Protein 5CSZ (pdb70)

Organism: Homo sapiens (NCBI:txid9606)

Secondary structure (DSSP, 8-state):
-EEEEE--EEE-TT--EEEEEEEESS-GGG--EEEEEE-TTS-EEEEEEE-SSSS-EEE-TTTTTTEEEEEEGGGTEEEEEE-S--GGG-EEEEEEEEE----EEEEE---EEEEE-SPPPBPPEEEEE----EEEEEEEEEEBSS--EEEEGGGTB-TTEEEPPPEE-TTS-EEEEEEEEE-GGGBTTB--EEEEEEGGGTEEEEEE----/---EEEE-SEEEE-TT--EEEEEEESS---GGGEEEEEE-TTS--EEEEETTTEEPTT--TTEEEEEETTEEEEEESS--GGG-SEEEEEE-SSSSPEE---EEEEE----BPPEEEEEPPPHHHHTTTEEEEEEEEEEEBSS--EEEEEETTEEP-SSEEEEEPPPPTTT--EEEEEEEEEEHHHHHH--EEEEEEE-TT-SS-EEEEEETT-/-------TT--/-------TT-/-EEEEE--EEE-TT--EEEEEEEESS-GGG--EEEEEE-TTS-EEEEEEE-TTSS-EEE-TTTTTTEEEEEEGGGTEEEEEE-S--GGG-EEEEEEEEE----EEEEE---EEEEE-SSPPBPPEEEEE----EEEEEEEEEEBSS--EEEEGGGTB-TTEEEPPPEE-TTS-EEEEEEEEE-GGGBTTB--EEEEEEGGGTEEEEEE-----/---EEEE-SEEEE-TT--EEEEEEESS---GGGEEEEEE-TTS--EEEEETTTEEPTT--TTEEEEEETTEEEEEESS--GGG-SEEEEEE-SSSSPEE---EEEEE----BPPEEEEEPPPHHHHTTTEEEEEEEEEEEBSS--EEEEEETTEEP-SSEEEEEPPPPTTT--EEEEEEEEEEHHHHHH--EEEEEEE-TT-SS-EEEEEE--

Sequence (873 aa):
VELVESGGGLVQPGGSLRLSCAASGFTFSSYAMSWVRQAPGKGLEWVSAINASGTRTYYADSVKGRFTISRDNSKNTLYLQMNSLRAEDTAVYYCARGKGYVRYFDVWGQGTLVTVSSASTKGPSVFPLAPSTAALGCLVKDYFPEPVTVSWNSGALTSGVHTFPAVLQSSGLYSLSSVVTVPSSSLGTQTYICNVNHKPSNTKVDKKVEPKSDIVLTQSPATLSLSPGERATLSCRASQSVSSSYLAWYQQKPGQAPRLLIYGASSRATGVPARFSGSGSGTDFTLTISSLEPEDFATYYCLQIYNMPITFGQGTKVEIKRTVAAPSVFIFPPSDEQLKSGTASVVCLLNNFYPREAKVQWKVDNALQSGNSQESVTEQDSKDSTYSLSSTLTLSKADYEKHKVYACEVTHQGLSSPVTKSFNRGVELVESGGGLVQPGGSLRLSCAASGFTFSSYAMSWVRQAPGKGLEWVSAINASGTRTYYADSVKGRFTISRDNSKNTLYLQMNSLRAEDTAVYYCARGKGYVRYFDVWGQGTLVTVSSASTKGPSVFPLAPSTAALGCLVKDYFPEPVTVSWNSGALTSGVHTFPAVLQSSGLYSLSSVVTVPSSSLGTQTYICNVNHKPSNTKVDKKVEPKDIVLTQSPATLSLSPGERATLSCRASQSVSSSYLAWYQQKPGQAPRLLIYGASSRATGVPARFSGSGSGTDFTLTISSLEPEDFATYYCLQIYNMPITFGQGTKVEIKRTVAAPSVFIFPPSDEQLKSGTASVVCLLNNFYPREAKVQWKVDNALQSGNSQESVTEQDSKDSTYSLSSTLTLSKADYEKHKVYACEVTHQGLSSPVTKSFNRGEDAEFRHDSGYEDAEFRHDSGY

Solvent-accessible surface area: 38018 Å² total; per-residue (Å²): 107,97,4,65,5,62,37,31,32,51,19,82,62,30,3,46,35,126,0,29,0,51,9,61,63,39,90,2,52,53,29,0,0,0,0,0,13,25,34,95,85,141,15,5,72,7,0,0,0,2,17,9,70,25,117,63,42,0,28,10,112,46,0,102,69,22,5,49,3,42,31,42,47,107,139,65,17,0,25,0,30,0,0,27,2,115,65,121,0,28,0,40,0,10,0,0,18,0,57,50,134,0,102,21,0,37,26,28,2,104,12,18,56,0,13,6,26,88,32,88,64,82,20,11,47,9,18,27,4,22,6,138,126,11,4,0,0,0,5,0,16,33,0,7,7,51,72,16,78,24,42,1,34,98,41,93,32,102,88,30,36,16,54,2,70,23,39,88,25,131,80,25,33,41,7,15,4,0,0,0,32,7,82,61,105,22,44,70,121,87,56,11,54,0,22,3,34,0,142,54,33,139,34,162,50,102,46,104,4,96,55,118,159,117,5,87,6,60,16,35,54,74,82,34,41,27,40,78,45,75,148,0,70,0,24,0,109,10,72,95,73,3,40,42,35,22,0,0,0,0,6,18,58,102,89,103,27,6,98,20,0,0,73,17,2,69,43,110,15,146,75,15,44,81,51,1,50,9,60,38,77,30,58,79,0,31,0,22,0,46,45,2,70,92,93,2,22,8,25,0,11,0,0,0,1,50,25,13,17,6,28,10,0,133,9,0,73,3,45,34,103,73,100,71,21,44,10,60,12,44,18,3,47,4,9,92,77,2,19,182,81,38,38,0,2,0,0,0,0,0,4,53,0,24,25,122,127,30,125,23,42,4,67,4,62,114,53,103,34,96,82,51,44,64,86,17,19,16,90,33,40,126,192,50,16,4,13,0,4,5,2,27,0,61,20,53,90,71,62,7,67,149,57,116,52,0,13,0,52,0,53,8,130,31,33,129,72,73,45,73,84,63,30,77,79,113,101,98,4,62,7,62,38,31,32,50,21,128,69,57,20,62,36,129,0,27,0,54,11,60,62,39,86,2,53,53,41,0,0,0,0,0,13,23,33,91,86,140,15,4,68,7,0,0,0,2,16,8,73,26,119,63,42,1,33,10,125,58,0,124,81,54,5,69,2,45,28,49,47,108,135,61,18,0,26,0,56,0,53,60,2,153,62,115,0,27,1,40,0,11,0,0,16,0,66,40,126,0,103,18,0,35,27,31,1,108,14,16,52,0,10,5,27,96,24,88,66,83,20,11,48,10,15,26,4,25,7,137,125,10,3,0,0,0,5,0,15,34,0,4,7,51,75,15,84,24,42,1,32,100,40,94,35,103,92,31,37,14,53,4,66,21,33,90,25,131,81,26,32,35,6,14,4,0,0,0,28,5,85,61,104,22,43,71,119,93,55,12,53,0,23,3,37,0,149,51,33,140,36,160,48,104,51,108,4,97,58,183,123,6,83,7,53,18,47,58,76,69,33,54,30,2,48,20,32,149,0,68,0,35,0,132,4,74,94,73,4,41,42,36,22,0,0,0,0,6,18,60,102,91,100,27,6,103,20,0,0,75,18,3,73,44,113,13,147,75,16,46,78,52,1,49,8,60,39,77,28,55,85,0,29,0,22,0,45,44,2,68,96,93,1,25,8,28,0,10,0,0,0,2,50,27,14,18,5,26,11,0,134,9,0,75,3,38,35,68,61,20,59,21,42,10,60,12,41,21,2,57,9,15,84,83,3,20,181,82,35,40,0,2,0,0,0,0,0,4,53,0,27,29,118,130,22,158,29,60,4,64,5,65,115,54,108,36,104,81,52,42,69,86,16,18,14,89,33,39,126,193,50,18,4,14,0,3,6,3,24,0,60,20,53,88,72,63,9,68,147,58,108,58,0,13,0,53,0,66,8,129,29,33,132,70,69,43,72,85,64,31,51,73,78,160,60,48,52,0,76,54,94,117,62,41,104,69,48,51,0,74,54,94,120,74,58

GO terms:
  GO:1905898 positive regulation of response to endoplasmic reticulum stress (P, IDA)
  GO:0005634 nucleus (C, IGI)
  GO:0003682 chromatin binding (F, IGI)
  GO:0010629 negative regulation of gene expression (P, TAS)
  GO:0141137 positive regulation of gene expression, epigenetic (P, IGI)
  GO:0006357 regulation of transcription by RNA polymerase II (P, IGI)
  GO:0000122 negative regulation of transcription by RNA polymerase II (P, IGI)
  GO:1900221 regulation of amyloid-beta clearance (P, IMP)
  GO:0005515 protein binding (F, IPI)
  GO:0031901 early endosome membrane (C, IDA)
  GO:0005576 extracellular region (C, IDA)
  GO:0106003 amyloid-beta complex (C, IDA)
  GO:1904646 cellular response to amyloid-beta (P, IDA)
  GO:0032224 positive regulation of synaptic transmission, cholinergic (P, IDA)
  GO:0048018 receptor ligand activity (F, IDA)
  GO:0043083 synaptic cleft (C, TAS)
  GO:0005178 integrin binding (F, IDA)
  GO:0070381 endosome to plasma membrane transport vesicle (C, IDA)
  GO:0005739 mitochondrion (C, IDA)
  GO:0005764 lysosome (C, IDA)

Foldseek 3Di:
DAKAKDFADEAAAQAKTKMKIADDDDQQLQWKKFKWWAAVPGDIGTAKIAGSNRPDIGGDPVQPPFKDWGADSVRNMIMIIGGNDDQVVFTWMKMFTFDDVGDDTDYIYPTGTHGYHPDDADAWDKDWQAWCCTKIKIKTDFGDDDDKDKDKPVPPDDAQKDWDDWDQDPVRGTMTMIMGNDDPVCAPPDWIWMWMADPSVRDIDTHTHHHDD/DKAWAKPDQEAEDAFFAKDKIKIFIPWFAQLQFKWKWWDAPPDDTHTAGGSQFHGDPPHDPLWGKDDGIGMIIIMRRGHDLVRQTKMKMWGPRDPPTDIHPIYGYAYDDDFDFWDKDKDWADPVVLVVFKTKIKIKTPFGPDPDKDKWKAFQNRTDPDQKDKDKDQQDSVRGGMMMMMIGMDTSVVVVVTFKIKMWMDDPNDPDIDIDIGTDD/DAKAKDFADEDEAQAKTKIKIADDDDQQLQWKKFKWWAAVPGDIHTAKIAGSNFPDIDGDPVQPPFWDWGDDSVRRMIMIIGGRDDQVVFTWMKMFTFDDVGDDTDYIHPTGTHGYHPDDADAWDWDWQAKPCTKIWIKTDFGDDDDKDKDKPVPPDDPQKDKDDWDQDPVRGTMTMIMGNDPPVCAPPDWIWIWMADPNVRDIDTHTHHHD/DWAWAKPDQEAAEAFFAKDKIKIFIPWWAQLQFKWKWWDDPPDDTDTQGGSQFHGDPPHDPQWGKDDGIGIIMIMRNGDDLVRQTKMKMWGPRDPPTDIHPIYGYAYDDDFDFWDKDKDWFDPVVLVVFKTKIKIKTPFGDDPDKDKWKAFQRRTDPDQKDKDKDQQDSPHGGMMMMIIGMDTSVVVVVTFKIKIWMDDPNDPDIDIDIGTPPD/DPDDDDDPPDD/DPDDDDDPPD

InterPro domains:
  IPR002223 Pancreatic trypsin inhibitor Kunitz domain [PF00014] (290-341)
  IPR002223 Pancreatic trypsin inhibitor Kunitz domain [PR00759] (288-302)
  IPR002223 Pancreatic trypsin inhibitor Kunitz domain [PR00759] (316-326)
  IPR002223 Pancreatic trypsin inhibitor Kunitz domain [PR00759] (326-341)
  IPR002223 Pancreatic trypsin inhibitor Kunitz domain [PS50279] (291-341)
  IPR002223 Pancreatic trypsin inhibitor Kunitz domain [SM00131] (289-342)
  IPR008154 Amyloidogenic glycoprotein, extracellular [PS51869] (28-189)
  IPR008154 Amyloidogenic glycoprotein, extracellular [SM00006] (24-188)
  IPR008155 Amyloidogenic glycoprotein [PR00203] (177-195)
  IPR008155 Amyloidogenic glycoprotein [PR00203] (382-405)
  IPR008155 Amyloidogenic glycoprotein [PR00203] (699-724)
  IPR008155 Amyloidogenic glycoprotein [PR00203] (745-767)
  IPR008155 Amyloidogenic glycoprotein [PTHR23103] (10-770)
  IPR011178 Amyloidogenic glycoprotein, copper-binding [PF12924] (132-188)
  IPR011993 PH-like domain superfamily [G3DSA:2.30.29.30] (742-770)
  IPR013803 Amyloidogenic glycoprotein, amyloid-beta peptide [PF03494] (676-713)
  IPR013803 Amyloidogenic glycoprotein, amyloid-beta peptide [PR00204] (675-688)
  IPR013803 Amyloidogenic glycoprotein, amyloid-beta peptide [PR00204] (689-701)
  IPR013803 Amyloidogenic glycoprotein, amyloid-beta peptide [PR00204] (701-713)
  IPR015849 Amyloidogenic glycoprotein, heparin-binding [PF02177] (31-131)

Radius of gyration: 35.85 Å; Cα contacts (8 Å, |Δi|>4): 2400; chains: 6; bounding box: 75×48×108 Å

Nearest PDB structures (foldseek):
  5csz-assembly2_A  TM=1.003E+00  e=4.071E-40  Homo sapiens
  8jep-assembly2_C  TM=8.994E-01  e=4.796E-36  Homo sapiens
  2v7n-assembly4_H  TM=9.162E-01  e=9.490E-35  synthetic construct
  9b2c-assembly1_H  TM=8.658E-01  e=1.170E-34  Mus sp.
  1s3k-assembly1_H  TM=8.618E-01  e=1.372E-33  Mus musculus

B-factor: mean 26.46, std 8.94, range [13.09, 71.31]

Structure (mmCIF, N/CA/C/O backbone):
data_5CSZ
#
_entry.id   5CSZ
#
_cell.length_a   71.137
_cell.length_b   66.242
_cell.length_c   105.156
_cell.angle_alpha   90.00
_cell.angle_beta   99.09
_cell.angle_gamma   90.00
#
_symmetry.space_group_name_H-M   'P 1 21 1'
#
loop_
_entity.id
_entity.type
_entity.pdbx_description
1 polymer 'GANTENERUMAB FAB FRAGMENT HEAVY CHAIN'
2 polymer 'GANTENERUMAB FAB FRAGMENT LIGHT CHAIN'
3 polymer 'Amyloid beta A4 protein'
4 non-polymer 2-acetamido-2-deoxy-beta-D-glucopyranose
5 non-polymer 'SULFATE ION'
6 water water
#
loop_
_atom_site.group_PDB
_atom_site.id
_atom_site.type_symbol
_atom_site.label_atom_id
_atom_site.label_alt_id
_atom_site.label_comp_id
_atom_site.label_asym_id
_atom_site.label_entity_id
_atom_site.label_seq_id
_atom_site.pdbx_PDB_ins_code
_atom_site.Cartn_x
_atom_site.Cartn_y
_atom_site.Cartn_z
_atom_site.occupancy
_atom_site.B_iso_or_equiv
_atom_site.auth_seq_id
_atom_site.auth_comp_id
_atom_site.auth_asym_id
_atom_site.auth_atom_id
_atom_site.pdbx_PDB_model_num
ATOM 1 N N . VAL A 1 2 ? -23.712 -4.852 92.140 1.00 48.18 2 VAL H N 1
ATOM 2 C CA . VAL A 1 2 ? -23.520 -3.481 91.586 1.00 47.42 2 VAL H CA 1
ATOM 3 C C . VAL A 1 2 ? -22.068 -3.045 91.807 1.00 46.19 2 VAL H C 1
ATOM 4 O O . VAL A 1 2 ? -21.656 -2.793 92.941 1.00 49.74 2 VAL H O 1
ATOM 8 N N . GLU A 1 3 ? -21.294 -2.972 90.726 1.00 40.89 3 GLU H N 1
ATOM 9 C CA . GLU A 1 3 ? -19.869 -2.633 90.819 1.00 36.69 3 GLU H CA 1
ATOM 10 C C . GLU A 1 3 ? -19.371 -1.759 89.665 1.00 29.70 3 GLU H C 1
ATOM 11 O O . GLU A 1 3 ? -19.893 -1.814 88.547 1.00 26.28 3 GLU H O 1
ATOM 17 N N . LEU A 1 4 ? -18.353 -0.958 89.956 1.00 26.15 4 LEU H N 1
ATOM 18 C CA . LEU A 1 4 ? -17.643 -0.171 88.953 1.00 24.90 4 LEU H CA 1
ATOM 19 C C . LEU A 1 4 ? -16.159 -0.445 89.114 1.00 24.21 4 LEU H C 1
ATOM 20 O O . LEU A 1 4 ? -15.624 -0.324 90.208 1.00 24.39 4 LEU H O 1
ATOM 25 N N . VAL A 1 5 ? -15.503 -0.844 88.028 1.00 24.84 5 VAL H N 1
ATOM 26 C CA . VAL A 1 5 ? -14.089 -1.193 88.064 1.00 26.08 5 VAL H CA 1
ATOM 27 C C . VAL A 1 5 ? -13.308 -0.360 87.062 1.00 25.40 5 VAL H C 1
ATOM 28 O O . VAL A 1 5 ? -13.505 -0.468 85.851 1.00 27.53 5 VAL H O 1
ATOM 32 N N . GLU A 1 6 ? -12.410 0.470 87.573 1.00 24.78 6 GLU H N 1
ATOM 33 C CA . GLU A 1 6 ? -11.614 1.334 86.722 1.00 27.24 6 GLU H CA 1
ATOM 34 C C . GLU A 1 6 ? -10.287 0.716 86.338 1.00 27.78 6 GLU H C 1
ATOM 35 O O . GLU A 1 6 ? -9.769 -0.138 87.043 1.00 26.07 6 GLU H O 1
ATOM 41 N N . SER A 1 7 ? -9.755 1.154 85.205 1.00 27.88 7 SER H N 1
ATOM 42 C CA . SER A 1 7 ? -8.414 0.770 84.771 1.00 27.70 7 SER H CA 1
ATOM 43 C C . SER A 1 7 ? -7.868 1.842 83.858 1.00 27.95 7 SER H C 1
ATOM 44 O O . SER A 1 7 ? -8.586 2.777 83.475 1.00 27.39 7 SER H O 1
ATOM 47 N N . GLY A 1 8 ? -6.602 1.700 83.492 1.00 25.19 8 GLY H N 1
ATOM 48 C CA . GLY A 1 8 ? -5.988 2.603 82.531 1.00 25.26 8 GLY H CA 1
ATOM 49 C C . GLY A 1 8 ? -5.055 3.607 83.160 1.00 26.26 8 GLY H C 1
ATOM 50 O O . GLY A 1 8 ? -4.351 4.330 82.459 1.00 29.67 8 GLY H O 1
ATOM 51 N N . GLY A 1 9 ? -5.036 3.675 84.484 1.00 26.03 9 GLY H N 1
ATOM 52 C CA . GLY A 1 9 ? -4.117 4.593 85.135 1.00 26.58 9 GLY H CA 1
ATOM 53 C C . GLY A 1 9 ? -2.654 4.212 84.927 1.00 28.63 9 GLY H C 1
ATOM 54 O O . GLY A 1 9 ? -2.336 3.075 84.571 1.00 29.81 9 GLY H O 1
ATOM 55 N N . GLY A 1 10 ? -1.768 5.173 85.158 1.00 25.17 10 GLY H N 1
ATOM 56 C CA . GLY A 1 10 ? -0.339 4.953 85.079 1.00 23.42 10 GLY H CA 1
ATOM 57 C C . GLY A 1 10 ? 0.387 6.275 85.023 1.00 22.82 10 GLY H C 1
ATOM 58 O O . GLY A 1 10 ? -0.181 7.316 85.346 1.00 22.99 10 GLY H O 1
ATOM 59 N N . LEU A 1 11 ? 1.645 6.222 84.604 1.00 21.01 11 LEU H N 1
ATOM 60 C CA . LEU A 1 11 ? 2.502 7.383 84.500 1.00 21.70 11 LEU H CA 1
ATOM 61 C C . LEU A 1 11 ? 2.495 7.882 83.065 1.00 24.49 11 LEU H C 1
ATOM 62 O O . LEU A 1 11 ? 2.605 7.087 82.133 1.00 23.80 11 LEU H O 1
ATOM 67 N N . VAL A 1 12 ? 2.364 9.194 82.896 1.00 24.35 12 VAL H N 1
ATOM 68 C CA . VAL A 1 12 ? 2.465 9.833 81.578 1.00 24.81 12 VAL H CA 1
ATOM 69 C C . VAL A 1 12 ? 3.267 11.117 81.725 1.00 23.76 12 VAL H C 1
ATOM 70 O O . VAL A 1 12 ? 3.286 11.702 82.789 1.00 23.52 12 VAL H O 1
ATOM 74 N N . GLN A 1 13 ? 3.926 11.554 80.656 1.00 24.96 13 GLN H N 1
ATOM 75 C CA . GLN A 1 13 ? 4.662 12.823 80.665 1.00 23.62 13 GLN H CA 1
ATOM 76 C C . GLN A 1 13 ? 3.683 13.979 80.432 1.00 22.64 13 GLN H C 1
ATOM 77 O O . GLN A 1 13 ? 2.625 13.756 79.851 1.00 21.62 13 GLN H O 1
ATOM 83 N N . PRO A 1 14 ? 4.031 15.205 80.885 1.00 22.71 14 PRO H N 1
ATOM 84 C CA . PRO A 1 14 ? 3.213 16.409 80.633 1.00 25.57 14 PRO H CA 1
ATOM 85 C C . PRO A 1 14 ? 3.024 16.629 79.146 1.00 25.57 14 PRO H C 1
ATOM 86 O O . PRO A 1 14 ? 3.955 16.376 78.365 1.00 26.78 14 PRO H O 1
ATOM 90 N N . GLY A 1 15 ? 1.831 17.080 78.761 1.00 25.86 15 GLY H N 1
ATOM 91 C CA . GLY A 1 15 ? 1.434 17.156 77.353 1.00 25.21 15 GLY H CA 1
ATOM 92 C C . GLY A 1 15 ? 0.889 15.839 76.830 1.00 26.29 15 GLY H C 1
ATOM 93 O O . GLY A 1 15 ? 0.356 15.776 75.718 1.00 26.42 15 GLY H O 1
ATOM 94 N N . GLY A 1 16 ? 1.016 14.778 77.624 1.00 25.39 16 GLY H N 1
ATOM 95 C CA . GLY A 1 16 ? 0.614 13.434 77.187 1.00 24.03 16 GLY H CA 1
ATOM 96 C C . GLY A 1 16 ? -0.862 13.114 77.231 1.00 24.99 16 GLY H C 1
ATOM 97 O O . GLY A 1 16 ? -1.686 13.953 77.612 1.00 25.02 16 GLY H O 1
ATOM 98 N N . SER A 1 17 ? -1.187 11.891 76.829 1.00 24.94 17 SER H N 1
ATOM 99 C CA . SER A 1 17 ? -2.557 11.407 76.743 1.00 27.41 17 SER H CA 1
ATOM 100 C C . SER A 1 17 ? -2.720 10.082 77.466 1.00 26.95 17 SER H C 1
ATOM 101 O O . SER A 1 17 ? -1.789 9.265 77.525 1.00 25.91 17 SER H O 1
ATOM 104 N N . LEU A 1 18 ? -3.912 9.873 78.013 1.00 25.65 18 LEU H N 1
ATOM 105 C CA . LEU A 1 18 ? -4.237 8.633 78.699 1.00 27.78 18 LEU H CA 1
ATOM 106 C C . LEU A 1 18 ? -5.735 8.436 78.678 1.00 27.45 18 LEU H C 1
ATOM 107 O O . LEU A 1 18 ? -6.502 9.392 78.811 1.00 27.46 18 LEU H O 1
ATOM 112 N N . ARG A 1 19 ? -6.155 7.198 78.508 1.00 24.86 19 ARG H N 1
ATOM 113 C CA . ARG A 1 19 ? -7.563 6.893 78.552 1.00 27.94 19 ARG H CA 1
ATOM 114 C C . ARG A 1 19 ? -7.855 5.990 79.740 1.00 27.27 19 ARG H C 1
ATOM 115 O O . ARG A 1 19 ? -7.235 4.942 79.892 1.00 27.30 19 ARG H O 1
ATOM 123 N N . LEU A 1 20 ? -8.795 6.416 80.581 1.00 24.93 20 LEU H N 1
ATOM 124 C CA . LEU A 1 20 ? -9.280 5.598 81.680 1.00 23.42 20 LEU H CA 1
ATOM 125 C C . LEU A 1 20 ? -10.565 4.913 81.256 1.00 23.02 20 LEU H C 1
ATOM 126 O O . LEU A 1 20 ? -11.322 5.469 80.450 1.00 23.19 20 LEU H O 1
ATOM 131 N N . SER A 1 21 ? -10.797 3.707 81.781 1.00 22.24 21 SER H N 1
ATOM 132 C CA . SER A 1 21 ? -12.047 2.974 81.583 1.00 24.81 21 SER H CA 1
ATOM 133 C C . SER A 1 21 ? -12.657 2.627 82.912 1.00 25.25 21 SER H C 1
ATOM 134 O O . SER A 1 21 ? -11.951 2.443 83.903 1.00 28.57 21 SER H O 1
ATOM 137 N N . CYS A 1 22 ? -13.971 2.483 82.904 1.00 24.46 22 CYS H N 1
ATOM 138 C CA . CYS A 1 22 ? -14.715 2.082 84.067 1.00 26.72 22 CYS H CA 1
ATOM 139 C C . CYS A 1 22 ? -15.717 1.043 83.583 1.00 27.21 22 CYS H C 1
ATOM 140 O O . CYS A 1 22 ? -16.601 1.354 82.785 1.00 27.92 22 CYS H O 1
ATOM 143 N N . ALA A 1 23 ? -15.533 -0.201 84.023 1.00 27.57 23 ALA H N 1
ATOM 144 C CA . ALA A 1 23 ? -16.422 -1.302 83.652 1.00 28.50 23 ALA H CA 1
ATOM 145 C C . ALA A 1 23 ? -17.504 -1.482 84.696 1.00 29.26 23 ALA H C 1
ATOM 146 O O . ALA A 1 23 ? -17.206 -1.716 85.875 1.00 28.66 23 ALA H O 1
ATOM 148 N N . ALA A 1 24 ? -18.752 -1.380 84.250 1.00 26.26 24 ALA H N 1
ATOM 149 C CA . ALA A 1 24 ? -19.915 -1.480 85.113 1.00 30.19 24 ALA H CA 1
ATOM 150 C C . ALA A 1 24 ? -20.519 -2.880 85.069 1.00 32.35 24 ALA H C 1
ATOM 151 O O . ALA A 1 24 ? -20.652 -3.471 83.995 1.00 32.74 24 ALA H O 1
ATOM 153 N N . SER A 1 25 ? -20.871 -3.413 86.235 1.00 32.50 25 SER H N 1
ATOM 154 C CA . SER A 1 25 ? -21.612 -4.672 86.298 1.00 34.95 25 SER H CA 1
ATOM 155 C C . SER A 1 25 ? -22.673 -4.667 87.396 1.00 33.79 25 SER H C 1
ATOM 156 O O . SER A 1 25 ? -22.580 -3.908 88.363 1.00 33.30 25 SER H O 1
ATOM 159 N N . GLY A 1 26 ? -23.696 -5.501 87.225 1.00 32.50 26 GLY H N 1
ATOM 160 C CA . GLY A 1 26 ? -24.702 -5.707 88.256 1.00 32.96 26 GLY H CA 1
ATOM 161 C C . GLY A 1 26 ? -25.880 -4.758 88.204 1.00 33.43 26 GLY H C 1
ATOM 162 O O . GLY A 1 26 ? -26.725 -4.761 89.102 1.00 37.02 26 GLY H O 1
ATOM 163 N N . PHE A 1 27 ? -25.940 -3.948 87.153 1.00 31.41 27 PHE H N 1
ATOM 164 C CA . PHE A 1 27 ? -27.052 -3.020 86.950 1.00 31.85 27 PHE H CA 1
ATOM 165 C C . PHE A 1 27 ? -27.193 -2.644 85.481 1.00 29.48 27 PHE H C 1
ATOM 166 O O . PHE A 1 27 ? -26.290 -2.878 84.686 1.00 28.86 27 PHE H O 1
ATOM 174 N N . THR A 1 28 ? -28.330 -2.067 85.107 1.00 30.41 28 THR H N 1
ATOM 175 C CA . THR A 1 28 ? -28.502 -1.625 83.727 1.00 30.05 28 THR H CA 1
ATOM 176 C C . THR A 1 28 ? -27.698 -0.342 83.479 1.00 29.63 28 THR H C 1
ATOM 177 O O . THR A 1 28 ? -28.173 0.766 83.758 1.00 29.04 28 THR H O 1
ATOM 181 N N . PHE A 1 29 ? -26.488 -0.502 82.944 1.00 27.04 29 PHE H N 1
ATOM 182 C CA . PHE A 1 29 ? -25.564 0.620 82.759 1.00 28.23 29 PHE H CA 1
ATOM 183 C C . PHE A 1 29 ? -26.193 1.793 82.003 1.00 30.65 29 PHE H C 1
ATOM 184 O O . PHE A 1 29 ? -26.048 2.955 82.409 1.00 28.54 29 PHE H O 1
ATOM 192 N N . SER A 1 30 ? -26.920 1.483 80.931 1.00 30.69 30 SER H N 1
ATOM 193 C CA . SER A 1 30 ? -27.491 2.504 80.043 1.00 27.99 30 SER H CA 1
ATOM 194 C C . SER A 1 30 ? -28.565 3.383 80.695 1.00 28.89 30 SER H C 1
ATOM 195 O O . SER A 1 30 ? -28.960 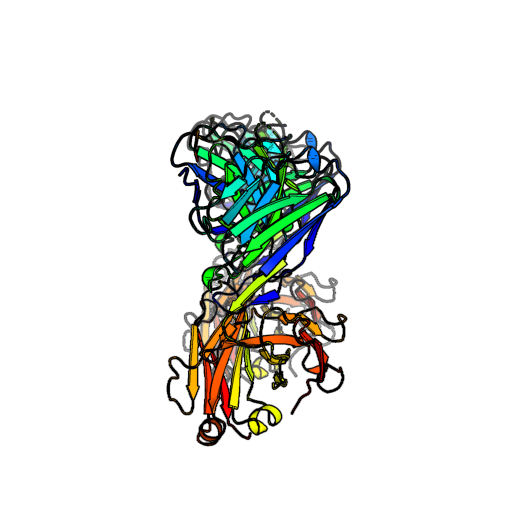4.393 80.120 1.00 29.51 30 SER H O 1
ATOM 198 N N . SER A 1 31 ? -29.032 2.995 81.880 1.00 28.05 31 SER H N 1
ATOM 199 C CA . SER A 1 31 ? -30.075 3.739 82.589 1.00 26.82 31 SER H CA 1
ATOM 200 C C . SER A 1 31 ? -29.527 4.904 83.419 1.00 26.40 31 SER H C 1
ATOM 201 O O . SER A 1 31 ? -30.300 5.769 83.856 1.00 26.73 31 SER H O 1
ATOM 204 N N . TYR A 1 32 ? -28.211 4.912 83.638 1.00 24.70 32 TYR H N 1
ATOM 205 C CA . TYR A 1 32 ? -27.593 5.829 84.614 1.00 25.08 32 TYR H CA 1
ATOM 206 C C . TYR A 1 32 ? -26.624 6.838 84.040 1.00 24.17 32 TYR H C 1
ATOM 207 O O . TYR A 1 32 ? -25.704 6.491 83.286 1.00 24.05 32 TYR H O 1
ATOM 216 N N . ALA A 1 33 ? -26.815 8.098 84.433 1.00 22.83 33 ALA H N 1
ATOM 217 C CA . ALA A 1 33 ? -25.814 9.136 84.209 1.00 21.16 33 ALA H CA 1
ATOM 218 C C . ALA A 1 33 ? -24.582 8.789 85.054 1.00 21.04 33 ALA H C 1
ATOM 219 O O . ALA A 1 33 ? -24.704 8.127 86.093 1.00 21.61 33 ALA H O 1
ATOM 221 N N . MET A 1 34 ? -23.412 9.237 84.611 1.00 20.29 34 MET H N 1
ATOM 222 C CA . MET A 1 34 ? -22.145 8.846 85.241 1.00 21.07 34 MET H CA 1
ATOM 223 C C . MET A 1 34 ? -21.234 10.038 85.375 1.00 20.98 34 MET H C 1
ATOM 224 O O . MET A 1 34 ? -21.440 11.063 84.729 1.00 18.69 34 MET H O 1
ATOM 229 N N . SER A 1 35 ? -20.215 9.900 86.217 1.00 19.13 35 SER H N 1
ATOM 230 C CA . SER A 1 35 ? -19.261 10.978 86.392 1.00 19.16 35 SER H CA 1
ATOM 231 C C . SER A 1 35 ? -17.873 10.450 86.700 1.00 18.17 35 SER H C 1
ATOM 232 O O . SER A 1 35 ? -17.721 9.309 87.133 1.00 17.87 35 SER H O 1
ATOM 235 N N . TRP A 1 36 ? -16.872 11.280 86.446 1.00 17.44 36 TRP H N 1
ATOM 236 C CA . TRP A 1 36 ? -15.533 11.064 86.972 1.00 17.91 36 TRP H CA 1
ATOM 237 C C . TRP A 1 36 ? -15.239 12.130 88.016 1.00 16.30 36 TRP H C 1
ATOM 238 O O . TRP A 1 36 ? -15.583 13.294 87.846 1.00 16.02 36 TRP H O 1
ATOM 249 N N . VAL A 1 37 ? -14.607 11.703 89.100 1.00 14.94 37 VAL H N 1
ATOM 250 C CA . VAL A 1 37 ? -14.221 12.564 90.191 1.00 14.97 37 VAL H CA 1
ATOM 251 C C . VAL A 1 37 ? -12.766 12.238 90.502 1.00 16.07 37 VAL H C 1
ATOM 252 O O . VAL A 1 37 ? -12.355 11.074 90.435 1.00 17.01 37 VAL H O 1
ATOM 256 N N . ARG A 1 38 ? -11.986 13.252 90.838 1.00 16.13 38 ARG H N 1
ATOM 257 C CA . ARG A 1 38 ? -10.589 12.981 91.155 1.00 16.76 38 ARG H CA 1
ATOM 258 C C . ARG A 1 38 ? -10.173 13.508 92.516 1.00 17.44 38 ARG H C 1
ATOM 259 O O . ARG A 1 38 ? -10.839 14.353 93.112 1.00 17.84 38 ARG H O 1
ATOM 267 N N . GLN A 1 39 ? -9.035 13.014 92.984 1.00 17.38 39 GLN H N 1
ATOM 268 C CA . GLN A 1 39 ? -8.516 13.385 94.276 1.00 18.36 39 GLN H CA 1
ATOM 269 C C . GLN A 1 39 ? -7.003 13.353 94.199 1.00 18.91 39 GLN H C 1
ATOM 270 O O . GLN A 1 39 ? -6.397 12.278 94.135 1.00 18.07 39 GLN H O 1
ATOM 276 N N . ALA A 1 40 ? -6.409 14.539 94.158 1.00 19.49 40 ALA H N 1
ATOM 277 C CA . ALA A 1 40 ? -4.958 14.689 94.241 1.00 22.32 40 ALA H CA 1
ATOM 278 C C . ALA A 1 40 ? -4.465 14.163 95.591 1.00 25.03 40 ALA H C 1
ATOM 279 O O . ALA A 1 40 ? -5.182 14.269 96.602 1.00 20.96 40 ALA H O 1
ATOM 281 N N . PRO A 1 41 ? -3.251 13.573 95.622 1.00 27.06 41 PRO H N 1
ATOM 282 C CA . PRO A 1 41 ? -2.756 12.975 96.866 1.00 28.73 41 PRO H CA 1
ATOM 283 C C . PRO A 1 41 ? -2.801 13.953 98.039 1.00 26.87 41 PRO H C 1
ATOM 284 O O . PRO A 1 41 ? -2.227 15.033 97.967 1.00 29.79 41 PRO H O 1
ATOM 288 N N . GLY A 1 42 ? -3.525 13.581 99.089 1.00 28.24 42 GLY H N 1
ATOM 289 C CA . GLY A 1 42 ? -3.662 14.410 100.283 1.00 28.41 42 GLY H CA 1
ATOM 290 C C . GLY A 1 42 ? -4.684 15.534 100.207 1.00 30.63 42 GLY H C 1
ATOM 291 O O . GLY A 1 42 ? -4.847 16.283 101.176 1.00 31.27 42 GLY H O 1
ATOM 292 N N . LYS A 1 43 ? -5.372 15.665 99.070 1.00 26.13 43 LYS H N 1
ATOM 293 C CA . LYS A 1 43 ? -6.315 16.769 98.869 1.00 25.32 43 LYS H CA 1
ATOM 294 C C . LYS A 1 43 ? -7.771 16.293 98.815 1.00 21.81 43 LYS H C 1
ATOM 295 O O . LYS A 1 43 ? -8.069 15.113 99.053 1.00 21.38 43 LYS H O 1
ATOM 301 N N . GLY A 1 44 ? -8.685 17.212 98.504 1.00 21.75 44 GLY H N 1
ATOM 302 C CA . GLY A 1 44 ? -10.112 16.873 98.532 1.00 21.25 44 GLY H CA 1
ATOM 303 C C . GLY A 1 44 ? -10.612 16.259 97.232 1.00 21.63 44 GLY H C 1
ATOM 304 O O . GLY A 1 44 ? -9.855 16.086 96.265 1.00 22.70 44 GLY H O 1
ATOM 305 N N . LEU A 1 45 ? -11.890 15.916 97.218 1.00 18.50 45 LEU H N 1
ATOM 306 C CA . LEU A 1 45 ? -12.551 15.436 96.021 1.00 17.88 45 LEU H CA 1
ATOM 307 C C . LEU A 1 45 ? -12.848 16.603 95.070 1.00 18.28 45 LEU H C 1
ATOM 308 O O . LEU A 1 45 ? -13.292 17.681 95.498 1.00 17.53 45 LEU H O 1
ATOM 313 N N . GLU A 1 46 ? -12.596 16.390 93.779 1.00 17.17 46 GLU H N 1
ATOM 314 C CA . GLU A 1 46 ? -12.849 17.407 92.769 1.00 18.57 46 GLU H CA 1
ATOM 315 C C . GLU A 1 46 ? -13.621 16.748 91.636 1.00 18.80 46 GLU H C 1
ATOM 316 O O . GLU A 1 46 ? -13.161 15.754 91.066 1.00 17.02 46 GLU H O 1
ATOM 322 N N . TRP A 1 47 ? -14.791 17.290 91.303 1.00 16.54 47 TRP H N 1
ATOM 323 C CA . TRP A 1 47 ? -15.522 16.763 90.155 1.00 15.80 47 TRP H CA 1
ATOM 324 C C . TRP A 1 47 ? -14.771 17.085 88.862 1.00 16.20 47 TRP H C 1
ATOM 325 O O . TRP A 1 47 ? -14.181 18.166 88.722 1.00 18.65 47 TRP H O 1
ATOM 336 N N . VAL A 1 48 ? -14.788 16.144 87.922 1.00 16.41 48 VAL H N 1
ATOM 337 C CA . VAL A 1 48 ? -14.051 16.288 86.675 1.00 17.51 48 VAL H CA 1
ATOM 338 C C . VAL A 1 48 ? -14.981 16.413 85.471 1.00 17.19 48 VAL H C 1
ATOM 339 O O . VAL A 1 48 ? -14.876 17.371 84.708 1.00 17.51 48 VAL H O 1
ATOM 343 N N . SER A 1 49 ? -15.862 15.425 85.288 1.00 19.25 49 SER H N 1
ATOM 344 C CA . SER A 1 49 ? -16.698 15.336 84.083 1.00 19.53 49 SER H CA 1
ATOM 345 C C . SER A 1 49 ? -17.888 14.454 84.336 1.00 18.50 49 SER H C 1
ATOM 346 O O . SER A 1 49 ? -17.861 13.585 85.220 1.00 17.82 49 SER H O 1
ATOM 349 N N . ALA A 1 50 ? -18.940 14.658 83.544 1.00 16.36 50 ALA H N 1
ATOM 350 C CA . ALA A 1 50 ? -20.141 13.877 83.685 1.00 16.45 50 ALA H CA 1
ATOM 351 C C . ALA A 1 50 ? -20.807 13.688 82.334 1.00 17.23 50 ALA H C 1
ATOM 352 O O . ALA A 1 50 ? -20.541 14.425 81.393 1.00 19.10 50 ALA H O 1
ATOM 354 N N . ILE A 1 51 ? -21.683 12.698 82.271 1.00 18.96 51 ILE H N 1
ATOM 355 C CA . ILE A 1 51 ? -22.355 12.352 81.035 1.00 20.06 51 ILE H CA 1
ATOM 356 C C . ILE A 1 51 ? -23.725 11.802 81.369 1.00 21.09 51 ILE H C 1
ATOM 357 O O . ILE A 1 51 ? -23.876 11.099 82.376 1.00 21.87 51 ILE H O 1
ATOM 362 N N . ASN A 1 52 ? -24.735 12.132 80.557 1.00 20.63 52 ASN H N 1
ATOM 363 C CA . ASN A 1 52 ? -26.060 11.573 80.786 1.00 23.15 52 ASN H CA 1
ATOM 364 C C . ASN A 1 52 ? -26.096 10.112 80.372 1.00 22.80 52 ASN H C 1
ATOM 365 O O . ASN A 1 52 ? -25.147 9.618 79.758 1.00 24.88 52 ASN H O 1
ATOM 370 N N . ALA A 1 53 ? -27.180 9.433 80.730 1.00 26.24 53 ALA H N 1
ATOM 371 C CA . ALA A 1 53 ? -27.322 7.992 80.512 1.00 26.61 53 ALA H CA 1
ATOM 372 C C . ALA A 1 53 ? -27.117 7.585 79.051 1.00 30.92 53 ALA H C 1
ATOM 373 O O . ALA A 1 53 ? -26.453 6.572 78.768 1.00 29.36 53 ALA H O 1
ATOM 375 N N . SER A 1 54 ? -27.657 8.391 78.137 1.00 29.56 54 SER H N 1
ATOM 376 C CA . SER A 1 54 ? -27.595 8.113 76.702 1.00 30.48 54 SER H CA 1
ATOM 377 C C . SER A 1 54 ? -26.256 8.479 76.076 1.00 30.23 54 SER H C 1
ATOM 378 O O . SER A 1 54 ? -25.934 8.016 74.993 1.00 29.86 54 SER H O 1
ATOM 381 N N . GLY A 1 55 ? -25.476 9.315 76.754 1.00 30.46 55 GLY H N 1
ATOM 382 C CA . GLY A 1 55 ? -24.213 9.777 76.204 1.00 29.74 55 GLY H CA 1
ATOM 383 C C . GLY A 1 55 ? -24.355 10.988 75.303 1.00 30.53 55 GLY H C 1
ATOM 384 O O . GLY A 1 55 ? -23.372 11.461 74.743 1.00 34.85 55 GLY H O 1
ATOM 385 N N . THR A 1 56 ? -25.573 11.500 75.173 1.00 32.99 56 THR H N 1
ATOM 386 C CA . THR A 1 56 ? -25.839 12.615 74.260 1.00 32.83 56 THR H CA 1
ATOM 387 C C . THR A 1 56 ? -25.372 13.971 74.786 1.00 33.26 56 THR H C 1
ATOM 388 O O . THR A 1 56 ? -25.170 14.901 73.997 1.00 31.26 56 THR H O 1
ATOM 392 N N . ARG A 1 57 ? -25.189 14.082 76.106 1.00 28.13 57 ARG H N 1
ATOM 393 C CA . ARG A 1 57 ? -24.754 15.340 76.706 1.00 27.93 57 ARG H CA 1
ATOM 394 C C . ARG A 1 57 ? -23.629 15.092 77.701 1.00 25.54 57 ARG H C 1
ATOM 395 O O . ARG A 1 57 ? -23.765 14.251 78.588 1.00 25.30 57 ARG H O 1
ATOM 403 N N . THR A 1 58 ? -22.538 15.829 77.525 1.00 24.67 58 THR H N 1
ATOM 404 C CA . THR A 1 58 ? -21.367 15.736 78.395 1.00 26.64 58 THR H CA 1
ATOM 405 C C . THR A 1 58 ? -21.178 17.048 79.143 1.00 27.21 58 THR H C 1
ATOM 406 O O . THR A 1 58 ? -21.661 18.101 78.703 1.00 25.73 58 THR H O 1
ATOM 410 N N . TYR A 1 59 ? -20.494 16.973 80.286 1.00 22.67 59 TYR H N 1
ATOM 411 C CA . TYR A 1 59 ? -20.264 18.131 81.145 1.00 22.49 59 TYR H CA 1
ATOM 412 C C . TYR A 1 59 ? -18.829 18.104 81.638 1.00 22.04 59 TYR H C 1
ATOM 413 O O . TYR A 1 59 ? -18.286 17.026 81.915 1.00 22.58 59 TYR H O 1
ATOM 422 N N . TYR A 1 60 ? -18.216 19.274 81.761 1.00 20.06 60 TYR H N 1
ATOM 423 C CA . TYR A 1 60 ? -16.814 19.375 82.172 1.00 22.76 60 TYR H CA 1
ATOM 424 C C . TYR A 1 60 ? -16.576 20.466 83.199 1.00 24.66 60 TYR H C 1
ATOM 425 O O . TYR A 1 60 ? -17.214 21.521 83.148 1.00 26.17 60 TYR H O 1
ATOM 434 N N . ALA A 1 61 ? -15.651 20.206 84.122 1.00 21.95 61 ALA H N 1
ATOM 435 C CA . ALA A 1 61 ? -15.162 21.218 85.040 1.00 22.73 61 ALA H CA 1
ATOM 436 C C . ALA A 1 61 ? -14.238 22.153 84.269 1.00 24.91 61 ALA H C 1
ATOM 437 O O . ALA A 1 61 ? -13.596 21.727 83.309 1.00 23.25 61 ALA H O 1
ATOM 439 N N . ASP A 1 62 ? -14.181 23.421 84.677 1.00 24.40 62 ASP H N 1
ATOM 440 C CA . ASP A 1 62 ? -13.319 24.412 84.025 1.00 27.56 62 ASP H CA 1
ATOM 441 C C . ASP A 1 62 ? -11.860 23.979 83.914 1.00 28.58 62 ASP H C 1
ATOM 442 O O . ASP A 1 62 ? -11.234 24.213 82.898 1.00 31.63 62 ASP H O 1
ATOM 447 N N . SER A 1 63 ? -11.332 23.355 84.961 1.00 27.89 63 SER H N 1
ATOM 448 C CA . SER A 1 63 ? -9.952 22.865 84.971 1.00 27.34 63 SER H CA 1
ATOM 449 C C . SER A 1 63 ? -9.609 21.895 83.822 1.00 27.26 63 SER H C 1
ATOM 450 O O . SER A 1 63 ? -8.445 21.768 83.452 1.00 27.73 63 SER H O 1
ATOM 453 N N . VAL A 1 64 ? -10.606 21.219 83.256 1.00 26.19 64 VAL H N 1
ATOM 454 C CA . VAL A 1 64 ? -10.322 20.149 82.285 1.00 26.78 64 VAL H CA 1
ATOM 455 C C . VAL A 1 64 ? -10.996 20.325 80.915 1.00 27.49 64 VAL H C 1
ATOM 456 O O . VAL A 1 64 ? -10.719 19.577 79.975 1.00 26.71 64 VAL H O 1
ATOM 460 N N . LYS A 1 65 ? -11.894 21.300 80.827 1.00 30.50 65 LYS H N 1
ATOM 461 C CA . LYS A 1 65 ? -12.603 21.624 79.592 1.00 31.60 65 LYS H CA 1
ATOM 462 C C . LYS A 1 65 ? -11.628 21.785 78.413 1.00 29.81 65 LYS H C 1
ATOM 463 O O . LYS A 1 65 ? -10.609 22.464 78.526 1.00 27.89 65 LYS H O 1
ATOM 469 N N . GLY A 1 66 ? -11.928 21.123 77.299 1.00 29.38 66 GLY H N 1
ATOM 470 C CA . GLY A 1 66 ? -11.074 21.217 76.108 1.00 30.47 66 GLY H CA 1
ATOM 471 C C . GLY A 1 66 ? -9.875 20.289 76.120 1.00 31.18 66 GLY H C 1
ATOM 472 O O . GLY A 1 66 ? -9.205 20.130 75.097 1.00 32.23 66 GLY H O 1
ATOM 473 N N . ARG A 1 67 ? -9.588 19.675 77.268 1.00 27.52 67 ARG H N 1
ATOM 474 C CA . ARG A 1 67 ? -8.475 18.717 77.369 1.00 25.74 67 ARG H CA 1
ATOM 475 C C . ARG A 1 67 ? -8.986 17.283 77.553 1.00 26.96 67 ARG H C 1
ATOM 476 O O . ARG A 1 67 ? -8.379 16.331 77.055 1.00 28.31 67 ARG H O 1
ATOM 484 N N . PHE A 1 68 ? -10.106 17.134 78.253 1.00 24.29 68 PHE H N 1
ATOM 485 C CA . PHE A 1 68 ? -10.623 15.817 78.594 1.00 24.80 68 PHE H CA 1
ATOM 486 C C . PHE A 1 68 ? -11.892 15.598 77.810 1.00 24.49 68 PHE H C 1
ATOM 487 O O . PHE A 1 68 ? -12.637 16.544 77.561 1.00 27.03 68 PHE H O 1
ATOM 495 N N . THR A 1 69 ? -12.137 14.351 77.445 1.00 22.68 69 THR H N 1
ATOM 496 C CA . THR A 1 69 ? -13.372 13.953 76.816 1.00 24.03 69 THR H CA 1
ATOM 497 C C . THR A 1 69 ? -13.926 12.742 77.517 1.00 22.50 69 THR H C 1
ATOM 498 O O . THR A 1 69 ? -13.249 11.711 77.615 1.00 23.15 69 THR H O 1
ATOM 502 N N . ILE A 1 70 ? -15.150 12.878 78.013 1.00 21.12 70 ILE H N 1
ATOM 503 C CA . ILE A 1 70 ? -15.884 11.786 78.604 1.00 21.38 70 ILE H CA 1
ATOM 504 C C . ILE A 1 70 ? -16.747 11.124 77.519 1.00 23.50 70 ILE H C 1
ATOM 505 O O . ILE A 1 70 ? -17.285 11.802 76.641 1.00 24.30 70 ILE H O 1
ATOM 510 N N . SER A 1 71 ? -16.829 9.800 77.551 1.00 23.21 71 SER H N 1
ATOM 511 C CA . SER A 1 71 ? -17.660 9.064 76.610 1.00 24.37 71 SER H CA 1
ATOM 512 C C . SER A 1 71 ? -18.134 7.791 77.271 1.00 26.38 71 SER H C 1
ATOM 513 O O . SER A 1 71 ? -17.612 7.393 78.326 1.00 25.94 71 SER H O 1
ATOM 516 N N . ARG A 1 72 ? -19.137 7.160 76.681 1.00 22.57 72 ARG H N 1
ATOM 517 C CA . ARG A 1 72 ? -19.542 5.847 77.151 1.00 25.80 72 ARG H CA 1
ATOM 518 C C . ARG A 1 72 ? -19.869 4.903 76.005 1.00 28.82 72 ARG H C 1
ATOM 519 O O . ARG A 1 72 ? -20.171 5.342 74.904 1.00 25.98 72 ARG H O 1
ATOM 527 N N . ASP A 1 73 ? -19.781 3.605 76.275 1.00 30.60 73 ASP H N 1
ATOM 528 C CA . ASP A 1 73 ? -20.224 2.601 75.325 1.00 30.40 73 ASP H CA 1
ATOM 529 C C . ASP A 1 73 ? -21.222 1.737 76.056 1.00 29.31 73 ASP H C 1
ATOM 530 O O . ASP A 1 73 ? -20.848 0.818 76.791 1.00 29.12 73 ASP H O 1
ATOM 535 N N . ASN A 1 74 ? -22.501 2.052 75.871 1.00 30.29 74 ASN H N 1
ATOM 536 C CA . ASN A 1 74 ? -23.572 1.354 76.578 1.00 32.74 74 ASN H CA 1
ATOM 537 C C . ASN A 1 74 ? -23.674 -0.130 76.245 1.00 35.97 74 ASN H C 1
ATOM 538 O O . ASN A 1 74 ? -23.982 -0.937 77.121 1.00 39.15 74 ASN H O 1
ATOM 543 N N . SER A 1 75 ? -23.381 -0.481 74.995 1.00 36.55 75 SER H N 1
ATOM 544 C CA . SER A 1 75 ? -23.340 -1.884 74.568 1.00 40.11 75 SER H CA 1
ATOM 545 C C . SER A 1 75 ? -22.189 -2.653 75.220 1.00 40.83 75 SER H C 1
ATOM 546 O O . SER A 1 75 ? -22.188 -3.878 75.212 1.00 46.20 75 SER H O 1
ATOM 549 N N . LYS A 1 76 ? -21.227 -1.933 75.794 1.00 42.01 76 LYS H N 1
ATOM 550 C CA . LYS A 1 76 ? -20.098 -2.555 76.494 1.00 39.72 76 LYS H CA 1
ATOM 551 C C . LYS A 1 76 ? -20.067 -2.293 78.011 1.00 38.30 76 LYS H C 1
ATOM 552 O O . LYS A 1 76 ? -19.085 -2.633 78.681 1.00 34.27 76 LYS H O 1
ATOM 558 N N . ASN A 1 77 ? -21.131 -1.698 78.552 1.00 36.06 77 ASN H N 1
ATOM 559 C CA . ASN A 1 77 ? -21.182 -1.317 79.973 1.00 32.41 77 ASN H CA 1
ATOM 560 C C . ASN A 1 77 ? -19.903 -0.637 80.463 1.00 29.40 77 ASN H C 1
ATOM 561 O O . ASN A 1 77 ? -19.426 -0.918 81.567 1.00 30.55 77 ASN H O 1
ATOM 566 N N . THR A 1 78 ? -19.356 0.244 79.632 1.00 27.44 78 THR H N 1
ATOM 567 C CA . THR A 1 78 ? -18.105 0.919 79.931 1.00 28.21 78 THR H CA 1
ATOM 568 C C . THR A 1 78 ? -18.217 2.445 79.811 1.00 27.64 78 THR H C 1
ATOM 569 O O . THR A 1 78 ? -18.836 2.963 78.875 1.00 27.98 78 THR H O 1
ATOM 573 N N . LEU A 1 79 ? -17.607 3.143 80.774 1.00 24.40 79 LEU H N 1
ATOM 574 C CA . LEU A 1 79 ? -17.462 4.595 80.749 1.00 22.49 79 LEU H CA 1
ATOM 575 C C . LEU A 1 79 ? -16.001 4.914 80.460 1.00 21.87 79 LEU H C 1
ATOM 576 O O . LEU A 1 79 ? -15.109 4.219 80.957 1.00 23.25 79 LEU H O 1
ATOM 581 N N . TYR A 1 80 ? -15.742 5.971 79.690 1.00 19.88 80 TYR H N 1
ATOM 582 C CA . TYR A 1 80 ? -14.365 6.370 79.372 1.00 20.49 80 TYR H CA 1
ATOM 583 C C . TYR A 1 80 ? -14.049 7.789 79.761 1.00 21.85 80 TYR H C 1
ATOM 584 O O . TYR A 1 80 ? -14.927 8.651 79.781 1.00 22.93 80 TYR H O 1
ATOM 593 N N . LEU A 1 81 ? -12.782 8.030 80.053 1.00 20.38 81 LEU H N 1
ATOM 594 C CA . LEU A 1 81 ? -12.286 9.385 80.143 1.00 20.87 81 LEU H CA 1
ATOM 595 C C . LEU A 1 81 ? -10.996 9.494 79.333 1.00 23.60 81 LEU H C 1
ATOM 596 O O . LEU A 1 81 ? -9.959 8.959 79.726 1.00 22.13 81 LEU H O 1
ATOM 601 N N . GLN A 1 82 ? -11.067 10.159 78.177 1.00 22.31 82 GLN H N 1
ATOM 602 C CA . GLN A 1 82 ? -9.863 10.456 77.409 1.00 23.22 82 GLN H CA 1
ATOM 603 C C . GLN A 1 82 ? -9.248 11.747 77.916 1.00 23.25 82 GLN H C 1
ATOM 604 O O . GLN A 1 82 ? -9.858 12.820 77.818 1.00 22.66 82 GLN H O 1
ATOM 610 N N . MET A 1 83 ? -8.045 11.633 78.468 1.00 21.10 83 MET H N 1
ATOM 611 C CA . MET A 1 83 ? -7.315 12.784 78.968 1.00 25.81 83 MET H CA 1
ATOM 612 C C . MET A 1 83 ? -6.176 13.159 78.032 1.00 25.38 83 MET H C 1
ATOM 613 O O . MET A 1 83 ? -5.260 12.375 77.813 1.00 28.25 83 MET H O 1
ATOM 618 N N . ASN A 1 84 ? -6.235 14.375 77.493 1.00 24.87 84 ASN H N 1
ATOM 619 C CA . ASN A 1 84 ? -5.195 14.881 76.604 1.00 24.67 84 ASN H CA 1
ATOM 620 C C . ASN A 1 84 ? -4.546 16.092 77.240 1.00 24.09 84 ASN H C 1
ATOM 621 O O . ASN A 1 84 ? -5.081 16.629 78.220 1.00 24.48 84 ASN H O 1
ATOM 626 N N . SER A 1 85 ? -3.388 16.502 76.712 1.00 22.20 85 SER H N 1
ATOM 627 C CA . SER A 1 85 ? -2.661 17.693 77.184 1.00 23.19 85 SER H CA 1
ATOM 628 C C . SER A 1 85 ? -2.504 17.681 78.705 1.00 23.94 85 SER H C 1
ATOM 629 O O . SER A 1 85 ? -2.734 18.680 79.383 1.00 21.15 85 SER H O 1
ATOM 632 N N . LEU A 1 86 ? -2.108 16.528 79.229 1.00 25.03 86 LEU H N 1
ATOM 633 C CA . LEU A 1 86 ? -2.013 16.340 80.668 1.00 23.99 86 LEU H CA 1
ATOM 634 C C . LEU A 1 86 ? -0.986 17.265 81.318 1.00 25.32 86 LEU H C 1
ATOM 635 O O . LEU A 1 86 ? 0.035 17.598 80.717 1.00 24.45 86 LEU H O 1
ATOM 640 N N . ARG A 1 87 ? -1.292 17.697 82.535 1.00 23.82 87 ARG H N 1
ATOM 641 C CA . ARG A 1 87 ? -0.449 18.622 83.290 1.00 26.27 87 ARG H CA 1
ATOM 642 C C . ARG A 1 87 ? -0.113 17.974 84.622 1.00 24.87 87 ARG H C 1
ATOM 643 O O . ARG A 1 87 ? -0.831 17.084 85.071 1.00 24.16 87 ARG H O 1
ATOM 651 N N . ALA A 1 88 ? 0.947 18.453 85.270 1.00 25.33 88 ALA H N 1
ATOM 652 C CA . ALA A 1 88 ? 1.351 17.955 86.584 1.00 28.51 88 ALA H CA 1
ATOM 653 C C . ALA A 1 88 ? 0.190 17.965 87.589 1.00 28.50 88 ALA H C 1
ATOM 654 O O . ALA A 1 88 ? 0.058 17.053 88.399 1.00 28.73 88 ALA H O 1
ATOM 656 N N . GLU A 1 89 ? -0.663 18.987 87.514 1.00 28.49 89 GLU H N 1
ATOM 657 C CA . GLU A 1 89 ? -1.773 19.128 88.466 1.00 26.93 89 GLU H CA 1
ATOM 658 C C . GLU A 1 89 ? -2.979 18.241 88.141 1.00 24.09 89 GLU H C 1
ATOM 659 O O . GLU A 1 89 ? -3.978 18.252 88.860 1.00 24.07 89 GLU H O 1
ATOM 665 N N . ASP A 1 90 ? -2.890 17.467 87.067 1.00 20.79 90 ASP H N 1
ATOM 666 C CA . ASP A 1 90 ? -3.884 16.428 86.812 1.00 19.64 90 ASP H CA 1
ATOM 667 C C . ASP A 1 90 ? -3.532 15.148 87.584 1.00 17.44 90 ASP H C 1
ATOM 668 O O . ASP A 1 90 ? -4.292 14.191 87.574 1.00 18.35 90 ASP H O 1
ATOM 673 N N . THR A 1 91 ? -2.380 15.134 88.252 1.00 18.38 91 THR H N 1
ATOM 674 C CA . THR A 1 91 ? -1.982 13.944 89.029 1.00 18.32 91 THR H CA 1
ATOM 675 C C . THR A 1 91 ? -3.011 13.706 90.122 1.00 18.03 91 THR H C 1
ATOM 676 O O . THR A 1 91 ? -3.348 14.639 90.843 1.00 18.47 91 THR H O 1
ATOM 680 N N . ALA A 1 92 ? -3.538 12.478 90.196 1.00 17.47 92 ALA H N 1
ATOM 681 C CA . ALA A 1 92 ? -4.622 12.174 91.112 1.00 17.92 92 ALA H CA 1
ATOM 682 C C . ALA A 1 92 ? -5.106 10.745 90.984 1.00 16.73 92 ALA H C 1
ATOM 683 O O . ALA A 1 92 ? -4.868 10.089 89.976 1.00 16.91 92 ALA H O 1
ATOM 685 N N . VAL A 1 93 ? -5.826 10.283 92.001 1.00 15.07 93 VAL H N 1
ATOM 686 C CA . VAL A 1 93 ? -6.641 9.096 91.859 1.00 16.28 93 VAL H CA 1
ATOM 687 C C . VAL A 1 93 ? -7.943 9.485 91.177 1.00 16.72 93 VAL H C 1
ATOM 688 O O . VAL A 1 93 ? -8.641 10.398 91.636 1.00 16.73 93 VAL H O 1
ATOM 692 N N . TYR A 1 94 ? -8.281 8.804 90.090 1.00 16.16 94 TYR H N 1
ATOM 693 C CA . TYR A 1 94 ? -9.530 9.098 89.402 1.00 15.54 94 TYR H CA 1
ATOM 694 C C . TYR A 1 94 ? -10.558 8.053 89.754 1.00 16.10 94 TYR H C 1
ATOM 695 O O . TYR A 1 94 ? -10.263 6.866 89.697 1.00 15.72 94 TYR H O 1
ATOM 704 N N . TYR A 1 95 ? -11.760 8.494 90.131 1.00 15.36 95 TYR H N 1
ATOM 705 C CA . TYR A 1 95 ? -12.875 7.603 90.426 1.00 16.97 95 TYR H CA 1
ATOM 706 C C . TYR A 1 95 ? -14.002 7.773 89.427 1.00 18.76 95 TYR H C 1
ATOM 707 O O . TYR A 1 95 ? -14.331 8.896 89.066 1.00 18.51 95 TYR H O 1
ATOM 716 N N . CYS A 1 96 ? -14.624 6.668 89.029 1.00 20.48 96 CYS H N 1
ATOM 717 C CA . CYS A 1 96 ? -15.917 6.771 88.365 1.00 21.81 96 CYS H CA 1
ATOM 718 C C . CYS A 1 96 ? -17.022 6.609 89.400 1.00 21.62 96 CYS H C 1
ATOM 719 O O . CYS A 1 96 ? -16.876 5.865 90.384 1.00 19.09 96 CYS H O 1
ATOM 722 N N . ALA A 1 97 ? -18.119 7.333 89.178 1.00 18.62 97 ALA H N 1
ATOM 723 C CA . ALA A 1 97 ? -19.255 7.333 90.082 1.00 19.17 97 ALA H CA 1
ATOM 724 C C . ALA A 1 97 ? -20.570 7.304 89.305 1.00 20.27 97 ALA H C 1
ATOM 725 O O . ALA A 1 97 ? -20.685 7.919 88.234 1.00 20.47 97 ALA H O 1
ATOM 727 N N . ARG A 1 98 ? -21.542 6.578 89.850 1.00 21.71 98 ARG H N 1
ATOM 728 C CA . ARG A 1 98 ? -22.865 6.456 89.259 1.00 20.08 98 ARG H CA 1
ATOM 729 C C . ARG A 1 98 ? -23.802 7.501 89.844 1.00 19.66 98 ARG H C 1
ATOM 730 O O . ARG A 1 98 ? -23.893 7.643 91.065 1.00 19.99 98 ARG H O 1
ATOM 738 N N . GLY A 1 99 ? -24.502 8.212 88.975 1.00 18.58 99 GLY H N 1
ATOM 739 C CA . GLY A 1 99 ? -25.520 9.161 89.413 1.00 20.97 99 GLY H CA 1
ATOM 740 C C . GLY A 1 99 ? -26.769 8.445 89.877 1.00 23.91 99 GLY H C 1
ATOM 741 O O . GLY A 1 99 ? -27.158 7.426 89.306 1.00 27.30 99 GLY H O 1
ATOM 742 N N . LYS A 1 100 ? -27.402 8.964 90.921 1.00 22.30 100 LYS H N 1
ATOM 743 C CA . LYS A 1 100 ? -28.650 8.393 91.398 1.00 22.87 100 LYS H CA 1
ATOM 744 C C . LYS A 1 100 ? -29.708 9.480 91.639 1.00 25.32 100 LYS H C 1
ATOM 745 O O . LYS A 1 100 ? -29.391 10.586 92.077 1.00 19.44 100 LYS H O 1
ATOM 751 N N . GLY A 1 101 ? -30.964 9.153 91.341 1.00 25.45 101 GLY H N 1
ATOM 752 C CA . GLY A 1 101 ? -32.084 10.053 91.631 1.00 29.41 101 GLY H CA 1
ATOM 753 C C . GLY A 1 101 ? -33.179 9.287 92.356 1.00 29.37 101 GLY H C 1
ATOM 754 O O . GLY A 1 101 ? -34.356 9.631 92.216 1.00 39.86 101 GLY H O 1
ATOM 755 N N . TYR A 1 109 ? -33.729 14.377 87.808 1.00 28.92 109 TYR H N 1
ATOM 756 C CA . TYR A 1 109 ? -32.296 14.663 87.728 1.00 26.87 109 TYR H CA 1
ATOM 757 C C . TYR A 1 109 ? -31.496 13.859 88.740 1.00 24.86 109 TYR H C 1
ATOM 758 O O . TYR A 1 109 ? -32.017 13.505 89.790 1.00 23.60 109 TYR H O 1
ATOM 767 N N . VAL A 1 110 ? -30.225 13.608 88.421 1.00 22.04 110 VAL H N 1
ATOM 768 C CA . VAL A 1 110 ? -29.267 13.034 89.373 1.00 21.71 110 VAL H CA 1
ATOM 769 C C . VAL A 1 110 ? -29.200 13.905 90.637 1.00 20.18 110 VAL H C 1
ATOM 770 O O . VAL A 1 110 ? -29.080 15.120 90.558 1.00 19.63 110 VAL H O 1
ATOM 774 N N . ARG A 1 111 ? -29.280 13.261 91.797 1.00 21.59 111 ARG H N 1
ATOM 775 C CA . ARG A 1 111 ? -29.285 13.988 93.061 1.00 21.47 111 ARG H CA 1
ATOM 776 C C . ARG A 1 111 ? -28.016 13.735 93.856 1.00 21.90 111 ARG H C 1
ATOM 777 O O . ARG A 1 111 ? -27.592 14.599 94.619 1.00 22.16 111 ARG H O 1
ATOM 785 N N . TYR A 1 112 ? -27.417 12.557 93.659 1.00 18.92 112 TYR H N 1
ATOM 786 C CA . TYR A 1 112 ? -26.189 12.177 94.364 1.00 18.03 112 TYR H CA 1
ATOM 787 C C . TYR A 1 112 ? -25.452 11.061 93.632 1.00 18.49 112 TYR H C 1
ATOM 788 O O . TYR A 1 112 ? -25.995 10.473 92.691 1.00 19.27 112 TYR H O 1
ATOM 797 N N . PHE A 1 113 ? -24.225 10.765 94.068 1.00 18.24 113 PHE H N 1
ATOM 798 C CA . PHE A 1 113 ? -23.480 9.616 93.553 1.00 18.77 113 PHE H CA 1
ATOM 799 C C . PHE A 1 113 ? -23.620 8.470 94.547 1.00 21.76 113 PHE H C 1
ATOM 800 O O . PHE A 1 113 ? -23.296 8.627 95.717 1.00 21.58 113 PHE H O 1
ATOM 808 N N . ASP A 1 114 ? -24.131 7.324 94.100 1.00 23.28 114 ASP H N 1
ATOM 809 C CA . ASP A 1 114 ? -24.369 6.226 95.036 1.00 25.32 114 ASP H CA 1
ATOM 810 C C . ASP A 1 114 ? -23.378 5.065 94.948 1.00 24.36 114 ASP H C 1
ATOM 811 O O . ASP A 1 114 ? -23.187 4.367 95.929 1.00 32.32 114 ASP H O 1
ATOM 816 N N . VAL A 1 115 ? -22.757 4.856 93.793 1.00 22.41 115 VAL H N 1
ATOM 817 C CA . VAL A 1 115 ? -21.754 3.786 93.647 1.00 23.03 115 VAL H CA 1
ATOM 818 C C . VAL A 1 115 ? -20.456 4.354 93.103 1.00 23.03 115 VAL H C 1
ATOM 819 O O . VAL A 1 115 ? -20.482 5.156 92.173 1.00 22.63 115 VAL H O 1
ATOM 823 N N . TRP A 1 116 ? -19.326 3.919 93.665 1.00 19.98 116 TRP H N 1
ATOM 824 C CA . TRP A 1 116 ? -18.019 4.425 93.247 1.00 20.26 116 TRP H CA 1
ATOM 825 C C . TRP A 1 116 ? -17.095 3.297 92.829 1.00 21.37 116 TRP H C 1
ATOM 826 O O . TRP A 1 116 ? -17.165 2.212 93.386 1.00 21.80 116 TRP H O 1
ATOM 837 N N . GLY A 1 117 ? -16.201 3.576 91.886 1.00 22.39 117 GLY H N 1
ATOM 838 C CA . GLY A 1 117 ? -15.128 2.633 91.553 1.00 23.35 117 GLY H CA 1
ATOM 839 C C . GLY A 1 117 ? -14.060 2.630 92.634 1.00 24.43 117 GLY H C 1
ATOM 840 O O . GLY A 1 117 ? -14.144 3.385 93.621 1.00 24.30 117 GLY H O 1
ATOM 841 N N . GLN A 1 118 ? -13.049 1.784 92.454 1.00 23.28 118 GLN H N 1
ATOM 842 C CA . GLN A 1 118 ? -11.988 1.645 93.443 1.00 24.28 118 GLN H CA 1
ATOM 843 C C . GLN A 1 118 ? -10.961 2.768 93.266 1.00 23.77 118 GLN H C 1
ATOM 844 O O . GLN A 1 118 ? -10.168 3.040 94.161 1.00 22.91 118 GLN H O 1
ATOM 850 N N . GLY A 1 119 ? -10.982 3.416 92.110 1.00 21.12 119 GLY H N 1
ATOM 851 C CA . GLY A 1 119 ? -10.034 4.489 91.835 1.00 21.27 119 GLY H CA 1
ATOM 852 C C . GLY A 1 119 ? -8.837 3.960 91.066 1.00 23.49 119 GLY H C 1
ATOM 853 O O . GLY A 1 119 ? -8.468 2.788 91.202 1.00 22.79 119 GLY H O 1
ATOM 854 N N . THR A 1 120 ? -8.252 4.814 90.236 1.00 23.10 120 THR H N 1
ATOM 855 C CA . THR A 1 120 ? -7.035 4.460 89.498 1.00 23.51 120 THR H CA 1
ATOM 856 C C . THR A 1 120 ? -6.114 5.672 89.520 1.00 23.77 120 THR H C 1
ATOM 857 O O . THR A 1 120 ? -6.561 6.801 89.300 1.00 18.36 120 THR H O 1
ATOM 861 N N . LEU A 1 121 ? -4.839 5.430 89.835 1.00 20.35 121 LEU H N 1
ATOM 862 C CA . LEU A 1 121 ? -3.868 6.496 90.025 1.00 20.15 121 LEU H CA 1
ATOM 863 C C . LEU A 1 121 ? -3.262 6.926 88.696 1.00 20.16 121 LEU H C 1
ATOM 864 O O . LEU A 1 121 ? -2.750 6.092 87.931 1.00 19.34 121 LEU H O 1
ATOM 869 N N . VAL A 1 122 ? -3.337 8.231 88.438 1.00 17.82 122 VAL H N 1
ATOM 870 C CA . VAL A 1 122 ? -2.684 8.851 87.287 1.00 18.35 122 VAL H CA 1
ATOM 871 C C . VAL A 1 122 ? -1.630 9.824 87.775 1.00 19.64 122 VAL H C 1
ATOM 872 O O . VAL A 1 122 ? -1.931 10.751 88.535 1.00 19.91 122 VAL H O 1
ATOM 876 N N . THR A 1 123 ? -0.389 9.599 87.341 1.00 18.78 123 THR H N 1
ATOM 877 C CA . THR A 1 123 ? 0.713 10.471 87.657 1.00 19.87 123 THR H CA 1
ATOM 878 C C . THR A 1 123 ? 1.187 11.126 86.363 1.00 20.70 123 THR H C 1
ATOM 879 O O . THR A 1 123 ? 1.418 10.436 85.365 1.00 21.27 123 THR H O 1
ATOM 883 N N . VAL A 1 124 ? 1.309 12.450 86.388 1.00 18.52 124 VAL H N 1
ATOM 884 C CA . VAL A 1 124 ? 1.792 13.205 85.241 1.00 18.88 124 VAL H CA 1
ATOM 885 C C . VAL A 1 124 ? 3.102 13.852 85.645 1.00 18.78 124 VAL H C 1
ATOM 886 O O . VAL A 1 124 ? 3.129 14.749 86.494 1.00 19.75 124 VAL H O 1
ATOM 890 N N . SER A 1 125 ? 4.192 13.379 85.043 1.00 21.29 125 SER H N 1
ATOM 891 C CA . SER A 1 125 ? 5.523 13.822 85.424 1.00 21.62 125 SER H CA 1
ATOM 892 C C . SER A 1 125 ? 6.518 13.545 84.314 1.00 22.89 125 SER H C 1
ATOM 893 O O . SER A 1 125 ? 6.347 12.609 83.544 1.00 23.12 125 SER H O 1
ATOM 896 N N . SER A 1 126 ? 7.572 14.342 84.248 1.00 26.26 126 SER H N 1
ATOM 897 C CA . SER A 1 126 ? 8.620 14.073 83.264 1.00 29.04 126 SER H CA 1
ATOM 898 C C . SER A 1 126 ? 9.636 13.021 83.765 1.00 27.60 126 SER H C 1
ATOM 899 O O . SER A 1 126 ? 10.413 12.491 82.976 1.00 27.11 126 SER H O 1
ATOM 902 N N . ALA A 1 127 ? 9.619 12.720 85.063 1.00 25.94 127 ALA H N 1
ATOM 903 C CA . ALA A 1 127 ? 10.543 11.738 85.651 1.00 24.97 127 ALA H CA 1
ATOM 904 C C . ALA A 1 127 ? 10.276 10.330 85.127 1.00 24.69 127 ALA H C 1
ATOM 905 O O . ALA A 1 127 ? 9.124 9.954 84.916 1.00 23.59 127 ALA H O 1
ATOM 907 N N . SER A 1 128 ? 11.338 9.545 84.948 1.00 26.61 128 SER H N 1
ATOM 908 C CA . SER A 1 128 ? 11.225 8.183 84.425 1.00 25.21 128 SER H CA 1
ATOM 909 C C . SER A 1 128 ? 10.904 7.172 85.521 1.00 23.57 128 SER H C 1
ATOM 910 O O . SER A 1 128 ? 11.278 7.364 86.677 1.00 24.69 128 SER H O 1
ATOM 913 N N . THR A 1 129 ? 10.232 6.094 85.142 1.00 22.92 129 THR H N 1
ATOM 914 C CA . THR A 1 129 ? 10.010 4.969 86.043 1.00 25.65 129 THR H CA 1
ATOM 915 C C . THR A 1 129 ? 11.357 4.417 86.502 1.00 25.65 129 THR H C 1
ATOM 916 O O . THR A 1 129 ? 12.262 4.219 85.690 1.00 24.95 129 THR H O 1
ATOM 920 N N . LYS A 1 130 ? 11.485 4.219 87.814 1.00 25.96 130 LYS H N 1
ATOM 921 C CA . LYS A 1 130 ? 12.718 3.755 88.445 1.00 23.21 130 LYS H CA 1
ATOM 922 C C . LYS A 1 130 ? 12.372 2.946 89.693 1.00 21.84 130 LYS H C 1
ATOM 923 O O . LYS A 1 130 ? 11.577 3.395 90.514 1.00 17.67 130 LYS H O 1
ATOM 929 N N . GLY A 1 131 ? 12.979 1.766 89.824 1.00 20.91 131 GLY H N 1
ATOM 930 C CA . GLY A 1 131 ? 12.797 0.911 90.996 1.00 20.71 131 GLY H CA 1
ATOM 931 C C . GLY A 1 131 ? 13.638 1.360 92.180 1.00 19.11 131 GLY H C 1
ATOM 932 O O . GLY A 1 131 ? 14.695 1.972 91.999 1.00 20.11 131 GLY H O 1
ATOM 933 N N . PRO A 1 132 ? 13.178 1.062 93.405 1.00 19.73 132 PRO H N 1
ATOM 934 C CA . PRO A 1 132 ? 13.884 1.523 94.595 1.00 19.04 132 PRO H CA 1
ATOM 935 C C . PRO A 1 132 ? 15.135 0.702 94.912 1.00 20.74 132 PRO H C 1
ATOM 936 O O . PRO A 1 132 ? 15.242 -0.459 94.518 1.00 19.31 132 PRO H O 1
ATOM 940 N N . SER A 1 133 ? 16.059 1.324 95.625 1.00 19.93 133 SER H N 1
ATOM 941 C CA . SER A 1 133 ? 17.095 0.609 96.348 1.00 21.04 133 SER H CA 1
ATOM 942 C C . SER A 1 133 ? 16.575 0.433 97.766 1.00 20.59 133 SER H C 1
ATOM 943 O O . SER A 1 133 ? 15.873 1.313 98.293 1.00 18.66 133 SER H O 1
ATOM 946 N N . VAL A 1 134 ? 16.899 -0.694 98.396 1.00 16.15 134 VAL H N 1
ATOM 947 C CA . VAL A 1 134 ? 16.340 -0.992 99.721 1.00 15.89 134 VAL H CA 1
ATOM 948 C C . VAL A 1 134 ? 17.500 -1.211 100.680 1.00 17.52 134 VAL H C 1
ATOM 949 O O . VAL A 1 134 ? 18.323 -2.125 100.483 1.00 17.63 134 VAL H O 1
ATOM 953 N N . PHE A 1 135 ? 17.585 -0.340 101.673 1.00 15.44 135 PHE H N 1
ATOM 954 C CA . PHE A 1 135 ? 18.655 -0.377 102.649 1.00 15.60 135 PHE H CA 1
ATOM 955 C C . PHE A 1 135 ? 18.116 -0.685 104.025 1.00 15.92 135 PHE H C 1
ATOM 956 O O . PHE A 1 135 ? 16.991 -0.308 104.365 1.00 16.05 135 PHE H O 1
ATOM 964 N N . PRO A 1 136 ? 18.928 -1.364 104.851 1.00 15.44 136 PRO H N 1
ATOM 965 C CA . PRO A 1 136 ? 18.472 -1.696 106.193 1.00 15.15 136 PRO H CA 1
ATOM 966 C C . PRO A 1 136 ? 18.620 -0.538 107.171 1.00 16.00 136 PRO H C 1
ATOM 967 O O . PRO A 1 136 ? 19.566 0.259 107.062 1.00 17.55 136 PRO H O 1
ATOM 971 N N . LEU A 1 137 ? 17.651 -0.405 108.065 1.00 15.87 137 LEU H N 1
ATOM 972 C CA . LEU A 1 137 ? 17.777 0.444 109.241 1.00 17.50 137 LEU H CA 1
ATOM 973 C C . LEU A 1 137 ? 17.989 -0.563 110.352 1.00 18.13 137 LEU H C 1
ATOM 974 O O . LEU A 1 137 ? 17.034 -1.154 110.883 1.00 15.16 137 LEU H O 1
ATOM 979 N N . ALA A 1 138 ? 19.258 -0.820 110.653 1.00 18.56 138 ALA H N 1
ATOM 980 C CA . ALA A 1 138 ? 19.602 -1.914 111.550 1.00 19.20 138 ALA H CA 1
ATOM 981 C C . ALA A 1 138 ? 19.293 -1.545 112.995 1.00 19.00 138 ALA H C 1
ATOM 982 O O . ALA A 1 138 ? 19.452 -0.385 113.380 1.00 19.22 138 ALA H O 1
ATOM 984 N N . PRO A 1 139 ? 18.803 -2.516 113.792 1.00 20.60 139 PRO H N 1
ATOM 985 C CA . PRO A 1 139 ? 18.523 -2.227 115.195 1.00 22.05 139 PRO H CA 1
ATOM 986 C C . PRO A 1 139 ? 19.847 -1.908 115.899 1.00 27.42 139 PRO H C 1
ATOM 987 O O . PRO A 1 139 ? 20.857 -2.576 115.631 1.00 25.88 139 PRO H O 1
ATOM 991 N N . SER A 1 140 ? 19.855 -0.887 116.751 1.00 29.53 140 SER H N 1
ATOM 992 C CA . SER A 1 140 ? 21.125 -0.423 117.335 1.00 34.36 140 SER H CA 1
ATOM 993 C C . SER A 1 140 ? 21.594 -1.338 118.463 1.00 33.02 140 SER H C 1
ATOM 994 O O . SER A 1 140 ? 20.794 -2.092 119.022 1.00 31.63 140 SER H O 1
ATOM 997 N N . THR A 1 148 ? 12.474 -2.966 124.152 1.00 31.90 148 THR H N 1
ATOM 998 C CA . THR A 1 148 ? 12.005 -2.828 122.755 1.00 31.37 148 THR H CA 1
ATOM 999 C C . THR A 1 148 ? 13.025 -2.170 121.823 1.00 28.96 148 THR H C 1
ATOM 1000 O O . THR A 1 148 ? 13.616 -1.132 122.144 1.00 31.00 148 THR H O 1
ATOM 1004 N N . ALA A 1 149 ? 13.221 -2.777 120.661 1.00 22.82 149 ALA H N 1
ATOM 1005 C CA . ALA A 1 149 ? 14.169 -2.283 119.678 1.00 20.63 149 ALA H CA 1
ATOM 1006 C C . ALA A 1 149 ? 13.403 -1.857 118.444 1.00 19.94 149 ALA H C 1
ATOM 1007 O O . ALA A 1 149 ? 12.322 -2.383 118.171 1.00 20.95 149 ALA H O 1
ATOM 1009 N N . ALA A 1 150 ? 13.958 -0.925 117.685 1.00 17.64 150 ALA H N 1
ATOM 1010 C CA . ALA A 1 150 ? 13.344 -0.553 116.416 1.00 16.11 150 ALA H CA 1
ATOM 1011 C C . ALA A 1 150 ? 14.270 -0.906 115.276 1.00 16.43 150 ALA H C 1
ATOM 1012 O O . ALA A 1 150 ? 15.496 -0.788 115.392 1.00 15.50 150 ALA H O 1
ATOM 1014 N N . LEU A 1 151 ? 13.687 -1.359 114.169 1.00 14.52 151 LEU H N 1
ATOM 1015 C CA . LEU A 1 151 ? 14.430 -1.627 112.958 1.00 14.44 151 LEU H CA 1
ATOM 1016 C C . LEU A 1 151 ? 13.560 -1.259 111.766 1.00 14.17 151 LEU H C 1
ATOM 1017 O O . LEU A 1 151 ? 12.369 -0.937 111.917 1.00 14.75 151 LEU H O 1
ATOM 1022 N N . GLY A 1 152 ? 14.142 -1.278 110.586 1.00 14.09 152 GLY H N 1
ATOM 1023 C CA . GLY A 1 152 ? 13.367 -0.925 109.421 1.00 14.15 152 GLY H CA 1
ATOM 1024 C C . GLY A 1 152 ? 14.051 -1.116 108.114 1.00 13.98 152 GLY H C 1
ATOM 1025 O O . GLY A 1 152 ? 15.148 -1.670 108.039 1.00 14.25 152 GLY H O 1
ATOM 1026 N N . CYS A 1 153 ? 13.386 -0.643 107.069 1.00 14.76 153 CYS H N 1
ATOM 1027 C CA . CYS A 1 153 ? 13.961 -0.589 105.731 1.00 15.52 153 CYS H CA 1
ATOM 1028 C C . CYS A 1 153 ? 13.744 0.793 105.157 1.00 16.27 153 CYS H C 1
ATOM 1029 O O . CYS A 1 153 ? 12.660 1.367 105.284 1.00 16.48 153 CYS H O 1
ATOM 1032 N N . LEU A 1 154 ? 14.801 1.322 104.560 1.00 15.62 154 LEU H N 1
ATOM 1033 C CA . LEU A 1 154 ? 14.733 2.544 103.794 1.00 18.00 154 LEU H CA 1
ATOM 1034 C C . LEU A 1 154 ? 14.578 2.178 102.314 1.00 17.26 154 LEU H C 1
ATOM 1035 O O . LEU A 1 154 ? 15.414 1.463 101.722 1.00 17.11 154 LEU H O 1
ATOM 1040 N N . VAL A 1 155 ? 13.479 2.660 101.742 1.00 16.07 155 VAL H N 1
ATOM 1041 C CA . VAL A 1 155 ? 13.084 2.372 100.372 1.00 16.56 155 VAL H CA 1
ATOM 1042 C C . VAL A 1 155 ? 13.291 3.641 99.552 1.00 18.91 155 VAL H C 1
ATOM 1043 O O . VAL A 1 155 ? 12.436 4.532 99.529 1.00 19.47 155 VAL H O 1
ATOM 1047 N N . LYS A 1 156 ? 14.431 3.708 98.883 1.00 18.98 156 LYS H N 1
ATOM 1048 C CA . LYS A 1 156 ? 14.915 4.979 98.367 1.00 19.74 156 LYS H CA 1
ATOM 1049 C C . LYS A 1 156 ? 14.989 5.019 96.853 1.00 18.92 156 LYS H C 1
ATOM 1050 O O . LYS A 1 156 ? 15.318 4.023 96.204 1.00 18.28 156 LYS H O 1
ATOM 1056 N N . ASP A 1 157 ? 14.654 6.193 96.314 1.00 19.02 157 ASP H N 1
ATOM 1057 C CA . ASP A 1 157 ? 14.917 6.567 94.926 1.00 19.30 157 ASP H CA 1
ATOM 1058 C C . ASP A 1 157 ? 14.078 5.801 93.932 1.00 19.42 157 ASP H C 1
ATOM 1059 O O . ASP A 1 157 ? 14.611 5.145 93.046 1.00 20.27 157 ASP H O 1
ATOM 1064 N N . TYR A 1 158 ? 12.764 5.893 94.078 1.00 18.19 158 TYR H N 1
ATOM 1065 C CA . TYR A 1 158 ? 11.872 5.240 93.144 1.00 17.33 158 TYR H CA 1
ATOM 1066 C C . TYR A 1 158 ? 10.880 6.220 92.553 1.00 18.96 158 TYR H C 1
ATOM 1067 O O . TYR A 1 158 ? 10.652 7.304 93.108 1.00 20.52 158 TYR H O 1
ATOM 1076 N N . PHE A 1 159 ? 10.263 5.803 91.453 1.00 17.20 159 PHE H N 1
ATOM 1077 C CA . PHE A 1 159 ? 9.244 6.625 90.785 1.00 18.40 159 PHE H CA 1
ATOM 1078 C C . PHE A 1 159 ? 8.481 5.759 89.793 1.00 18.15 159 PHE H C 1
ATOM 1079 O O . PHE A 1 159 ? 9.072 4.874 89.186 1.00 19.36 159 PHE H O 1
ATOM 1087 N N . PRO A 1 160 ? 7.152 5.968 89.651 1.00 19.81 160 PRO H N 1
ATOM 1088 C CA . PRO A 1 160 ? 6.277 6.821 90.464 1.00 19.56 160 PRO H CA 1
ATOM 1089 C C . PRO A 1 160 ? 5.805 6.059 91.704 1.00 20.01 160 PRO H C 1
ATOM 1090 O O . PRO A 1 160 ? 6.226 4.911 91.944 1.00 19.21 160 PRO H O 1
ATOM 1094 N N . GLU A 1 161 ? 4.915 6.667 92.472 1.00 19.77 161 GLU H N 1
ATOM 1095 C CA . GLU A 1 161 ? 4.163 5.916 93.470 1.00 21.36 161 GLU H CA 1
ATOM 1096 C C . GLU A 1 161 ? 3.348 4.853 92.758 1.00 21.95 161 GLU H C 1
ATOM 1097 O O . GLU A 1 161 ? 3.093 4.985 91.553 1.00 23.26 161 GLU H O 1
ATOM 1103 N N . PRO A 1 162 ? 2.927 3.797 93.479 1.00 20.87 162 PRO H N 1
ATOM 1104 C CA . PRO A 1 162 ? 3.223 3.530 94.888 1.00 20.99 162 PRO H CA 1
ATOM 1105 C C . PRO A 1 162 ? 4.191 2.366 95.036 1.00 21.56 162 PRO H C 1
ATOM 1106 O O . PRO A 1 162 ? 4.432 1.638 94.077 1.00 20.14 162 PRO H O 1
ATOM 1110 N N . VAL A 1 163 ? 4.707 2.199 96.249 1.00 21.43 163 VAL H N 1
ATOM 1111 C CA . VAL A 1 163 ? 5.405 0.985 96.632 1.00 22.80 163 VAL H CA 1
ATOM 1112 C C . VAL A 1 163 ? 4.638 0.352 97.804 1.00 23.64 163 VAL H C 1
ATOM 1113 O O . VAL A 1 163 ? 3.984 1.061 98.573 1.00 24.75 163 VAL H O 1
ATOM 1117 N N . THR A 1 164 ? 4.665 -0.977 97.913 1.00 23.10 164 THR H N 1
ATOM 1118 C CA . THR A 1 164 ? 4.115 -1.616 99.100 1.00 22.80 164 THR H CA 1
ATOM 1119 C C . THR A 1 164 ? 5.260 -2.194 99.925 1.00 21.19 164 THR H C 1
ATOM 1120 O O . THR A 1 164 ? 6.302 -2.553 99.378 1.00 19.09 164 THR H O 1
ATOM 1124 N N . VAL A 1 165 ? 5.071 -2.234 101.239 1.00 19.46 165 VAL H N 1
ATOM 1125 C CA . VAL A 1 165 ? 6.025 -2.866 102.133 1.00 17.40 165 VAL H CA 1
ATOM 1126 C C . VAL A 1 165 ? 5.250 -3.773 103.072 1.00 16.85 165 VAL H C 1
ATOM 1127 O O . VAL A 1 165 ? 4.257 -3.355 103.685 1.00 17.65 165 VAL H O 1
ATOM 1131 N N . SER A 1 166 ? 5.698 -5.017 103.191 1.00 16.12 166 SER H N 1
ATOM 1132 C CA . SER A 1 166 ? 5.268 -5.862 104.301 1.00 16.41 166 SER H CA 1
ATOM 1133 C C . SER A 1 166 ? 6.503 -6.381 105.058 1.00 15.49 166 SER H C 1
ATOM 1134 O O . SER A 1 166 ? 7.646 -6.170 104.625 1.00 15.26 166 SER H O 1
ATOM 1137 N N . TRP A 1 167 ? 6.262 -7.004 106.205 1.00 14.51 167 TRP H N 1
ATOM 1138 C CA . TRP A 1 167 ? 7.328 -7.616 106.979 1.00 14.54 167 TRP H CA 1
ATOM 1139 C C . TRP A 1 167 ? 7.039 -9.092 107.155 1.00 15.27 167 TRP H C 1
ATOM 1140 O O . TRP A 1 167 ? 5.890 -9.485 107.457 1.00 14.93 167 TRP H O 1
ATOM 1151 N N . ASN A 1 168 ? 8.075 -9.905 106.949 1.00 15.70 168 ASN H N 1
ATOM 1152 C CA . ASN A 1 168 ? 7.975 -11.367 107.081 1.00 16.16 168 ASN H CA 1
ATOM 1153 C C . ASN A 1 168 ? 6.805 -11.917 106.278 1.00 17.07 168 ASN H C 1
ATOM 1154 O O . ASN A 1 168 ? 6.026 -12.761 106.749 1.00 17.32 168 ASN H O 1
ATOM 1159 N N . SER A 1 169 ? 6.700 -11.400 105.058 1.00 16.66 169 SER H N 1
ATOM 1160 C CA . SER A 1 169 ? 5.681 -11.803 104.098 1.00 19.42 169 SER H CA 1
ATOM 1161 C C . SER A 1 169 ? 4.258 -11.634 104.633 1.00 21.00 169 SER H C 1
ATOM 1162 O O . SER A 1 169 ? 3.369 -12.414 104.279 1.00 21.63 169 SER H O 1
ATOM 1165 N N . GLY A 1 170 ? 4.045 -10.619 105.470 1.00 19.79 170 GLY H N 1
ATOM 1166 C CA . GLY A 1 170 ? 2.727 -10.377 106.084 1.00 18.29 170 GLY H CA 1
ATOM 1167 C C . GLY A 1 170 ? 2.492 -10.940 107.473 1.00 17.20 170 GLY H C 1
ATOM 1168 O O . GLY A 1 170 ? 1.509 -10.604 108.127 1.00 16.39 170 GLY H O 1
ATOM 1169 N N . ALA A 1 171 ? 3.404 -11.784 107.949 1.00 16.18 171 ALA H N 1
ATOM 1170 C CA . ALA A 1 171 ? 3.248 -12.397 109.266 1.00 15.76 171 ALA H CA 1
ATOM 1171 C C . ALA A 1 171 ? 3.503 -11.414 110.407 1.00 15.65 171 ALA H C 1
ATOM 1172 O O . ALA A 1 171 ? 2.938 -11.550 111.489 1.00 13.79 171 ALA H O 1
ATOM 1174 N N . LEU A 1 172 ? 4.348 -10.418 110.142 1.00 15.72 172 LEU H N 1
ATOM 1175 C CA . LEU A 1 172 ? 4.660 -9.374 111.109 1.00 16.32 172 LEU H CA 1
ATOM 1176 C C . LEU A 1 172 ? 3.903 -8.086 110.765 1.00 15.92 172 LEU H C 1
ATOM 1177 O O . LEU A 1 172 ? 4.219 -7.436 109.763 1.00 15.57 172 LEU H O 1
ATOM 1182 N N . THR A 1 173 ? 2.916 -7.742 111.592 1.00 15.59 173 THR H N 1
ATOM 1183 C CA . THR A 1 173 ? 2.156 -6.499 111.437 1.00 17.27 173 THR H CA 1
ATOM 1184 C C . THR A 1 173 ? 2.165 -5.632 112.683 1.00 17.86 173 THR H C 1
ATOM 1185 O O . THR A 1 173 ? 2.002 -4.413 112.599 1.00 18.54 173 THR H O 1
ATOM 1189 N N . SER A 1 174 ? 2.295 -6.258 113.852 1.00 19.83 174 SER H N 1
ATOM 1190 C CA . SER A 1 174 ? 2.258 -5.517 115.103 1.00 20.88 174 SER H CA 1
ATOM 1191 C C . SER A 1 174 ? 3.454 -4.574 115.175 1.00 19.49 174 SER H C 1
ATOM 1192 O O . SER A 1 174 ? 4.610 -4.990 114.949 1.00 17.69 174 SER H O 1
ATOM 1195 N N . GLY A 1 175 ? 3.168 -3.313 115.479 1.00 18.59 175 GLY H N 1
ATOM 1196 C CA . GLY A 1 175 ? 4.238 -2.306 115.653 1.00 17.62 175 GLY H CA 1
ATOM 1197 C C . GLY A 1 175 ? 4.865 -1.822 114.356 1.00 18.46 175 GLY H C 1
ATOM 1198 O O . GLY A 1 175 ? 5.871 -1.101 114.384 1.00 18.97 175 GLY H O 1
ATOM 1199 N N . VAL A 1 176 ? 4.293 -2.208 113.214 1.00 16.42 176 VAL H N 1
ATOM 1200 C CA . VAL A 1 176 ? 4.781 -1.748 111.907 1.00 16.08 176 VAL H CA 1
ATOM 1201 C C . VAL A 1 176 ? 4.254 -0.354 111.587 1.00 17.21 176 VAL H C 1
ATOM 1202 O O . VAL A 1 176 ? 3.069 -0.080 111.772 1.00 16.72 176 VAL H O 1
ATOM 1206 N N . HIS A 1 1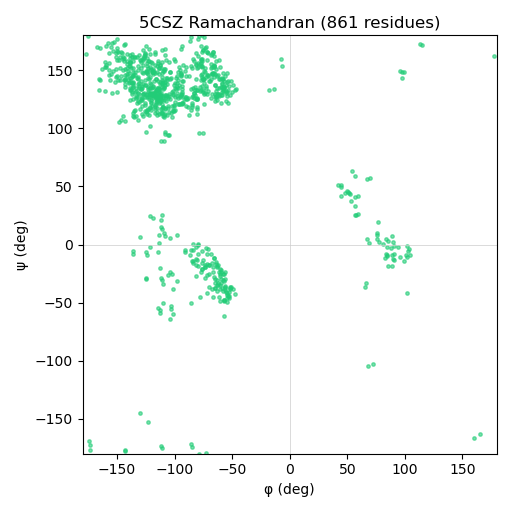77 ? 5.151 0.526 111.136 1.00 15.33 177 HIS H N 1
ATOM 1207 C CA . HIS A 1 177 ? 4.765 1.823 110.586 1.00 17.11 177 HIS H CA 1
ATOM 1208 C C . HIS A 1 177 ? 5.454 2.018 109.242 1.00 17.57 177 HIS H C 1
ATOM 1209 O O . HIS A 1 177 ? 6.692 2.050 109.143 1.00 16.63 177 HIS H O 1
ATOM 1216 N N . THR A 1 178 ? 4.658 2.123 108.191 1.00 17.43 178 THR H N 1
ATOM 1217 C CA . THR A 1 178 ? 5.210 2.399 106.879 1.00 18.01 178 THR H CA 1
ATOM 1218 C C . THR A 1 178 ? 4.824 3.835 106.552 1.00 18.12 178 THR H C 1
ATOM 1219 O O . THR A 1 178 ? 3.653 4.163 106.496 1.00 18.79 178 THR H O 1
ATOM 1223 N N . PHE A 1 179 ? 5.816 4.699 106.401 1.00 16.93 179 PHE H N 1
ATOM 1224 C CA . PHE A 1 179 ? 5.560 6.133 106.292 1.00 15.08 179 PHE H CA 1
ATOM 1225 C C . PHE A 1 179 ? 5.136 6.525 104.914 1.00 16.38 179 PHE H C 1
ATOM 1226 O O . PHE A 1 179 ? 5.513 5.867 103.948 1.00 16.72 179 PHE H O 1
ATOM 1234 N N . PRO A 1 180 ? 4.340 7.604 104.806 1.00 16.32 180 PRO H N 1
ATOM 1235 C CA . PRO A 1 180 ? 4.043 8.118 103.476 1.00 17.33 180 PRO H CA 1
ATOM 1236 C C . PRO A 1 180 ? 5.350 8.485 102.783 1.00 17.08 180 PRO H C 1
ATOM 1237 O O . PRO A 1 180 ? 6.275 8.988 103.433 1.00 17.55 180 PRO H O 1
ATOM 1241 N N . ALA A 1 181 ? 5.423 8.231 101.480 1.00 16.97 181 ALA H N 1
ATOM 1242 C CA . ALA A 1 181 ? 6.598 8.592 100.694 1.00 18.92 181 ALA H CA 1
ATOM 1243 C C . ALA A 1 181 ? 6.758 10.103 100.646 1.00 21.32 181 ALA H C 1
ATOM 1244 O O . ALA A 1 181 ? 5.765 10.826 100.663 1.00 21.90 181 ALA H O 1
ATOM 1246 N N . VAL A 1 182 ? 8.004 10.561 100.615 1.00 21.30 182 VAL H N 1
ATOM 1247 C CA . VAL A 1 182 ? 8.306 11.963 100.373 1.00 24.73 182 VAL H CA 1
ATOM 1248 C C . VAL A 1 182 ? 9.040 12.110 99.047 1.00 23.05 182 VAL H C 1
ATOM 1249 O O . VAL A 1 182 ? 9.965 11.353 98.743 1.00 19.60 182 VAL H O 1
ATOM 1253 N N . LEU A 1 183 ? 8.618 13.091 98.257 1.00 21.44 183 LEU H N 1
ATOM 1254 C CA . LEU A 1 183 ? 9.350 13.423 97.042 1.00 22.11 183 LEU H CA 1
ATOM 1255 C C . LEU A 1 183 ? 10.633 14.178 97.396 1.00 23.17 183 LEU H C 1
ATOM 1256 O O . LEU A 1 183 ? 10.588 15.227 98.039 1.00 23.71 183 LEU H O 1
ATOM 1261 N N . GLN A 1 184 ? 11.779 13.623 97.007 1.00 21.47 184 GLN H N 1
ATOM 1262 C CA . GLN A 1 184 ? 13.064 14.236 97.297 1.00 23.90 184 GLN H CA 1
ATOM 1263 C C . GLN A 1 184 ? 13.343 15.327 96.265 1.00 25.27 184 GLN H C 1
ATOM 1264 O O . GLN A 1 184 ? 12.689 15.366 95.214 1.00 23.46 184 GLN H O 1
ATOM 1270 N N . SER A 1 185 ? 14.317 16.194 96.554 1.00 28.05 185 SER H N 1
ATOM 1271 C CA . SER A 1 185 ? 14.665 17.287 95.637 1.00 29.73 185 SER H CA 1
ATOM 1272 C C . SER A 1 185 ? 15.130 16.724 94.292 1.00 32.01 185 SER H C 1
ATOM 1273 O O . SER A 1 185 ? 14.993 17.375 93.267 1.00 30.77 185 SER H O 1
ATOM 1276 N N . SER A 1 186 ? 15.638 15.492 94.314 1.00 27.80 186 SER H N 1
ATOM 1277 C CA . SER A 1 186 ? 16.055 14.778 93.112 1.00 26.92 186 SER H CA 1
ATOM 1278 C C . SER A 1 186 ? 14.883 14.386 92.217 1.00 25.12 186 SER H C 1
ATOM 1279 O O . SER A 1 186 ? 15.090 13.910 91.103 1.00 26.34 186 SER H O 1
ATOM 1282 N N . GLY A 1 187 ? 13.661 14.582 92.699 1.00 24.76 187 GLY H N 1
ATOM 1283 C CA . GLY A 1 187 ? 12.477 14.179 91.948 1.00 23.82 187 GLY H CA 1
ATOM 1284 C C . GLY A 1 187 ? 12.093 12.713 92.108 1.00 23.28 187 GLY H C 1
ATOM 1285 O O . GLY A 1 187 ? 11.161 12.240 91.463 1.00 26.35 187 GLY H O 1
ATOM 1286 N N . LEU A 1 188 ? 12.801 11.993 92.973 1.00 23.23 188 LEU H N 1
ATOM 1287 C CA . LEU A 1 188 ? 12.470 10.592 93.269 1.00 22.17 188 LEU H CA 1
ATOM 1288 C C . LEU A 1 188 ? 11.880 10.481 94.667 1.00 19.72 188 LEU H C 1
ATOM 1289 O O . LEU A 1 188 ? 12.186 11.282 95.530 1.00 19.11 188 LEU H O 1
ATOM 1294 N N . TYR A 1 189 ? 11.024 9.493 94.873 1.00 19.33 189 TYR H N 1
ATOM 1295 C CA . TYR A 1 189 ? 10.446 9.253 96.187 1.00 17.89 189 TYR H CA 1
ATOM 1296 C C . TYR A 1 189 ? 11.358 8.418 97.059 1.00 16.82 189 TYR H C 1
ATOM 1297 O O . TYR A 1 189 ? 12.227 7.698 96.579 1.00 16.02 189 TYR H O 1
ATOM 1306 N N . SER A 1 190 ? 11.119 8.505 98.356 1.00 19.02 190 SER H N 1
ATOM 1307 C CA . SER A 1 190 ? 11.805 7.705 99.336 1.00 18.42 190 SER H CA 1
ATOM 1308 C C . SER A 1 190 ? 10.833 7.542 100.489 1.00 19.28 190 SER H C 1
ATOM 1309 O O . SER A 1 190 ? 10.050 8.449 100.781 1.00 19.18 190 SER H O 1
ATOM 1312 N N . LEU A 1 191 ? 10.845 6.375 101.123 1.00 18.09 191 LEU H N 1
ATOM 1313 C CA . LEU A 1 191 ? 10.103 6.202 102.356 1.00 18.36 191 LEU H CA 1
ATOM 1314 C C . LEU A 1 191 ? 10.799 5.190 103.246 1.00 16.92 191 LEU H C 1
ATOM 1315 O O . LEU A 1 191 ? 11.703 4.478 102.801 1.00 15.78 191 LEU H O 1
ATOM 1320 N N . SER A 1 192 ? 10.396 5.167 104.509 1.00 16.41 192 SER H N 1
ATOM 1321 C CA . SER A 1 192 ? 10.910 4.172 105.431 1.00 16.71 192 SER H CA 1
ATOM 1322 C C . SER A 1 192 ? 9.745 3.360 105.956 1.00 15.19 192 SER H C 1
ATOM 1323 O O . SER A 1 192 ? 8.632 3.850 106.055 1.00 14.37 192 SER H O 1
ATOM 1326 N N . SER A 1 193 ? 10.034 2.108 106.288 1.00 13.85 193 SER H N 1
ATOM 1327 C CA . SER A 1 193 ? 9.088 1.267 107.017 1.00 14.07 193 SER H CA 1
ATOM 1328 C C . SER A 1 193 ? 9.866 0.752 108.223 1.00 13.98 193 SER H C 1
ATOM 1329 O O . SER A 1 193 ? 11.006 0.290 108.091 1.00 13.46 193 SER H O 1
ATOM 1332 N N . VAL A 1 194 ? 9.271 0.879 109.393 1.00 13.09 194 VAL H N 1
ATOM 1333 C CA . VAL A 1 194 ? 9.930 0.497 110.623 1.00 14.52 194 VAL H CA 1
ATOM 1334 C C . VAL A 1 194 ? 9.035 -0.442 111.415 1.00 15.34 194 VAL H C 1
ATOM 1335 O O . VAL A 1 194 ? 7.823 -0.505 111.202 1.00 15.21 194 VAL H O 1
ATOM 1339 N N . VAL A 1 195 ? 9.643 -1.194 112.315 1.00 14.96 195 VAL H N 1
ATOM 1340 C CA . VAL A 1 195 ? 8.882 -1.995 113.216 1.00 15.97 195 VAL H CA 1
ATOM 1341 C C . VAL A 1 195 ? 9.612 -1.989 114.554 1.00 17.03 195 VAL H C 1
ATOM 1342 O O . VAL A 1 195 ? 10.852 -1.967 114.605 1.00 18.87 195 VAL H O 1
ATOM 1346 N N . THR A 1 196 ? 8.849 -1.940 115.627 1.00 17.23 196 THR H N 1
ATOM 1347 C CA . THR A 1 196 ? 9.414 -2.123 116.962 1.00 18.47 196 THR H CA 1
ATOM 1348 C C . THR A 1 196 ? 9.183 -3.556 117.406 1.00 19.77 196 THR H C 1
ATOM 1349 O O . THR A 1 196 ? 8.080 -4.092 117.260 1.00 18.81 196 THR H O 1
ATOM 1353 N N . VAL A 1 197 ? 10.237 -4.167 117.946 1.00 20.37 197 VAL H N 1
ATOM 1354 C CA . VAL A 1 197 ? 10.214 -5.581 118.309 1.00 21.68 197 VAL H CA 1
ATOM 1355 C C . VAL A 1 197 ? 10.925 -5.777 119.653 1.00 23.91 197 VAL H C 1
ATOM 1356 O O . VAL A 1 197 ? 11.694 -4.912 120.078 1.00 23.57 197 VAL H O 1
ATOM 1360 N N . PRO A 1 198 ? 10.697 -6.926 120.311 1.00 27.11 198 PRO H N 1
ATOM 1361 C CA . PRO A 1 198 ? 11.440 -7.196 121.541 1.00 25.72 198 PRO H CA 1
ATOM 1362 C C . PRO A 1 198 ? 12.942 -7.274 121.280 1.00 25.79 198 PRO H C 1
ATOM 1363 O O . PRO A 1 198 ? 13.391 -7.989 120.374 1.00 23.82 198 PRO H O 1
ATOM 1367 N N . SER A 1 199 ? 13.711 -6.526 122.068 1.00 24.41 199 SER H N 1
ATOM 1368 C CA . SER A 1 199 ? 15.170 -6.571 122.017 1.00 26.88 199 SER H CA 1
ATOM 1369 C C . SER A 1 199 ? 15.682 -8.001 122.110 1.00 26.87 199 SER H C 1
ATOM 1370 O O . SER A 1 199 ? 16.666 -8.349 121.463 1.00 27.64 199 SER H O 1
ATOM 1373 N N . SER A 1 200 ? 15.000 -8.821 122.906 1.00 29.49 200 SER H N 1
ATOM 1374 C CA . SER A 1 200 ? 15.385 -10.223 123.123 1.00 31.60 200 SER H CA 1
ATOM 1375 C C . SER A 1 200 ? 15.381 -11.072 121.844 1.00 34.01 200 SER H C 1
ATOM 1376 O O . SER A 1 200 ? 16.123 -12.051 121.740 1.00 35.61 200 SER H O 1
ATOM 1379 N N . SER A 1 201 ? 14.560 -10.686 120.873 1.00 31.73 201 SER H N 1
ATOM 1380 C CA . SER A 1 201 ? 14.427 -11.438 119.629 1.00 31.26 201 SER H CA 1
ATOM 1381 C C . SER A 1 201 ? 15.528 -11.141 118.609 1.00 29.81 201 SER H C 1
ATOM 1382 O O . SER A 1 201 ? 15.646 -11.843 117.601 1.00 28.49 201 SER H O 1
ATOM 1385 N N . LEU A 1 202 ? 16.317 -10.090 118.839 1.00 29.08 202 LEU H N 1
ATOM 1386 C CA . LEU A 1 202 ? 17.294 -9.665 117.828 1.00 29.17 202 LEU H CA 1
ATOM 1387 C C . LEU A 1 202 ? 18.381 -10.711 117.602 1.00 30.66 202 LEU H C 1
ATOM 1388 O O . LEU A 1 202 ? 19.028 -11.151 118.549 1.00 33.41 202 LEU H O 1
ATOM 1393 N N . GLY A 1 203 ? 18.586 -11.094 116.346 1.00 32.30 203 GLY H N 1
ATOM 1394 C CA . GLY A 1 203 ? 19.607 -12.094 116.011 1.00 38.73 203 GLY H CA 1
ATOM 1395 C C . GLY A 1 203 ? 19.120 -13.527 116.166 1.00 38.16 203 GLY H C 1
ATOM 1396 O O . GLY A 1 203 ? 19.863 -14.467 115.886 1.00 43.28 203 GLY H O 1
ATOM 1397 N N . THR A 1 204 ? 17.878 -13.683 116.624 1.00 38.02 204 THR H N 1
ATOM 1398 C CA . THR A 1 204 ? 17.195 -14.975 116.700 1.00 35.37 204 THR H CA 1
ATOM 1399 C C . THR A 1 204 ? 16.023 -15.000 115.713 1.00 32.45 204 THR H C 1
ATOM 1400 O O . THR A 1 204 ? 15.958 -15.849 114.824 1.00 34.48 204 THR H O 1
ATOM 1404 N N . GLN A 1 205 ? 15.097 -14.065 115.885 1.00 27.33 205 GLN H N 1
ATOM 1405 C CA . GLN A 1 205 ? 14.019 -13.868 114.930 1.00 24.63 205 GLN H CA 1
ATOM 1406 C C . GLN A 1 205 ? 14.541 -13.173 113.670 1.00 22.50 205 GLN H C 1
ATOM 1407 O O . GLN A 1 205 ? 15.203 -12.135 113.755 1.00 22.97 205 GLN H O 1
ATOM 1413 N N . THR A 1 206 ? 14.227 -13.730 112.508 1.00 19.85 206 THR H N 1
ATOM 1414 C CA . THR A 1 206 ? 14.594 -13.109 111.234 1.00 19.86 206 THR H CA 1
ATOM 1415 C C . THR A 1 206 ? 13.547 -12.073 110.855 1.00 18.10 206 THR H C 1
ATOM 1416 O O . THR A 1 206 ? 12.350 -12.319 110.978 1.00 17.46 206 THR H O 1
ATOM 1420 N N . TYR A 1 207 ? 14.018 -10.909 110.420 1.00 16.57 207 TYR H N 1
ATOM 1421 C CA . TYR A 1 207 ? 13.139 -9.822 109.990 1.00 16.68 207 TYR H CA 1
ATOM 1422 C C . TYR A 1 207 ? 13.468 -9.475 108.558 1.00 16.93 207 TYR H C 1
ATOM 1423 O O . TYR A 1 207 ? 14.600 -9.082 108.226 1.00 16.42 207 TYR H O 1
ATOM 1432 N N . ILE A 1 208 ? 12.477 -9.659 107.694 1.00 16.74 208 ILE H N 1
ATOM 1433 C CA . ILE A 1 208 ? 12.640 -9.399 106.275 1.00 16.66 208 ILE H CA 1
ATOM 1434 C C . ILE A 1 208 ? 11.604 -8.369 105.835 1.00 16.23 208 ILE H C 1
ATOM 1435 O O . ILE A 1 208 ? 10.410 -8.524 106.112 1.00 15.29 208 ILE H O 1
ATOM 1440 N N . CYS A 1 209 ? 12.056 -7.303 105.190 1.00 16.03 209 CYS H N 1
ATOM 1441 C CA . CYS A 1 209 ? 11.077 -6.372 104.629 1.00 16.97 209 CYS H CA 1
ATOM 1442 C C . CYS A 1 209 ? 10.850 -6.710 103.172 1.00 16.31 209 CYS H C 1
ATOM 1443 O O . CYS A 1 209 ? 11.797 -6.860 102.387 1.00 16.96 209 CYS H O 1
ATOM 1446 N N . ASN A 1 210 ? 9.580 -6.891 102.830 1.00 15.87 210 ASN H N 1
ATOM 1447 C CA . ASN A 1 210 ? 9.180 -7.231 101.466 1.00 15.44 210 ASN H CA 1
ATOM 1448 C C . ASN A 1 210 ? 8.690 -5.992 100.743 1.00 16.64 210 ASN H C 1
ATOM 1449 O O . ASN A 1 210 ? 7.669 -5.419 101.113 1.00 17.83 210 ASN H O 1
ATOM 1454 N N . VAL A 1 211 ? 9.415 -5.600 99.706 1.00 14.93 211 VAL H N 1
ATOM 1455 C CA . VAL A 1 211 ? 9.168 -4.350 99.017 1.00 16.24 211 VAL H CA 1
ATOM 1456 C C . VAL A 1 211 ? 8.742 -4.680 97.597 1.00 16.84 211 VAL H C 1
ATOM 1457 O O . VAL A 1 211 ? 9.366 -5.517 96.936 1.00 18.70 211 VAL H O 1
ATOM 1461 N N . ASN A 1 212 ? 7.664 -4.045 97.136 1.00 17.59 212 ASN H N 1
ATOM 1462 C CA . ASN A 1 212 ? 7.152 -4.286 95.789 1.00 20.15 212 ASN H CA 1
ATOM 1463 C C . ASN A 1 212 ? 6.809 -2.959 95.142 1.00 19.68 212 ASN H C 1
ATOM 1464 O O . ASN A 1 212 ? 5.925 -2.256 95.627 1.00 20.25 212 ASN H O 1
ATOM 1469 N N . HIS A 1 213 ? 7.545 -2.620 94.083 1.00 19.52 213 HIS H N 1
ATOM 1470 C CA . HIS A 1 213 ? 7.285 -1.435 93.273 1.00 20.34 213 HIS H CA 1
ATOM 1471 C C . HIS A 1 213 ? 6.761 -1.927 91.934 1.00 21.15 213 HIS H C 1
ATOM 1472 O O . HIS A 1 213 ? 7.522 -2.176 90.998 1.00 21.57 213 HIS H O 1
ATOM 1479 N N . LYS A 1 214 ? 5.444 -2.094 91.867 1.00 22.10 214 LYS H N 1
ATOM 1480 C CA . LYS A 1 214 ? 4.798 -2.641 90.672 1.00 26.19 214 LYS H CA 1
ATOM 1481 C C . LYS A 1 214 ? 5.064 -1.849 89.388 1.00 26.49 214 LYS H C 1
ATOM 1482 O O . LYS A 1 214 ? 5.296 -2.461 88.349 1.00 26.03 214 LYS H O 1
ATOM 1488 N N . PRO A 1 215 ? 5.070 -0.496 89.452 1.00 25.83 215 PRO H N 1
ATOM 1489 C CA . PRO A 1 215 ? 5.329 0.245 88.210 1.00 27.28 215 PRO H CA 1
ATOM 1490 C C . PRO A 1 215 ? 6.645 -0.113 87.498 1.00 26.33 215 PRO H C 1
ATOM 1491 O O . PRO A 1 215 ? 6.706 -0.008 86.276 1.00 25.27 215 PRO H O 1
ATOM 1495 N N . SER A 1 216 ? 7.676 -0.536 88.238 1.00 23.36 216 SER H N 1
ATOM 1496 C CA . SER A 1 216 ? 8.949 -0.956 87.626 1.00 22.54 216 SER H CA 1
ATOM 1497 C C . SER A 1 216 ? 9.200 -2.468 87.717 1.00 24.22 216 SER H C 1
ATOM 1498 O O . SER A 1 216 ? 10.303 -2.921 87.411 1.00 23.94 216 SER H O 1
ATOM 1501 N N . ASN A 1 217 ? 8.188 -3.235 88.132 1.00 24.37 217 ASN H N 1
ATOM 1502 C CA . ASN A 1 217 ? 8.335 -4.685 88.374 1.00 29.87 217 ASN H CA 1
ATOM 1503 C C . ASN A 1 217 ? 9.571 -5.023 89.219 1.00 29.70 217 ASN H C 1
ATOM 1504 O O . ASN A 1 217 ? 10.329 -5.950 88.897 1.00 30.66 217 ASN H O 1
ATOM 1509 N N . THR A 1 218 ? 9.776 -4.249 90.281 1.00 25.71 218 THR H N 1
ATOM 1510 C CA . THR A 1 218 ? 10.897 -4.432 91.188 1.00 24.72 218 THR H CA 1
ATOM 1511 C C . THR A 1 218 ? 10.363 -4.994 92.496 1.00 24.28 218 THR H C 1
ATOM 1512 O O . THR A 1 218 ? 9.536 -4.362 93.168 1.00 22.27 218 THR H O 1
ATOM 1516 N N . LYS A 1 219 ? 10.808 -6.204 92.834 1.00 20.68 219 LYS H N 1
ATOM 1517 C CA . LYS A 1 219 ? 10.494 -6.795 94.119 1.00 19.96 219 LYS H CA 1
ATOM 1518 C C . LYS A 1 219 ? 11.790 -7.144 94.821 1.00 18.77 219 LYS H C 1
ATOM 1519 O O . LYS A 1 219 ? 12.708 -7.695 94.202 1.00 17.82 219 LYS H O 1
ATOM 1525 N N . VAL A 1 220 ? 11.866 -6.795 96.096 1.00 18.69 220 VAL H N 1
ATOM 1526 C CA . VAL A 1 220 ? 13.053 -7.066 96.892 1.00 19.66 220 VAL H CA 1
ATOM 1527 C C . VAL A 1 220 ? 12.625 -7.576 98.269 1.00 19.71 220 VAL H C 1
ATOM 1528 O O . VAL A 1 220 ? 11.715 -7.023 98.890 1.00 21.77 220 VAL H O 1
ATOM 1532 N N . ASP A 1 221 ? 13.276 -8.643 98.739 1.00 18.50 221 ASP H N 1
ATOM 1533 C CA . ASP A 1 221 ? 13.127 -9.092 100.131 1.00 18.69 221 ASP H CA 1
ATOM 1534 C C . ASP A 1 221 ? 14.457 -8.837 100.834 1.00 17.44 221 ASP H C 1
ATOM 1535 O O . ASP A 1 221 ? 15.471 -9.401 100.445 1.00 19.72 221 ASP H O 1
ATOM 1540 N N . LYS A 1 222 ? 14.460 -7.970 101.833 1.00 16.70 222 LYS H N 1
ATOM 1541 C CA . LYS A 1 222 ? 15.719 -7.547 102.446 1.00 17.71 222 LYS H CA 1
ATOM 1542 C C . LYS A 1 222 ? 15.743 -7.969 103.899 1.00 14.59 222 LYS H C 1
ATOM 1543 O O . LYS A 1 222 ? 14.892 -7.548 104.679 1.00 14.44 222 LYS H O 1
ATOM 1549 N N . LYS A 1 223 ? 16.723 -8.783 104.270 1.00 14.67 223 LYS H N 1
ATOM 1550 C CA . LYS A 1 223 ? 16.887 -9.153 105.658 1.00 15.45 223 LYS H CA 1
ATOM 1551 C C . LYS A 1 223 ? 17.547 -8.007 106.413 1.00 15.77 223 LYS H C 1
ATOM 1552 O O . LYS A 1 223 ? 18.554 -7.461 105.951 1.00 17.09 223 LYS H O 1
ATOM 1558 N N . VAL A 1 224 ? 16.982 -7.659 107.559 1.00 15.22 224 VAL H N 1
A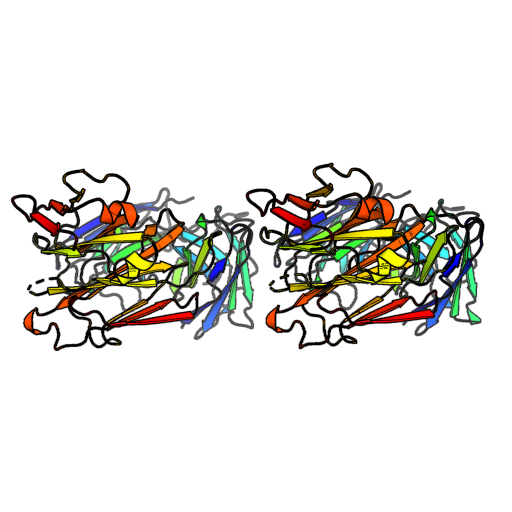TOM 1559 C CA . VAL A 1 224 ? 17.486 -6.554 108.389 1.00 15.55 224 VAL H CA 1
ATOM 1560 C C . VAL A 1 224 ? 17.960 -7.161 109.697 1.00 17.35 224 VAL H C 1
ATOM 1561 O O . VAL A 1 224 ? 17.167 -7.734 110.452 1.00 18.98 224 VAL H O 1
ATOM 1565 N N . GLU A 1 225 ? 19.262 -7.031 109.961 1.00 19.49 225 GLU H N 1
ATOM 1566 C CA . GLU A 1 225 ? 19.867 -7.650 111.135 1.00 21.78 225 GLU H CA 1
ATOM 1567 C C . GLU A 1 225 ? 20.758 -6.673 111.886 1.00 20.90 225 GLU H C 1
ATOM 1568 O O . GLU A 1 225 ? 21.138 -5.659 111.324 1.00 19.22 225 GLU H O 1
ATOM 1574 N N . PRO A 1 226 ? 21.071 -6.961 113.167 1.00 22.33 226 PRO H N 1
ATOM 1575 C CA . PRO A 1 226 ? 22.005 -6.059 113.867 1.00 25.35 226 PRO H CA 1
ATOM 1576 C C . PRO A 1 226 ? 23.348 -6.035 113.130 1.00 29.69 226 PRO H C 1
ATOM 1577 O O . PRO A 1 226 ? 23.761 -7.069 112.601 1.00 28.73 226 PRO H O 1
ATOM 1581 N N . LYS A 1 227 ? 23.994 -4.866 113.062 1.00 32.85 227 LYS H N 1
ATOM 1582 C CA . LYS A 1 227 ? 25.270 -4.728 112.354 1.00 38.59 227 LYS H CA 1
ATOM 1583 C C . LYS A 1 227 ? 26.394 -5.392 113.147 1.00 41.61 227 LYS H C 1
ATOM 1584 O O . LYS A 1 227 ? 26.487 -5.233 114.372 1.00 39.06 227 LYS H O 1
ATOM 1590 N N . SER A 1 228 ? 27.239 -6.127 112.425 1.00 47.19 228 SER H N 1
ATOM 1591 C CA . SER A 1 228 ? 28.262 -7.017 112.993 1.00 52.38 228 SER H CA 1
ATOM 1592 C C . SER A 1 228 ? 29.075 -6.437 114.159 1.00 51.43 228 SER H C 1
ATOM 1593 O O . SER A 1 228 ? 29.634 -5.346 114.065 1.00 52.11 228 SER H O 1
ATOM 1596 N N . ASP B 2 1 ? -20.722 29.443 90.169 1.00 35.13 1 ASP L N 1
ATOM 1597 C CA . ASP B 2 1 ? -20.455 28.162 90.884 1.00 31.91 1 ASP L CA 1
ATOM 1598 C C . ASP B 2 1 ? -20.943 28.232 92.311 1.00 28.93 1 ASP L C 1
ATOM 1599 O O . ASP B 2 1 ? -20.801 29.260 92.985 1.00 30.06 1 ASP L O 1
ATOM 1604 N N . ILE B 2 2 ? -21.486 27.116 92.781 1.00 25.73 2 ILE L N 1
ATOM 1605 C CA . ILE B 2 2 ? -21.882 26.996 94.173 1.00 23.18 2 ILE L CA 1
ATOM 1606 C C . ILE B 2 2 ? -20.682 26.508 94.988 1.00 23.71 2 ILE L C 1
ATOM 1607 O O . ILE B 2 2 ? -20.211 25.373 94.830 1.00 25.89 2 ILE L O 1
ATOM 1612 N N . VAL B 2 3 ? -20.165 27.383 95.837 1.00 20.86 3 VAL L N 1
ATOM 1613 C CA . VAL B 2 3 ? -19.038 27.034 96.684 1.00 21.48 3 VAL L CA 1
ATOM 1614 C C . VAL B 2 3 ? -19.608 26.437 97.962 1.00 20.53 3 VAL L C 1
ATOM 1615 O O . VAL B 2 3 ? -20.482 27.043 98.581 1.00 19.41 3 VAL L O 1
ATOM 1619 N N . LEU B 2 4 ? -19.147 25.230 98.313 1.00 18.24 4 LEU L N 1
ATOM 1620 C CA . LEU B 2 4 ? -19.494 24.592 99.584 1.00 16.32 4 LEU L CA 1
ATOM 1621 C C . LEU B 2 4 ? -18.328 24.769 100.553 1.00 18.53 4 LEU L C 1
ATOM 1622 O O . LEU B 2 4 ? -17.223 24.261 100.316 1.00 18.50 4 LEU L O 1
ATOM 1627 N N . THR B 2 5 ? -18.580 25.496 101.634 1.00 17.84 5 THR L N 1
ATOM 1628 C CA . THR B 2 5 ? -17.562 25.719 102.663 1.00 19.24 5 THR L CA 1
ATOM 1629 C C . THR B 2 5 ? -17.846 24.842 103.866 1.00 18.35 5 THR L C 1
ATOM 1630 O O . THR B 2 5 ? -18.869 25.011 104.554 1.00 19.25 5 THR L O 1
ATOM 1634 N N . GLN B 2 6 ? -16.953 23.886 104.105 1.00 17.89 6 GLN L N 1
ATOM 1635 C CA . GLN B 2 6 ? -17.056 23.016 105.262 1.00 19.33 6 GLN L CA 1
ATOM 1636 C C . GLN B 2 6 ? -16.255 23.541 106.431 1.00 21.69 6 GLN L C 1
ATOM 1637 O O . GLN B 2 6 ? -15.102 23.934 106.281 1.00 23.31 6 GLN L O 1
ATOM 1643 N N . SER B 2 7 ? -16.879 23.526 107.598 1.00 23.76 7 SER L N 1
ATOM 1644 C CA . SER B 2 7 ? -16.202 23.901 108.824 1.00 26.38 7 SER L CA 1
ATOM 1645 C C . SER B 2 7 ? -16.653 22.984 109.964 1.00 29.25 7 SER L C 1
ATOM 1646 O O . SER B 2 7 ? -17.756 22.414 109.911 1.00 28.13 7 SER L O 1
ATOM 1649 N N . PRO B 2 8 ? -15.771 22.781 110.965 1.00 28.02 8 PRO L N 1
ATOM 1650 C CA . PRO B 2 8 ? -14.371 23.226 110.928 1.00 26.20 8 PRO L CA 1
ATOM 1651 C C . PRO B 2 8 ? -13.577 22.357 109.947 1.00 24.58 8 PRO L C 1
ATOM 1652 O O . PRO B 2 8 ? -14.068 21.294 109.529 1.00 24.89 8 PRO L O 1
ATOM 1656 N N . ALA B 2 9 ? -12.378 22.792 109.575 1.00 23.23 9 ALA L N 1
ATOM 1657 C CA . ALA B 2 9 ? -11.493 21.981 108.723 1.00 24.25 9 ALA L CA 1
ATOM 1658 C C . ALA B 2 9 ? -11.137 20.644 109.381 1.00 24.11 9 ALA L C 1
ATOM 1659 O O . ALA B 2 9 ? -11.037 19.618 108.714 1.00 22.20 9 ALA L O 1
ATOM 1661 N N . THR B 2 10 ? -10.921 20.673 110.695 1.00 24.55 10 THR L N 1
ATOM 1662 C CA . THR B 2 10 ? -10.563 19.484 111.451 1.00 25.85 10 THR L CA 1
ATOM 1663 C C . THR B 2 10 ? -11.306 19.487 112.776 1.00 26.91 10 THR L C 1
ATOM 1664 O O . THR B 2 10 ? -11.598 20.546 113.331 1.00 26.31 10 THR L O 1
ATOM 1668 N N . LEU B 2 11 ? -11.645 18.298 113.254 1.00 23.86 11 LEU L N 1
ATOM 1669 C CA . LEU B 2 11 ? -12.235 18.122 114.578 1.00 24.69 11 LEU L CA 1
ATOM 1670 C C . LEU B 2 11 ? -11.448 17.052 115.324 1.00 24.10 11 LEU L C 1
ATOM 1671 O O . LEU B 2 11 ? -11.157 15.990 114.779 1.00 25.32 11 LEU L O 1
ATOM 1676 N N . SER B 2 12 ? -11.118 17.330 116.575 1.00 23.66 12 SER L N 1
ATOM 1677 C CA . SER B 2 12 ? -10.476 16.338 117.417 1.00 23.05 12 SER L CA 1
ATOM 1678 C C . SER B 2 12 ? -11.429 16.009 118.553 1.00 22.89 12 SER L C 1
ATOM 1679 O O . SER B 2 12 ? -11.713 16.857 119.387 1.00 24.04 12 SER L O 1
ATOM 1682 N N . LEU B 2 13 ? -11.927 14.782 118.579 1.00 22.17 13 LEU L N 1
ATOM 1683 C CA . LEU B 2 13 ? -12.994 14.431 119.500 1.00 24.67 13 LEU L CA 1
ATOM 1684 C C . LEU B 2 13 ? -12.784 13.058 120.110 1.00 24.72 13 LEU L C 1
ATOM 1685 O O . LEU B 2 13 ? -12.152 12.195 119.515 1.00 24.73 13 LEU L O 1
ATOM 1690 N N . SER B 2 14 ? -13.337 12.860 121.300 1.00 24.76 14 SER L N 1
ATOM 1691 C CA . SER B 2 14 ? -13.189 11.598 122.005 1.00 26.14 14 SER L CA 1
ATOM 1692 C C . SER B 2 14 ? -14.323 10.669 121.638 1.00 25.78 14 SER L C 1
ATOM 1693 O O . SER B 2 14 ? -15.427 11.131 121.347 1.00 28.86 14 SER L O 1
ATOM 1696 N N . PRO B 2 15 ? -14.071 9.351 121.642 1.00 29.12 15 PRO L N 1
ATOM 1697 C CA . PRO B 2 15 ? -15.152 8.392 121.427 1.00 30.15 15 PRO L CA 1
ATOM 1698 C C . PRO B 2 15 ? -16.349 8.703 122.321 1.00 32.23 15 PRO L C 1
ATOM 1699 O O . PRO B 2 15 ? -16.170 9.080 123.483 1.00 33.29 15 PRO L O 1
ATOM 1703 N N . GLY B 2 16 ? -17.549 8.607 121.759 1.00 29.79 16 GLY L N 1
ATOM 1704 C CA . GLY B 2 16 ? -18.776 8.896 122.493 1.00 29.67 16 GLY L CA 1
ATOM 1705 C C . GLY B 2 16 ? -19.224 10.342 122.442 1.00 27.92 16 GLY L C 1
ATOM 1706 O O . GLY B 2 16 ? -20.317 10.659 122.894 1.00 29.92 16 GLY L O 1
ATOM 1707 N N . GLU B 2 17 ? -18.383 11.226 121.908 1.00 29.00 17 GLU L N 1
ATOM 1708 C CA . GLU B 2 17 ? -18.744 12.638 121.785 1.00 27.51 17 GLU L CA 1
ATOM 1709 C C . GLU B 2 17 ? -19.575 12.888 120.531 1.00 27.23 17 GLU L C 1
ATOM 1710 O O . GLU B 2 17 ? -19.529 12.104 119.579 1.00 25.78 17 GLU L O 1
ATOM 1716 N N . ARG B 2 18 ? -20.326 13.987 120.544 1.00 27.57 18 ARG L N 1
ATOM 1717 C CA . ARG B 2 18 ? -21.113 14.417 119.391 1.00 28.74 18 ARG L CA 1
ATOM 1718 C C . ARG B 2 18 ? -20.249 15.186 118.402 1.00 27.12 18 ARG L C 1
ATOM 1719 O O . ARG B 2 18 ? -19.564 16.145 118.782 1.00 29.81 18 ARG L O 1
ATOM 1727 N N . ALA B 2 19 ? -20.295 14.786 117.129 1.00 24.26 19 ALA L N 1
ATOM 1728 C CA . ALA B 2 19 ? -19.614 15.533 116.081 1.00 23.03 19 ALA L CA 1
ATOM 1729 C C . ALA B 2 19 ? -20.628 16.328 115.273 1.00 22.11 19 ALA L C 1
ATOM 1730 O O . ALA B 2 19 ? -21.591 15.751 114.765 1.00 22.45 19 ALA L O 1
ATOM 1732 N N . THR B 2 20 ? -20.419 17.640 115.171 1.00 21.63 20 THR L N 1
ATOM 1733 C CA . THR B 2 20 ? -21.280 18.498 114.353 1.00 22.71 20 THR L CA 1
ATOM 1734 C C . THR B 2 20 ? -20.471 19.113 113.217 1.00 23.02 20 THR L C 1
ATOM 1735 O O . THR B 2 20 ? -19.569 19.930 113.442 1.00 23.54 20 THR L O 1
ATOM 1739 N N . LEU B 2 21 ? -20.793 18.711 111.992 1.00 18.99 21 LEU L N 1
ATOM 1740 C CA . LEU B 2 21 ? -20.062 19.166 110.821 1.00 19.47 21 LEU L CA 1
ATOM 1741 C C . LEU B 2 21 ? -20.981 20.030 109.974 1.00 20.31 21 LEU L C 1
ATOM 1742 O O . LEU B 2 21 ? -22.141 19.680 109.744 1.00 20.96 21 LEU L O 1
ATOM 1747 N N . SER B 2 22 ? -20.450 21.161 109.529 1.00 19.09 22 SER L N 1
ATOM 1748 C CA . SER B 2 22 ? -21.217 22.164 108.827 1.00 20.45 22 SER L CA 1
ATOM 1749 C C . SER B 2 22 ? -20.792 22.229 107.351 1.00 19.51 22 SER L C 1
ATOM 1750 O O . SER B 2 22 ? -19.624 22.062 107.025 1.00 20.76 22 SER L O 1
ATOM 1753 N N . CYS B 2 23 ? -21.754 22.481 106.478 1.00 19.01 23 CYS L N 1
ATOM 1754 C CA . CYS B 2 23 ? -21.501 22.701 105.064 1.00 19.38 23 CYS L CA 1
ATOM 1755 C C . CYS B 2 23 ? -22.352 23.898 104.678 1.00 20.92 23 CYS L C 1
ATOM 1756 O O . CYS B 2 23 ? -23.576 23.815 104.696 1.00 24.43 23 CYS L O 1
ATOM 1759 N N . ARG B 2 24 ? -21.697 25.018 104.391 1.00 20.80 24 ARG L N 1
ATOM 1760 C CA . ARG B 2 24 ? -22.384 26.257 104.016 1.00 21.37 24 ARG L CA 1
ATOM 1761 C C . ARG B 2 24 ? -22.240 26.491 102.523 1.00 20.45 24 ARG L C 1
ATOM 1762 O O . ARG B 2 24 ? -21.125 26.440 101.981 1.00 21.64 24 ARG L O 1
ATOM 1770 N N . ALA B 2 25 ? -23.360 26.720 101.842 1.00 18.20 25 ALA L N 1
ATOM 1771 C CA . ALA B 2 25 ? -23.338 26.938 100.392 1.00 17.80 25 ALA L CA 1
ATOM 1772 C C . ALA B 2 25 ? -23.365 28.433 100.053 1.00 19.27 25 ALA L C 1
ATOM 1773 O O . ALA B 2 25 ? -23.998 29.228 100.752 1.00 18.74 25 ALA L O 1
ATOM 1775 N N . SER B 2 26 ? -22.681 28.809 98.984 1.00 19.35 26 SER L N 1
ATOM 1776 C CA . SER B 2 26 ? -22.563 30.223 98.624 1.00 22.21 26 SER L CA 1
ATOM 1777 C C . SER B 2 26 ? -23.888 30.794 98.071 1.00 23.58 26 SER L C 1
ATOM 1778 O O . SER B 2 26 ? -24.050 32.004 97.988 1.00 19.77 26 SER L O 1
ATOM 1781 N N . GLN B 2 27 ? -24.808 29.911 97.678 1.00 21.96 27 GLN L N 1
ATOM 1782 C CA . GLN B 2 27 ? -26.181 30.289 97.327 1.00 23.75 27 GLN L CA 1
ATOM 1783 C C . GLN B 2 27 ? -27.078 29.100 97.665 1.00 23.62 27 GLN L C 1
ATOM 1784 O O . GLN B 2 27 ? -26.568 28.022 97.989 1.00 19.90 27 GLN L O 1
ATOM 1790 N N . SER B 2 28 ? -28.396 29.301 97.635 1.00 22.68 28 SER L N 1
ATOM 1791 C CA . SER B 2 28 ? -29.350 28.230 97.964 1.00 22.53 28 SER L CA 1
ATOM 1792 C C . SER B 2 28 ? -29.212 26.995 97.072 1.00 21.59 28 SER L C 1
ATOM 1793 O O . SER B 2 28 ? -29.026 27.091 95.863 1.00 23.67 28 SER L O 1
ATOM 1796 N N . VAL B 2 29 ? -29.313 25.841 97.715 1.00 21.53 29 VAL L N 1
ATOM 1797 C CA . VAL B 2 29 ? -29.195 24.540 97.090 1.00 19.52 29 VAL L CA 1
ATOM 1798 C C . VAL B 2 29 ? -30.420 23.761 97.541 1.00 17.43 29 VAL L C 1
ATOM 1799 O O . VAL B 2 29 ? -30.662 23.642 98.740 1.00 17.72 29 VAL L O 1
ATOM 1803 N N . SER B 2 30 ? -31.185 23.226 96.597 1.00 16.27 30 SER L N 1
ATOM 1804 C CA . SER B 2 30 ? -32.284 22.317 96.965 1.00 15.18 30 SER L CA 1
ATOM 1805 C C . SER B 2 30 ? -31.748 21.179 97.819 1.00 15.79 30 SER L C 1
ATOM 1806 O O . SER B 2 30 ? -30.782 20.486 97.426 1.00 15.69 30 SER L O 1
ATOM 1809 N N . SER B 2 31 ? -32.378 20.977 98.967 1.00 15.80 31 SER L N 1
ATOM 1810 C CA . SER B 2 31 ? -31.922 19.965 99.904 1.00 16.95 31 SER L CA 1
ATOM 1811 C C . SER B 2 31 ? -31.929 18.540 99.305 1.00 16.93 31 SER L C 1
ATOM 1812 O O . SER B 2 31 ? -31.156 17.703 99.748 1.00 16.17 31 SER L O 1
ATOM 1815 N N . SER B 2 32 ? -32.719 18.292 98.254 1.00 17.02 32 SER L N 1
ATOM 1816 C CA . SER B 2 32 ? -32.715 16.978 97.580 1.00 16.64 32 SER L CA 1
ATOM 1817 C C . SER B 2 32 ? -31.355 16.649 96.945 1.00 16.75 32 SER L C 1
ATOM 1818 O O . SER B 2 32 ? -31.065 15.479 96.655 1.00 17.19 32 SER L O 1
ATOM 1821 N N . TYR B 2 33 ? -30.534 17.672 96.739 1.00 15.01 33 TYR L N 1
ATOM 1822 C CA . TYR B 2 33 ? -29.295 17.544 95.952 1.00 16.27 33 TYR L CA 1
ATOM 1823 C C . TYR B 2 33 ? -28.007 17.692 96.765 1.00 16.43 33 TYR L C 1
ATOM 1824 O O . TYR B 2 33 ? -26.933 17.909 96.203 1.00 17.26 33 TYR L O 1
ATOM 1833 N N . LEU B 2 34 ? -28.125 17.600 98.077 1.00 16.10 34 LEU L N 1
ATOM 1834 C CA . LEU B 2 34 ? -26.993 17.817 98.975 1.00 16.19 34 LEU L CA 1
ATOM 1835 C C . LEU B 2 34 ? -26.762 16.501 99.706 1.00 15.32 34 LEU L C 1
ATOM 1836 O O . LEU B 2 34 ? -27.638 16.037 100.422 1.00 15.12 34 LEU L O 1
ATOM 1841 N N . ALA B 2 35 ? -25.579 15.912 99.528 1.00 15.48 35 ALA L N 1
ATOM 1842 C CA . ALA B 2 35 ? -25.276 14.617 100.135 1.00 14.54 35 ALA L CA 1
ATOM 1843 C C . ALA B 2 35 ? -23.976 14.719 100.928 1.00 15.45 35 ALA L C 1
ATOM 1844 O O . ALA B 2 35 ? -23.185 15.657 100.731 1.00 15.23 35 ALA L O 1
ATOM 1846 N N . TRP B 2 36 ? -23.775 13.750 101.821 1.00 14.24 36 TRP L N 1
ATOM 1847 C CA . TRP B 2 36 ? -22.575 13.670 102.621 1.00 15.01 36 TRP L CA 1
ATOM 1848 C C . TRP B 2 36 ? -21.923 12.322 102.386 1.00 14.46 36 TRP L C 1
ATOM 1849 O O . TRP B 2 36 ? -22.633 11.302 102.267 1.00 14.13 36 TRP L O 1
ATOM 1860 N N . TYR B 2 37 ? -20.587 12.335 102.364 1.00 14.86 37 TYR L N 1
ATOM 1861 C CA . TYR B 2 37 ? -19.755 11.151 102.095 1.00 15.37 37 TYR L CA 1
ATOM 1862 C C . TYR B 2 37 ? -18.740 11.016 103.199 1.00 16.47 37 TYR L C 1
ATOM 1863 O O . TYR B 2 37 ? -18.298 12.022 103.756 1.00 15.45 37 TYR L O 1
ATOM 1872 N N . GLN B 2 38 ? -18.387 9.773 103.510 1.00 17.67 38 GLN L N 1
ATOM 1873 C CA . GLN B 2 38 ? -17.315 9.477 104.448 1.00 16.42 38 GLN L CA 1
ATOM 1874 C C . GLN B 2 38 ? -16.173 8.878 103.638 1.00 16.16 38 GLN L C 1
ATOM 1875 O O . GLN B 2 38 ? -16.403 8.089 102.726 1.00 17.22 38 GLN L O 1
ATOM 1881 N N . GLN B 2 39 ? -14.951 9.277 103.944 1.00 14.39 39 GLN L N 1
ATOM 1882 C CA . GLN B 2 39 ? -13.814 8.635 103.297 1.00 16.83 39 GLN L CA 1
ATOM 1883 C C . GLN B 2 39 ? -12.672 8.344 104.273 1.00 17.50 39 GLN L C 1
ATOM 1884 O O . GLN B 2 39 ? -12.218 9.232 105.002 1.00 19.04 39 GLN L O 1
ATOM 1890 N N . LYS B 2 40 ? -12.224 7.095 104.236 1.00 19.07 40 LYS L N 1
ATOM 1891 C CA . LYS B 2 40 ? -11.059 6.620 104.974 1.00 21.27 40 LYS L CA 1
ATOM 1892 C C . LYS B 2 40 ? -9.869 6.461 104.024 1.00 23.83 40 LYS L C 1
ATOM 1893 O O . LYS B 2 40 ? -10.072 6.144 102.844 1.00 23.39 40 LYS L O 1
ATOM 1899 N N . PRO B 2 41 ? -8.628 6.665 104.527 1.00 26.89 41 PRO L N 1
ATOM 1900 C CA . PRO B 2 41 ? -7.418 6.535 103.694 1.00 28.47 41 PRO L CA 1
ATOM 1901 C C . PRO B 2 41 ? -7.403 5.256 102.868 1.00 30.01 41 PRO L C 1
ATOM 1902 O O . PRO B 2 41 ? -7.726 4.184 103.387 1.00 31.15 41 PRO L O 1
ATOM 1906 N N . GLY B 2 42 ? -7.077 5.394 101.580 1.00 32.07 42 GLY L N 1
ATOM 1907 C CA . GLY B 2 42 ? -6.978 4.274 100.653 1.00 30.36 42 GLY L CA 1
ATOM 1908 C C . GLY B 2 42 ? -8.296 3.833 100.054 1.00 33.02 42 GLY L C 1
ATOM 1909 O O . GLY B 2 42 ? -8.310 2.999 99.155 1.00 35.76 42 GLY L O 1
ATOM 1910 N N . GLN B 2 43 ? -9.409 4.390 100.543 1.00 27.34 43 GLN L N 1
ATOM 1911 C CA . GLN B 2 43 ? -10.730 3.956 100.104 1.00 26.69 43 GLN L CA 1
ATOM 1912 C C . GLN B 2 43 ? -11.467 5.036 99.308 1.00 24.12 43 GLN L C 1
ATOM 1913 O O . GLN B 2 43 ? -11.208 6.229 99.463 1.00 22.57 43 GLN L O 1
ATOM 1919 N N . ALA B 2 44 ? -12.380 4.578 98.458 1.00 23.79 44 ALA L N 1
ATOM 1920 C CA . ALA B 2 44 ? -13.341 5.430 97.773 1.00 21.98 44 ALA L CA 1
ATOM 1921 C C . ALA B 2 44 ? -14.291 6.049 98.800 1.00 20.47 44 ALA L C 1
ATOM 1922 O O . ALA B 2 44 ? -14.533 5.457 99.840 1.00 19.22 44 ALA L O 1
ATOM 1924 N N . PRO B 2 45 ? -14.862 7.228 98.493 1.00 18.68 45 PRO L N 1
ATOM 1925 C CA . PRO B 2 45 ? -15.902 7.807 99.342 1.00 19.37 45 PRO L CA 1
ATOM 1926 C C . PRO B 2 45 ? -17.078 6.850 99.472 1.00 19.72 45 PRO L C 1
ATOM 1927 O O . PRO B 2 45 ? -17.355 6.075 98.550 1.00 22.63 45 PRO L O 1
ATOM 1931 N N . ARG B 2 46 ? -17.730 6.883 100.629 1.00 19.95 46 ARG L N 1
ATOM 1932 C CA . ARG B 2 46 ? -18.897 6.071 100.933 1.00 19.91 46 ARG L CA 1
ATOM 1933 C C . ARG B 2 46 ? -20.044 7.047 101.206 1.00 20.49 46 ARG L C 1
ATOM 1934 O O . ARG B 2 46 ? -19.922 7.954 102.049 1.00 19.97 46 ARG L O 1
ATOM 1942 N N . LEU B 2 47 ? -21.147 6.858 100.494 1.00 19.30 47 LEU L N 1
ATOM 1943 C CA . LEU B 2 47 ? -22.355 7.645 100.724 1.00 18.88 47 LEU L CA 1
ATOM 1944 C C . LEU B 2 47 ? -22.923 7.415 102.127 1.00 20.27 47 LEU L C 1
ATOM 1945 O O . LEU B 2 47 ? -23.189 6.266 102.519 1.00 19.63 47 LEU L O 1
ATOM 1950 N N . LEU B 2 48 ? -23.097 8.507 102.882 1.00 20.87 48 LEU L N 1
ATOM 1951 C CA . LEU B 2 48 ? -23.697 8.467 104.218 1.00 21.01 48 LEU L CA 1
ATOM 1952 C C . LEU B 2 48 ? -25.126 8.948 104.205 1.00 19.60 48 LEU L C 1
ATOM 1953 O O . LEU B 2 48 ? -26.024 8.274 104.689 1.00 21.03 48 LEU L O 1
ATOM 1958 N N . ILE B 2 49 ? -25.311 10.144 103.652 1.00 18.44 49 ILE L N 1
ATOM 1959 C CA . ILE B 2 49 ? -26.580 10.868 103.719 1.00 19.48 49 ILE L CA 1
ATOM 1960 C C . ILE B 2 49 ? -26.859 11.400 102.320 1.00 17.32 49 ILE L C 1
ATOM 1961 O O . ILE B 2 49 ? -25.976 11.954 101.701 1.00 17.33 49 ILE L O 1
ATOM 1966 N N . TYR B 2 50 ? -28.066 11.200 101.808 1.00 17.54 50 TYR L N 1
ATOM 1967 C CA . TYR B 2 50 ? -28.453 11.852 100.562 1.00 17.04 50 TYR L CA 1
ATOM 1968 C C . TYR B 2 50 ? -29.697 12.699 100.802 1.00 16.71 50 TYR L C 1
ATOM 1969 O O . TYR B 2 50 ? -30.428 12.459 101.766 1.00 16.19 50 TYR L O 1
ATOM 1978 N N . GLY B 2 51 ? -29.914 13.691 99.939 1.00 17.48 51 GLY L N 1
ATOM 1979 C CA . GLY B 2 51 ? -31.079 14.589 100.070 1.00 16.46 51 GLY L CA 1
ATOM 1980 C C . GLY B 2 51 ? -31.113 15.259 101.428 1.00 16.72 51 GLY L C 1
ATOM 1981 O O . GLY B 2 51 ? -32.182 15.399 102.063 1.00 17.22 51 GLY L O 1
ATOM 1982 N N . ALA B 2 52 ? -29.926 15.663 101.881 1.00 16.36 52 ALA L N 1
ATOM 1983 C CA . ALA B 2 52 ? -29.720 16.344 103.152 1.00 15.27 52 ALA L CA 1
ATOM 1984 C C . ALA B 2 52 ? -29.999 15.561 104.419 1.00 16.07 52 ALA L C 1
ATOM 1985 O O . ALA B 2 52 ? -29.317 15.778 105.404 1.00 15.77 52 ALA L O 1
ATOM 1987 N N . SER B 2 53 ? -30.977 14.643 104.404 1.00 15.02 53 SER L N 1
ATOM 1988 C CA . SER B 2 53 ? -31.447 14.042 105.648 1.00 16.04 53 SER L CA 1
ATOM 1989 C C . SER B 2 53 ? -31.665 12.522 105.606 1.00 17.41 53 SER L C 1
ATOM 1990 O O . SER B 2 53 ? -31.932 11.928 106.644 1.00 18.66 53 SER L O 1
ATOM 1993 N N . SER B 2 54 ? -31.585 11.906 104.431 1.00 18.19 54 SER L N 1
ATOM 1994 C CA . SER B 2 54 ? -31.854 10.464 104.301 1.00 20.03 54 SER L CA 1
ATOM 1995 C C . SER B 2 54 ? -30.582 9.616 104.460 1.00 22.05 54 SER L C 1
ATOM 1996 O O . SER B 2 54 ? -29.575 9.861 103.798 1.00 21.38 54 SER L O 1
ATOM 1999 N N . ARG B 2 55 ? -30.630 8.639 105.362 1.00 23.54 55 ARG L N 1
ATOM 2000 C CA . ARG B 2 55 ? -29.500 7.727 105.578 1.00 24.84 55 ARG L CA 1
ATOM 2001 C C . ARG B 2 55 ? -29.443 6.726 104.439 1.00 24.40 55 ARG L C 1
ATOM 2002 O O . ARG B 2 55 ? -30.468 6.161 104.057 1.00 26.25 55 ARG L O 1
ATOM 2010 N N . ALA B 2 56 ? -28.258 6.549 103.863 1.00 24.62 56 ALA L N 1
ATOM 2011 C CA . ALA B 2 56 ? -28.029 5.486 102.885 1.00 26.43 56 ALA L CA 1
ATOM 2012 C C . ALA B 2 56 ? -28.170 4.126 103.572 1.00 27.56 56 ALA L C 1
ATOM 2013 O O . ALA B 2 56 ? -27.991 4.022 104.788 1.00 23.37 56 ALA L O 1
ATOM 2015 N N . THR B 2 57 ? -28.511 3.093 102.803 1.00 31.41 57 THR L N 1
ATOM 2016 C CA . THR B 2 57 ? -28.645 1.749 103.382 1.00 36.92 57 THR L CA 1
ATOM 2017 C C . THR B 2 57 ? -27.323 1.325 104.032 1.00 35.64 57 THR L C 1
ATOM 2018 O O . THR B 2 57 ? -26.250 1.616 103.509 1.00 38.56 57 THR L O 1
ATOM 2022 N N . GLY B 2 58 ? -27.406 0.709 105.210 1.00 38.24 58 GLY L N 1
ATOM 2023 C CA . GLY B 2 58 ? -26.205 0.266 105.929 1.00 34.65 58 GLY L CA 1
ATOM 2024 C C . GLY B 2 58 ? -25.594 1.288 106.878 1.00 34.60 58 GLY L C 1
ATOM 2025 O O . GLY B 2 58 ? -24.733 0.942 107.683 1.00 35.53 58 GLY L O 1
ATOM 2026 N N . VAL B 2 59 ? -26.029 2.547 106.784 1.00 28.50 59 VAL L N 1
ATOM 2027 C CA . VAL B 2 59 ? -25.486 3.610 107.626 1.00 27.59 59 VAL L CA 1
ATOM 2028 C C . VAL B 2 59 ? -26.218 3.601 108.969 1.00 26.64 59 VAL L C 1
ATOM 2029 O O . VAL B 2 59 ? -27.438 3.640 108.997 1.00 26.93 59 VAL L O 1
ATOM 2033 N N . PRO B 2 60 ? -25.471 3.553 110.086 1.00 29.90 60 PRO L N 1
ATOM 2034 C CA . PRO B 2 60 ? -26.106 3.496 111.414 1.00 30.27 60 PRO L CA 1
ATOM 2035 C C . PRO B 2 60 ? -26.849 4.779 111.808 1.00 32.50 60 PRO L C 1
ATOM 2036 O O . PRO B 2 60 ? -26.519 5.871 111.325 1.00 29.96 60 PRO L O 1
ATOM 2040 N N . ALA B 2 61 ? -27.829 4.643 112.701 1.00 28.48 61 ALA L N 1
ATOM 2041 C CA . ALA B 2 61 ? -28.696 5.761 113.079 1.00 28.54 61 ALA L CA 1
ATOM 2042 C C . ALA B 2 61 ? -27.957 6.917 113.750 1.00 26.90 61 ALA L C 1
ATOM 2043 O O . ALA B 2 61 ? -28.476 8.027 113.793 1.00 28.56 61 ALA L O 1
ATOM 2045 N N . ARG B 2 62 ? -26.758 6.671 114.272 1.00 26.43 62 ARG L N 1
ATOM 2046 C CA . ARG B 2 62 ? -25.985 7.754 114.918 1.00 25.41 62 ARG L CA 1
ATOM 2047 C C . ARG B 2 62 ? -25.591 8.879 113.933 1.00 24.43 62 ARG L C 1
ATOM 2048 O O . ARG B 2 62 ? -25.239 9.988 114.347 1.00 25.26 62 ARG L O 1
ATOM 2056 N N . PHE B 2 63 ? -25.668 8.591 112.633 1.00 24.48 63 PHE L N 1
ATOM 2057 C CA . PHE B 2 63 ? -25.489 9.610 111.592 1.00 22.74 63 PHE L CA 1
ATOM 2058 C C . PHE B 2 63 ? -26.802 10.265 111.219 1.00 22.95 63 PHE L C 1
ATOM 2059 O O . PHE B 2 63 ? -27.762 9.582 110.853 1.00 22.89 63 PHE L O 1
ATOM 2067 N N . SER B 2 64 ? -26.848 11.587 111.310 1.00 23.13 64 SER L N 1
ATOM 2068 C CA . SER B 2 64 ? -28.024 12.317 110.823 1.00 24.18 64 SER L CA 1
ATOM 2069 C C . SER B 2 64 ? -27.650 13.615 110.138 1.00 23.41 64 SER L C 1
ATOM 2070 O O . SER B 2 64 ? -26.688 14.292 110.502 1.00 24.09 64 SER L O 1
ATOM 2073 N N . GLY B 2 65 ? -28.440 13.960 109.136 1.00 20.12 65 GLY L N 1
ATOM 2074 C CA . GLY B 2 65 ? -28.175 15.138 108.361 1.00 21.06 65 GLY L CA 1
ATOM 2075 C C . GLY B 2 65 ? -29.390 16.020 108.477 1.00 21.69 65 GLY L C 1
ATOM 2076 O O . GLY B 2 65 ? -30.511 15.538 108.640 1.00 19.39 65 GLY L O 1
ATOM 2077 N N . SER B 2 66 ? -29.164 17.316 108.398 1.00 21.39 66 SER L N 1
ATOM 2078 C CA . SER B 2 66 ? -30.257 18.266 108.462 1.00 23.16 66 SER L CA 1
ATOM 2079 C C . SER B 2 66 ? -29.880 19.524 107.703 1.00 23.23 66 SER L C 1
ATOM 2080 O O . SER B 2 66 ? -28.737 19.669 107.222 1.00 19.79 66 SER L O 1
ATOM 2083 N N . GLY B 2 67 ? -30.852 20.430 107.579 1.00 21.79 67 GLY L N 1
ATOM 2084 C CA . GLY B 2 67 ? -30.565 21.739 107.038 1.00 22.63 67 GLY L CA 1
ATOM 2085 C C . GLY B 2 67 ? -31.261 21.980 105.730 1.00 21.84 67 GLY L C 1
ATOM 2086 O O . GLY B 2 67 ? -31.872 21.070 105.166 1.00 21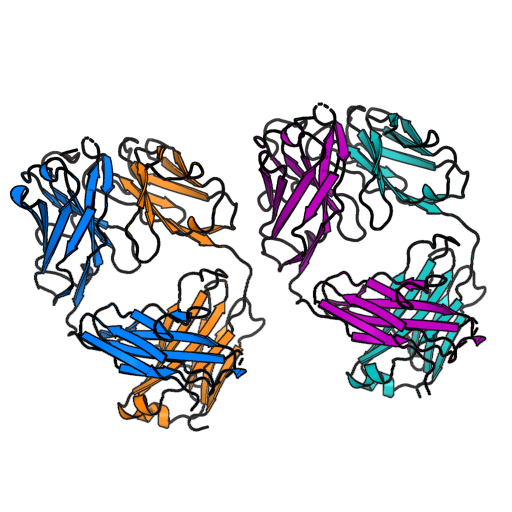.83 67 GLY L O 1
ATOM 2087 N N . SER B 2 68 ? -31.175 23.222 105.260 1.00 21.53 68 SER L N 1
ATOM 2088 C CA . SER B 2 68 ? -31.782 23.645 104.010 1.00 21.29 68 SER L CA 1
ATOM 2089 C C . SER B 2 68 ? -31.225 25.009 103.624 1.00 22.37 68 SER L C 1
ATOM 2090 O O . SER B 2 68 ? -30.547 25.656 104.428 1.00 23.10 68 SER L O 1
ATOM 2093 N N . GLY B 2 69 ? -31.517 25.440 102.400 1.00 21.33 69 GLY L N 1
ATOM 2094 C CA . GLY B 2 69 ? -31.115 26.752 101.923 1.00 23.43 69 GLY L CA 1
ATOM 2095 C C . GLY B 2 69 ? -29.623 26.761 101.673 1.00 22.12 69 GLY L C 1
ATOM 2096 O O . GLY B 2 69 ? -29.153 26.210 100.686 1.00 22.14 69 GLY L O 1
ATOM 2097 N N . THR B 2 70 ? -28.871 27.356 102.594 1.00 21.53 70 THR L N 1
ATOM 2098 C CA . THR B 2 70 ? -27.429 27.444 102.413 1.00 22.40 70 THR L CA 1
ATOM 2099 C C . THR B 2 70 ? -26.679 26.787 103.562 1.00 24.12 70 THR L C 1
ATOM 2100 O O . THR B 2 70 ? -25.448 26.782 103.565 1.00 28.08 70 THR L O 1
ATOM 2104 N N . ASP B 2 71 ? -27.406 26.276 104.550 1.00 21.66 71 ASP L N 1
ATOM 2105 C CA . ASP B 2 71 ? -26.782 25.752 105.751 1.00 23.79 71 ASP L CA 1
ATOM 2106 C C . ASP B 2 71 ? -27.181 24.307 106.022 1.00 22.25 71 ASP L C 1
ATOM 2107 O O . ASP B 2 71 ? -28.330 24.026 106.389 1.00 18.81 71 ASP L O 1
ATOM 2112 N N . PHE B 2 72 ? -26.210 23.402 105.897 1.00 18.10 72 PHE L N 1
ATOM 2113 C CA . PHE B 2 72 ? -26.451 21.983 106.088 1.00 17.21 72 PHE L CA 1
ATOM 2114 C C . PHE B 2 72 ? -25.514 21.426 107.163 1.00 18.03 72 PHE L C 1
ATOM 2115 O O . PHE B 2 72 ? -24.377 21.910 107.339 1.00 17.84 72 PHE L O 1
ATOM 2123 N N . THR B 2 73 ? -25.995 20.413 107.877 1.00 16.72 73 THR L N 1
ATOM 2124 C CA . THR B 2 73 ? -25.287 19.872 109.036 1.00 19.32 73 THR L CA 1
ATOM 2125 C C . THR B 2 73 ? -25.298 18.359 109.013 1.00 19.80 73 THR L C 1
ATOM 2126 O O . THR B 2 73 ? -26.316 17.732 108.723 1.00 21.78 73 THR L O 1
ATOM 2130 N N . LEU B 2 74 ? -24.144 17.775 109.295 1.00 18.98 74 LEU L N 1
ATOM 2131 C CA . LEU B 2 74 ? -24.083 16.358 109.542 1.00 18.53 74 LEU L CA 1
ATOM 2132 C C . LEU B 2 74 ? -23.719 16.186 111.001 1.00 18.87 74 LEU L C 1
ATOM 2133 O O . LEU B 2 74 ? -22.759 16.799 111.490 1.00 17.97 74 LEU L O 1
ATOM 2138 N N . THR B 2 75 ? -24.505 15.379 111.696 1.00 18.96 75 THR L N 1
ATOM 2139 C CA . THR B 2 75 ? -24.286 15.146 113.112 1.00 21.44 75 THR L CA 1
ATOM 2140 C C . THR B 2 75 ? -24.035 13.677 113.322 1.00 21.41 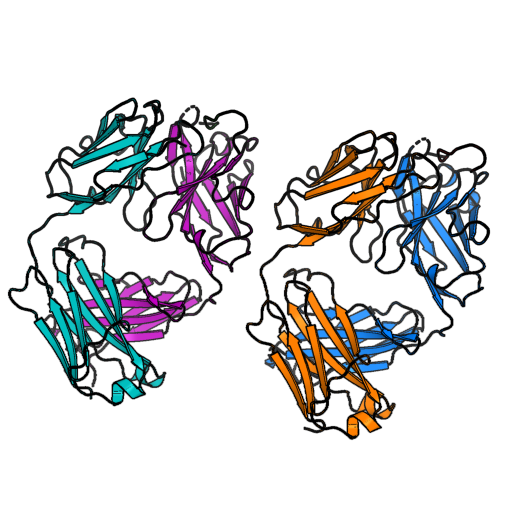75 THR L C 1
ATOM 2141 O O . THR B 2 75 ? -24.776 12.826 112.824 1.00 25.67 75 THR L O 1
ATOM 2145 N N . ILE B 2 76 ? -22.966 13.383 114.044 1.00 21.51 76 ILE L N 1
ATOM 2146 C CA . ILE B 2 76 ? -22.740 12.041 114.535 1.00 21.81 76 ILE L CA 1
ATOM 2147 C C . ILE B 2 76 ? -22.994 12.119 116.029 1.00 22.74 76 ILE L C 1
ATOM 2148 O O . ILE B 2 76 ? -22.245 12.794 116.743 1.00 24.53 76 ILE L O 1
ATOM 2153 N N . SER B 2 77 ? -24.063 11.469 116.487 1.00 24.58 77 SER L N 1
ATOM 2154 C CA . SER B 2 77 ? -24.555 11.640 117.870 1.00 26.90 77 SER L CA 1
ATOM 2155 C C . SER B 2 77 ? -23.530 11.235 118.918 1.00 28.09 77 SER L C 1
ATOM 2156 O O . SER B 2 77 ? -23.266 11.989 119.859 1.00 31.59 77 SER L O 1
ATOM 2159 N N . SER B 2 78 ? -22.946 10.053 118.731 1.00 27.13 78 SER L N 1
ATOM 2160 C CA . SER B 2 78 ? -21.944 9.492 119.631 1.00 28.82 78 SER L CA 1
ATOM 2161 C C . SER B 2 78 ? -20.888 8.752 118.798 1.00 28.04 78 SER L C 1
ATOM 2162 O O . SER B 2 78 ? -21.153 7.676 118.260 1.00 26.42 78 SER L O 1
ATOM 2165 N N . LEU B 2 79 ? -19.705 9.350 118.683 1.00 26.07 79 LEU L N 1
ATOM 2166 C CA . LEU B 2 79 ? -18.639 8.841 117.817 1.00 25.41 79 LEU L CA 1
ATOM 2167 C C . LEU B 2 79 ? -18.160 7.455 118.218 1.00 27.62 79 LEU L C 1
ATOM 2168 O O . LEU B 2 79 ? -17.829 7.217 119.387 1.00 27.73 79 LEU L O 1
ATOM 2173 N N . GLU B 2 80 ? -18.133 6.550 117.247 1.00 26.72 80 GLU L N 1
ATOM 2174 C CA . GLU B 2 80 ? -17.522 5.225 117.421 1.00 28.99 80 GLU L CA 1
ATOM 2175 C C . GLU B 2 80 ? -16.133 5.262 116.773 1.00 29.84 80 GLU L C 1
ATOM 2176 O O . GLU B 2 80 ? -15.880 6.119 115.929 1.00 28.66 80 GLU L O 1
ATOM 2182 N N . PRO B 2 81 ? -15.224 4.336 117.154 1.00 33.05 81 PRO L N 1
ATOM 2183 C CA . PRO B 2 81 ? -13.874 4.399 116.573 1.00 31.44 81 PRO L CA 1
ATOM 2184 C C . PRO B 2 81 ? -13.838 4.361 115.042 1.00 30.08 81 PRO L C 1
ATOM 2185 O O . PRO B 2 81 ? -12.999 5.036 114.438 1.00 30.39 81 PRO L O 1
ATOM 2189 N N . GLU B 2 82 ? -14.743 3.602 114.430 1.00 29.65 82 GLU L N 1
ATOM 2190 C CA . GLU B 2 82 ? -14.816 3.513 112.970 1.00 31.97 82 GLU L CA 1
ATOM 2191 C C . GLU B 2 82 ? -15.375 4.776 112.289 1.00 31.67 82 GLU L C 1
ATOM 2192 O O . GLU B 2 82 ? -15.433 4.839 111.066 1.00 33.15 82 GLU L O 1
ATOM 2198 N N . ASP B 2 83 ? -15.781 5.774 113.071 1.00 26.52 83 ASP L N 1
ATOM 2199 C CA . ASP B 2 83 ? -16.349 7.001 112.496 1.00 24.83 83 ASP L CA 1
ATOM 2200 C C . ASP B 2 83 ? -15.305 8.064 112.242 1.00 23.98 83 ASP L C 1
ATOM 2201 O O . ASP B 2 83 ? -15.601 9.139 111.713 1.00 25.51 83 ASP L O 1
ATOM 2206 N N . PHE B 2 84 ? -14.077 7.793 112.649 1.00 24.65 84 PHE L N 1
ATOM 2207 C CA . PHE B 2 84 ? -13.051 8.779 112.477 1.00 23.68 84 PHE L CA 1
ATOM 2208 C C . PHE B 2 84 ? -12.531 8.610 111.074 1.00 23.50 84 PHE L C 1
ATOM 2209 O O . PHE B 2 84 ? -12.073 7.540 110.703 1.00 24.29 84 PHE L O 1
ATOM 2217 N N . ALA B 2 85 ? -12.689 9.667 110.284 1.00 20.94 85 ALA L N 1
ATOM 2218 C CA . ALA B 2 85 ? -12.539 9.633 108.836 1.00 19.44 85 ALA L CA 1
ATOM 2219 C C . ALA B 2 85 ? -12.644 11.074 108.338 1.00 19.79 85 ALA L C 1
ATOM 2220 O O . ALA B 2 85 ? -12.765 12.004 109.142 1.00 20.68 85 ALA L O 1
ATOM 2222 N N . THR B 2 86 ? -12.605 11.265 107.020 1.00 18.14 86 THR L N 1
ATOM 2223 C CA . THR B 2 86 ? -12.879 12.581 106.445 1.00 20.17 86 THR L CA 1
ATOM 2224 C C . THR B 2 86 ? -14.288 12.577 105.853 1.00 19.76 86 THR L C 1
ATOM 2225 O O . THR B 2 86 ? -14.743 11.558 105.336 1.00 20.63 86 THR L O 1
ATOM 2229 N N . TYR B 2 87 ? -14.974 13.714 105.981 1.00 18.59 87 TYR L N 1
ATOM 2230 C CA . TYR B 2 87 ? -16.358 13.852 105.553 1.00 16.75 87 TYR L CA 1
ATOM 2231 C C . TYR B 2 87 ? -16.504 15.003 104.557 1.00 15.14 87 TYR L C 1
ATOM 2232 O O . TYR B 2 87 ? -16.026 16.104 104.809 1.00 15.24 87 TYR L O 1
ATOM 2241 N N . TYR B 2 88 ? -17.153 14.728 103.426 1.00 15.15 88 TYR L N 1
ATOM 2242 C CA . TYR B 2 88 ? -17.328 15.724 102.362 1.00 14.76 88 TYR L CA 1
ATOM 2243 C C . TYR B 2 88 ? -18.791 15.915 102.082 1.00 15.28 88 TYR L C 1
ATOM 2244 O O . TYR B 2 88 ? -19.558 14.939 102.068 1.00 16.03 88 TYR L O 1
ATOM 2253 N N . CYS B 2 89 ? -19.178 17.156 101.804 1.00 14.57 89 CYS L N 1
ATOM 2254 C CA . CYS B 2 89 ? -20.511 17.400 101.297 1.00 14.22 89 CYS L CA 1
ATOM 2255 C C . CYS B 2 89 ? -20.403 17.569 99.791 1.00 13.19 89 CYS L C 1
ATOM 2256 O O . CYS B 2 89 ? -19.342 17.869 99.264 1.00 13.44 89 CYS L O 1
ATOM 2259 N N . LEU B 2 90 ? -21.510 17.340 99.112 1.00 13.18 90 LEU L N 1
ATOM 2260 C CA . LEU B 2 90 ? -21.551 17.378 97.663 1.00 13.67 90 LEU L CA 1
ATOM 2261 C C . LEU B 2 90 ? -22.869 17.972 97.256 1.00 13.82 90 LEU L C 1
ATOM 2262 O O . LEU B 2 90 ? -23.917 17.580 97.803 1.00 13.25 90 LEU L O 1
ATOM 2267 N N . GLN B 2 91 ? -22.815 18.881 96.288 1.00 13.87 91 GLN L N 1
ATOM 2268 C CA . GLN B 2 91 ? -24.036 19.362 95.622 1.00 14.86 91 GLN L CA 1
ATOM 2269 C C . GLN B 2 91 ? -24.025 18.977 94.147 1.00 14.80 91 GLN L C 1
ATOM 2270 O O . GLN B 2 91 ? -23.016 19.140 93.465 1.00 15.63 91 GLN L O 1
ATOM 2276 N N . ILE B 2 92 ? -25.149 18.423 93.685 1.00 15.02 92 ILE L N 1
ATOM 2277 C CA . ILE B 2 92 ? -25.365 18.166 92.257 1.00 16.58 92 ILE L CA 1
ATOM 2278 C C . ILE B 2 92 ? -26.591 18.963 91.750 1.00 17.18 92 ILE L C 1
ATOM 2279 O O . ILE B 2 92 ? -27.215 18.626 90.748 1.00 16.93 92 ILE L O 1
ATOM 2284 N N . TYR B 2 93 ? -26.911 20.028 92.467 1.00 18.52 93 TYR L N 1
ATOM 2285 C CA . TYR B 2 93 ? -28.062 20.893 92.149 1.00 19.04 93 TYR L CA 1
ATOM 2286 C C . TYR B 2 93 ? -27.819 21.689 90.874 1.00 21.79 93 TYR L C 1
ATOM 2287 O O . TYR B 2 93 ? -28.747 21.910 90.076 1.00 20.79 93 TYR L O 1
ATOM 2296 N N . ASN B 2 94 ? -26.583 22.119 90.659 1.00 20.27 94 ASN L N 1
ATOM 2297 C CA . ASN B 2 94 ? -26.271 22.846 89.425 1.00 24.90 94 ASN L CA 1
ATOM 2298 C C . ASN B 2 94 ? -24.827 22.637 89.007 1.00 23.43 94 ASN L C 1
ATOM 2299 O O . ASN B 2 94 ? -23.967 22.407 89.847 1.00 23.77 94 ASN L O 1
ATOM 2304 N N . MET B 2 95 ? -24.576 22.704 87.707 1.00 23.19 95 MET L N 1
ATOM 2305 C CA . MET B 2 95 ? -23.226 22.584 87.170 1.00 22.82 95 MET L CA 1
ATOM 2306 C C . MET B 2 95 ? -22.470 23.888 87.383 1.00 22.50 95 MET L C 1
ATOM 2307 O O . MET B 2 95 ? -23.053 24.967 87.238 1.00 22.31 95 MET L O 1
ATOM 2312 N N . PRO B 2 96 ? -21.175 23.807 87.722 1.00 20.99 96 PRO L N 1
ATOM 2313 C CA . PRO B 2 96 ? -20.402 22.572 87.918 1.00 19.99 96 PRO L CA 1
ATOM 2314 C C . PRO B 2 96 ? -20.734 21.903 89.253 1.00 19.41 96 PRO L C 1
ATOM 2315 O O . PRO B 2 96 ? -20.993 22.596 90.239 1.00 19.41 96 PRO L O 1
ATOM 2319 N N . ILE B 2 97 ? -20.736 20.569 89.270 1.00 18.77 97 ILE L N 1
ATOM 2320 C CA . ILE B 2 97 ? -20.842 19.786 90.510 1.00 18.32 97 ILE L CA 1
ATOM 2321 C C . ILE B 2 97 ? -19.687 20.200 91.418 1.00 17.17 97 ILE L C 1
ATOM 2322 O O . ILE B 2 97 ? -18.537 20.325 90.965 1.00 17.31 97 ILE L O 1
ATOM 2327 N N . THR B 2 98 ? -19.987 20.465 92.681 1.00 16.67 98 THR L N 1
ATOM 2328 C CA . THR B 2 98 ? -18.939 20.858 93.622 1.00 16.91 98 THR L CA 1
ATOM 2329 C C . THR B 2 98 ? -19.006 20.074 94.926 1.00 15.78 98 THR L C 1
ATOM 2330 O O . THR B 2 98 ? -20.084 19.622 95.354 1.00 13.57 98 THR L O 1
ATOM 2334 N N . PHE B 2 99 ? -17.829 19.892 95.534 1.00 15.10 99 PHE L N 1
ATOM 2335 C CA . PHE B 2 99 ? -17.669 19.257 96.838 1.00 15.00 99 PHE L CA 1
ATOM 2336 C C . PHE B 2 99 ? -17.175 20.333 97.791 1.00 15.40 99 PHE L C 1
ATOM 2337 O O . PHE B 2 99 ? -16.490 21.283 97.363 1.00 17.14 99 PHE L O 1
ATOM 2345 N N . GLY B 2 100 ? -17.500 20.179 99.076 1.00 14.43 100 GLY L N 1
ATOM 2346 C CA . GLY B 2 100 ? -16.804 20.943 100.107 1.00 15.84 100 GLY L CA 1
ATOM 2347 C C . GLY B 2 100 ? -15.384 20.395 100.248 1.00 17.05 100 GLY L C 1
ATOM 2348 O O . GLY B 2 100 ? -15.078 19.297 99.763 1.00 17.13 100 GLY L O 1
ATOM 2349 N N . GLN B 2 101 ? -14.524 21.144 100.926 1.00 18.78 101 GLN L N 1
ATOM 2350 C CA . GLN B 2 101 ? -13.123 20.747 101.033 1.00 21.69 101 GLN L CA 1
ATOM 2351 C C . GLN B 2 101 ? -12.845 19.713 102.111 1.00 21.00 101 GLN L C 1
ATOM 2352 O O . GLN B 2 101 ? -11.709 19.247 102.257 1.00 21.47 101 GLN L O 1
ATOM 2358 N N . GLY B 2 102 ? -13.879 19.329 102.847 1.00 19.81 102 GLY L N 1
ATOM 2359 C CA . GLY B 2 102 ? -13.776 18.219 103.784 1.00 18.43 102 GLY L CA 1
ATOM 2360 C C . GLY B 2 102 ? -13.568 18.637 105.228 1.00 18.81 102 GLY L C 1
ATOM 2361 O O . GLY B 2 102 ? -12.980 19.674 105.511 1.00 19.25 102 GLY L O 1
ATOM 2362 N N . THR B 2 103 ? -14.089 17.840 106.145 1.00 18.23 103 THR L N 1
ATOM 2363 C CA . THR B 2 103 ? -13.749 17.987 107.564 1.00 17.46 103 THR L CA 1
ATOM 2364 C C . THR B 2 103 ? -13.129 16.662 108.005 1.00 17.26 103 THR L C 1
ATOM 2365 O O . THR B 2 103 ? -13.732 15.591 107.853 1.00 19.04 103 THR L O 1
ATOM 2369 N N . LYS B 2 104 ? -11.920 16.733 108.537 1.00 17.68 104 LYS L N 1
ATOM 2370 C CA . LYS B 2 104 ? -11.277 15.537 109.030 1.00 18.60 104 LYS L CA 1
ATOM 2371 C C . LYS B 2 104 ? -11.548 15.378 110.532 1.00 19.35 104 LYS L C 1
ATOM 2372 O O . LYS B 2 104 ? -11.209 16.261 111.316 1.00 23.24 104 LYS L O 1
ATOM 2378 N N . VAL B 2 105 ? -12.153 14.256 110.907 1.00 18.75 105 VAL L N 1
ATOM 2379 C CA . VAL B 2 105 ? -12.471 13.973 112.309 1.00 20.35 105 VAL L CA 1
ATOM 2380 C C . VAL B 2 105 ? -11.434 13.000 112.836 1.00 21.68 105 VAL L C 1
ATOM 2381 O O . VAL B 2 105 ? -11.350 11.866 112.361 1.00 22.04 105 VAL L O 1
ATOM 2385 N N . GLU B 2 106 ? -10.645 13.468 113.798 1.00 21.98 106 GLU L N 1
ATOM 2386 C CA . GLU B 2 106 ? -9.567 12.690 114.383 1.00 24.14 106 GLU L CA 1
ATOM 2387 C C . GLU B 2 106 ? -9.881 12.362 115.838 1.00 24.06 106 GLU L C 1
ATOM 2388 O O . GLU B 2 106 ? -10.648 13.084 116.485 1.00 21.61 106 GLU L O 1
ATOM 2394 N N . ILE B 2 107 ? -9.289 11.267 116.324 1.00 23.20 107 ILE L N 1
ATOM 2395 C CA . ILE B 2 107 ? -9.479 10.766 117.697 1.00 24.95 107 ILE L CA 1
ATOM 2396 C C . ILE B 2 107 ? -8.622 11.539 118.683 1.00 23.89 107 ILE L C 1
ATOM 2397 O O . ILE B 2 107 ? -7.395 11.620 118.534 1.00 23.18 107 ILE L O 1
ATOM 2402 N N . LYS B 2 108 ? -9.265 12.088 119.706 1.00 22.98 108 LYS L N 1
ATOM 2403 C CA . LYS B 2 108 ? -8.533 12.666 120.823 1.00 24.96 108 LYS L CA 1
ATOM 2404 C C . LYS B 2 108 ? -8.137 11.539 121.787 1.00 23.56 108 LYS L C 1
ATOM 2405 O O . LYS B 2 108 ? -8.926 10.643 122.067 1.00 22.86 108 LYS L O 1
ATOM 2411 N N . ARG B 2 109 ? -6.893 11.567 122.254 1.00 20.49 109 ARG L N 1
ATOM 2412 C CA . ARG B 2 109 ? -6.427 10.626 123.260 1.00 20.18 109 ARG L CA 1
ATOM 2413 C C . ARG B 2 109 ? -5.484 11.395 124.158 1.00 19.63 109 ARG L C 1
ATOM 2414 O O . ARG B 2 109 ? -5.282 12.589 123.954 1.00 18.65 109 ARG L O 1
ATOM 2422 N N . THR B 2 110 ? -4.895 10.709 125.133 1.00 20.02 110 THR L N 1
ATOM 2423 C CA . THR B 2 110 ? -4.023 11.372 126.089 1.00 21.66 110 THR L CA 1
ATOM 2424 C C . THR B 2 110 ? -2.674 11.675 125.457 1.00 20.76 110 THR L C 1
ATOM 2425 O O . THR B 2 110 ? -2.287 11.041 124.469 1.00 20.77 110 THR L O 1
ATOM 2429 N N . VAL B 2 111 ? -1.968 12.645 126.026 1.00 21.77 111 VAL L N 1
ATOM 2430 C CA . VAL B 2 111 ? -0.626 12.971 125.583 1.00 23.02 111 VAL L CA 1
ATOM 2431 C C . VAL B 2 111 ? 0.260 11.715 125.726 1.00 23.72 111 VAL L C 1
ATOM 2432 O O . VAL B 2 111 ? 0.140 10.979 126.710 1.00 22.91 111 VAL L O 1
ATOM 2436 N N . ALA B 2 112 ? 1.071 11.445 124.701 1.00 20.40 112 ALA L N 1
ATOM 2437 C CA . ALA B 2 112 ? 2.045 10.337 124.712 1.00 20.83 112 ALA L CA 1
ATOM 2438 C C . ALA B 2 112 ? 3.366 10.843 124.134 1.00 20.88 112 ALA L C 1
ATOM 2439 O O . ALA B 2 112 ? 3.400 11.372 123.028 1.00 18.06 112 ALA L O 1
ATOM 2441 N N . ALA B 2 113 ? 4.451 10.680 124.886 1.00 21.52 113 ALA L N 1
ATOM 2442 C CA . ALA B 2 113 ? 5.758 11.127 124.425 1.00 21.82 113 ALA L CA 1
ATOM 2443 C C . ALA B 2 113 ? 6.294 10.158 123.384 1.00 19.26 113 ALA L C 1
ATOM 2444 O O . ALA B 2 113 ? 6.025 8.963 123.465 1.00 20.33 113 ALA L O 1
ATOM 2446 N N . PRO B 2 114 ? 7.047 10.660 122.391 1.00 19.98 114 PRO L N 1
ATOM 2447 C CA . PRO B 2 114 ? 7.601 9.746 121.393 1.00 19.81 114 PRO L CA 1
ATOM 2448 C C . PRO B 2 114 ? 8.751 8.932 121.969 1.00 19.94 114 PRO L C 1
ATOM 2449 O O . PRO B 2 114 ? 9.476 9.432 122.834 1.00 21.54 114 PRO L O 1
ATOM 2453 N N . SER B 2 115 ? 8.910 7.712 121.484 1.00 20.96 115 SER L N 1
ATOM 2454 C CA . SER B 2 115 ? 10.142 6.950 121.675 1.00 20.87 115 SER L CA 1
ATOM 2455 C C . SER B 2 115 ? 11.000 7.254 120.467 1.00 18.46 115 SER L C 1
ATOM 2456 O O . SER B 2 115 ? 10.542 7.109 119.344 1.00 19.70 115 SER L O 1
ATOM 2459 N N . VAL B 2 116 ? 12.224 7.720 120.696 1.00 16.64 116 VAL L N 1
ATOM 2460 C CA . VAL B 2 116 ? 13.077 8.200 119.630 1.00 15.40 116 VAL L CA 1
ATOM 2461 C C . VAL B 2 116 ? 14.205 7.194 119.332 1.00 16.34 116 VAL L C 1
ATOM 2462 O O . VAL B 2 116 ? 14.804 6.632 120.259 1.00 18.55 116 VAL L O 1
ATOM 2466 N N . PHE B 2 117 ? 14.471 6.987 118.050 1.00 15.38 117 PHE L N 1
ATOM 2467 C CA . PHE B 2 117 ? 15.530 6.093 117.569 1.00 16.98 117 PHE L CA 1
ATOM 2468 C C . PHE B 2 117 ? 16.276 6.777 116.437 1.00 16.74 117 PHE L C 1
ATOM 2469 O O . PHE B 2 117 ? 15.676 7.510 115.624 1.00 16.91 117 PHE L O 1
ATOM 2477 N N . ILE B 2 118 ? 17.580 6.517 116.353 1.00 14.58 118 ILE L N 1
ATOM 2478 C CA . ILE B 2 118 ? 18.380 7.075 115.288 1.00 15.22 118 ILE L CA 1
ATOM 2479 C C . ILE B 2 118 ? 19.096 5.958 114.576 1.00 15.14 118 ILE L C 1
ATOM 2480 O O . ILE B 2 118 ? 19.527 4.989 115.213 1.00 17.01 118 ILE L O 1
ATOM 2485 N N . PHE B 2 119 ? 19.186 6.075 113.259 1.00 16.28 119 PHE L N 1
ATOM 2486 C CA . PHE B 2 119 ? 19.800 5.021 112.435 1.00 17.70 119 PHE L CA 1
ATOM 2487 C C . PHE B 2 119 ? 20.858 5.611 111.534 1.00 17.89 119 PHE L C 1
ATOM 2488 O O . PHE B 2 119 ? 20.566 6.515 110.736 1.00 17.35 119 PHE L O 1
ATOM 2496 N N . PRO B 2 120 ? 22.085 5.085 111.627 1.00 19.42 120 PRO L N 1
ATOM 2497 C CA . PRO B 2 120 ? 23.147 5.481 110.713 1.00 18.53 120 PRO L CA 1
ATOM 2498 C C . PRO B 2 120 ? 22.855 4.974 109.312 1.00 19.19 120 PRO L C 1
ATOM 2499 O O . PRO B 2 120 ? 22.009 4.084 109.144 1.00 18.62 120 PRO L O 1
ATOM 2503 N N . PRO B 2 121 ? 23.531 5.533 108.298 1.00 18.54 121 PRO L N 1
ATOM 2504 C CA . PRO B 2 121 ? 23.441 4.947 106.978 1.00 18.97 121 PRO L CA 1
ATOM 2505 C C . PRO B 2 121 ? 24.119 3.569 106.998 1.00 20.10 121 PRO L C 1
ATOM 2506 O O . PRO B 2 121 ? 25.062 3.351 107.765 1.00 19.72 121 PRO L O 1
ATOM 2510 N N . SER B 2 122 ? 23.594 2.650 106.200 1.00 19.80 122 SER L N 1
ATOM 2511 C CA . SER B 2 122 ? 24.173 1.321 106.066 1.00 21.33 122 SER L CA 1
ATOM 2512 C C . SER B 2 122 ? 25.418 1.396 105.197 1.00 21.56 122 SER L C 1
ATOM 2513 O O . SER B 2 122 ? 25.509 2.242 104.311 1.00 20.41 122 SER L O 1
ATOM 2516 N N . ASP B 2 123 ? 26.352 0.473 105.407 1.00 25.66 123 ASP L N 1
ATOM 2517 C CA . ASP B 2 123 ? 27.536 0.386 104.545 1.00 28.88 123 ASP L CA 1
ATOM 2518 C C . ASP B 2 123 ? 27.165 0.223 103.084 1.00 27.48 123 ASP L C 1
ATOM 2519 O O . ASP B 2 123 ? 27.822 0.783 102.204 1.00 24.86 123 ASP L O 1
ATOM 2524 N N . GLU B 2 124 ? 26.094 -0.535 102.834 1.00 28.03 124 GLU L N 1
ATOM 2525 C CA . GLU B 2 124 ? 25.591 -0.737 101.488 1.00 30.04 124 GLU L CA 1
ATOM 2526 C C . GLU B 2 124 ? 25.244 0.582 100.801 1.00 28.83 124 GLU L C 1
ATOM 2527 O O . GLU B 2 124 ? 25.625 0.812 99.646 1.00 27.90 124 GLU L O 1
ATOM 2533 N N . GLN B 2 125 ? 24.518 1.449 101.505 1.00 26.29 125 GLN L N 1
ATOM 2534 C CA . GLN B 2 125 ? 24.205 2.751 100.941 1.00 22.65 125 GLN L CA 1
ATOM 2535 C C . GLN B 2 125 ? 25.469 3.577 100.698 1.00 22.08 125 GLN L C 1
ATOM 2536 O O . GLN B 2 125 ? 25.575 4.254 99.680 1.00 24.99 125 GLN L O 1
ATOM 2542 N N . LEU B 2 126 ? 26.416 3.514 101.626 1.00 27.38 126 LEU L N 1
ATOM 2543 C CA . LEU B 2 126 ? 27.661 4.287 101.492 1.00 32.70 126 LEU L CA 1
ATOM 2544 C C . LEU B 2 126 ? 28.449 3.938 100.220 1.00 36.86 126 LEU L C 1
ATOM 2545 O O . LEU B 2 126 ? 29.106 4.803 99.651 1.00 38.04 126 LEU L O 1
ATOM 2550 N N . LYS B 2 127 ? 28.337 2.695 99.750 1.00 39.88 127 LYS L N 1
ATOM 2551 C CA . LYS B 2 127 ? 28.938 2.290 98.464 1.00 43.07 127 LYS L CA 1
ATOM 2552 C C . LYS B 2 127 ? 28.447 3.113 97.256 1.00 45.40 127 LYS L C 1
ATOM 2553 O O . LYS B 2 127 ? 29.162 3.244 96.262 1.00 45.86 127 LYS L O 1
ATOM 2559 N N . SER B 2 128 ? 27.243 3.676 97.350 1.00 46.15 128 SER L N 1
ATOM 2560 C CA . SER B 2 128 ? 26.647 4.431 96.243 1.00 44.85 128 SER L CA 1
ATOM 2561 C C . SER B 2 128 ? 26.803 5.958 96.349 1.00 44.01 128 SER L C 1
ATOM 2562 O O . SER B 2 128 ? 26.213 6.708 95.566 1.00 47.12 128 SER L O 1
ATOM 2565 N N . GLY B 2 129 ? 27.586 6.417 97.317 1.00 43.02 129 GLY L N 1
ATOM 2566 C CA . GLY B 2 129 ? 27.948 7.834 97.395 1.00 42.55 129 GLY L CA 1
ATOM 2567 C C . GLY B 2 129 ? 27.004 8.750 98.151 1.00 39.95 129 GLY L C 1
ATOM 2568 O O . GLY B 2 129 ? 27.286 9.940 98.292 1.00 40.33 129 GLY L O 1
ATOM 2569 N N . THR B 2 130 ? 25.884 8.210 98.634 1.00 39.57 130 THR L N 1
ATOM 2570 C CA . THR B 2 130 ? 24.951 8.984 99.462 1.00 36.03 130 THR L CA 1
ATOM 2571 C C . THR B 2 130 ? 24.808 8.366 100.848 1.00 31.34 130 THR L C 1
ATOM 2572 O O . THR B 2 130 ? 24.973 7.155 101.023 1.00 32.10 130 THR L O 1
ATOM 2576 N N . ALA B 2 131 ? 24.514 9.208 101.837 1.00 26.31 131 ALA L N 1
ATOM 2577 C CA . ALA B 2 131 ? 24.218 8.743 103.185 1.00 23.71 131 ALA L CA 1
ATOM 2578 C C . ALA B 2 131 ? 22.847 9.288 103.614 1.00 24.12 131 ALA L C 1
ATOM 2579 O O . ALA B 2 131 ? 22.569 10.481 103.473 1.00 23.31 131 ALA L O 1
ATOM 2581 N N . SER B 2 132 ? 21.979 8.397 104.077 1.00 19.37 132 SER L N 1
ATOM 2582 C CA . SER B 2 132 ? 20.728 8.821 104.696 1.00 19.04 132 SER L CA 1
ATOM 2583 C C . SER B 2 132 ? 20.807 8.517 106.177 1.00 19.31 132 SER L C 1
ATOM 2584 O O . SER B 2 132 ? 21.123 7.377 106.582 1.00 19.27 132 SER L O 1
ATOM 2587 N N . VAL B 2 133 ? 20.561 9.534 107.001 1.00 16.73 133 VAL L N 1
ATOM 2588 C CA . VAL B 2 133 ? 20.480 9.332 108.438 1.00 15.35 133 VAL L CA 1
ATOM 2589 C C . VAL B 2 133 ? 19.004 9.452 108.830 1.00 16.28 133 VAL L C 1
ATOM 2590 O O . VAL B 2 133 ? 18.341 10.427 108.452 1.00 15.79 133 VAL L O 1
ATOM 2594 N N . VAL B 2 134 ? 18.490 8.461 109.563 1.00 15.55 134 VAL L N 1
ATOM 2595 C CA . VAL B 2 134 ? 17.058 8.436 109.893 1.00 14.47 134 VAL L CA 1
ATOM 2596 C C . VAL B 2 134 ? 16.798 8.611 111.383 1.00 15.68 134 VAL L C 1
ATOM 2597 O O . VAL B 2 134 ? 17.428 7.981 112.224 1.00 15.73 134 VAL L O 1
ATOM 2601 N N . CYS B 2 135 ? 15.884 9.521 111.702 1.00 15.04 135 CYS L N 1
ATOM 2602 C CA . CYS B 2 135 ? 15.382 9.670 113.050 1.00 16.96 135 CYS L CA 1
ATOM 2603 C C . CYS B 2 135 ? 13.906 9.260 113.086 1.00 17.20 135 CYS L C 1
ATOM 2604 O O . CYS B 2 135 ? 13.099 9.789 112.328 1.00 17.41 135 CYS L O 1
ATOM 2607 N N . LEU B 2 136 ? 13.576 8.323 113.970 1.00 15.62 136 LEU L N 1
ATOM 2608 C CA . LEU B 2 136 ? 12.209 7.830 114.158 1.00 14.63 136 LEU L CA 1
ATOM 2609 C C . LEU B 2 136 ? 11.642 8.336 115.476 1.00 14.26 136 LEU L C 1
ATOM 2610 O O . LEU B 2 136 ? 12.264 8.182 116.516 1.00 13.62 136 LEU L O 1
ATOM 2615 N N . LEU B 2 137 ? 10.454 8.935 115.414 1.00 14.18 137 LEU L N 1
ATOM 2616 C CA . LEU B 2 137 ? 9.691 9.329 116.599 1.00 14.66 137 LEU L CA 1
ATOM 2617 C C . LEU B 2 137 ? 8.498 8.395 116.598 1.00 15.62 137 LEU L C 1
ATOM 2618 O O . LEU B 2 137 ? 7.678 8.456 115.697 1.00 14.36 137 LEU L O 1
ATOM 2623 N N . ASN B 2 138 ? 8.411 7.521 117.590 1.00 15.31 138 ASN L N 1
ATOM 2624 C CA . ASN B 2 138 ? 7.415 6.470 117.535 1.00 18.17 138 ASN L CA 1
ATOM 2625 C C . ASN B 2 138 ? 6.296 6.649 118.538 1.00 18.13 138 ASN L C 1
ATOM 2626 O O . ASN B 2 138 ? 6.560 6.941 119.699 1.00 19.44 138 ASN L O 1
ATOM 2631 N N . ASN B 2 139 ? 5.058 6.470 118.074 1.00 17.30 139 ASN L N 1
ATOM 2632 C CA . ASN B 2 139 ? 3.864 6.368 118.949 1.00 18.74 139 ASN L CA 1
ATOM 2633 C C . ASN B 2 139 ? 3.651 7.562 119.888 1.00 18.83 139 ASN L C 1
ATOM 2634 O O . ASN B 2 139 ? 3.632 7.415 121.111 1.00 20.77 139 ASN L O 1
ATOM 2639 N N . PHE B 2 140 ? 3.507 8.753 119.307 1.00 17.68 140 PHE L N 1
ATOM 2640 C CA . PHE B 2 140 ? 3.317 9.955 120.097 1.00 16.13 140 PHE L CA 1
ATOM 2641 C C . PHE B 2 140 ? 1.965 10.625 119.845 1.00 16.19 140 PHE L C 1
ATOM 2642 O O . PHE B 2 140 ? 1.292 10.342 118.858 1.00 16.04 140 PHE L O 1
ATOM 2650 N N . TYR B 2 141 ? 1.589 11.510 120.760 1.00 17.16 141 TYR L N 1
ATOM 2651 C CA . TYR B 2 141 ? 0.350 12.277 120.662 1.00 16.96 141 TYR L CA 1
ATOM 2652 C C . TYR B 2 141 ? 0.474 13.499 121.577 1.00 18.88 141 TYR L C 1
ATOM 2653 O O . TYR B 2 141 ? 0.870 13.351 122.733 1.00 18.59 141 TYR L O 1
ATOM 2662 N N . PRO B 2 142 ? 0.129 14.707 121.079 1.00 18.57 142 PRO L N 1
ATOM 2663 C CA . PRO B 2 142 ? -0.478 15.051 119.782 1.00 19.20 142 PRO L CA 1
ATOM 2664 C C . PRO B 2 142 ? 0.526 15.065 118.610 1.00 19.12 142 PRO L C 1
ATOM 2665 O O . PRO B 2 142 ? 1.710 14.829 118.807 1.00 17.32 142 PRO L O 1
ATOM 2669 N N . ARG B 2 143 ? 0.042 15.363 117.405 1.00 19.87 143 ARG L N 1
ATOM 2670 C CA . ARG B 2 143 ? 0.850 15.268 116.183 1.00 21.91 143 ARG L CA 1
ATOM 2671 C C . ARG B 2 143 ? 2.045 16.225 116.161 1.00 21.74 143 ARG L C 1
ATOM 2672 O O . ARG B 2 143 ? 3.072 15.931 115.544 1.00 20.88 143 ARG L O 1
ATOM 2680 N N . GLU B 2 144 ? 1.902 17.369 116.824 1.00 23.39 144 GLU L N 1
ATOM 2681 C CA . GLU B 2 144 ? 2.899 18.425 116.769 1.00 26.36 144 GLU L CA 1
ATOM 2682 C C . GLU B 2 144 ? 4.201 17.950 117.400 1.00 25.14 144 GLU L C 1
ATOM 2683 O O . GLU B 2 144 ? 4.216 17.516 118.544 1.00 21.06 144 GLU L O 1
ATOM 2689 N N . ALA B 2 145 ? 5.283 18.018 116.631 1.00 25.12 145 ALA L N 1
ATOM 2690 C CA . ALA B 2 145 ? 6.594 17.591 117.115 1.00 24.16 145 ALA L CA 1
ATOM 2691 C C . ALA B 2 145 ? 7.662 18.312 116.325 1.00 24.44 145 ALA L C 1
ATOM 2692 O O . ALA B 2 145 ? 7.468 18.598 115.155 1.00 25.20 145 ALA L O 1
ATOM 2694 N N . LYS B 2 146 ? 8.789 18.612 116.961 1.00 23.28 146 LYS L N 1
ATOM 2695 C CA . LYS B 2 146 ? 9.879 19.263 116.254 1.00 24.09 146 LYS L CA 1
ATOM 2696 C C . LYS B 2 146 ? 11.106 18.371 116.302 1.00 20.91 146 LYS L C 1
ATOM 2697 O O . LYS B 2 146 ? 11.433 17.832 117.346 1.00 21.02 146 LYS L O 1
ATOM 2703 N N . VAL B 2 147 ? 11.762 18.217 115.160 1.00 21.02 147 VAL L N 1
ATOM 2704 C CA . VAL B 2 147 ? 13.009 17.458 115.080 1.00 22.16 147 VAL L CA 1
ATOM 2705 C C . VAL B 2 147 ? 14.108 18.401 114.601 1.00 22.30 147 VAL L C 1
ATOM 2706 O O . VAL B 2 147 ? 13.938 19.114 113.618 1.00 21.04 147 VAL L O 1
ATOM 2710 N N . GLN B 2 148 ? 15.223 18.402 115.309 1.00 20.74 148 GLN L N 1
ATOM 2711 C CA . GLN B 2 148 ? 16.384 19.201 114.928 1.00 21.92 148 GLN L CA 1
ATOM 2712 C C . GLN B 2 148 ? 17.563 18.264 114.713 1.00 19.22 148 GLN L C 1
ATOM 2713 O O . GLN B 2 148 ? 17.860 17.451 115.582 1.00 20.27 148 GLN L O 1
ATOM 2719 N N . TRP B 2 149 ? 18.233 18.389 113.570 1.00 18.22 149 TRP L N 1
ATOM 2720 C CA . TRP B 2 149 ? 19.426 17.591 113.284 1.00 17.70 149 TRP L CA 1
ATOM 2721 C C . TRP B 2 149 ? 20.683 18.399 113.553 1.00 18.91 149 TRP L C 1
ATOM 2722 O O . TRP B 2 149 ? 20.761 19.552 113.143 1.00 17.03 149 TRP L O 1
ATOM 2733 N N . LYS B 2 150 ? 21.656 17.783 114.231 1.00 18.87 150 LYS L N 1
ATOM 2734 C CA . LYS B 2 150 ? 22.992 18.370 114.428 1.00 21.24 150 LYS L CA 1
ATOM 2735 C C . LYS B 2 150 ? 24.068 17.359 114.032 1.00 20.48 150 LYS L C 1
ATOM 2736 O O . LYS B 2 150 ? 23.974 16.171 114.381 1.00 23.19 150 LYS L O 1
ATOM 2742 N N . VAL B 2 151 ? 25.055 17.826 113.270 1.00 19.53 151 VAL L N 1
ATOM 2743 C CA . VAL B 2 151 ? 26.189 17.004 112.856 1.00 19.04 151 VAL L CA 1
ATOM 2744 C C . VAL B 2 151 ? 27.426 17.730 113.410 1.00 21.52 151 VAL L C 1
ATOM 2745 O O . VAL B 2 151 ? 27.693 18.852 112.995 1.00 19.38 151 VAL L O 1
ATOM 2749 N N . ASP B 2 152 ? 28.164 17.105 114.336 1.00 22.02 152 ASP L N 1
ATOM 2750 C CA . ASP B 2 152 ? 29.254 17.779 115.077 1.00 24.22 152 ASP L CA 1
ATOM 2751 C C . ASP B 2 152 ? 28.838 19.176 115.551 1.00 24.66 152 ASP L C 1
ATOM 2752 O O . ASP B 2 152 ? 29.549 20.170 115.353 1.00 24.99 152 ASP L O 1
ATOM 2757 N N . ASN B 2 153 ? 27.664 19.219 116.174 1.00 24.97 153 ASN L N 1
ATOM 2758 C CA . ASN B 2 153 ? 27.076 20.436 116.714 1.00 26.72 153 ASN L CA 1
ATOM 2759 C C . ASN B 2 153 ? 26.655 21.480 115.667 1.00 22.99 153 ASN L C 1
ATOM 2760 O O . ASN B 2 153 ? 26.191 22.551 116.025 1.00 26.42 153 ASN L O 1
ATOM 2765 N N . ALA B 2 154 ? 26.768 21.157 114.385 1.00 20.85 154 ALA L N 1
ATOM 2766 C CA . ALA B 2 154 ? 26.234 22.043 113.341 1.00 20.86 154 ALA L CA 1
ATOM 2767 C C . ALA B 2 154 ? 24.755 21.761 113.104 1.00 21.12 154 ALA L C 1
ATOM 2768 O O . ALA B 2 154 ? 24.373 20.641 112.786 1.00 19.19 154 ALA L O 1
ATOM 2770 N N . LEU B 2 155 ? 23.922 22.779 113.279 1.00 21.76 155 LEU L N 1
ATOM 2771 C CA . LEU B 2 155 ? 22.502 22.652 112.972 1.00 21.53 155 LEU L CA 1
ATOM 2772 C C . LEU B 2 155 ? 22.316 22.486 111.464 1.00 21.16 155 LEU L C 1
ATOM 2773 O O . LEU B 2 155 ? 22.866 23.255 110.665 1.00 18.25 155 LEU L O 1
ATOM 2778 N N . GLN B 2 156 ? 21.554 21.461 111.084 1.00 17.03 156 GLN L N 1
ATOM 2779 C CA . GLN B 2 156 ? 21.260 21.166 109.690 1.00 18.12 156 GLN L CA 1
ATOM 2780 C C . GLN B 2 156 ? 19.959 21.839 109.310 1.00 18.96 156 GLN L C 1
ATOM 2781 O O . GLN B 2 156 ? 18.929 21.573 109.929 1.00 21.47 156 GLN L O 1
ATOM 2787 N N . SER B 2 157 ? 19.991 22.720 108.316 1.00 18.79 157 SER L N 1
ATOM 2788 C CA . SER B 2 157 ? 18.743 23.354 107.872 1.00 19.96 157 SER L CA 1
ATOM 2789 C C . SER B 2 157 ? 18.565 23.151 106.395 1.00 17.71 157 SER L C 1
ATOM 2790 O O . SER B 2 157 ? 19.411 23.567 105.611 1.00 17.70 157 SER L O 1
ATOM 2793 N N . GLY B 2 158 ? 17.468 22.497 106.012 1.00 16.78 158 GLY L N 1
ATOM 2794 C CA . GLY B 2 158 ? 17.090 22.402 104.609 1.00 16.73 158 GLY L CA 1
ATOM 2795 C C . GLY B 2 158 ? 17.405 21.088 103.914 1.00 16.78 158 GLY L C 1
ATOM 2796 O O . GLY B 2 158 ? 16.961 20.856 102.796 1.00 17.87 158 GLY L O 1
ATOM 2797 N N . ASN B 2 159 ? 18.187 20.239 104.565 1.00 17.18 159 ASN L N 1
ATOM 2798 C CA . ASN B 2 159 ? 18.610 18.983 103.965 1.00 18.68 159 ASN L CA 1
ATOM 2799 C C . ASN B 2 159 ? 17.968 17.792 104.649 1.00 19.87 159 ASN L C 1
ATOM 2800 O O . ASN B 2 159 ? 18.507 16.684 104.623 1.00 20.17 159 ASN L O 1
ATOM 2805 N N . SER B 2 160 ? 16.814 18.022 105.263 1.00 18.61 160 SER L N 1
ATOM 2806 C CA . SER B 2 160 ? 16.058 16.900 105.803 1.00 19.97 160 SER L CA 1
ATOM 2807 C C . SER B 2 160 ? 14.609 16.916 105.355 1.00 21.10 160 SER L C 1
ATOM 2808 O O . SER B 2 160 ? 14.060 17.957 104.956 1.00 20.10 160 SER L O 1
ATOM 2811 N N . GLN B 2 161 ? 13.983 15.750 105.392 1.00 19.57 161 GLN L N 1
ATOM 2812 C CA . GLN B 2 161 ? 12.573 15.675 105.067 1.00 19.42 161 GLN L CA 1
ATOM 2813 C C . GLN B 2 161 ? 11.854 14.786 106.058 1.00 18.98 161 GLN L C 1
ATOM 2814 O O . GLN B 2 161 ? 12.417 13.796 106.527 1.00 16.92 161 GLN L O 1
ATOM 2820 N N . GLU B 2 162 ? 10.590 15.123 106.310 1.00 19.52 162 GLU L N 1
ATOM 2821 C CA . GLU B 2 162 ? 9.779 14.474 107.340 1.00 21.88 162 GLU L CA 1
ATOM 2822 C C . GLU B 2 162 ? 8.554 13.803 106.764 1.00 19.80 162 GLU L C 1
ATOM 2823 O O . GLU B 2 162 ? 7.957 14.286 105.797 1.00 18.84 162 GLU L O 1
ATOM 2829 N N . SER B 2 163 ? 8.144 12.718 107.404 1.00 17.29 163 SER L N 1
ATOM 2830 C CA . SER B 2 163 ? 6.919 12.037 107.032 1.00 17.14 163 SER L CA 1
ATOM 2831 C C . SER B 2 163 ? 6.214 11.583 108.313 1.00 16.47 163 SER L C 1
ATOM 2832 O O . SER B 2 163 ? 6.875 11.152 109.247 1.00 16.42 163 SER L O 1
ATOM 2835 N N . VAL B 2 164 ? 4.880 11.680 108.348 1.00 16.74 164 VAL L N 1
ATOM 2836 C CA . VAL B 2 164 ? 4.097 11.346 109.542 1.00 16.39 164 VAL L CA 1
ATOM 2837 C C . VAL B 2 164 ? 2.993 10.373 109.148 1.00 16.80 164 VAL L C 1
ATOM 2838 O O . VAL B 2 164 ? 2.345 10.553 108.108 1.00 15.94 164 VAL L O 1
ATOM 2842 N N . THR B 2 165 ? 2.784 9.343 109.957 1.00 15.87 165 THR L N 1
ATOM 2843 C CA . THR B 2 165 ? 1.713 8.385 109.693 1.00 18.71 165 THR L CA 1
ATOM 2844 C C . THR B 2 165 ? 0.337 8.980 110.074 1.00 20.79 165 THR L C 1
ATOM 2845 O O . THR B 2 165 ? 0.264 10.001 110.752 1.00 18.86 165 THR L O 1
ATOM 2849 N N . GLU B 2 166 ? -0.735 8.337 109.616 1.00 23.43 166 GLU L N 1
ATOM 2850 C CA . GLU B 2 166 ? -2.087 8.591 110.129 1.00 25.48 166 GLU L CA 1
ATOM 2851 C C . GLU B 2 166 ? -2.171 8.018 111.538 1.00 23.20 166 GLU L C 1
ATOM 2852 O O . GLU B 2 166 ? -1.336 7.204 111.920 1.00 20.71 166 GLU L O 1
ATOM 2858 N N . GLN B 2 167 ? -3.187 8.406 112.311 1.00 21.87 167 GLN L N 1
ATOM 2859 C CA . GLN B 2 167 ? -3.353 7.841 113.645 1.00 22.65 167 GLN L CA 1
ATOM 2860 C C . GLN B 2 167 ? -3.426 6.335 113.630 1.00 23.86 167 GLN L C 1
ATOM 2861 O O . GLN B 2 167 ? -4.112 5.758 112.803 1.00 25.89 167 GLN L O 1
ATOM 2867 N N . ASP B 2 168 ? -2.733 5.714 114.576 1.00 24.64 168 ASP L N 1
ATOM 2868 C CA . ASP B 2 168 ? -2.687 4.265 114.691 1.00 31.68 168 ASP L CA 1
ATOM 2869 C C . ASP B 2 168 ? -4.082 3.723 115.035 1.00 33.54 168 ASP L C 1
ATOM 2870 O O . ASP B 2 168 ? -4.768 4.288 115.872 1.00 30.20 168 ASP L O 1
ATOM 2875 N N . SER B 2 169 ? -4.500 2.635 114.395 1.00 37.56 169 SER L N 1
ATOM 2876 C CA . SER B 2 169 ? -5.853 2.110 114.631 1.00 43.51 169 SER L CA 1
ATOM 2877 C C . SER B 2 169 ? -6.001 1.494 116.022 1.00 42.00 169 SER L C 1
ATOM 2878 O O . SER B 2 169 ? -7.097 1.456 116.574 1.00 48.87 169 SER L O 1
ATOM 2881 N N . LYS B 2 170 ? -4.891 1.045 116.594 1.00 43.38 170 LYS L N 1
ATOM 2882 C CA . LYS B 2 170 ? -4.899 0.474 117.934 1.00 44.82 170 LYS L CA 1
ATOM 2883 C C . LYS B 2 170 ? -4.768 1.518 119.054 1.00 43.10 170 LYS L C 1
ATOM 2884 O O . LYS B 2 170 ? -5.570 1.517 119.990 1.00 42.44 170 LYS L O 1
ATOM 2890 N N . ASP B 2 171 ? -3.772 2.405 118.969 1.00 35.11 171 ASP L N 1
ATOM 2891 C CA . ASP B 2 171 ? -3.541 3.359 120.065 1.00 29.15 171 ASP L CA 1
ATOM 2892 C C . ASP B 2 171 ? -3.783 4.838 119.738 1.00 25.30 171 ASP L C 1
ATOM 2893 O O . ASP B 2 171 ? -3.578 5.702 120.598 1.00 24.82 171 ASP L O 1
ATOM 2898 N N . SER B 2 172 ? -4.208 5.117 118.503 1.00 21.30 172 SER L N 1
ATOM 2899 C CA . SER B 2 172 ? -4.484 6.488 118.019 1.00 20.74 172 SER L CA 1
ATOM 2900 C C . SER B 2 172 ? -3.290 7.463 118.109 1.00 18.78 172 SER L C 1
ATOM 2901 O O . SER B 2 172 ? -3.479 8.679 118.167 1.00 17.07 172 SER L O 1
ATOM 2904 N N . THR B 2 173 ? -2.075 6.919 118.096 1.00 16.81 173 THR L N 1
ATOM 2905 C CA . THR B 2 173 ? -0.873 7.738 118.101 1.00 16.94 173 THR L CA 1
ATOM 2906 C C . THR B 2 173 ? -0.349 8.004 116.686 1.00 15.40 173 THR L C 1
ATOM 2907 O O . THR B 2 173 ? -0.782 7.398 115.719 1.00 16.23 173 THR L O 1
ATOM 2911 N N . TYR B 2 174 ? 0.623 8.902 116.598 1.00 15.21 174 TYR L N 1
ATOM 2912 C CA . TYR B 2 174 ? 1.308 9.199 115.336 1.00 15.55 174 TYR L CA 1
ATOM 2913 C C . TYR B 2 174 ? 2.733 8.691 115.442 1.00 14.87 174 TYR L C 1
ATOM 2914 O O . TYR B 2 174 ? 3.249 8.514 116.538 1.00 15.25 174 TYR L O 1
ATOM 2923 N N . SER B 2 175 ? 3.352 8.441 114.299 1.00 15.23 175 SER L N 1
ATOM 2924 C CA . SER B 2 175 ? 4.791 8.259 114.259 1.00 14.10 175 SER L CA 1
ATOM 2925 C C . SER B 2 175 ? 5.346 9.152 113.162 1.00 15.45 175 SER L C 1
ATOM 2926 O O . SER B 2 175 ? 4.629 9.549 112.243 1.00 15.50 175 SER L O 1
ATOM 2929 N N . LEU B 2 176 ? 6.632 9.463 113.247 1.00 15.50 176 LEU L N 1
ATOM 2930 C CA . LEU B 2 176 ? 7.234 10.414 112.330 1.00 15.54 176 LEU L CA 1
ATOM 2931 C C . LEU B 2 176 ? 8.624 9.939 112.021 1.00 14.26 176 LEU L C 1
ATOM 2932 O O . LEU B 2 176 ? 9.336 9.494 112.915 1.00 14.41 176 LEU L O 1
ATOM 2937 N N . SER B 2 177 ? 8.998 10.034 110.754 1.00 14.54 177 SER L N 1
ATOM 2938 C CA . SER B 2 177 ? 10.340 9.727 110.304 1.00 16.76 177 SER L CA 1
ATOM 2939 C C . SER B 2 177 ? 10.948 11.019 109.779 1.00 17.97 177 SER L C 1
ATOM 2940 O O . SER B 2 177 ? 10.301 11.749 109.021 1.00 17.16 177 SER L O 1
ATOM 2943 N N . SER B 2 178 ? 12.179 11.309 110.185 1.00 17.17 178 SER L N 1
ATOM 2944 C CA . SER B 2 178 ? 12.937 12.406 109.579 1.00 18.73 178 SER L CA 1
ATOM 2945 C C . SER B 2 178 ? 14.226 11.860 108.998 1.00 18.35 178 SER L C 1
ATOM 2946 O O . SER B 2 178 ? 14.942 11.126 109.662 1.00 17.15 178 SER L O 1
ATOM 2949 N N . THR B 2 179 ? 14.503 12.206 107.748 1.00 18.30 179 THR L N 1
ATOM 2950 C CA . THR B 2 179 ? 15.637 11.645 107.060 1.00 18.28 179 THR L CA 1
ATOM 2951 C C . THR B 2 179 ? 16.556 12.792 106.648 1.00 18.08 179 THR L C 1
ATOM 2952 O O . THR B 2 179 ? 16.133 13.707 105.937 1.00 17.56 179 THR L O 1
ATOM 2956 N N . LEU B 2 180 ? 17.797 12.720 107.097 1.00 17.12 180 LEU L N 1
ATOM 2957 C CA . LEU B 2 180 ? 18.830 13.690 106.741 1.00 18.71 180 LEU L CA 1
ATOM 2958 C C . LEU B 2 180 ? 19.672 13.105 105.604 1.00 20.35 180 LEU L C 1
ATOM 2959 O O . LEU B 2 180 ? 20.118 11.947 105.681 1.00 19.41 180 LEU L O 1
ATOM 2964 N N . THR B 2 181 ? 19.868 13.887 104.542 1.00 18.93 181 THR L N 1
ATOM 2965 C CA . THR B 2 181 ? 20.631 13.430 103.387 1.00 20.69 181 THR L CA 1
ATOM 2966 C C . THR B 2 181 ? 21.990 14.133 103.379 1.00 22.93 181 THR L C 1
ATOM 2967 O O . THR B 2 181 ? 22.054 15.371 103.477 1.00 20.78 181 THR L O 1
ATOM 2971 N N . LEU B 2 182 ? 23.056 13.343 103.273 1.00 21.22 182 LEU L N 1
ATOM 2972 C CA . LEU B 2 182 ? 24.426 13.862 103.111 1.00 24.83 182 LEU L CA 1
ATOM 2973 C C . LEU B 2 182 ? 25.151 13.065 102.034 1.00 24.71 182 LEU L C 1
ATOM 2974 O O . LEU B 2 182 ? 24.739 11.947 101.705 1.00 22.86 182 LEU L O 1
ATOM 2979 N N . SER B 2 183 ? 26.236 13.619 101.489 1.00 23.70 183 SER L N 1
ATOM 2980 C CA . SER B 2 183 ? 27.092 12.842 100.593 1.00 22.87 183 SER L CA 1
ATOM 2981 C C . SER B 2 183 ? 27.924 11.914 101.470 1.00 23.30 183 SER L C 1
ATOM 2982 O O . SER B 2 183 ? 28.058 12.167 102.681 1.00 23.82 183 SER L O 1
ATOM 2985 N N . LYS B 2 184 ? 28.464 10.837 100.898 1.00 24.71 184 LYS L N 1
ATOM 2986 C CA . LYS B 2 184 ? 29.361 9.965 101.661 1.00 24.83 184 LYS L CA 1
ATOM 2987 C C . LYS B 2 184 ? 30.548 10.753 102.204 1.00 23.53 184 LYS L C 1
ATOM 2988 O O . LYS B 2 184 ? 30.883 10.631 103.373 1.00 24.97 184 LYS L O 1
ATOM 2994 N N . ALA B 2 185 ? 31.177 11.561 101.346 1.00 27.20 185 ALA L N 1
ATOM 2995 C CA . ALA B 2 185 ? 32.364 12.323 101.746 1.00 25.93 185 ALA L CA 1
ATOM 2996 C C . ALA B 2 185 ? 32.079 13.152 102.989 1.00 26.08 185 ALA L C 1
ATOM 2997 O O . ALA B 2 185 ? 32.863 13.142 103.941 1.00 23.66 185 ALA L O 1
ATOM 2999 N N . ASP B 2 186 ? 30.938 13.837 102.989 1.00 26.86 186 ASP L N 1
ATOM 3000 C CA . ASP B 2 186 ? 30.535 14.658 104.128 1.00 26.76 186 ASP L CA 1
ATOM 3001 C C . ASP B 2 186 ? 30.236 13.850 105.360 1.00 23.11 186 ASP L C 1
ATOM 3002 O O . ASP B 2 186 ? 30.658 14.205 106.451 1.00 20.48 186 ASP L O 1
ATOM 3007 N N . TYR B 2 187 ? 29.498 12.761 105.171 1.00 20.77 187 TYR L N 1
ATOM 3008 C CA . TYR B 2 187 ? 29.215 11.833 106.244 1.00 20.76 187 TYR L CA 1
ATOM 3009 C C . TYR B 2 187 ? 30.519 11.388 106.920 1.00 20.49 187 TYR L C 1
ATOM 3010 O O . TYR B 2 187 ? 30.609 11.373 108.147 1.00 20.44 187 TYR L O 1
ATOM 3019 N N . GLU B 2 188 ? 31.523 11.041 106.118 1.00 23.99 188 GLU L N 1
ATOM 3020 C CA . GLU B 2 188 ? 32.803 10.530 106.646 1.00 26.41 188 GLU L CA 1
ATOM 3021 C C . GLU B 2 188 ? 33.655 11.616 107.291 1.00 26.68 188 GLU L C 1
ATOM 3022 O O . GLU B 2 188 ? 34.565 11.322 108.054 1.00 25.34 188 GLU L O 1
ATOM 3028 N N . LYS B 2 189 ? 33.341 12.872 106.984 1.00 26.62 189 LYS L N 1
ATOM 3029 C CA . LYS B 2 189 ? 34.064 14.022 107.516 1.00 28.12 189 LYS L CA 1
ATOM 3030 C C . LYS B 2 189 ? 33.681 14.314 108.973 1.00 29.02 189 LYS L C 1
ATOM 3031 O O . LYS B 2 189 ? 34.425 14.969 109.706 1.00 30.51 189 LYS L O 1
ATOM 3037 N N . HIS B 2 190 ? 32.512 13.834 109.393 1.00 28.14 190 HIS L N 1
ATOM 3038 C CA . HIS B 2 190 ? 31.986 14.158 110.715 1.00 26.04 190 HIS L CA 1
ATOM 3039 C C . HIS B 2 190 ? 31.763 12.945 111.592 1.00 24.95 190 HIS L C 1
ATOM 3040 O O . HIS B 2 190 ? 31.591 11.837 111.095 1.00 25.54 190 HIS L O 1
ATOM 3047 N N . LYS B 2 191 ? 31.750 13.185 112.895 1.00 25.13 191 LYS L N 1
ATOM 3048 C CA . LYS B 2 191 ? 31.696 12.136 113.902 1.00 27.58 191 LYS L CA 1
ATOM 3049 C C . LYS B 2 191 ? 30.310 11.965 114.546 1.00 26.34 191 LYS L C 1
ATOM 3050 O O . LYS B 2 191 ? 29.766 10.867 114.554 1.00 22.58 191 LYS L O 1
ATOM 3056 N N . VAL B 2 192 ? 29.764 13.048 115.097 1.00 25.81 192 VAL L N 1
ATOM 3057 C CA . VAL B 2 192 ? 28.606 12.967 115.986 1.00 24.59 192 VAL L CA 1
ATOM 3058 C C . VAL B 2 192 ? 27.330 13.334 115.227 1.00 24.24 192 VAL L C 1
ATOM 3059 O O . VAL B 2 192 ? 27.213 14.441 114.704 1.00 22.58 192 VAL L O 1
ATOM 3063 N N . TYR B 2 193 ? 26.395 12.388 115.158 1.00 21.17 193 TYR L N 1
ATOM 3064 C CA . TYR B 2 193 ? 25.123 12.620 114.489 1.00 19.87 193 TYR L CA 1
ATOM 3065 C C . TYR B 2 193 ? 23.999 12.547 115.495 1.00 19.53 193 TYR L C 1
ATOM 3066 O O . TYR B 2 193 ? 23.834 11.528 116.171 1.00 18.62 193 TYR L O 1
ATOM 3075 N N . ALA B 2 194 ? 23.208 13.612 115.585 1.00 19.49 194 ALA L N 1
ATOM 3076 C CA . ALA B 2 194 ? 22.218 13.702 116.640 1.00 20.01 194 ALA L CA 1
ATOM 3077 C C . ALA B 2 194 ? 20.903 14.234 116.106 1.00 19.66 194 ALA L C 1
ATOM 3078 O O . ALA B 2 194 ? 20.900 15.148 115.287 1.00 18.73 194 ALA L O 1
ATOM 3080 N N . CYS B 2 195 ? 19.801 13.644 116.563 1.00 20.34 195 CYS L N 1
ATOM 3081 C CA . CYS B 2 195 ? 18.472 14.229 116.335 1.00 20.39 195 CYS L CA 1
ATOM 3082 C C . CYS B 2 195 ? 17.875 14.615 117.672 1.00 20.30 195 CYS L C 1
ATOM 3083 O O . CYS B 2 195 ? 17.876 13.823 118.619 1.00 19.49 195 CYS L O 1
ATOM 3086 N N . GLU B 2 196 ? 17.438 15.869 117.762 1.00 19.53 196 GLU L N 1
ATOM 3087 C CA . GLU B 2 196 ? 16.875 16.404 118.990 1.00 20.29 196 GLU L CA 1
ATOM 3088 C C . GLU B 2 196 ? 15.377 16.554 118.782 1.00 18.95 196 GLU L C 1
ATOM 3089 O O . GLU B 2 196 ? 14.948 17.181 117.812 1.00 19.00 196 GLU L O 1
ATOM 3095 N N . VAL B 2 197 ? 14.599 15.984 119.694 1.00 19.12 197 VAL L N 1
ATOM 3096 C CA . VAL B 2 197 ? 13.146 15.942 119.561 1.00 19.86 197 VAL L CA 1
ATOM 3097 C C . VAL B 2 197 ? 12.464 16.758 120.653 1.00 20.52 197 VAL L C 1
ATOM 3098 O O . VAL B 2 197 ? 12.742 16.570 121.841 1.00 20.81 197 VAL L O 1
ATOM 3102 N N . THR B 2 198 ? 11.587 17.664 120.227 1.00 21.25 198 THR L N 1
ATOM 3103 C CA . THR B 2 198 ? 10.752 18.458 121.115 1.00 22.22 198 THR L CA 1
ATOM 3104 C C . THR B 2 198 ? 9.294 18.035 120.963 1.00 20.16 198 THR L C 1
ATOM 3105 O O . THR B 2 198 ? 8.771 17.969 119.855 1.00 20.12 198 THR L O 1
ATOM 3109 N N . HIS B 2 199 ? 8.646 17.752 122.085 1.00 20.25 199 HIS L N 1
ATOM 3110 C CA . HIS B 2 199 ? 7.251 17.332 122.062 1.00 20.84 199 HIS L CA 1
ATOM 3111 C C . HIS B 2 199 ? 6.566 17.683 123.382 1.00 23.12 199 HIS L C 1
ATOM 3112 O O . HIS B 2 199 ? 7.208 17.693 124.442 1.00 23.55 199 HIS L O 1
ATOM 3119 N N . GLN B 2 200 ? 5.262 17.962 123.308 1.00 25.51 200 GLN L N 1
ATOM 3120 C CA . GLN B 2 200 ? 4.443 18.264 124.490 1.00 26.13 200 GLN L CA 1
ATOM 3121 C C . GLN B 2 200 ? 4.622 17.243 125.610 1.00 25.81 200 GLN L C 1
ATOM 3122 O O . GLN B 2 200 ? 4.657 17.610 126.780 1.00 28.67 200 GLN L O 1
ATOM 3128 N N . GLY B 2 201 ? 4.744 15.971 125.246 1.00 22.90 201 GLY L N 1
ATOM 3129 C CA . GLY B 2 201 ? 4.866 14.873 126.206 1.00 25.57 201 GLY L CA 1
ATOM 3130 C C . GLY B 2 201 ? 6.232 14.737 126.860 1.00 26.74 201 GLY L C 1
ATOM 3131 O O . GLY B 2 201 ? 6.403 13.922 127.764 1.00 27.62 201 GLY L O 1
ATOM 3132 N N . LEU B 2 202 ? 7.194 15.541 126.404 1.00 27.67 202 LEU L N 1
ATOM 3133 C CA . LEU B 2 202 ? 8.560 15.527 126.922 1.00 29.38 202 LEU L CA 1
ATOM 3134 C C . LEU B 2 202 ? 8.820 16.827 127.683 1.00 31.73 202 LEU L C 1
ATOM 3135 O O . LEU B 2 202 ? 8.709 17.914 127.111 1.00 35.22 202 LEU L O 1
ATOM 3140 N N . SER B 2 203 ? 9.164 16.724 128.966 1.00 33.05 203 SER L N 1
ATOM 3141 C CA . SER B 2 203 ? 9.407 17.921 129.791 1.00 34.98 203 SER L CA 1
ATOM 3142 C C . SER B 2 203 ? 10.612 18.724 129.307 1.00 36.67 203 SER L C 1
ATOM 3143 O O . SER B 2 203 ? 10.627 19.951 129.402 1.00 37.63 203 SER L O 1
ATOM 3146 N N . SER B 2 204 ? 11.609 18.018 128.777 1.00 35.51 204 SER L N 1
ATOM 3147 C CA . SER B 2 204 ? 12.740 18.635 128.090 1.00 37.29 204 SER L CA 1
ATOM 3148 C C . SER B 2 204 ? 13.065 17.858 126.794 1.00 34.00 204 SER L C 1
ATOM 3149 O O . SER B 2 204 ? 12.684 16.690 126.669 1.00 30.87 204 SER L O 1
ATOM 3152 N N . PRO B 2 205 ? 13.737 18.510 125.818 1.00 32.23 205 PRO L N 1
ATOM 3153 C CA . PRO B 2 205 ? 14.090 17.809 124.570 1.00 31.48 205 PRO L CA 1
ATOM 3154 C C . PRO B 2 205 ? 14.871 16.514 124.791 1.00 30.00 205 PRO L C 1
ATOM 3155 O O . PRO B 2 205 ? 15.611 16.395 125.761 1.00 30.16 205 PRO L O 1
ATOM 3159 N N . VAL B 2 206 ? 14.665 15.541 123.911 1.00 25.65 206 VAL L N 1
ATOM 3160 C CA . VAL B 2 206 ? 15.357 14.261 123.990 1.00 26.34 206 VAL L CA 1
ATOM 3161 C C . VAL B 2 206 ? 16.250 14.190 122.770 1.00 25.87 206 VAL L C 1
ATOM 3162 O O . VAL B 2 206 ? 15.804 14.481 121.662 1.00 23.80 206 VAL L O 1
ATOM 3166 N N . THR B 2 207 ? 17.507 13.810 122.973 1.00 23.86 207 THR L N 1
ATOM 3167 C CA . THR B 2 207 ? 18.454 13.693 121.874 1.00 22.71 207 THR L CA 1
ATOM 3168 C C . THR B 2 207 ? 18.936 12.260 121.763 1.00 23.93 207 THR L C 1
ATOM 3169 O O . THR B 2 207 ? 19.364 11.672 122.762 1.00 24.83 207 THR L O 1
ATOM 3173 N N . LYS B 2 208 ? 18.847 11.691 120.562 1.00 21.17 208 LYS L N 1
ATOM 3174 C CA . LYS B 2 208 ? 19.484 10.417 120.274 1.00 21.42 208 LYS L CA 1
ATOM 3175 C C . LYS B 2 208 ? 20.628 10.664 119.318 1.00 21.78 208 LYS L C 1
ATOM 3176 O O . LYS B 2 208 ? 20.497 11.419 118.349 1.00 21.42 208 LYS L O 1
ATOM 3182 N N . SER B 2 209 ? 21.762 10.041 119.590 1.00 20.30 209 SER L N 1
ATOM 3183 C CA . SER B 2 209 ? 22.912 10.266 118.755 1.00 20.82 209 SER L CA 1
ATOM 3184 C C . SER B 2 209 ? 23.708 8.999 118.543 1.00 21.66 209 SER L C 1
ATOM 3185 O O . SER B 2 209 ? 23.526 8.017 119.247 1.00 22.77 209 SER L O 1
ATOM 3188 N N . PHE B 2 210 ? 24.574 9.031 117.542 1.00 22.21 210 PHE L N 1
ATOM 3189 C CA . PHE B 2 210 ? 25.596 8.001 117.365 1.00 22.14 210 PHE L CA 1
ATOM 3190 C C . PHE B 2 210 ? 26.891 8.661 116.901 1.00 23.70 210 PHE L C 1
ATOM 3191 O O . PHE B 2 210 ? 26.878 9.771 116.351 1.00 21.43 210 PHE L O 1
ATOM 3199 N N . ASN B 2 211 ? 27.999 7.965 117.127 1.00 23.98 211 ASN L N 1
ATOM 3200 C CA . ASN B 2 211 ? 29.277 8.353 116.557 1.00 26.59 211 ASN L CA 1
ATOM 3201 C C . ASN B 2 211 ? 29.561 7.465 115.363 1.00 26.33 211 ASN L C 1
ATOM 3202 O O . ASN B 2 211 ? 29.439 6.242 115.457 1.00 28.57 211 ASN L O 1
ATOM 3207 N N . ARG B 2 212 ? 29.906 8.074 114.234 1.00 24.96 212 ARG L N 1
ATOM 3208 C CA . ARG B 2 212 ? 30.148 7.317 113.012 1.00 27.43 212 ARG L CA 1
ATOM 3209 C C . ARG B 2 212 ? 31.256 6.279 113.271 1.00 31.03 212 ARG L C 1
ATOM 3210 O O . ARG B 2 212 ? 32.257 6.591 113.920 1.00 27.37 212 ARG L O 1
ATOM 3218 N N . GLY B 2 213 ? 31.042 5.055 112.791 1.00 33.67 213 GLY L N 1
ATOM 3219 C CA . GLY B 2 213 ? 32.029 3.981 112.907 1.00 38.42 213 GLY L CA 1
ATOM 3220 C C . GLY B 2 213 ? 31.752 3.060 114.078 1.00 42.91 213 GLY L C 1
ATOM 3221 O O . GLY B 2 213 ? 31.540 3.518 115.202 1.00 47.42 213 GLY L O 1
ATOM 3222 N N . VAL C 1 2 ? -15.016 -1.942 39.448 1.00 42.27 2 VAL A N 1
ATOM 3223 C CA . VAL C 1 2 ? -14.791 -0.576 38.892 1.00 44.49 2 VAL A CA 1
ATOM 3224 C C . VAL C 1 2 ? -13.360 -0.124 39.172 1.00 42.91 2 VAL A C 1
ATOM 3225 O O . VAL C 1 2 ? -12.976 0.091 40.321 1.00 44.01 2 VAL A O 1
ATOM 3229 N N . GLU C 1 3 ? -12.577 0.029 38.110 1.00 41.52 3 GLU A N 1
ATOM 3230 C CA . GLU C 1 3 ? -11.155 0.309 38.253 1.00 40.00 3 GLU A CA 1
ATOM 3231 C C . GLU C 1 3 ? -10.606 1.183 37.125 1.00 33.35 3 GLU A C 1
ATOM 3232 O O . GLU C 1 3 ? -11.121 1.184 36.004 1.00 31.39 3 GLU A O 1
ATOM 3238 N N . LEU C 1 4 ? -9.557 1.933 37.450 1.00 31.76 4 LEU A N 1
ATOM 3239 C CA . LEU C 1 4 ? -8.849 2.774 36.494 1.00 28.14 4 LEU A CA 1
ATOM 3240 C C . LEU C 1 4 ? -7.376 2.493 36.689 1.00 26.41 4 LEU A C 1
ATOM 3241 O O . LEU C 1 4 ? -6.877 2.548 37.814 1.00 26.75 4 LEU A O 1
ATOM 3246 N N . VAL C 1 5 ? -6.686 2.154 35.605 1.00 28.27 5 VAL A N 1
ATOM 3247 C CA . VAL C 1 5 ? -5.263 1.814 35.688 1.00 28.34 5 VAL A CA 1
ATOM 3248 C C . VAL C 1 5 ? -4.439 2.699 34.755 1.00 28.98 5 VAL A C 1
ATOM 3249 O O . VAL C 1 5 ? -4.597 2.633 33.533 1.00 29.16 5 VAL A O 1
ATOM 3253 N N . GLU C 1 6 ? -3.573 3.531 35.339 1.00 28.98 6 GLU A N 1
ATOM 3254 C CA . GLU C 1 6 ? -2.729 4.442 34.558 1.00 29.78 6 GLU A CA 1
ATOM 3255 C C . GLU C 1 6 ? -1.434 3.778 34.137 1.00 28.35 6 GLU A C 1
ATOM 3256 O O . GLU C 1 6 ? -0.864 2.977 34.887 1.00 29.22 6 GLU A O 1
ATOM 3262 N N . SER C 1 7 ? -0.966 4.140 32.947 1.00 26.59 7 SER A N 1
ATOM 3263 C CA . SER C 1 7 ? 0.328 3.676 32.455 1.00 27.89 7 SER A CA 1
ATOM 3264 C C . SER C 1 7 ? 0.994 4.753 31.597 1.00 27.35 7 SER A C 1
ATOM 3265 O O . SER C 1 7 ? 0.356 5.744 31.223 1.00 28.03 7 SER A O 1
ATOM 3268 N N . GLY C 1 8 ? 2.286 4.581 31.328 1.00 26.08 8 GLY A N 1
ATOM 3269 C CA . GLY C 1 8 ? 2.999 5.459 30.408 1.00 27.33 8 GLY A CA 1
ATOM 3270 C C . GLY C 1 8 ? 3.867 6.515 31.059 1.00 28.54 8 GLY A C 1
ATOM 3271 O O . GLY C 1 8 ? 4.525 7.293 30.368 1.00 32.75 8 GLY A O 1
ATOM 3272 N N . GLY C 1 9 ? 3.872 6.562 32.385 1.00 28.01 9 GLY A N 1
ATOM 3273 C CA . GLY C 1 9 ? 4.762 7.479 33.094 1.00 28.72 9 GLY A CA 1
ATOM 3274 C C . GLY C 1 9 ? 6.219 7.093 32.892 1.00 28.43 9 GLY A C 1
ATOM 3275 O O . GLY C 1 9 ? 6.530 5.979 32.457 1.00 31.30 9 GLY A O 1
ATOM 3276 N N . GLY C 1 10 ? 7.113 8.006 33.240 1.00 25.43 10 GLY A N 1
ATOM 3277 C CA . GLY C 1 10 ? 8.536 7.788 33.074 1.00 23.34 10 GLY A CA 1
ATOM 3278 C C . GLY C 1 10 ? 9.240 9.121 33.072 1.00 23.10 10 GLY A C 1
ATOM 3279 O O . GLY C 1 10 ? 8.661 10.147 33.433 1.00 23.86 10 GLY A O 1
ATOM 3280 N N . LEU C 1 11 ? 10.490 9.098 32.648 1.00 22.40 11 LEU A N 1
ATOM 3281 C CA . LEU C 1 11 ? 11.317 10.284 32.582 1.00 22.30 11 LEU A CA 1
ATOM 3282 C C . LEU C 1 11 ? 11.346 10.821 31.150 1.00 22.46 11 LEU A C 1
ATOM 3283 O O . LEU C 1 11 ? 11.462 10.057 30.204 1.00 22.36 11 LEU A O 1
ATOM 3288 N N . VAL C 1 12 ? 11.266 12.138 31.007 1.00 22.28 12 VAL A N 1
ATOM 3289 C CA . VAL C 1 12 ? 11.402 12.791 29.705 1.00 24.09 12 VAL A CA 1
ATOM 3290 C C . VAL C 1 12 ? 12.220 14.078 29.876 1.00 22.77 12 VAL A C 1
ATOM 3291 O O . VAL C 1 12 ? 12.206 14.679 30.944 1.00 24.91 12 VAL A O 1
ATOM 3295 N N . GLN C 1 13 ? 12.973 14.465 28.851 1.00 22.73 13 GLN A N 1
ATOM 3296 C CA . GLN C 1 13 ? 13.722 15.714 28.869 1.00 26.16 13 GLN A CA 1
ATOM 3297 C C . GLN C 1 13 ? 12.753 16.886 28.705 1.00 24.96 13 GLN A C 1
ATOM 3298 O O . GLN C 1 13 ? 11.692 16.729 28.079 1.00 26.61 13 GLN A O 1
ATOM 3304 N N . PRO C 1 14 ? 13.112 18.061 29.251 1.00 25.38 14 PRO A N 1
ATOM 3305 C CA . PRO C 1 14 ? 12.332 19.276 28.992 1.00 26.60 14 PRO A CA 1
ATOM 3306 C C . PRO C 1 14 ? 12.179 19.526 27.498 1.00 25.83 14 PRO A C 1
ATOM 3307 O O . PRO C 1 14 ? 13.132 19.312 26.729 1.00 24.54 14 PRO A O 1
ATOM 3311 N N . GLY C 1 15 ? 10.980 19.951 27.100 1.00 24.87 15 GLY A N 1
ATOM 3312 C CA . GLY C 1 15 ? 10.633 20.197 25.701 1.00 25.74 15 GLY A CA 1
ATOM 3313 C C . GLY C 1 15 ? 10.061 18.942 25.078 1.00 26.00 15 GLY A C 1
ATOM 3314 O O . GLY C 1 15 ? 9.494 18.982 23.988 1.00 27.71 15 GLY A O 1
ATOM 3315 N N . GLY C 1 16 ? 10.222 17.821 25.778 1.00 25.30 16 GLY A N 1
ATOM 3316 C CA . GLY C 1 16 ? 9.808 16.521 25.278 1.00 24.54 16 GLY A CA 1
ATOM 3317 C C . GLY C 1 16 ? 8.330 16.253 25.424 1.00 24.47 16 GLY A C 1
ATOM 3318 O O . GLY C 1 16 ? 7.578 17.067 25.979 1.00 25.41 16 GLY A O 1
ATOM 3319 N N . SER C 1 17 ? 7.928 15.097 24.908 1.00 24.21 17 SER A N 1
ATOM 3320 C CA . SER C 1 17 ? 6.548 14.656 24.852 1.00 24.01 17 SER A CA 1
ATOM 3321 C C . SER C 1 17 ? 6.407 13.296 25.528 1.00 25.93 17 SER A C 1
ATOM 3322 O O . SER C 1 17 ? 7.320 12.468 25.496 1.00 23.33 17 SER A O 1
ATOM 3325 N N . LEU C 1 18 ? 5.249 13.062 26.121 1.00 25.47 18 LEU A N 1
ATOM 3326 C CA . LEU C 1 18 ? 4.961 11.802 26.781 1.00 25.26 18 LEU A CA 1
ATOM 3327 C C . LEU C 1 18 ? 3.462 11.598 26.704 1.00 25.80 18 LEU A C 1
ATOM 3328 O O . LEU C 1 18 ? 2.700 12.555 26.841 1.00 26.97 18 LEU A O 1
ATOM 3333 N N . ARG C 1 19 ? 3.039 10.364 26.446 1.00 23.30 19 ARG A N 1
ATOM 3334 C CA . ARG C 1 19 ? 1.618 10.048 26.367 1.00 23.78 19 ARG A CA 1
ATOM 3335 C C . ARG C 1 19 ? 1.203 9.136 27.511 1.00 23.93 19 ARG A C 1
ATOM 3336 O O . ARG C 1 19 ? 1.756 8.046 27.669 1.00 23.05 19 ARG A O 1
ATOM 3344 N N . LEU C 1 20 ? 0.230 9.580 28.310 1.00 23.91 20 LEU A N 1
ATOM 3345 C CA . LEU C 1 20 ? -0.314 8.745 29.373 1.00 22.49 20 LEU A CA 1
ATOM 3346 C C . LEU C 1 20 ? -1.555 8.013 28.918 1.00 22.18 20 LEU A C 1
ATOM 3347 O O . LEU C 1 20 ? -2.301 8.514 28.084 1.00 22.58 20 LEU A O 1
ATOM 3352 N N . SER C 1 21 ? -1.787 6.837 29.495 1.00 24.07 21 SER A N 1
ATOM 3353 C CA . SER C 1 21 ? -3.010 6.085 29.228 1.00 26.06 21 SER A CA 1
ATOM 3354 C C . SER C 1 21 ? -3.664 5.679 30.532 1.00 27.03 21 SER A C 1
ATOM 3355 O O . SER C 1 21 ? -2.997 5.506 31.552 1.00 30.41 21 SER A O 1
ATOM 3358 N N . CYS C 1 22 ? -4.977 5.538 30.486 1.00 28.43 22 CYS A N 1
ATOM 3359 C CA . CYS C 1 22 ? -5.748 5.119 31.641 1.00 29.72 22 CYS A CA 1
ATOM 3360 C C . CYS C 1 22 ? -6.740 4.066 31.167 1.00 28.86 22 CYS A C 1
ATOM 3361 O O . CYS C 1 22 ? -7.664 4.379 30.429 1.00 28.57 22 CYS A O 1
ATOM 3364 N N . ALA C 1 23 ? -6.508 2.819 31.572 1.00 29.60 23 ALA A N 1
ATOM 3365 C CA . ALA C 1 23 ? -7.358 1.691 31.206 1.00 32.38 23 ALA A CA 1
ATOM 3366 C C . ALA C 1 23 ? -8.495 1.538 32.213 1.00 30.60 23 ALA A C 1
ATOM 3367 O O . ALA C 1 23 ? -8.242 1.286 33.390 1.00 32.90 23 ALA A O 1
ATOM 3369 N N . ALA C 1 24 ? -9.732 1.673 31.742 1.00 30.16 24 ALA A N 1
ATOM 3370 C CA . ALA C 1 24 ? -10.921 1.544 32.590 1.00 32.10 24 ALA A CA 1
ATOM 3371 C C . ALA C 1 24 ? -11.558 0.168 32.483 1.00 35.39 24 ALA A C 1
ATOM 3372 O O . ALA C 1 24 ? -11.608 -0.420 31.405 1.00 36.49 24 ALA A O 1
ATOM 3374 N N . SER C 1 25 ? -12.068 -0.325 33.606 1.00 36.90 25 SER A N 1
ATOM 3375 C CA . SER C 1 25 ? -12.771 -1.602 33.637 1.00 38.42 25 SER A CA 1
ATOM 3376 C C . SER C 1 25 ? -13.828 -1.593 34.731 1.00 40.73 25 SER A C 1
ATOM 3377 O O . SER C 1 25 ? -13.759 -0.782 35.659 1.00 40.11 25 SER A O 1
ATOM 3380 N N . GLY C 1 26 ? -14.815 -2.478 34.603 1.00 38.71 26 GLY A N 1
ATOM 3381 C CA . GLY C 1 26 ? -15.842 -2.654 35.627 1.00 35.93 26 GLY A CA 1
ATOM 3382 C C . GLY C 1 26 ? -17.080 -1.789 35.475 1.00 38.05 26 GLY A C 1
ATOM 3383 O O . GLY C 1 26 ? -18.002 -1.889 36.279 1.00 41.90 26 GLY A O 1
ATOM 3384 N N . PHE C 1 27 ? -17.113 -0.941 34.449 1.00 36.66 27 PHE A N 1
ATOM 3385 C CA . PHE C 1 27 ? -18.246 -0.031 34.230 1.00 36.47 27 PHE A CA 1
ATOM 3386 C C . PHE C 1 27 ? -18.354 0.374 32.770 1.00 34.82 27 PHE A C 1
ATOM 3387 O O . PHE C 1 27 ? -17.444 0.103 31.989 1.00 37.64 27 PHE A O 1
ATOM 3395 N N . THR C 1 28 ? -19.453 1.033 32.401 1.00 38.33 28 THR A N 1
ATOM 3396 C CA . THR C 1 28 ? -19.614 1.551 31.038 1.00 37.72 28 THR A CA 1
ATOM 3397 C C . THR C 1 28 ? -18.817 2.847 30.865 1.00 39.55 28 THR A C 1
ATOM 3398 O O . THR C 1 28 ? -19.302 3.943 31.185 1.00 36.44 28 THR A O 1
ATOM 3402 N N . PHE C 1 29 ? -17.602 2.713 30.337 1.00 34.43 29 PHE A N 1
ATOM 3403 C CA . PHE C 1 29 ? -16.682 3.844 30.177 1.00 34.67 29 PHE A CA 1
ATOM 3404 C C . PHE C 1 29 ? -17.279 5.026 29.399 1.00 35.46 29 PHE A C 1
ATOM 3405 O O . PHE C 1 29 ? -17.126 6.184 29.803 1.00 33.81 29 PHE A O 1
ATOM 3413 N N . SER C 1 30 ? -17.985 4.729 28.308 1.00 34.32 30 SER A N 1
ATOM 3414 C CA . SER C 1 30 ? -18.604 5.752 27.455 1.00 32.67 30 SER A CA 1
ATOM 3415 C C . SER C 1 30 ? -19.732 6.543 28.123 1.00 32.11 30 SER A C 1
ATOM 3416 O O . SER C 1 30 ? -20.199 7.538 27.573 1.00 31.47 30 SER A O 1
ATOM 3419 N N . SER C 1 31 ? -20.186 6.084 29.283 1.00 33.56 31 SER A N 1
ATOM 3420 C CA . SER C 1 31 ? -21.190 6.807 30.063 1.00 35.24 31 SER A CA 1
ATOM 3421 C C . SER C 1 31 ? -20.606 8.007 30.835 1.00 33.09 31 SER A C 1
ATOM 3422 O O . SER C 1 31 ? -21.337 8.934 31.178 1.00 33.78 31 SER A O 1
ATOM 3425 N N . TYR C 1 32 ? -19.305 7.986 31.114 1.00 30.95 32 TYR A N 1
ATOM 3426 C CA . TYR C 1 32 ? -18.731 8.919 32.104 1.00 27.93 32 TYR A CA 1
ATOM 3427 C C . TYR C 1 32 ? -17.742 9.928 31.559 1.00 28.23 32 TYR A C 1
ATOM 3428 O O . TYR C 1 32 ? -16.833 9.576 30.793 1.00 25.17 32 TYR A O 1
ATOM 3437 N N . ALA C 1 33 ? -17.912 11.182 31.980 1.00 26.41 33 ALA A N 1
ATOM 3438 C CA . ALA C 1 33 ? -16.870 12.194 31.830 1.00 24.12 33 ALA A CA 1
ATOM 3439 C C . ALA C 1 33 ? -15.674 11.814 32.694 1.00 22.47 33 ALA A C 1
ATOM 3440 O O . ALA C 1 33 ? -15.826 11.122 33.699 1.00 23.70 33 ALA A O 1
ATOM 3442 N N . MET C 1 34 ? -14.488 12.272 32.298 1.00 23.85 34 MET A N 1
ATOM 3443 C CA . MET C 1 34 ? -13.236 11.848 32.923 1.00 22.44 34 MET A CA 1
ATOM 3444 C C . MET C 1 34 ? -12.335 13.044 33.124 1.00 22.78 34 MET A C 1
ATOM 3445 O O . MET C 1 34 ? -12.542 14.088 32.508 1.00 21.86 34 MET A O 1
ATOM 3450 N N . SER C 1 35 ? -11.351 12.899 34.005 1.00 20.80 35 SER A N 1
ATOM 3451 C CA . SER C 1 35 ? -10.356 13.940 34.175 1.00 21.95 35 SER A CA 1
ATOM 3452 C C . SER C 1 35 ? -8.979 13.386 34.467 1.00 19.36 35 SER A C 1
ATOM 3453 O O . SER C 1 35 ? -8.829 12.234 34.873 1.00 21.77 35 SER A O 1
ATOM 3456 N N . TRP C 1 36 ? -7.978 14.233 34.253 1.00 18.35 36 TRP A N 1
ATOM 3457 C CA . TRP C 1 36 ? -6.645 14.015 34.782 1.00 18.02 36 TRP A CA 1
ATOM 3458 C C . TRP C 1 36 ? -6.419 15.038 35.880 1.00 16.78 36 TRP A C 1
ATOM 3459 O O . TRP C 1 36 ? -6.753 16.200 35.720 1.00 17.69 36 TRP A O 1
ATOM 3470 N N . VAL C 1 37 ? -5.865 14.585 36.993 1.00 15.43 37 VAL A N 1
ATOM 3471 C CA . VAL C 1 37 ? -5.502 15.415 38.114 1.00 16.61 37 VAL A CA 1
ATOM 3472 C C . VAL C 1 37 ? -4.054 15.067 38.427 1.00 16.07 37 VAL A C 1
ATOM 3473 O O . VAL C 1 37 ? -3.675 13.899 38.366 1.00 17.97 37 VAL A O 1
ATOM 3477 N N . ARG C 1 38 ? -3.239 16.055 38.766 1.00 16.05 38 ARG A N 1
ATOM 3478 C CA . ARG C 1 38 ? -1.862 15.734 39.096 1.00 16.52 38 ARG A CA 1
ATOM 3479 C C . ARG C 1 38 ? -1.458 16.261 40.456 1.00 18.26 38 ARG A C 1
ATOM 3480 O O . ARG C 1 38 ? -2.111 17.139 41.039 1.00 17.45 38 ARG A O 1
ATOM 3488 N N . GLN C 1 39 ? -0.342 15.737 40.942 1.00 18.27 39 GLN A N 1
ATOM 3489 C CA . GLN C 1 39 ? 0.154 16.086 42.259 1.00 19.18 39 GLN A CA 1
ATOM 3490 C C . GLN C 1 39 ? 1.662 16.050 42.220 1.00 19.39 39 GLN A C 1
ATOM 3491 O O . GLN C 1 39 ? 2.259 14.979 42.124 1.00 20.43 39 GLN A O 1
ATOM 3497 N N . ALA C 1 40 ? 2.265 17.231 42.245 1.00 20.50 40 ALA A N 1
ATOM 3498 C CA . ALA C 1 40 ? 3.718 17.352 42.335 1.00 23.28 40 ALA A CA 1
ATOM 3499 C C . ALA C 1 40 ? 4.154 16.767 43.680 1.00 25.87 40 ALA A C 1
ATOM 3500 O O . ALA C 1 40 ? 3.375 16.798 44.645 1.00 23.50 40 ALA A O 1
ATOM 3502 N N . PRO C 1 41 ? 5.388 16.217 43.755 1.00 27.75 41 PRO A N 1
ATOM 3503 C CA . PRO C 1 41 ? 5.827 15.555 44.988 1.00 29.59 41 PRO A CA 1
ATOM 3504 C C . PRO C 1 41 ? 5.711 16.487 46.191 1.00 30.15 41 PRO A C 1
ATOM 3505 O O . PRO C 1 41 ? 6.256 17.593 46.172 1.00 28.12 41 PRO A O 1
ATOM 3509 N N . GLY C 1 42 ? 4.968 16.041 47.202 1.00 30.96 42 GLY A N 1
ATOM 3510 C CA . GLY C 1 42 ? 4.778 16.795 48.442 1.00 30.27 42 GLY A CA 1
ATOM 3511 C C . GLY C 1 42 ? 3.797 17.952 48.380 1.00 30.07 42 GLY A C 1
ATOM 3512 O O . GLY C 1 42 ? 3.622 18.652 49.378 1.00 31.23 42 GLY A O 1
ATOM 3513 N N . LYS C 1 43 ? 3.158 18.160 47.223 1.00 25.60 43 LYS A N 1
ATOM 3514 C CA . LYS C 1 43 ? 2.253 19.298 47.021 1.00 27.39 43 LYS A CA 1
ATOM 3515 C C . LYS C 1 43 ? 0.800 18.833 46.900 1.00 23.56 43 LYS A C 1
ATOM 3516 O O . LYS C 1 43 ? 0.501 17.648 47.074 1.00 24.76 43 LYS A O 1
ATOM 3522 N N . GLY C 1 44 ? -0.104 19.762 46.607 1.00 23.70 44 GLY A N 1
ATOM 3523 C CA . GLY C 1 44 ? -1.526 19.452 46.560 1.00 23.20 44 GLY A CA 1
ATOM 3524 C C . GLY C 1 44 ? -2.029 18.931 45.225 1.00 23.28 44 GLY A C 1
ATOM 3525 O O . GLY C 1 44 ? -1.283 18.852 44.243 1.00 23.49 44 GLY A O 1
ATOM 3526 N N . LEU C 1 45 ? -3.301 18.555 45.206 1.00 20.14 45 LEU A N 1
ATOM 3527 C CA . LEU C 1 45 ? -3.962 18.127 43.986 1.00 17.82 45 LEU A CA 1
ATOM 3528 C C . LEU C 1 45 ? -4.226 19.327 43.077 1.00 19.81 45 LEU A C 1
ATOM 3529 O O . LEU C 1 45 ? -4.690 20.381 43.537 1.00 18.44 45 LEU A O 1
ATOM 3534 N N . GLU C 1 46 ? -3.918 19.165 41.787 1.00 18.33 46 GLU A N 1
ATOM 3535 C CA . GLU C 1 46 ? -4.148 20.202 40.801 1.00 19.48 46 GLU A CA 1
ATOM 3536 C C . GLU C 1 46 ? -4.896 19.564 39.643 1.00 18.73 46 GLU A C 1
ATOM 3537 O O . GLU C 1 46 ? -4.444 18.571 39.067 1.00 17.95 46 GLU A O 1
ATOM 3543 N N . TRP C 1 47 ? -6.050 20.123 39.297 1.00 18.55 47 TRP A N 1
ATOM 3544 C CA . TRP C 1 47 ? -6.776 19.643 38.115 1.00 17.60 47 TRP A CA 1
ATOM 3545 C C . TRP C 1 47 ? -6.017 20.019 36.830 1.00 18.42 47 TRP A C 1
ATOM 3546 O O . TRP C 1 47 ? -5.439 21.105 36.745 1.00 18.59 47 TRP A O 1
ATOM 3557 N N . VAL C 1 48 ? -5.999 19.112 35.848 1.00 17.77 48 VAL A N 1
ATOM 3558 C CA . VAL C 1 48 ? -5.171 19.274 34.640 1.00 17.49 48 VAL A CA 1
ATOM 3559 C C . VAL C 1 48 ? -6.053 19.431 33.411 1.00 17.32 48 VAL A C 1
ATOM 3560 O O . VAL C 1 48 ? -5.949 20.406 32.651 1.00 18.52 48 VAL A O 1
ATOM 3564 N N . SER C 1 49 ? -6.936 18.466 33.227 1.00 17.36 49 SER A N 1
ATOM 3565 C CA . SER C 1 49 ? -7.683 18.361 31.999 1.00 19.54 49 SER A CA 1
ATOM 3566 C C . SER C 1 49 ? -8.917 17.509 32.201 1.00 18.38 49 SER A C 1
ATOM 3567 O O . SER C 1 49 ? -8.961 16.644 33.075 1.00 19.88 49 SER A O 1
ATOM 3570 N N . ALA C 1 50 ? -9.937 17.759 31.395 1.00 19.19 50 ALA A N 1
ATOM 3571 C CA . ALA C 1 50 ? -11.175 17.003 31.505 1.00 19.25 50 ALA A CA 1
ATOM 3572 C C . ALA C 1 50 ? -11.795 16.801 30.131 1.00 19.86 50 ALA A C 1
ATOM 3573 O O . ALA C 1 50 ? -11.501 17.544 29.197 1.00 21.09 50 ALA A O 1
ATOM 3575 N N . ILE C 1 51 ? -12.663 15.800 30.032 1.00 21.95 51 ILE A N 1
ATOM 3576 C CA . ILE C 1 51 ? -13.302 15.452 28.767 1.00 24.53 51 ILE A CA 1
ATOM 3577 C C . ILE C 1 51 ? -14.711 14.931 29.038 1.00 24.05 51 ILE A C 1
ATOM 3578 O O . ILE C 1 51 ? -14.931 14.234 30.017 1.00 24.09 51 ILE A O 1
ATOM 3583 N N . ASN C 1 52 ? -15.673 15.281 28.187 1.00 26.67 52 ASN A N 1
ATOM 3584 C CA . ASN C 1 52 ? -17.017 14.734 28.359 1.00 28.74 52 ASN A CA 1
ATOM 3585 C C . ASN C 1 52 ? -17.075 13.261 27.960 1.00 28.19 52 ASN A C 1
ATOM 3586 O O . ASN C 1 52 ? -16.108 12.724 27.410 1.00 27.83 52 ASN A O 1
ATOM 3591 N N . ALA C 1 53 ? -18.190 12.608 28.269 1.00 29.50 53 ALA A N 1
ATOM 3592 C CA . ALA C 1 53 ? -18.349 11.173 28.034 1.00 31.72 53 ALA A CA 1
ATOM 3593 C C . ALA C 1 53 ? -18.120 10.756 26.575 1.00 34.85 53 ALA A C 1
ATOM 3594 O O . ALA C 1 53 ? -17.525 9.709 26.308 1.00 34.13 53 ALA A O 1
ATOM 3596 N N . SER C 1 54 ? -18.594 11.575 25.644 1.00 35.20 54 SER A N 1
ATOM 3597 C CA . SER C 1 54 ? -18.512 11.243 24.223 1.00 37.14 54 SER A CA 1
ATOM 3598 C C . SER C 1 54 ? -17.143 11.559 23.625 1.00 40.19 54 SER A C 1
ATOM 3599 O O . SER C 1 54 ? -16.732 10.933 22.656 1.00 38.01 54 SER A O 1
ATOM 3602 N N . GLY C 1 55 ? -16.448 12.533 24.208 1.00 39.12 55 GLY A N 1
ATOM 3603 C CA . GLY C 1 55 ? -15.142 12.955 23.714 1.00 39.26 55 GLY A CA 1
ATOM 3604 C C . GLY C 1 55 ? -15.172 14.254 22.934 1.00 37.29 55 GLY A C 1
ATOM 3605 O O . GLY C 1 55 ? -14.125 14.768 22.536 1.00 40.35 55 GLY A O 1
ATOM 3606 N N . THR C 1 56 ? -16.368 14.794 22.728 1.00 37.06 56 THR A N 1
ATOM 3607 C CA . THR C 1 56 ? -16.562 15.965 21.863 1.00 36.54 56 THR A CA 1
ATOM 3608 C C . THR C 1 56 ? -16.142 17.304 22.481 1.00 35.45 56 THR A C 1
ATOM 3609 O O . THR C 1 56 ? -15.989 18.299 21.767 1.00 34.36 56 THR A O 1
ATOM 3613 N N . ARG C 1 57 ? -15.957 17.331 23.801 1.00 31.91 57 ARG A N 1
ATOM 3614 C CA . ARG C 1 57 ? -15.614 18.565 24.492 1.00 32.08 57 ARG A CA 1
ATOM 3615 C C . ARG C 1 57 ? -14.473 18.298 25.457 1.00 29.09 57 ARG A C 1
ATOM 3616 O O . ARG C 1 57 ? -14.578 17.425 26.310 1.00 29.27 57 ARG A O 1
ATOM 3624 N N . THR C 1 58 ? -13.407 19.077 25.332 1.00 28.79 58 THR A N 1
ATOM 3625 C CA . THR C 1 58 ? -12.255 18.957 26.217 1.00 27.72 58 THR A CA 1
ATOM 3626 C C . THR C 1 58 ? -12.054 20.250 27.022 1.00 27.70 58 THR A C 1
ATOM 3627 O O . THR C 1 58 ? -12.462 21.329 26.601 1.00 26.58 58 THR A O 1
ATOM 3631 N N . TYR C 1 59 ? -11.429 20.127 28.189 1.00 24.90 59 TYR A N 1
ATOM 3632 C CA . TYR C 1 59 ? -11.238 21.256 29.093 1.00 23.27 59 TYR A CA 1
ATOM 3633 C C . TYR C 1 59 ? -9.816 21.225 29.627 1.00 21.46 59 TYR A C 1
ATOM 3634 O O . TYR C 1 59 ? -9.298 20.148 29.935 1.00 21.19 59 TYR A O 1
ATOM 3643 N N . TYR C 1 60 ? -9.180 22.389 29.741 1.00 21.89 60 TYR A N 1
ATOM 3644 C CA . TYR C 1 60 ? -7.802 22.433 30.227 1.00 22.29 60 TYR A CA 1
ATOM 3645 C C . TYR C 1 60 ? -7.585 23.471 31.310 1.00 23.60 60 TYR A C 1
ATOM 3646 O O . TYR C 1 60 ? -8.191 24.546 31.280 1.00 24.63 60 TYR A O 1
ATOM 3655 N N . ALA C 1 61 ? -6.729 23.136 32.272 1.00 20.84 61 ALA A N 1
ATOM 3656 C CA . ALA C 1 61 ? -6.200 24.122 33.204 1.00 23.37 61 ALA A CA 1
ATOM 3657 C C . ALA C 1 61 ? -5.332 25.106 32.425 1.00 24.53 61 ALA A C 1
ATOM 3658 O O . ALA C 1 61 ? -4.683 24.734 31.445 1.00 23.92 61 ALA A O 1
ATOM 3660 N N . ASP C 1 62 ? -5.305 26.361 32.860 1.00 28.39 62 ASP A N 1
ATOM 3661 C CA . ASP C 1 62 ? -4.471 27.376 32.196 1.00 31.01 62 ASP A CA 1
ATOM 3662 C C . ASP C 1 62 ? -2.979 27.023 32.140 1.00 31.95 62 ASP A C 1
ATOM 3663 O O . ASP C 1 62 ? -2.285 27.409 31.205 1.00 30.75 62 ASP A O 1
ATOM 3668 N N . SER C 1 63 ? -2.495 26.296 33.143 1.00 31.56 63 SER A N 1
ATOM 3669 C CA . SER C 1 63 ? -1.090 25.880 33.209 1.00 31.23 63 SER A CA 1
ATOM 3670 C C . SER C 1 63 ? -0.685 24.887 32.105 1.00 29.40 63 SER A C 1
ATOM 3671 O O . SER C 1 63 ? 0.499 24.735 31.820 1.00 29.12 63 SER A O 1
ATOM 3674 N N . VAL C 1 64 ? -1.650 24.212 31.486 1.00 26.23 64 VAL A N 1
ATOM 3675 C CA . VAL C 1 64 ? -1.318 23.186 30.485 1.00 25.16 64 VAL A CA 1
ATOM 3676 C C . VAL C 1 64 ? -1.976 23.389 29.125 1.00 26.32 64 VAL A C 1
ATOM 3677 O O . VAL C 1 64 ? -1.670 22.661 28.174 1.00 24.15 64 VAL A O 1
ATOM 3681 N N . LYS C 1 65 ? -2.870 24.373 29.037 1.00 26.36 65 LYS A N 1
ATOM 3682 C CA . LYS C 1 65 ? -3.586 24.678 27.797 1.00 28.44 65 LYS A CA 1
ATOM 3683 C C . LYS C 1 65 ? -2.600 24.898 26.636 1.00 25.35 65 LYS A C 1
ATOM 3684 O O . LYS C 1 65 ? -1.617 25.617 26.789 1.00 26.36 65 LYS A O 1
ATOM 3690 N N . GLY C 1 66 ? -2.870 24.265 25.501 1.00 25.79 66 GLY A N 1
ATOM 3691 C CA . GLY C 1 66 ? -2.033 24.395 24.304 1.00 29.20 66 GLY A CA 1
ATOM 3692 C C . GLY C 1 66 ? -0.837 23.457 24.263 1.00 31.43 66 GLY A C 1
ATOM 3693 O O . GLY C 1 66 ? -0.256 23.226 23.195 1.00 32.40 66 GLY A O 1
ATOM 3694 N N . ARG C 1 67 ? -0.458 22.928 25.423 1.00 27.61 67 ARG A N 1
ATOM 3695 C CA . ARG C 1 67 ? 0.638 21.956 25.516 1.00 25.92 67 ARG A CA 1
ATOM 3696 C C . ARG C 1 67 ? 0.128 20.523 25.654 1.00 25.04 67 ARG A C 1
ATOM 3697 O O . ARG C 1 67 ? 0.712 19.607 25.081 1.00 26.65 67 ARG A O 1
ATOM 3705 N N . PHE C 1 68 ? -0.952 20.338 26.417 1.00 23.47 68 PHE A N 1
ATOM 3706 C CA . PHE C 1 68 ? -1.510 19.007 26.704 1.00 22.72 68 PHE A CA 1
ATOM 3707 C C . PHE C 1 68 ? -2.764 18.765 25.882 1.00 23.01 68 PHE A C 1
ATOM 3708 O O . PHE C 1 68 ? -3.502 19.707 25.592 1.00 27.21 68 PHE A O 1
ATOM 3716 N N . THR C 1 69 ? -3.019 17.511 25.521 1.00 22.32 69 THR A N 1
ATOM 3717 C CA . THR C 1 69 ? -4.255 17.139 24.850 1.00 22.31 69 THR A CA 1
ATOM 3718 C C . THR C 1 69 ? -4.860 15.909 25.497 1.00 22.46 69 THR A C 1
ATOM 3719 O O . THR C 1 69 ? -4.219 14.843 25.580 1.00 21.23 69 THR A O 1
ATOM 3723 N N . ILE C 1 70 ? -6.091 16.061 25.972 1.00 23.39 70 ILE A N 1
ATOM 3724 C CA . ILE C 1 70 ? -6.855 14.934 26.510 1.00 22.32 70 ILE A CA 1
ATOM 3725 C C . ILE C 1 70 ? -7.696 14.364 25.389 1.00 24.63 70 ILE A C 1
ATOM 3726 O O . ILE C 1 70 ? -8.238 15.114 24.578 1.00 25.54 70 ILE A O 1
ATOM 3731 N N . SER C 1 71 ? -7.794 13.044 25.342 1.00 25.63 71 SER A N 1
ATOM 3732 C CA . SER C 1 71 ? -8.617 12.380 24.348 1.00 26.29 71 SER A CA 1
ATOM 3733 C C . SER C 1 71 ? -9.056 11.050 24.915 1.00 25.52 71 SER A C 1
ATOM 3734 O O . SER C 1 71 ? -8.523 10.586 25.923 1.00 26.57 71 SER A O 1
ATOM 3737 N N . ARG C 1 72 ? -10.028 10.424 24.268 1.00 24.79 72 ARG A N 1
ATOM 3738 C CA . ARG C 1 72 ? -10.501 9.126 24.717 1.00 26.98 72 ARG A CA 1
ATOM 3739 C C . ARG C 1 72 ? -10.890 8.264 23.522 1.00 28.70 72 ARG A C 1
ATOM 3740 O O . ARG C 1 72 ? -11.300 8.780 22.480 1.00 30.03 72 ARG A O 1
ATOM 3748 N N . ASP C 1 73 ? -10.746 6.958 23.677 1.00 31.54 73 ASP A N 1
ATOM 3749 C CA . ASP C 1 73 ? -11.254 6.012 22.692 1.00 34.65 73 ASP A CA 1
ATOM 3750 C C . ASP C 1 73 ? -12.229 5.091 23.418 1.00 31.47 73 ASP A C 1
ATOM 3751 O O . ASP C 1 73 ? -11.816 4.177 24.135 1.00 33.11 73 ASP A O 1
ATOM 3756 N N . ASN C 1 74 ? -13.521 5.354 23.238 1.00 34.39 74 ASN A N 1
ATOM 3757 C CA . ASN C 1 74 ? -14.572 4.630 23.954 1.00 37.39 74 ASN A CA 1
ATOM 3758 C C . ASN C 1 74 ? -14.679 3.152 23.602 1.00 42.49 74 ASN A C 1
ATOM 3759 O O . ASN C 1 74 ? -15.102 2.354 24.441 1.00 44.33 74 ASN A O 1
ATOM 3764 N N . SER C 1 75 ? -14.290 2.799 22.374 1.00 44.98 75 SER A N 1
ATOM 3765 C CA . SER C 1 75 ? -14.187 1.396 21.943 1.00 47.41 75 SER A CA 1
ATOM 3766 C C . SER C 1 75 ? -13.185 0.613 22.787 1.00 48.58 75 SER A C 1
ATOM 3767 O O . SER C 1 75 ? -13.370 -0.575 23.046 1.00 47.28 75 SER A O 1
ATOM 3770 N N . LYS C 1 76 ? -12.116 1.284 23.205 1.00 48.34 76 LYS A N 1
ATOM 3771 C CA . LYS C 1 76 ? -11.024 0.609 23.898 1.00 46.65 76 LYS A CA 1
ATOM 3772 C C . LYS C 1 76 ? -11.013 0.856 25.409 1.00 40.89 76 LYS A C 1
ATOM 3773 O O . LYS C 1 76 ? -10.100 0.408 26.108 1.00 41.41 76 LYS A O 1
ATOM 3779 N N . ASN C 1 77 ? -12.043 1.542 25.911 1.00 37.81 77 ASN A N 1
ATOM 3780 C CA . ASN C 1 77 ? -12.137 1.894 27.335 1.00 35.76 77 ASN A CA 1
ATOM 3781 C C . ASN C 1 77 ? -10.871 2.595 27.839 1.00 30.17 77 ASN A C 1
ATOM 3782 O O . ASN C 1 77 ? -10.358 2.272 28.906 1.00 30.97 77 ASN A O 1
ATOM 3787 N N . THR C 1 78 ? -10.357 3.533 27.054 1.00 29.31 78 THR A N 1
ATOM 3788 C CA . THR C 1 78 ? -9.097 4.169 27.409 1.00 30.95 78 THR A CA 1
ATOM 3789 C C . THR C 1 78 ? -9.171 5.673 27.345 1.00 26.00 78 THR A C 1
ATOM 3790 O O . THR C 1 78 ? -9.769 6.236 26.437 1.00 30.33 78 THR A O 1
ATOM 3794 N N . LEU C 1 79 ? -8.546 6.314 28.332 1.00 24.58 79 LEU A N 1
ATOM 3795 C CA . LEU C 1 79 ? -8.420 7.758 28.384 1.00 23.19 79 LEU A CA 1
ATOM 3796 C C . LEU C 1 79 ? -6.950 8.087 28.099 1.00 21.02 79 LEU A C 1
ATOM 3797 O O . LEU C 1 79 ? -6.072 7.399 28.582 1.00 24.09 79 LEU A O 1
ATOM 3802 N N . TYR C 1 80 ? -6.689 9.135 27.330 1.00 21.32 80 TYR A N 1
ATOM 3803 C CA . TYR C 1 80 ? -5.306 9.549 27.056 1.00 21.51 80 TYR A CA 1
ATOM 3804 C C . TYR C 1 80 ? -5.003 10.955 27.518 1.00 21.20 80 TYR A C 1
ATOM 3805 O O . TYR C 1 80 ? -5.872 11.828 27.501 1.00 22.89 80 TYR A O 1
ATOM 3814 N N . LEU C 1 81 ? -3.754 11.169 27.907 1.00 20.21 81 LEU A N 1
ATOM 3815 C CA . LEU C 1 81 ? -3.225 12.509 28.037 1.00 19.17 81 LEU A CA 1
ATOM 3816 C C . LEU C 1 81 ? -1.934 12.576 27.251 1.00 20.72 81 LEU A C 1
ATOM 3817 O O . LEU C 1 81 ? -0.920 11.947 27.614 1.00 19.88 81 LEU A O 1
ATOM 3822 N N . GLN C 1 82 ? -1.980 13.329 26.159 1.00 19.83 82 GLN A N 1
ATOM 3823 C CA . GLN C 1 82 ? -0.777 13.634 25.394 1.00 21.09 82 GLN A CA 1
ATOM 3824 C C . GLN C 1 82 ? -0.164 14.916 25.945 1.00 23.48 82 GLN A C 1
ATOM 3825 O O . GLN C 1 82 ? -0.792 15.986 25.912 1.00 25.45 82 GLN A O 1
ATOM 3831 N N . MET C 1 83 ? 1.066 14.810 26.435 1.00 21.87 83 MET A N 1
ATOM 3832 C CA . MET C 1 83 ? 1.749 15.953 27.018 1.00 22.77 83 MET A CA 1
ATOM 3833 C C . MET C 1 83 ? 2.902 16.362 26.119 1.00 25.30 83 MET A C 1
ATOM 3834 O O . MET C 1 83 ? 3.829 15.577 25.901 1.00 27.24 83 MET A O 1
ATOM 3839 N N . ASN C 1 84 ? 2.834 17.582 25.589 1.00 24.88 84 ASN A N 1
ATOM 3840 C CA . ASN C 1 84 ? 3.911 18.141 24.781 1.00 23.66 84 ASN A CA 1
ATOM 3841 C C . ASN C 1 84 ? 4.587 19.278 25.506 1.00 24.79 84 ASN A C 1
ATOM 3842 O O . ASN C 1 84 ? 4.077 19.758 26.525 1.00 25.95 84 ASN A O 1
ATOM 3847 N N . SER C 1 85 ? 5.742 19.695 24.990 1.00 24.71 85 SER A N 1
ATOM 3848 C CA . SER C 1 85 ? 6.521 20.809 25.543 1.00 25.27 85 SER A CA 1
ATOM 3849 C C . SER C 1 85 ? 6.609 20.735 27.045 1.00 26.14 85 SER A C 1
ATOM 3850 O O . SER C 1 85 ? 6.329 21.710 27.743 1.00 23.67 85 SER A O 1
ATOM 3853 N N . LEU C 1 86 ? 7.008 19.568 27.547 1.00 25.75 86 LEU A N 1
ATOM 3854 C CA . LEU C 1 86 ? 7.035 19.350 28.982 1.00 24.43 86 LEU A CA 1
ATOM 3855 C C . LEU C 1 86 ? 8.078 20.220 29.635 1.00 25.50 86 LEU A C 1
ATOM 3856 O O . LEU C 1 86 ? 9.110 20.511 29.037 1.00 26.24 86 LEU A O 1
ATOM 3861 N N . ARG C 1 87 ? 7.788 20.637 30.861 1.00 26.05 87 ARG A N 1
ATOM 3862 C CA . ARG C 1 87 ? 8.652 21.507 31.625 1.00 30.32 87 ARG A CA 1
ATOM 3863 C C . ARG C 1 87 ? 8.902 20.876 32.990 1.00 28.17 87 ARG A C 1
ATOM 3864 O O . ARG C 1 87 ? 8.146 20.006 33.426 1.00 27.78 87 ARG A O 1
ATOM 3872 N N . ALA C 1 88 ? 9.959 21.316 33.665 1.00 27.36 88 ALA A N 1
ATOM 3873 C CA . ALA C 1 88 ? 10.337 20.749 34.957 1.00 28.91 88 ALA A CA 1
ATOM 3874 C C . ALA C 1 88 ? 9.156 20.725 35.926 1.00 29.46 88 ALA A C 1
ATOM 3875 O O . ALA C 1 88 ? 8.990 19.764 36.676 1.00 30.91 88 ALA A O 1
ATOM 3877 N N . GLU C 1 89 ? 8.315 21.760 35.872 1.00 29.14 89 GLU A N 1
ATOM 3878 C CA . GLU C 1 89 ? 7.184 21.879 36.791 1.00 29.49 89 GLU A CA 1
ATOM 3879 C C . GLU C 1 89 ? 5.972 21.026 36.418 1.00 25.63 89 GLU A C 1
ATOM 3880 O O . GLU C 1 89 ? 4.961 21.054 37.116 1.00 27.30 89 GLU A O 1
ATOM 3886 N N . ASP C 1 90 ? 6.068 20.267 35.329 1.00 23.40 90 ASP A N 1
ATOM 3887 C CA . ASP C 1 90 ? 5.051 19.259 35.013 1.00 20.59 90 ASP A CA 1
ATOM 3888 C C . ASP C 1 90 ? 5.349 17.946 35.728 1.00 18.20 90 ASP A C 1
ATOM 3889 O O . ASP C 1 90 ? 4.570 17.014 35.641 1.00 18.90 90 ASP A O 1
ATOM 3894 N N . THR C 1 91 ? 6.479 17.882 36.422 1.00 19.15 91 THR A N 1
ATOM 3895 C CA . THR C 1 91 ? 6.849 16.710 37.221 1.00 18.55 91 THR A CA 1
ATOM 3896 C C . THR C 1 91 ? 5.786 16.463 38.293 1.00 20.11 91 THR A C 1
ATOM 3897 O O . THR C 1 91 ? 5.493 17.355 39.090 1.00 21.60 91 THR A O 1
ATOM 3901 N N . ALA C 1 92 ? 5.181 15.274 38.276 1.00 18.20 92 ALA A N 1
ATOM 3902 C CA . ALA C 1 92 ? 4.075 14.984 39.177 1.00 17.97 92 ALA A CA 1
ATOM 3903 C C . ALA C 1 92 ? 3.599 13.548 39.022 1.00 17.28 92 ALA A C 1
ATOM 3904 O O . ALA C 1 92 ? 3.901 12.888 38.030 1.00 17.18 92 ALA A O 1
ATOM 3906 N N . VAL C 1 93 ? 2.840 13.078 40.001 1.00 15.71 93 VAL A N 1
ATOM 3907 C CA . VAL C 1 93 ? 2.017 11.897 39.804 1.00 17.25 93 VAL A CA 1
ATOM 3908 C C . VAL C 1 93 ? 0.712 12.315 39.123 1.00 18.41 93 VAL A C 1
ATOM 3909 O O . VAL C 1 93 ? 0.060 13.281 39.550 1.00 19.89 93 VAL A O 1
ATOM 3913 N N . TYR C 1 94 ? 0.349 11.609 38.055 1.00 16.60 94 TYR A N 1
ATOM 3914 C CA . TYR C 1 94 ? -0.834 11.932 37.280 1.00 17.63 94 TYR A CA 1
ATOM 3915 C C . TYR C 1 94 ? -1.874 10.877 37.563 1.00 17.92 94 TYR A C 1
ATOM 3916 O O . TYR C 1 94 ? -1.611 9.686 37.418 1.00 19.90 94 TYR A O 1
ATOM 3925 N N . TYR C 1 95 ? -3.037 11.323 38.020 1.00 17.64 95 TYR A N 1
ATOM 3926 C CA . TYR C 1 95 ? -4.177 10.437 38.240 1.00 19.00 95 TYR A CA 1
ATOM 3927 C C . TYR C 1 95 ? -5.257 10.620 37.181 1.00 21.02 95 TYR A C 1
ATOM 3928 O O . TYR C 1 95 ? -5.548 11.752 36.788 1.00 20.30 95 TYR A O 1
ATOM 3937 N N . CYS C 1 96 ? -5.885 9.522 36.758 1.00 23.43 96 CYS A N 1
ATOM 3938 C CA . CYS C 1 96 ? -7.160 9.647 36.065 1.00 23.83 96 CYS A CA 1
ATOM 3939 C C . CYS C 1 96 ? -8.277 9.487 37.094 1.00 22.13 96 CYS A C 1
ATOM 3940 O O . CYS C 1 96 ? -8.108 8.806 38.107 1.00 21.24 96 CYS A O 1
ATOM 3943 N N . ALA C 1 97 ? -9.376 10.185 36.850 1.00 21.10 97 ALA A N 1
ATOM 3944 C CA . ALA C 1 97 ? -10.528 10.208 37.746 1.00 21.08 97 ALA A CA 1
ATOM 3945 C C . ALA C 1 97 ? -11.840 10.252 36.968 1.00 22.67 97 ALA A C 1
ATOM 3946 O O . ALA C 1 97 ? -11.947 10.914 35.925 1.00 22.34 97 ALA A O 1
ATOM 3948 N N . ARG C 1 98 ? -12.827 9.527 37.480 1.00 20.65 98 ARG A N 1
ATOM 3949 C CA . ARG C 1 98 ? -14.133 9.429 36.857 1.00 24.12 98 ARG A CA 1
ATOM 3950 C C . ARG C 1 98 ? -15.073 10.463 37.471 1.00 24.02 98 ARG A C 1
ATOM 3951 O O . ARG C 1 98 ? -15.208 10.529 38.691 1.00 23.15 98 ARG A O 1
ATOM 3959 N N . GLY C 1 99 ? -15.730 11.236 36.618 1.00 21.62 99 GLY A N 1
ATOM 3960 C CA . GLY C 1 99 ? -16.747 12.187 37.045 1.00 24.73 99 GLY A CA 1
ATOM 3961 C C . GLY C 1 99 ? -18.070 11.512 37.359 1.00 26.59 99 GLY A C 1
ATOM 3962 O O . GLY C 1 99 ? -18.530 10.662 36.593 1.00 29.40 99 GLY A O 1
ATOM 3963 N N . LYS C 1 100 ? -18.681 11.901 38.480 1.00 26.30 100 LYS A N 1
ATOM 3964 C CA . LYS C 1 100 ? -19.966 11.348 38.927 1.00 26.52 100 LYS A CA 1
ATOM 3965 C C . LYS C 1 100 ? -20.991 12.466 39.155 1.00 29.48 100 LYS A C 1
ATOM 3966 O O . LYS C 1 100 ? -20.668 13.499 39.738 1.00 26.31 100 LYS A O 1
ATOM 3972 N N . GLY C 1 101 ? -22.227 12.252 38.711 1.00 31.56 101 GLY A N 1
ATOM 3973 C CA . GLY C 1 101 ? -23.298 13.250 38.882 1.00 34.84 101 GLY A CA 1
ATOM 3974 C C . GLY C 1 101 ? -24.520 12.722 39.615 1.00 37.22 101 GLY A C 1
ATOM 3975 O O . GLY C 1 101 ? -24.440 11.705 40.301 1.00 38.02 101 GLY A O 1
ATOM 3976 N N . TYR C 1 109 ? -25.034 17.441 35.454 1.00 28.88 109 TYR A N 1
ATOM 3977 C CA . TYR C 1 109 ? -23.597 17.682 35.315 1.00 26.63 109 TYR A CA 1
ATOM 3978 C C . TYR C 1 109 ? -22.801 16.869 36.316 1.00 27.69 109 TYR A C 1
ATOM 3979 O O . TYR C 1 109 ? -23.323 16.442 37.354 1.00 26.30 109 TYR A O 1
ATOM 3988 N N . VAL C 1 110 ? -21.518 16.688 36.019 1.00 24.24 110 VAL A N 1
ATOM 3989 C CA . VAL C 1 110 ? -20.613 16.029 36.947 1.00 23.55 110 VAL A CA 1
ATOM 3990 C C . VAL C 1 110 ? -20.540 16.849 38.246 1.00 22.10 110 VAL A C 1
ATOM 3991 O O . VAL C 1 110 ? -20.437 18.083 38.212 1.00 21.61 110 VAL A O 1
ATOM 3995 N N . ARG C 1 111 ? -20.626 16.164 39.379 1.00 22.32 111 ARG A N 1
ATOM 3996 C CA . ARG C 1 111 ? -20.622 16.854 40.672 1.00 23.05 111 ARG A CA 1
ATOM 3997 C C . ARG C 1 111 ? -19.360 16.620 41.486 1.00 22.45 111 ARG A C 1
ATOM 3998 O O . ARG C 1 111 ? -18.963 17.497 42.243 1.00 21.49 111 ARG A O 1
ATOM 4006 N N . TYR C 1 112 ? -18.745 15.444 41.328 1.00 20.97 112 TYR A N 1
ATOM 4007 C CA . TYR C 1 112 ? -17.497 15.095 42.034 1.00 21.42 112 TYR A CA 1
ATOM 4008 C C . TYR C 1 112 ? -16.752 13.985 41.276 1.00 21.72 112 TYR A C 1
ATOM 4009 O O . TYR C 1 112 ? -17.282 13.440 40.313 1.00 20.74 112 TYR A O 1
ATOM 4018 N N . PHE C 1 113 ? -15.541 13.651 41.718 1.00 20.53 113 PHE A N 1
ATOM 4019 C CA . PHE C 1 113 ? -14.821 12.493 41.179 1.00 21.62 113 PHE A CA 1
ATOM 4020 C C . PHE C 1 113 ? -14.985 11.329 42.144 1.00 22.31 113 PHE A C 1
ATOM 4021 O O . PHE C 1 113 ? -14.723 11.471 43.336 1.00 24.22 113 PHE A O 1
ATOM 4029 N N . ASP C 1 114 ? -15.430 10.178 41.643 1.00 23.39 114 ASP A N 1
ATOM 4030 C CA . ASP C 1 114 ? -15.743 9.063 42.535 1.00 26.87 114 ASP A CA 1
ATOM 4031 C C . ASP C 1 114 ? -14.829 7.840 42.427 1.00 27.74 114 ASP A C 1
ATOM 4032 O O . ASP C 1 114 ? -14.782 7.037 43.354 1.00 35.90 114 ASP A O 1
ATOM 4037 N N . VAL C 1 115 ? -14.120 7.693 41.312 1.00 24.97 115 VAL A N 1
ATOM 4038 C CA . VAL C 1 115 ? -13.111 6.627 41.166 1.00 25.39 115 VAL A CA 1
ATOM 4039 C C . VAL C 1 115 ? -11.776 7.217 40.692 1.00 24.61 115 VAL A C 1
ATOM 4040 O O . VAL C 1 115 ? -11.746 8.034 39.770 1.00 24.21 115 VAL A O 1
ATOM 4044 N N . TRP C 1 116 ? -10.679 6.800 41.326 1.00 24.65 116 TRP A N 1
ATOM 4045 C CA . TRP C 1 116 ? -9.338 7.256 40.950 1.00 25.13 116 TRP A CA 1
ATOM 4046 C C . TRP C 1 116 ? -8.434 6.087 40.572 1.00 26.83 116 TRP A C 1
ATOM 4047 O O . TRP C 1 116 ? -8.507 5.014 41.179 1.00 26.30 116 TRP A O 1
ATOM 4058 N N . GLY C 1 117 ? -7.563 6.305 39.590 1.00 26.88 117 GLY A N 1
ATOM 4059 C CA . GLY C 1 117 ? -6.495 5.349 39.314 1.00 25.97 117 GLY A CA 1
ATOM 4060 C C . GLY C 1 117 ? -5.429 5.424 40.393 1.00 27.12 117 GLY A C 1
ATOM 4061 O O . GLY C 1 117 ? -5.550 6.213 41.344 1.00 27.76 117 GLY A O 1
ATOM 4062 N N . GLN C 1 118 ? -4.381 4.613 40.248 1.00 26.18 118 GLN A N 1
ATOM 4063 C CA . GLN C 1 118 ? -3.322 4.524 41.252 1.00 26.77 118 GLN A CA 1
ATOM 4064 C C . GLN C 1 118 ? -2.268 5.614 41.078 1.00 24.52 118 GLN A C 1
ATOM 4065 O O . GLN C 1 118 ? -1.472 5.865 41.973 1.00 25.92 118 GLN A O 1
ATOM 4071 N N . GLY C 1 119 ? -2.260 6.257 39.922 1.00 22.75 119 GLY A N 1
ATOM 4072 C CA . GLY C 1 119 ? -1.287 7.305 39.665 1.00 21.15 119 GLY A CA 1
ATOM 4073 C C . GLY C 1 119 ? -0.090 6.805 38.884 1.00 22.95 119 GLY A C 1
ATOM 4074 O O . GLY C 1 119 ? 0.368 5.663 39.073 1.00 23.39 119 GLY A O 1
ATOM 4075 N N . THR C 1 120 ? 0.418 7.651 37.996 1.00 22.54 120 THR A N 1
ATOM 4076 C CA . THR C 1 120 ? 1.639 7.315 37.279 1.00 23.37 120 THR A CA 1
ATOM 4077 C C . THR C 1 120 ? 2.598 8.499 37.376 1.00 22.45 120 THR A C 1
ATOM 4078 O O . THR C 1 120 ? 2.200 9.654 37.137 1.00 20.34 120 THR A O 1
ATOM 4082 N N . LEU C 1 121 ? 3.840 8.222 37.785 1.00 19.98 121 LEU A N 1
ATOM 4083 C CA . LEU C 1 121 ? 4.832 9.287 37.994 1.00 20.79 121 LEU A CA 1
ATOM 4084 C C . LEU C 1 121 ? 5.472 9.739 36.677 1.00 21.34 121 LEU A C 1
ATOM 4085 O O . LEU C 1 121 ? 6.018 8.924 35.930 1.00 20.69 121 LEU A O 1
ATOM 4090 N N . VAL C 1 122 ? 5.394 11.040 36.407 1.00 20.74 122 VAL A N 1
ATOM 4091 C CA . VAL C 1 122 ? 6.063 11.654 35.257 1.00 20.45 122 VAL A CA 1
ATOM 4092 C C . VAL C 1 122 ? 7.156 12.576 35.785 1.00 20.17 122 VAL A C 1
ATOM 4093 O O . VAL C 1 122 ? 6.880 13.475 36.584 1.00 19.09 122 VAL A O 1
ATOM 4097 N N . THR C 1 123 ? 8.392 12.349 35.345 1.00 20.12 123 THR A N 1
ATOM 4098 C CA . THR C 1 123 ? 9.509 13.202 35.740 1.00 21.59 123 THR A CA 1
ATOM 4099 C C . THR C 1 123 ? 10.061 13.893 34.504 1.00 21.67 123 THR A C 1
ATOM 4100 O O . THR C 1 123 ? 10.400 13.234 33.528 1.00 23.29 123 THR A O 1
ATOM 4104 N N . VAL C 1 124 ? 10.142 15.219 34.565 1.00 21.53 124 VAL A N 1
ATOM 4105 C CA . VAL C 1 124 ? 10.743 16.027 33.509 1.00 20.28 124 VAL A CA 1
ATOM 4106 C C . VAL C 1 124 ? 12.056 16.607 34.014 1.00 21.55 124 VAL A C 1
ATOM 4107 O O . VAL C 1 124 ? 12.072 17.460 34.905 1.00 23.78 124 VAL A O 1
ATOM 4111 N N . SER C 1 125 ? 13.161 16.120 33.457 1.00 21.82 125 SER A N 1
ATOM 4112 C CA . SER C 1 125 ? 14.492 16.575 33.854 1.00 23.22 125 SER A CA 1
ATOM 4113 C C . SER C 1 125 ? 15.502 16.310 32.745 1.00 22.97 125 SER A C 1
ATOM 4114 O O . SER C 1 125 ? 15.313 15.416 31.917 1.00 20.85 125 SER A O 1
ATOM 4117 N N . SER C 1 126 ? 16.583 17.079 32.748 1.00 25.02 126 SER A N 1
ATOM 4118 C CA . SER C 1 126 ? 17.687 16.828 31.825 1.00 27.38 126 SER A CA 1
ATOM 4119 C C . SER C 1 126 ? 18.598 15.686 32.287 1.00 26.78 126 SER A C 1
ATOM 4120 O O . SER C 1 126 ? 19.480 15.275 31.544 1.00 27.16 126 SER A O 1
ATOM 4123 N N . ALA C 1 127 ? 18.407 15.184 33.507 1.00 25.80 127 ALA A N 1
ATOM 4124 C CA . ALA C 1 127 ? 19.275 14.111 34.020 1.00 26.78 127 ALA A CA 1
ATOM 4125 C C . ALA C 1 127 ? 18.898 12.765 33.413 1.00 27.14 127 ALA A C 1
ATOM 4126 O O . ALA C 1 127 ? 17.721 12.507 33.149 1.00 27.18 127 ALA A O 1
ATOM 4128 N N . SER C 1 128 ? 19.906 11.919 33.195 1.00 26.36 128 SER A N 1
ATOM 4129 C CA . SER C 1 128 ? 19.724 10.589 32.627 1.00 27.77 128 SER A CA 1
ATOM 4130 C C . SER C 1 128 ? 19.388 9.565 33.693 1.00 25.93 128 SER A C 1
ATOM 4131 O O . SER C 1 128 ? 19.784 9.721 34.852 1.00 24.67 128 SER A O 1
ATOM 4134 N N . THR C 1 129 ? 18.687 8.510 33.284 1.00 25.43 129 THR A N 1
ATOM 4135 C CA . THR C 1 129 ? 18.415 7.367 34.158 1.00 27.12 129 THR A CA 1
ATOM 4136 C C . THR C 1 129 ? 19.714 6.736 34.677 1.00 25.65 129 THR A C 1
ATOM 4137 O O . THR C 1 129 ? 20.637 6.501 33.914 1.00 25.11 129 THR A O 1
ATOM 4141 N N . LYS C 1 130 ? 19.781 6.489 35.982 1.00 23.07 130 LYS A N 1
ATOM 4142 C CA . LYS C 1 130 ? 21.009 6.010 36.615 1.00 22.84 130 LYS A CA 1
ATOM 4143 C C . LYS C 1 130 ? 20.656 5.237 37.875 1.00 21.55 130 LYS A C 1
ATOM 4144 O O . LYS C 1 130 ? 19.888 5.728 38.703 1.00 19.75 130 LYS A O 1
ATOM 4150 N N . GLY C 1 131 ? 21.219 4.037 38.009 1.00 20.58 131 GLY A N 1
ATOM 4151 C CA . GLY C 1 131 ? 21.042 3.219 39.206 1.00 20.08 131 GLY A CA 1
ATOM 4152 C C . GLY C 1 131 ? 21.895 3.709 40.364 1.00 20.21 131 GLY A C 1
ATOM 4153 O O . GLY C 1 131 ? 22.944 4.320 40.149 1.00 20.37 131 GLY A O 1
ATOM 4154 N N . PRO C 1 132 ? 21.454 3.437 41.607 1.00 19.91 132 PRO A N 1
ATOM 4155 C CA . PRO C 1 132 ? 22.180 3.928 42.773 1.00 19.52 132 PRO A CA 1
ATOM 4156 C C . PRO C 1 132 ? 23.438 3.111 43.088 1.00 20.72 132 PRO A C 1
ATOM 4157 O O . PRO C 1 132 ? 23.525 1.953 42.703 1.00 20.88 132 PRO A O 1
ATOM 4161 N N . SER C 1 133 ? 24.397 3.735 43.764 1.00 20.19 133 SER A N 1
ATOM 4162 C CA . SER C 1 133 ? 25.397 3.011 44.531 1.00 20.93 133 SER A CA 1
ATOM 4163 C C . SER C 1 133 ? 24.855 2.844 45.944 1.00 20.63 133 SER A C 1
ATOM 4164 O O . SER C 1 133 ? 24.151 3.720 46.450 1.00 20.36 133 SER A O 1
ATOM 4167 N N . VAL C 1 134 ? 25.163 1.723 46.584 1.00 17.57 134 VAL A N 1
ATOM 4168 C CA . VAL C 1 134 ? 24.635 1.475 47.926 1.00 16.70 134 VAL A CA 1
ATOM 4169 C C . VAL C 1 134 ? 25.800 1.273 48.882 1.00 17.86 134 VAL A C 1
ATOM 4170 O O . VAL C 1 134 ? 26.591 0.331 48.717 1.00 17.69 134 VAL A O 1
ATOM 4174 N N . PHE C 1 135 ? 25.905 2.163 49.863 1.00 16.16 135 PHE A N 1
ATOM 4175 C CA . PHE C 1 135 ? 26.985 2.113 50.827 1.00 15.60 135 PHE A CA 1
ATOM 4176 C C . PHE C 1 135 ? 26.453 1.799 52.216 1.00 15.53 135 PHE A C 1
ATOM 4177 O O . PHE C 1 135 ? 25.330 2.192 52.553 1.00 16.29 135 PHE A O 1
ATOM 4185 N N . PRO C 1 136 ? 27.247 1.077 53.031 1.00 15.19 136 PRO A N 1
ATOM 4186 C CA . PRO C 1 136 ? 26.815 0.809 54.396 1.00 15.06 136 PRO A CA 1
ATOM 4187 C C . PRO C 1 136 ? 26.918 2.020 55.307 1.00 15.42 136 PRO A C 1
ATOM 4188 O O . PRO C 1 136 ? 27.851 2.841 55.191 1.00 17.12 136 PRO A O 1
ATOM 4192 N N . LEU C 1 137 ? 25.946 2.144 56.197 1.00 16.29 137 LEU A N 1
ATOM 4193 C CA . LEU C 1 137 ? 26.057 3.013 57.351 1.00 17.05 137 LEU A CA 1
ATOM 4194 C C . LEU C 1 137 ? 26.262 2.026 58.495 1.00 18.23 137 LEU A C 1
ATOM 4195 O O . LEU C 1 137 ? 25.304 1.447 59.042 1.00 16.14 137 LEU A O 1
ATOM 4200 N N . ALA C 1 138 ? 27.535 1.790 58.805 1.00 18.94 138 ALA A N 1
ATOM 4201 C CA . ALA C 1 138 ? 27.926 0.707 59.699 1.00 18.84 138 ALA A CA 1
ATOM 4202 C C . ALA C 1 138 ? 27.614 1.049 61.146 1.00 19.14 138 ALA A C 1
ATOM 4203 O O . ALA C 1 138 ? 27.823 2.198 61.561 1.00 20.37 138 ALA A O 1
ATOM 4205 N N . PRO C 1 139 ? 27.114 0.068 61.921 1.00 20.25 139 PRO A N 1
ATOM 4206 C CA . PRO C 1 139 ? 26.823 0.349 63.332 1.00 21.78 139 PRO A CA 1
ATOM 4207 C C . PRO C 1 139 ? 28.111 0.703 64.084 1.00 24.86 139 PRO A C 1
ATOM 4208 O O . PRO C 1 139 ? 29.138 0.031 63.907 1.00 25.18 139 PRO A O 1
ATOM 4212 N N . SER C 1 140 ? 28.036 1.760 64.884 1.00 28.30 140 SER A N 1
ATOM 4213 C CA . SER C 1 140 ? 29.169 2.315 65.618 1.00 31.88 140 SER A CA 1
ATOM 4214 C C . SER C 1 140 ? 29.811 1.269 66.519 1.00 30.97 140 SER A C 1
ATOM 4215 O O . SER C 1 140 ? 29.100 0.526 67.196 1.00 31.33 140 SER A O 1
ATOM 4218 N N . THR C 1 148 ? 20.920 -0.174 72.261 1.00 30.50 148 THR A N 1
ATOM 4219 C CA . THR C 1 148 ? 20.365 -0.032 70.907 1.00 31.17 148 THR A CA 1
ATOM 4220 C C . THR C 1 148 ? 21.425 0.527 69.962 1.00 27.91 148 THR A C 1
ATOM 4221 O O . THR C 1 148 ? 22.107 1.484 70.292 1.00 32.01 148 THR A O 1
ATOM 4225 N N . ALA C 1 149 ? 21.552 -0.078 68.787 1.00 24.98 149 ALA A N 1
ATOM 4226 C CA . ALA C 1 149 ? 22.481 0.396 67.778 1.00 21.93 149 ALA A CA 1
ATOM 4227 C C . ALA C 1 149 ? 21.712 0.779 66.534 1.00 20.99 149 ALA A C 1
ATOM 4228 O O . ALA C 1 149 ? 20.690 0.173 66.230 1.00 22.42 149 ALA A O 1
ATOM 4230 N N . ALA C 1 150 ? 22.224 1.765 65.810 1.00 19.30 150 ALA A N 1
ATOM 4231 C CA . ALA C 1 150 ? 21.641 2.159 64.521 1.00 16.63 150 ALA A CA 1
ATOM 4232 C C . ALA C 1 150 ? 22.581 1.764 63.417 1.00 15.57 150 ALA A C 1
ATOM 4233 O O . ALA C 1 150 ? 23.807 1.900 63.537 1.00 14.66 150 ALA A O 1
ATOM 4235 N N . LEU C 1 151 ? 22.005 1.278 62.323 1.00 15.47 151 LEU A N 1
ATOM 4236 C CA . LEU C 1 151 ? 22.769 1.008 61.119 1.00 14.88 151 LEU A CA 1
ATOM 4237 C C . LEU C 1 151 ? 21.893 1.357 59.942 1.00 14.78 151 LEU A C 1
ATOM 4238 O O . LEU C 1 151 ? 20.708 1.690 60.103 1.00 15.47 151 LEU A O 1
ATOM 4243 N N . GLY C 1 152 ? 22.468 1.316 58.759 1.00 14.23 152 GLY A N 1
ATOM 4244 C CA . GLY C 1 152 ? 21.677 1.635 57.590 1.00 14.74 152 GLY A CA 1
ATOM 4245 C C . GLY C 1 152 ? 22.363 1.446 56.275 1.00 14.66 152 GLY A C 1
ATOM 4246 O O . GLY C 1 152 ? 23.453 0.869 56.185 1.00 14.71 152 GLY A O 1
ATOM 4247 N N . CYS C 1 153 ? 21.701 1.961 55.242 1.00 15.29 153 CYS A N 1
ATOM 4248 C CA . CYS C 1 153 ? 22.221 1.985 53.883 1.00 16.54 153 CYS A CA 1
ATOM 4249 C C . CYS C 1 153 ? 22.064 3.367 53.310 1.00 16.05 153 CYS A C 1
ATOM 4250 O O . CYS C 1 153 ? 21.027 4.000 53.475 1.00 16.14 153 CYS A O 1
ATOM 4253 N N . LEU C 1 154 ? 23.114 3.826 52.649 1.00 16.58 154 LEU A N 1
ATOM 4254 C CA . LEU C 1 154 ? 23.069 5.056 51.899 1.00 18.38 154 LEU A CA 1
ATOM 4255 C C . LEU C 1 154 ? 22.889 4.685 50.449 1.00 17.71 154 LEU A C 1
ATOM 4256 O O . LEU C 1 154 ? 23.731 3.989 49.861 1.00 18.21 154 LEU A O 1
ATOM 4261 N N . VAL C 1 155 ? 21.793 5.175 49.881 1.00 16.31 155 VAL A N 1
ATOM 4262 C CA . VAL C 1 155 ? 21.413 4.887 48.506 1.00 17.56 155 VAL A CA 1
ATOM 4263 C C . VAL C 1 155 ? 21.640 6.153 47.689 1.00 19.90 155 VAL A C 1
ATOM 4264 O O . VAL C 1 155 ? 20.789 7.046 47.643 1.00 19.01 155 VAL A O 1
ATOM 4268 N N . LYS C 1 156 ? 22.806 6.222 47.054 1.00 20.01 156 LYS A N 1
ATOM 4269 C CA . LYS C 1 156 ? 23.309 7.479 46.523 1.00 21.28 156 LYS A CA 1
ATOM 4270 C C . LYS C 1 156 ? 23.324 7.530 45.003 1.00 20.50 156 LYS A C 1
ATOM 4271 O O . LYS C 1 156 ? 23.648 6.540 44.341 1.00 20.14 156 LYS A O 1
ATOM 4277 N N . ASP C 1 157 ? 22.982 8.706 44.474 1.00 19.96 157 ASP A N 1
ATOM 4278 C CA . ASP C 1 157 ? 23.235 9.065 43.073 1.00 20.75 157 ASP A CA 1
ATOM 4279 C C . ASP C 1 157 ? 22.410 8.244 42.093 1.00 19.67 157 ASP A C 1
ATOM 4280 O O . ASP C 1 157 ? 22.964 7.583 41.209 1.00 20.99 157 ASP A O 1
ATOM 4285 N N . TYR C 1 158 ? 21.095 8.274 42.252 1.00 19.64 158 TYR A N 1
ATOM 4286 C CA . TYR C 1 158 ? 20.216 7.619 41.302 1.00 18.46 158 TYR A CA 1
ATOM 4287 C C . TYR C 1 158 ? 19.255 8.625 40.691 1.00 18.52 158 TYR A C 1
ATOM 4288 O O . TYR C 1 158 ? 19.068 9.724 41.226 1.00 18.61 158 TYR A O 1
ATOM 4297 N N . PHE C 1 159 ? 18.645 8.221 39.579 1.00 19.56 159 PHE A N 1
ATOM 4298 C CA . PHE C 1 159 ? 17.647 9.037 38.893 1.00 21.45 159 PHE A CA 1
ATOM 4299 C C . PHE C 1 159 ? 16.867 8.175 37.900 1.00 20.88 159 PHE A C 1
ATOM 4300 O O . PHE C 1 159 ? 17.433 7.268 37.285 1.00 21.17 159 PHE A O 1
ATOM 4308 N N . PRO C 1 160 ? 15.549 8.401 37.773 1.00 21.61 160 PRO A N 1
ATOM 4309 C CA . PRO C 1 160 ? 14.680 9.253 38.597 1.00 20.73 160 PRO A CA 1
ATOM 4310 C C . PRO C 1 160 ? 14.169 8.481 39.819 1.00 20.74 160 PRO A C 1
ATOM 4311 O O . PRO C 1 160 ? 14.603 7.343 40.079 1.00 21.38 160 PRO A O 1
ATOM 4315 N N . GLU C 1 161 ? 13.243 9.091 40.555 1.00 20.50 161 GLU A N 1
ATOM 4316 C CA . GLU C 1 161 ? 12.489 8.395 41.577 1.00 21.19 161 GLU A CA 1
ATOM 4317 C C . GLU C 1 161 ? 11.665 7.328 40.877 1.00 21.54 161 GLU A C 1
ATOM 4318 O O . GLU C 1 161 ? 11.409 7.455 39.672 1.00 22.61 161 GLU A O 1
ATOM 4324 N N . PRO C 1 162 ? 11.238 6.278 41.602 1.00 21.12 162 PRO A N 1
ATOM 4325 C CA . PRO C 1 162 ? 11.469 6.001 43.018 1.00 21.81 162 PRO A CA 1
ATOM 4326 C C . PRO C 1 162 ? 12.447 4.834 43.238 1.00 22.53 162 PRO A C 1
ATOM 4327 O O . PRO C 1 162 ? 12.695 4.060 42.316 1.00 21.94 162 PRO A O 1
ATOM 4331 N N . VAL C 1 163 ? 12.981 4.726 44.456 1.00 22.67 163 VAL A N 1
ATOM 4332 C CA . VAL C 1 163 ? 13.675 3.514 44.901 1.00 22.62 163 VAL A CA 1
ATOM 4333 C C . VAL C 1 163 ? 12.903 2.935 46.073 1.00 22.63 163 VAL A C 1
ATOM 4334 O O . VAL C 1 163 ? 12.306 3.675 46.845 1.00 24.00 163 VAL A O 1
ATOM 4338 N N . THR C 1 164 ? 12.898 1.618 46.208 1.00 21.42 164 THR A N 1
ATOM 4339 C CA . THR C 1 164 ? 12.338 1.047 47.411 1.00 21.54 164 THR A CA 1
ATOM 4340 C C . THR C 1 164 ? 13.473 0.421 48.197 1.00 21.47 164 THR A C 1
ATOM 4341 O O . THR C 1 164 ? 14.480 0.013 47.610 1.00 18.88 164 THR A O 1
ATOM 4345 N N . VAL C 1 165 ? 13.301 0.373 49.515 1.00 19.33 165 VAL A N 1
ATOM 4346 C CA . VAL C 1 165 ? 14.244 -0.296 50.409 1.00 19.40 165 VAL A CA 1
ATOM 4347 C C . VAL C 1 165 ? 13.462 -1.160 51.383 1.00 18.56 165 VAL A C 1
ATOM 4348 O O . VAL C 1 165 ? 12.461 -0.725 51.970 1.00 18.98 165 VAL A O 1
ATOM 4352 N N . SER C 1 166 ? 13.899 -2.401 51.540 1.00 17.59 166 SER A N 1
ATOM 4353 C CA . SER C 1 166 ? 13.402 -3.227 52.609 1.00 17.07 166 SER A CA 1
ATOM 4354 C C . SER C 1 166 ? 14.630 -3.750 53.335 1.00 17.21 166 SER A C 1
ATOM 4355 O O . SER C 1 166 ? 15.775 -3.575 52.855 1.00 16.27 166 SER A O 1
ATOM 4358 N N . TRP C 1 167 ? 14.397 -4.321 54.509 1.00 16.14 167 TRP A N 1
ATOM 4359 C CA . TRP C 1 167 ? 15.469 -4.956 55.265 1.00 15.79 167 TRP A CA 1
ATOM 4360 C C . TRP C 1 167 ? 15.170 -6.427 55.448 1.00 16.43 167 TRP A C 1
ATOM 4361 O O . TRP C 1 167 ? 14.036 -6.805 55.768 1.00 15.70 167 TRP A O 1
ATOM 4372 N N . ASN C 1 168 ? 16.196 -7.238 55.232 1.00 15.32 168 ASN A N 1
ATOM 4373 C CA . ASN C 1 168 ? 16.114 -8.704 55.355 1.00 17.02 168 ASN A CA 1
ATOM 4374 C C . ASN C 1 168 ? 14.948 -9.270 54.580 1.00 17.28 168 ASN A C 1
ATOM 4375 O O . ASN C 1 168 ? 14.187 -10.099 55.083 1.00 17.46 168 ASN A O 1
ATOM 4380 N N . SER C 1 169 ? 14.817 -8.780 53.350 1.00 17.31 169 SER A N 1
ATOM 4381 C CA . SER C 1 169 ? 13.791 -9.232 52.412 1.00 19.94 169 SER A CA 1
ATOM 4382 C C . SER C 1 169 ? 12.371 -9.032 52.939 1.00 21.22 169 SER A C 1
ATOM 4383 O O . SER C 1 169 ? 11.456 -9.756 52.545 1.00 20.12 169 SER A O 1
ATOM 4386 N N . GLY C 1 170 ? 12.194 -8.049 53.823 1.00 19.18 170 GLY A N 1
ATOM 4387 C CA . GLY C 1 170 ? 10.877 -7.731 54.375 1.00 17.58 170 GLY A CA 1
ATOM 4388 C C . GLY C 1 170 ? 10.634 -8.281 55.760 1.00 16.80 170 GLY A C 1
ATOM 4389 O O . GLY C 1 170 ? 9.642 -7.932 56.401 1.00 16.89 170 GLY A O 1
ATOM 4390 N N . ALA C 1 171 ? 11.545 -9.126 56.246 1.00 16.40 171 ALA A N 1
ATOM 4391 C CA . ALA C 1 171 ? 11.395 -9.719 57.578 1.00 17.59 171 ALA A CA 1
ATOM 4392 C C . ALA C 1 171 ? 11.629 -8.706 58.683 1.00 17.49 171 ALA A C 1
ATOM 4393 O O . ALA C 1 171 ? 11.114 -8.858 59.791 1.00 15.99 171 ALA A O 1
ATOM 4395 N N . LEU C 1 172 ? 12.420 -7.680 58.373 1.00 16.75 172 LEU A N 1
ATOM 4396 C CA . LEU C 1 172 ? 12.766 -6.673 59.362 1.00 18.30 172 LEU A CA 1
ATOM 4397 C C . LEU C 1 172 ? 12.064 -5.372 59.028 1.00 18.11 172 LEU A C 1
ATOM 4398 O O . LEU C 1 172 ? 12.404 -4.713 58.050 1.00 17.80 172 LEU A O 1
ATOM 4403 N N . THR C 1 173 ? 11.086 -5.022 59.858 1.00 18.65 173 THR A N 1
ATOM 4404 C CA . THR C 1 173 ? 10.332 -3.780 59.690 1.00 19.05 173 THR A CA 1
ATOM 4405 C C . THR C 1 173 ? 10.355 -2.891 60.935 1.00 19.13 173 THR A C 1
ATOM 4406 O O . THR C 1 173 ? 10.245 -1.672 60.834 1.00 19.94 173 THR A O 1
ATOM 4410 N N . SER C 1 174 ? 10.456 -3.501 62.108 1.00 20.53 174 SER A N 1
ATOM 4411 C CA . SER C 1 174 ? 10.429 -2.741 63.345 1.00 20.73 174 SER A CA 1
ATOM 4412 C C . SER C 1 174 ? 11.645 -1.810 63.413 1.00 19.98 174 SER A C 1
ATOM 4413 O O . SER C 1 174 ? 12.778 -2.255 63.209 1.00 20.96 174 SER A O 1
ATOM 4416 N N . GLY C 1 175 ? 11.395 -0.527 63.656 1.00 19.21 175 GLY A N 1
ATOM 4417 C CA . GLY C 1 175 ? 12.476 0.460 63.815 1.00 19.93 175 GLY A CA 1
ATOM 4418 C C . GLY C 1 175 ? 13.154 0.902 62.529 1.00 19.07 175 GLY A C 1
ATOM 4419 O O . GLY C 1 175 ? 14.187 1.580 62.574 1.00 19.98 175 GLY A O 1
ATOM 4420 N N . VAL C 1 176 ? 12.587 0.522 61.382 1.00 18.68 176 VAL A N 1
ATOM 4421 C CA . VAL C 1 176 ? 13.090 0.973 60.084 1.00 17.55 176 VAL A CA 1
ATOM 4422 C C . VAL C 1 176 ? 12.574 2.370 59.770 1.00 19.03 176 VAL A C 1
ATOM 4423 O O . VAL C 1 176 ? 11.390 2.651 59.955 1.00 19.68 176 VAL A O 1
ATOM 4427 N N . HIS C 1 177 ? 13.473 3.254 59.337 1.00 17.64 177 HIS A N 1
ATOM 4428 C CA . HIS C 1 177 ? 13.084 4.549 58.775 1.00 19.09 177 HIS A CA 1
ATOM 4429 C C . HIS C 1 177 ? 13.775 4.701 57.427 1.00 20.15 177 HIS A C 1
ATOM 4430 O O . HIS C 1 177 ? 15.013 4.671 57.341 1.00 18.27 177 HIS A O 1
ATOM 4437 N N . THR C 1 178 ? 12.973 4.840 56.376 1.00 19.63 178 THR A N 1
ATOM 4438 C CA . THR C 1 178 ? 13.519 5.091 55.061 1.00 19.89 178 THR A CA 1
ATOM 4439 C C . THR C 1 178 ? 13.152 6.521 54.729 1.00 20.40 178 THR A C 1
ATOM 4440 O O . THR C 1 178 ? 11.979 6.871 54.698 1.00 20.90 178 THR A O 1
ATOM 4444 N N . PHE C 1 179 ? 14.158 7.355 54.535 1.00 18.38 179 PHE A N 1
ATOM 4445 C CA . PHE C 1 179 ? 13.914 8.785 54.402 1.00 18.31 179 PHE A CA 1
ATOM 4446 C C . PHE C 1 179 ? 13.473 9.170 53.008 1.00 19.99 179 PHE A C 1
ATOM 4447 O O . PHE C 1 179 ? 13.796 8.473 52.046 1.00 18.64 179 PHE A O 1
ATOM 4455 N N . PRO C 1 180 ? 12.728 10.290 52.895 1.00 19.76 180 PRO A N 1
ATOM 4456 C CA . PRO C 1 180 ? 12.461 10.832 51.568 1.00 20.30 180 PRO A CA 1
ATOM 4457 C C . PRO C 1 180 ? 13.776 11.152 50.860 1.00 18.89 180 PRO A C 1
ATOM 4458 O O . PRO C 1 180 ? 14.756 11.590 51.497 1.00 18.66 180 PRO A O 1
ATOM 4462 N N . ALA C 1 181 ? 13.811 10.913 49.554 1.00 18.64 181 ALA A N 1
ATOM 4463 C CA . ALA C 1 181 ? 15.004 11.219 48.778 1.00 19.43 181 ALA A CA 1
ATOM 4464 C C . ALA C 1 181 ? 15.209 12.726 48.717 1.00 22.01 181 ALA A C 1
ATOM 4465 O O . ALA C 1 181 ? 14.228 13.477 48.702 1.00 24.06 181 ALA A O 1
ATOM 4467 N N . VAL C 1 182 ? 16.467 13.161 48.693 1.00 21.76 182 VAL A N 1
ATOM 4468 C CA . VAL C 1 182 ? 16.783 14.557 48.403 1.00 24.05 182 VAL A CA 1
ATOM 4469 C C . VAL C 1 182 ? 17.512 14.687 47.084 1.00 22.33 182 VAL A C 1
ATOM 4470 O O . 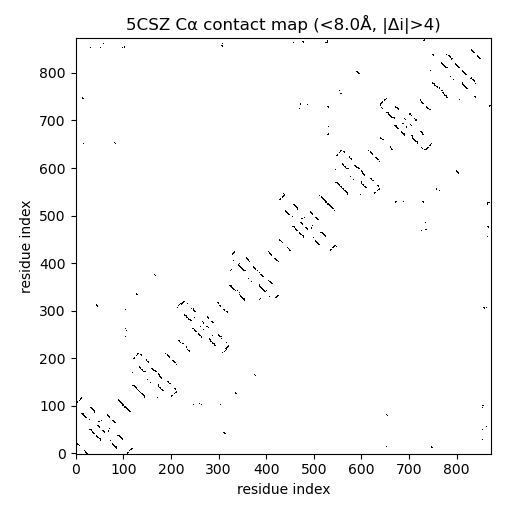VAL C 1 182 ? 18.392 13.883 46.743 1.00 20.72 182 VAL A O 1
ATOM 4474 N N . LEU C 1 183 ? 17.116 15.706 46.337 1.00 20.56 183 LEU A N 1
ATOM 4475 C CA . LEU C 1 183 ? 17.765 16.009 45.084 1.00 22.84 183 LEU A CA 1
ATOM 4476 C C . LEU C 1 183 ? 19.052 16.774 45.357 1.00 24.87 183 LEU A C 1
ATOM 4477 O O . LEU C 1 183 ? 19.030 17.862 45.920 1.00 25.02 183 LEU A O 1
ATOM 4482 N N . GLN C 1 184 ? 20.172 16.177 44.961 1.00 24.10 184 GLN A N 1
ATOM 4483 C CA . GLN C 1 184 ? 21.490 16.754 45.193 1.00 26.70 184 GLN A CA 1
ATOM 4484 C C . GLN C 1 184 ? 21.771 17.832 44.155 1.00 28.80 184 GLN A C 1
ATOM 4485 O O . GLN C 1 184 ? 21.124 17.871 43.100 1.00 27.77 184 GLN A O 1
ATOM 4491 N N . SER C 1 185 ? 22.756 18.679 44.452 1.00 32.31 185 SER A N 1
ATOM 4492 C CA . SER C 1 185 ? 23.160 19.754 43.545 1.00 35.03 185 SER A CA 1
ATOM 4493 C C . SER C 1 185 ? 23.689 19.197 42.215 1.00 37.56 185 SER A C 1
ATOM 4494 O O . SER C 1 185 ? 23.757 19.908 41.219 1.00 38.17 185 SER A O 1
ATOM 4497 N N . SER C 1 186 ? 24.045 17.914 42.216 1.00 35.34 186 SER A N 1
ATOM 4498 C CA . SER C 1 186 ? 24.454 17.203 41.009 1.00 33.47 186 SER A CA 1
ATOM 4499 C C . SER C 1 186 ? 23.273 16.865 40.107 1.00 31.38 186 SER A C 1
ATOM 4500 O O . SER C 1 186 ? 23.463 16.478 38.961 1.00 33.08 186 SER A O 1
ATOM 4503 N N . GLY C 1 187 ? 22.056 16.998 40.625 1.00 30.27 187 GLY A N 1
ATOM 4504 C CA . GLY C 1 187 ? 20.865 16.594 39.890 1.00 27.15 187 GLY A CA 1
ATOM 4505 C C . GLY C 1 187 ? 20.448 15.145 40.121 1.00 25.92 187 GLY A C 1
ATOM 4506 O O . GLY C 1 187 ? 19.460 14.679 39.560 1.00 27.81 187 GLY A O 1
ATOM 4507 N N . LEU C 1 188 ? 21.168 14.432 40.984 1.00 25.34 188 LEU A N 1
ATOM 4508 C CA . LEU C 1 188 ? 20.787 13.055 41.293 1.00 22.78 188 LEU A CA 1
ATOM 4509 C C . LEU C 1 188 ? 20.234 12.939 42.706 1.00 21.02 188 LEU A C 1
ATOM 4510 O O . LEU C 1 188 ? 20.613 13.708 43.588 1.00 22.43 188 LEU A O 1
ATOM 4515 N N . TYR C 1 189 ? 19.348 11.969 42.912 1.00 19.59 189 TYR A N 1
ATOM 4516 C CA . TYR C 1 189 ? 18.800 11.707 44.246 1.00 18.40 189 TYR A CA 1
ATOM 4517 C C . TYR C 1 189 ? 19.725 10.905 45.118 1.00 18.33 189 TYR A C 1
ATOM 4518 O O . TYR C 1 189 ? 20.533 10.124 44.628 1.00 17.59 189 TYR A O 1
ATOM 4527 N N . SER C 1 190 ? 19.526 11.059 46.420 1.00 18.81 190 SER A N 1
ATOM 4528 C CA . SER C 1 190 ? 20.186 10.246 47.426 1.00 19.14 190 SER A CA 1
ATOM 4529 C C . SER C 1 190 ? 19.202 10.087 48.565 1.00 19.00 190 SER A C 1
ATOM 4530 O O . SER C 1 190 ? 18.403 10.992 48.850 1.00 17.56 190 SER A O 1
ATOM 4533 N N . LEU C 1 191 ? 19.222 8.920 49.197 1.00 18.34 191 LEU A N 1
ATOM 4534 C CA . LEU C 1 191 ? 18.437 8.742 50.402 1.00 19.30 191 LEU A CA 1
ATOM 4535 C C . LEU C 1 191 ? 19.104 7.721 51.285 1.00 18.48 191 LEU A C 1
ATOM 4536 O O . LEU C 1 191 ? 19.956 6.960 50.827 1.00 17.53 191 LEU A O 1
ATOM 4541 N N . SER C 1 192 ? 18.718 7.737 52.553 1.00 17.83 192 SER A N 1
ATOM 4542 C CA . SER C 1 192 ? 19.209 6.775 53.513 1.00 18.00 192 SER A CA 1
ATOM 4543 C C . SER C 1 192 ? 18.035 5.986 54.055 1.00 15.90 192 SER A C 1
ATOM 4544 O O . SER C 1 192 ? 16.917 6.488 54.130 1.00 14.54 192 SER A O 1
ATOM 4547 N N . SER C 1 193 ? 18.318 4.742 54.407 1.00 14.56 193 SER A N 1
ATOM 4548 C CA . SER C 1 193 ? 17.388 3.910 55.169 1.00 15.67 193 SER A CA 1
ATOM 4549 C C . SER C 1 193 ? 18.164 3.388 56.379 1.00 15.44 193 SER A C 1
ATOM 4550 O O . SER C 1 193 ? 19.292 2.884 56.248 1.00 15.57 193 SER A O 1
ATOM 4553 N N . VAL C 1 194 ? 17.573 3.548 57.552 1.00 16.03 194 VAL A N 1
ATOM 4554 C CA . VAL C 1 194 ? 18.219 3.143 58.774 1.00 16.70 194 VAL A CA 1
ATOM 4555 C C . VAL C 1 194 ? 17.299 2.223 59.562 1.00 17.00 194 VAL A C 1
ATOM 4556 O O . VAL C 1 194 ? 16.085 2.195 59.362 1.00 16.36 194 VAL A O 1
ATOM 4560 N N . VAL C 1 195 ? 17.896 1.471 60.466 1.00 17.59 195 VAL A N 1
ATOM 4561 C CA . VAL C 1 195 ? 17.142 0.661 61.377 1.00 17.76 195 VAL A CA 1
ATOM 4562 C C . VAL C 1 195 ? 17.866 0.694 62.727 1.00 17.88 195 VAL A C 1
ATOM 4563 O O . VAL C 1 195 ? 19.095 0.759 62.789 1.00 17.78 195 VAL A O 1
ATOM 4567 N N . THR C 1 196 ? 17.106 0.721 63.804 1.00 17.69 196 THR A N 1
ATOM 4568 C CA . THR C 1 196 ? 17.714 0.543 65.108 1.00 19.28 196 THR A CA 1
ATOM 4569 C C . THR C 1 196 ? 17.482 -0.876 65.596 1.00 20.80 196 THR A C 1
ATOM 4570 O O . THR C 1 196 ? 16.377 -1.386 65.515 1.00 21.20 196 THR A O 1
ATOM 4574 N N . VAL C 1 197 ? 18.549 -1.515 66.070 1.00 21.82 197 VAL A N 1
ATOM 4575 C CA . VAL C 1 197 ? 18.512 -2.923 66.458 1.00 23.49 197 VAL A CA 1
ATOM 4576 C C . VAL C 1 197 ? 19.205 -3.089 67.810 1.00 24.55 197 VAL A C 1
ATOM 4577 O O . VAL C 1 197 ? 19.974 -2.207 68.213 1.00 23.13 197 VAL A O 1
ATOM 4581 N N . PRO C 1 198 ? 18.949 -4.214 68.510 1.00 26.95 198 PRO A N 1
ATOM 4582 C CA . PRO C 1 198 ? 19.713 -4.474 69.737 1.00 27.62 198 PRO A CA 1
ATOM 4583 C C . PRO C 1 198 ? 21.199 -4.613 69.442 1.00 26.67 198 PRO A C 1
ATOM 4584 O O . PRO C 1 198 ? 21.594 -5.374 68.554 1.00 24.53 198 PRO A O 1
ATOM 4588 N N . SER C 1 199 ? 22.027 -3.884 70.181 1.00 25.56 199 SER A N 1
ATOM 4589 C CA . SER C 1 199 ? 23.464 -3.961 69.964 1.00 28.21 199 SER A CA 1
ATOM 4590 C C . SER C 1 199 ? 24.010 -5.374 70.211 1.00 26.84 199 SER A C 1
ATOM 4591 O O . SER C 1 199 ? 25.041 -5.731 69.656 1.00 26.08 199 SER A O 1
ATOM 4594 N N . SER C 1 200 ? 23.301 -6.175 71.007 1.00 28.25 200 SER A N 1
ATOM 4595 C CA . SER C 1 200 ? 23.722 -7.555 71.273 1.00 32.30 200 SER A CA 1
ATOM 4596 C C . SER C 1 200 ? 23.645 -8.452 70.032 1.00 33.53 200 SER A C 1
ATOM 4597 O O . SER C 1 200 ? 24.353 -9.458 69.939 1.00 34.58 200 SER A O 1
ATOM 4600 N N . SER C 1 201 ? 22.805 -8.069 69.073 1.00 32.85 201 SER A N 1
ATOM 4601 C CA . SER C 1 201 ? 22.634 -8.828 67.834 1.00 31.28 201 SER A CA 1
ATOM 4602 C C . SER C 1 201 ? 23.741 -8.547 66.813 1.00 30.82 201 SER A C 1
ATOM 4603 O O . SER C 1 201 ? 23.872 -9.263 65.827 1.00 29.63 201 SER A O 1
ATOM 4606 N N . LEU C 1 202 ? 24.522 -7.492 67.042 1.00 30.21 202 LEU A N 1
ATOM 4607 C CA . LEU C 1 202 ? 25.521 -7.061 66.071 1.00 28.38 202 LEU A CA 1
ATOM 4608 C C . LEU C 1 202 ? 26.589 -8.123 65.867 1.00 30.73 202 LEU A C 1
ATOM 4609 O O . LEU C 1 202 ? 27.189 -8.593 66.825 1.00 32.62 202 LEU A O 1
ATOM 4614 N N . GLY C 1 203 ? 26.826 -8.492 64.615 1.00 29.95 203 GLY A N 1
ATOM 4615 C CA . GLY C 1 203 ? 27.841 -9.498 64.293 1.00 36.96 203 GLY A CA 1
ATOM 4616 C C . GLY C 1 203 ? 27.321 -10.920 64.409 1.00 37.55 203 GLY A C 1
ATOM 4617 O O . GLY C 1 203 ? 28.009 -11.865 64.015 1.00 41.82 203 GLY A O 1
ATOM 4618 N N . THR C 1 204 ? 26.116 -11.065 64.965 1.00 37.93 204 THR A N 1
ATOM 4619 C CA . THR C 1 204 ? 25.387 -12.335 64.994 1.00 36.52 204 THR A CA 1
ATOM 4620 C C . THR C 1 204 ? 24.258 -12.329 63.955 1.00 33.76 204 THR A C 1
ATOM 4621 O O . THR C 1 204 ? 24.270 -13.116 63.008 1.00 32.32 204 THR A O 1
ATOM 4625 N N . GLN C 1 205 ? 23.288 -11.441 64.142 1.00 29.78 205 GLN A N 1
ATOM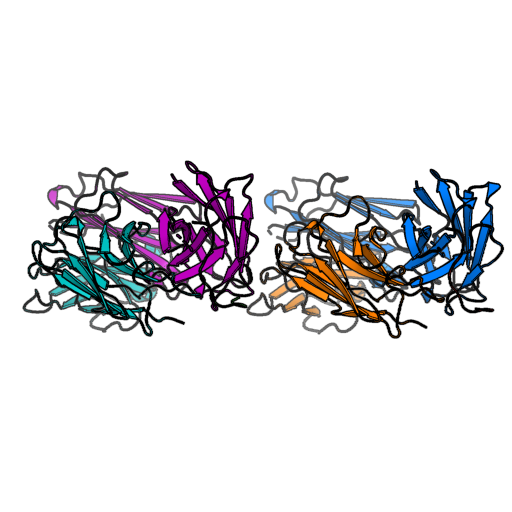 4626 C CA . GLN C 1 205 ? 22.208 -11.260 63.187 1.00 27.42 205 GLN A CA 1
ATOM 4627 C C . GLN C 1 205 ? 22.702 -10.522 61.933 1.00 25.05 205 GLN A C 1
ATOM 4628 O O . GLN C 1 205 ? 23.351 -9.473 62.019 1.00 23.95 205 GLN A O 1
ATOM 4634 N N . THR C 1 206 ? 22.384 -11.086 60.776 1.00 21.84 206 THR A N 1
ATOM 4635 C CA . THR C 1 206 ? 22.709 -10.485 59.489 1.00 20.23 206 THR A CA 1
ATOM 4636 C C . THR C 1 206 ? 21.661 -9.434 59.140 1.00 17.96 206 THR A C 1
ATOM 4637 O O . THR C 1 206 ? 20.447 -9.663 59.290 1.00 18.04 206 THR A O 1
ATOM 4641 N N . TYR C 1 207 ? 22.149 -8.274 58.713 1.00 17.10 207 TYR A N 1
ATOM 4642 C CA . TYR C 1 207 ? 21.292 -7.184 58.249 1.00 16.99 207 TYR A CA 1
ATOM 4643 C C . TYR C 1 207 ? 21.622 -6.846 56.812 1.00 18.07 207 TYR A C 1
ATOM 4644 O O . TYR C 1 207 ? 22.751 -6.481 56.492 1.00 18.09 207 TYR A O 1
ATOM 4653 N N . ILE C 1 208 ? 20.623 -7.001 55.946 1.00 16.89 208 ILE A N 1
ATOM 4654 C CA . ILE C 1 208 ? 20.782 -6.765 54.527 1.00 16.44 208 ILE A CA 1
ATOM 4655 C C . ILE C 1 208 ? 19.732 -5.742 54.121 1.00 16.38 208 ILE A C 1
ATOM 4656 O O . ILE C 1 208 ? 18.543 -5.901 54.434 1.00 15.67 208 ILE A O 1
ATOM 4661 N N . CYS C 1 209 ? 20.175 -4.675 53.474 1.00 16.67 209 CYS A N 1
ATOM 4662 C CA . CYS C 1 209 ? 19.218 -3.751 52.876 1.00 17.30 209 CYS A CA 1
ATOM 4663 C C . CYS C 1 209 ? 18.989 -4.123 51.419 1.00 17.16 209 CYS A C 1
ATOM 4664 O O . CYS C 1 209 ? 19.936 -4.329 50.645 1.00 16.25 209 CYS A O 1
ATOM 4667 N N . ASN C 1 210 ? 17.718 -4.246 51.062 1.00 16.58 210 ASN A N 1
ATOM 4668 C CA . ASN C 1 210 ? 17.322 -4.660 49.705 1.00 16.61 210 ASN A CA 1
ATOM 4669 C C . ASN C 1 210 ? 16.827 -3.427 48.982 1.00 16.95 210 ASN A C 1
ATOM 4670 O O . ASN C 1 210 ? 15.806 -2.853 49.355 1.00 17.03 210 ASN A O 1
ATOM 4675 N N . VAL C 1 211 ? 17.570 -3.032 47.955 1.00 16.67 211 VAL A N 1
ATOM 4676 C CA . VAL C 1 211 ? 17.322 -1.800 47.239 1.00 17.21 211 VAL A CA 1
ATOM 4677 C C . VAL C 1 211 ? 16.879 -2.160 45.833 1.00 17.64 211 VAL A C 1
ATOM 4678 O O . VAL C 1 211 ? 17.499 -2.995 45.172 1.00 19.75 211 VAL A O 1
ATOM 4682 N N . ASN C 1 212 ? 15.816 -1.510 45.383 1.00 18.02 212 ASN A N 1
ATOM 4683 C CA . ASN C 1 212 ? 15.294 -1.752 44.050 1.00 19.57 212 ASN A CA 1
ATOM 4684 C C . ASN C 1 212 ? 14.998 -0.420 43.396 1.00 20.46 212 ASN A C 1
ATOM 4685 O O . ASN C 1 212 ? 14.160 0.319 43.894 1.00 19.70 212 ASN A O 1
ATOM 4690 N N . HIS C 1 213 ? 15.722 -0.124 42.311 1.00 19.47 213 HIS A N 1
ATOM 4691 C CA . HIS C 1 213 ? 15.487 1.055 41.502 1.00 20.96 213 HIS A CA 1
ATOM 4692 C C . HIS C 1 213 ? 14.965 0.583 40.153 1.00 22.98 213 HIS A C 1
ATOM 4693 O O . HIS C 1 213 ? 15.740 0.318 39.226 1.00 22.66 213 HIS A O 1
ATOM 4700 N N . LYS C 1 214 ? 13.643 0.455 40.072 1.00 23.83 214 LYS A N 1
ATOM 4701 C CA . LYS C 1 214 ? 12.987 -0.090 38.881 1.00 27.81 214 LYS A CA 1
ATOM 4702 C C . LYS C 1 214 ? 13.268 0.677 37.589 1.00 27.14 214 LYS A C 1
ATOM 4703 O O . LYS C 1 214 ? 13.431 0.050 36.545 1.00 27.81 214 LYS A O 1
ATOM 4709 N N . PRO C 1 215 ? 13.355 2.025 37.650 1.00 28.30 215 PRO A N 1
ATOM 4710 C CA . PRO C 1 215 ? 13.638 2.758 36.414 1.00 28.49 215 PRO A CA 1
ATOM 4711 C C . PRO C 1 215 ? 14.939 2.368 35.702 1.00 29.02 215 PRO A C 1
ATOM 4712 O O . PRO C 1 215 ? 15.016 2.473 34.471 1.00 27.33 215 PRO A O 1
ATOM 4716 N N . SER C 1 216 ? 15.949 1.934 36.450 1.00 25.06 216 SER A N 1
ATOM 4717 C CA . SER C 1 216 ? 17.222 1.521 35.849 1.00 24.71 216 SER A CA 1
ATOM 4718 C C . SER C 1 216 ? 17.451 0.008 35.898 1.00 25.99 216 SER A C 1
ATOM 4719 O O . SER C 1 216 ? 18.551 -0.453 35.582 1.00 26.32 216 SER A O 1
ATOM 4722 N N . ASN C 1 217 ? 16.435 -0.745 36.322 1.00 26.33 217 ASN A N 1
ATOM 4723 C CA . ASN C 1 217 ? 16.552 -2.200 36.526 1.00 30.06 217 ASN A CA 1
ATOM 4724 C C . ASN C 1 217 ? 17.719 -2.600 37.429 1.00 31.60 217 ASN A C 1
ATOM 4725 O O . ASN C 1 217 ? 18.388 -3.616 37.193 1.00 31.24 217 ASN A O 1
ATOM 4730 N N . THR C 1 218 ? 17.952 -1.788 38.458 1.00 26.71 218 THR A N 1
ATOM 4731 C CA . THR C 1 218 ? 19.029 -1.999 39.408 1.00 25.47 218 THR A CA 1
ATOM 4732 C C . THR C 1 218 ? 18.472 -2.511 40.738 1.00 27.45 218 THR A C 1
ATOM 4733 O O . THR C 1 218 ? 17.656 -1.838 41.382 1.00 27.04 218 THR A O 1
ATOM 4737 N N . LYS C 1 219 ? 18.890 -3.724 41.108 1.00 23.85 219 LYS A N 1
ATOM 4738 C CA . LYS C 1 219 ? 18.589 -4.299 42.411 1.00 23.73 219 LYS A CA 1
ATOM 4739 C C . LYS C 1 219 ? 19.895 -4.653 43.105 1.00 22.53 219 LYS A C 1
ATOM 4740 O O . LYS C 1 219 ? 20.808 -5.206 42.479 1.00 22.07 219 LYS A O 1
ATOM 4746 N N . VAL C 1 220 ? 19.987 -4.307 44.385 1.00 21.25 220 VAL A N 1
ATOM 4747 C CA . VAL C 1 220 ? 21.175 -4.563 45.192 1.00 21.19 220 VAL A CA 1
ATOM 4748 C C . VAL C 1 220 ? 20.717 -5.024 46.564 1.00 19.52 220 VAL A C 1
ATOM 4749 O O . VAL C 1 220 ? 19.789 -4.457 47.132 1.00 19.68 220 VAL A O 1
ATOM 4753 N N . ASP C 1 221 ? 21.350 -6.086 47.058 1.00 19.82 221 ASP A N 1
ATOM 4754 C CA . ASP C 1 221 ? 21.214 -6.531 48.442 1.00 20.31 221 ASP A CA 1
ATOM 4755 C C . ASP C 1 221 ? 22.560 -6.254 49.109 1.00 18.84 221 ASP A C 1
ATOM 4756 O O . ASP C 1 221 ? 23.570 -6.864 48.747 1.00 19.43 221 ASP A O 1
ATOM 4761 N N . LYS C 1 222 ? 22.579 -5.322 50.056 1.00 17.18 222 LYS A N 1
ATOM 4762 C CA . LYS C 1 222 ? 23.825 -4.942 50.729 1.00 17.38 222 LYS A CA 1
ATOM 4763 C C . LYS C 1 222 ? 23.857 -5.392 52.186 1.00 15.65 222 LYS A C 1
ATOM 4764 O O . LYS C 1 222 ? 23.032 -4.966 52.993 1.00 14.44 222 LYS A O 1
ATOM 4770 N N . LYS C 1 223 ? 24.808 -6.253 52.533 1.00 15.74 223 LYS A N 1
ATOM 4771 C CA . LYS C 1 223 ? 24.980 -6.631 53.932 1.00 17.25 223 LYS A CA 1
ATOM 4772 C C . LYS C 1 223 ? 25.657 -5.483 54.679 1.00 16.04 223 LYS A C 1
ATOM 4773 O O . LYS C 1 223 ? 26.627 -4.898 54.182 1.00 16.60 223 LYS A O 1
ATOM 4779 N N . VAL C 1 224 ? 25.116 -5.131 55.845 1.00 15.03 224 VAL A N 1
ATOM 4780 C CA . VAL C 1 224 ? 25.666 -4.019 56.614 1.00 16.38 224 VAL A CA 1
ATOM 4781 C C . VAL C 1 224 ? 26.168 -4.591 57.928 1.00 17.65 224 VAL A C 1
ATOM 4782 O O . VAL C 1 224 ? 25.383 -5.106 58.723 1.00 19.24 224 VAL A O 1
ATOM 4786 N N . GLU C 1 225 ? 27.480 -4.496 58.145 1.00 19.38 225 GLU A N 1
ATOM 4787 C CA . GLU C 1 225 ? 28.090 -5.066 59.336 1.00 21.78 225 GLU A CA 1
ATOM 4788 C C . GLU C 1 225 ? 29.017 -4.085 60.045 1.00 22.55 225 GLU A C 1
ATOM 4789 O O . GLU C 1 225 ? 29.426 -3.081 59.456 1.00 20.22 225 GLU A O 1
ATOM 4795 N N . PRO C 1 226 ? 29.354 -4.368 61.320 1.00 23.85 226 PRO A N 1
ATOM 4796 C CA . PRO C 1 226 ? 30.349 -3.539 62.022 1.00 26.19 226 PRO A CA 1
ATOM 4797 C C . PRO C 1 226 ? 31.680 -3.509 61.269 1.00 27.90 226 PRO A C 1
ATOM 4798 O O . PRO C 1 226 ? 32.084 -4.524 60.700 1.00 28.73 226 PRO A O 1
ATOM 4802 N N . LYS C 1 227 ? 32.332 -2.350 61.234 1.00 27.65 227 LYS A N 1
ATOM 4803 C CA . LYS C 1 227 ? 33.622 -2.214 60.562 1.00 33.27 227 LYS A CA 1
ATOM 4804 C C . LYS C 1 227 ? 34.732 -2.805 61.431 1.00 32.35 227 LYS A C 1
ATOM 4805 O O . LYS C 1 227 ? 35.435 -3.711 60.993 1.00 38.73 227 LYS A O 1
ATOM 4811 N N . ASP D 2 1 ? -12.075 32.349 38.267 1.00 37.26 1 ASP B N 1
ATOM 4812 C CA . ASP D 2 1 ? -11.622 31.131 39.003 1.00 37.51 1 ASP B CA 1
ATOM 4813 C C . ASP D 2 1 ? -12.217 31.106 40.400 1.00 32.28 1 ASP B C 1
ATOM 4814 O O . ASP D 2 1 ? -12.059 32.059 41.165 1.00 32.15 1 ASP B O 1
ATOM 4819 N N . ILE D 2 2 ? -12.899 30.012 40.727 1.00 28.86 2 ILE B N 1
ATOM 4820 C CA . ILE D 2 2 ? -13.360 29.783 42.087 1.00 24.24 2 ILE B CA 1
ATOM 4821 C C . ILE D 2 2 ? -12.184 29.249 42.900 1.00 26.01 2 ILE B C 1
ATOM 4822 O O . ILE D 2 2 ? -11.685 28.146 42.644 1.00 28.85 2 ILE B O 1
ATOM 4827 N N . VAL D 2 3 ? -11.723 30.054 43.850 1.00 23.14 3 VAL B N 1
ATOM 4828 C CA . VAL D 2 3 ? -10.594 29.690 44.707 1.00 23.45 3 VAL B CA 1
ATOM 4829 C C . VAL D 2 3 ? -11.147 29.082 45.989 1.00 21.80 3 VAL B C 1
ATOM 4830 O O . VAL D 2 3 ? -12.030 29.658 46.624 1.00 22.76 3 VAL B O 1
ATOM 4834 N N . LEU D 2 4 ? -10.662 27.894 46.336 1.00 20.95 4 LEU B N 1
ATOM 4835 C CA . LEU D 2 4 ? -11.017 27.253 47.602 1.00 19.10 4 LEU B CA 1
ATOM 4836 C C . LEU D 2 4 ? -9.880 27.422 48.594 1.00 20.85 4 LEU B C 1
ATOM 4837 O O . LEU D 2 4 ? -8.760 26.954 48.355 1.00 22.32 4 LEU B O 1
ATOM 4842 N N . THR D 2 5 ? -10.171 28.082 49.704 1.00 19.92 5 THR B N 1
ATOM 4843 C CA . THR D 2 5 ? -9.170 28.334 50.734 1.00 21.02 5 THR B CA 1
ATOM 4844 C C . THR D 2 5 ? -9.427 27.437 51.930 1.00 22.07 5 THR B C 1
ATOM 4845 O O . THR D 2 5 ? -10.419 27.625 52.654 1.00 22.23 5 THR B O 1
ATOM 4849 N N . GLN D 2 6 ? -8.529 26.477 52.161 1.00 20.94 6 GLN B N 1
ATOM 4850 C CA . GLN D 2 6 ? -8.677 25.592 53.313 1.00 22.28 6 GLN B CA 1
ATOM 4851 C C . GLN D 2 6 ? -7.900 26.118 54.503 1.00 26.18 6 GLN B C 1
ATOM 4852 O O . GLN D 2 6 ? -6.766 26.579 54.363 1.00 28.65 6 GLN B O 1
ATOM 4858 N N . SER D 2 7 ? -8.533 26.063 55.667 1.00 26.87 7 SER B N 1
ATOM 4859 C CA . SER D 2 7 ? -7.923 26.514 56.905 1.00 29.75 7 SER B CA 1
ATOM 4860 C C . SER D 2 7 ? -8.347 25.596 58.041 1.00 31.34 7 SER B C 1
ATOM 4861 O O . SER D 2 7 ? -9.457 25.047 58.027 1.00 32.02 7 SER B O 1
ATOM 4864 N N . PRO D 2 8 ? -7.440 25.379 59.007 1.00 32.92 8 PRO B N 1
ATOM 4865 C CA . PRO D 2 8 ? -6.053 25.832 58.935 1.00 29.55 8 PRO B CA 1
ATOM 4866 C C . PRO D 2 8 ? -5.251 24.916 58.010 1.00 30.34 8 PRO B C 1
ATOM 4867 O O . PRO D 2 8 ? -5.753 23.867 57.589 1.00 29.27 8 PRO B O 1
ATOM 4871 N N . ALA D 2 9 ? -4.020 25.305 57.698 1.00 29.39 9 ALA B N 1
ATOM 4872 C CA . ALA D 2 9 ? -3.144 24.501 56.844 1.00 29.88 9 ALA B CA 1
ATOM 4873 C C . ALA D 2 9 ? -2.771 23.161 57.490 1.00 28.74 9 ALA B C 1
ATOM 4874 O O . ALA D 2 9 ? -2.663 22.137 56.813 1.00 27.68 9 ALA B O 1
ATOM 4876 N N . THR D 2 10 ? -2.566 23.186 58.804 1.00 29.64 10 THR B N 1
ATOM 4877 C CA . THR D 2 10 ? -2.194 22.000 59.571 1.00 30.93 10 THR B CA 1
ATOM 4878 C C . THR D 2 10 ? -3.009 21.999 60.859 1.00 31.38 10 THR B C 1
ATOM 4879 O O . THR D 2 10 ? -3.324 23.060 61.391 1.00 33.62 10 THR B O 1
ATOM 4883 N N . LEU D 2 11 ? -3.385 20.806 61.315 1.00 30.97 11 LEU B N 1
ATOM 4884 C CA . LEU D 2 11 ? -4.001 20.599 62.625 1.00 31.39 11 LEU B CA 1
ATOM 4885 C C . LEU D 2 11 ? -3.237 19.524 63.378 1.00 30.77 11 LEU B C 1
ATOM 4886 O O . LEU D 2 11 ? -2.996 18.443 62.852 1.00 31.39 11 LEU B O 1
ATOM 4891 N N . SER D 2 12 ? -2.866 19.828 64.616 1.00 28.89 12 SER B N 1
ATOM 4892 C CA . SER D 2 12 ? -2.189 18.872 65.471 1.00 29.51 12 SER B CA 1
ATOM 4893 C C . SER D 2 12 ? -3.141 18.544 66.614 1.00 27.96 12 SER B C 1
ATOM 4894 O O . SER D 2 12 ? -3.455 19.401 67.431 1.00 30.88 12 SER B O 1
ATOM 4897 N N . LEU D 2 13 ? -3.630 17.313 66.639 1.00 27.38 13 LEU B N 1
ATOM 4898 C CA . LEU D 2 13 ? -4.678 16.939 67.576 1.00 30.29 13 LEU B CA 1
ATOM 4899 C C . LEU D 2 13 ? -4.410 15.569 68.166 1.00 31.37 13 LEU B C 1
ATOM 4900 O O . LEU D 2 13 ? -3.695 14.762 67.577 1.00 29.86 13 LEU B O 1
ATOM 4905 N N . SER D 2 14 ? -4.983 15.313 69.339 1.00 33.19 14 SER B N 1
ATOM 4906 C CA . SER D 2 14 ? -4.819 14.026 70.000 1.00 36.66 14 SER B CA 1
ATOM 4907 C C . SER D 2 14 ? -5.933 13.097 69.549 1.00 38.19 14 SER B C 1
ATOM 4908 O O . SER D 2 14 ? -7.011 13.572 69.172 1.00 39.88 14 SER B O 1
ATOM 4911 N N . PRO D 2 15 ? -5.684 11.773 69.566 1.00 39.51 15 PRO B N 1
ATOM 4912 C CA . PRO D 2 15 ? -6.768 10.823 69.318 1.00 42.92 15 PRO B CA 1
ATOM 4913 C C . PRO D 2 15 ? -7.999 11.091 70.194 1.00 41.59 15 PRO B C 1
ATOM 4914 O O . PRO D 2 15 ? -7.873 11.473 71.364 1.00 41.71 15 PRO B O 1
ATOM 4918 N N . GLY D 2 16 ? -9.179 10.927 69.604 1.00 39.10 16 GLY B N 1
ATOM 4919 C CA . GLY D 2 16 ? -10.430 11.202 70.291 1.00 39.15 16 GLY B CA 1
ATOM 4920 C C . GLY D 2 16 ? -10.930 12.635 70.165 1.00 41.47 16 GLY B C 1
ATOM 4921 O O . GLY D 2 16 ? -12.107 12.894 70.410 1.00 42.12 16 GLY B O 1
ATOM 4922 N N . GLU D 2 17 ? -10.052 13.568 69.794 1.00 36.88 17 GLU B N 1
ATOM 4923 C CA . GLU D 2 17 ? -10.450 14.971 69.686 1.00 36.94 17 GLU B CA 1
ATOM 4924 C C . GLU D 2 17 ? -11.247 15.248 68.412 1.00 33.92 17 GLU B C 1
ATOM 4925 O O . GLU D 2 17 ? -11.214 14.465 67.462 1.00 32.56 17 GLU B O 1
ATOM 4931 N N . ARG D 2 18 ? -11.994 16.348 68.429 1.00 33.18 18 ARG B N 1
ATOM 4932 C CA . ARG D 2 18 ? -12.813 16.756 67.295 1.00 31.70 18 ARG B CA 1
ATOM 4933 C C . ARG D 2 18 ? -11.946 17.562 66.331 1.00 28.99 18 ARG B C 1
ATOM 4934 O O . ARG D 2 18 ? -11.183 18.435 66.752 1.00 27.66 18 ARG B O 1
ATOM 4942 N N . ALA D 2 19 ? -12.054 17.241 65.045 1.00 27.93 19 ALA B N 1
ATOM 4943 C CA . ALA D 2 19 ? -11.353 17.975 63.996 1.00 27.94 19 ALA B CA 1
ATOM 4944 C C . ALA D 2 19 ? -12.371 18.720 63.149 1.00 26.98 19 ALA B C 1
ATOM 4945 O O . ALA D 2 19 ? -13.338 18.120 62.675 1.00 29.57 19 ALA B O 1
ATOM 4947 N N . THR D 2 20 ? -12.144 20.020 62.977 1.00 26.91 20 THR B N 1
ATOM 4948 C CA . THR D 2 20 ? -13.023 20.888 62.198 1.00 27.42 20 THR B CA 1
ATOM 4949 C C . THR D 2 20 ? -12.214 21.595 61.112 1.00 27.44 20 THR B C 1
ATOM 4950 O O . THR D 2 20 ? -11.345 22.433 61.393 1.00 27.92 20 THR B O 1
ATOM 4954 N N . LEU D 2 21 ? -12.523 21.251 59.869 1.00 24.69 21 LEU B N 1
ATOM 4955 C CA . LEU D 2 21 ? -11.766 21.723 58.718 1.00 23.75 21 LEU B CA 1
ATOM 4956 C C . LEU D 2 21 ? -12.650 22.611 57.846 1.00 22.70 21 LEU B C 1
ATOM 4957 O O . LEU D 2 21 ? -13.804 22.259 57.557 1.00 23.18 21 LEU B O 1
ATOM 4962 N N . SER D 2 22 ? -12.110 23.756 57.448 1.00 20.17 22 SER B N 1
ATOM 4963 C CA . SER D 2 22 ? -12.866 24.766 56.724 1.00 21.47 22 SER B CA 1
ATOM 4964 C C . SER D 2 22 ? -12.455 24.797 55.266 1.00 19.42 22 SER B C 1
ATOM 4965 O O . SER D 2 22 ? -11.285 24.634 54.939 1.00 21.78 22 SER B O 1
ATOM 4968 N N . CYS D 2 23 ? -13.425 25.023 54.404 1.00 20.17 23 CYS B N 1
ATOM 4969 C CA . CYS D 2 23 ? -13.172 25.274 53.005 1.00 21.04 23 CYS B CA 1
ATOM 4970 C C . CYS D 2 23 ? -14.015 26.478 52.644 1.00 23.07 23 CYS B C 1
ATOM 4971 O O . CYS D 2 23 ? -15.243 26.403 52.656 1.00 23.95 23 CYS B O 1
ATOM 4974 N N . ARG D 2 24 ? -13.347 27.599 52.381 1.00 21.65 24 ARG B N 1
ATOM 4975 C CA . ARG D 2 24 ? -14.018 28.835 51.996 1.00 24.67 24 ARG B CA 1
ATOM 4976 C C . ARG D 2 24 ? -13.809 29.085 50.507 1.00 23.77 24 ARG B C 1
ATOM 4977 O O . ARG D 2 24 ? -12.668 29.104 50.021 1.00 24.49 24 ARG B O 1
ATOM 4985 N N . ALA D 2 25 ? -14.909 29.272 49.786 1.00 20.37 25 ALA B N 1
ATOM 4986 C CA . ALA D 2 25 ? -14.860 29.534 48.362 1.00 21.19 25 ALA B CA 1
ATOM 4987 C C . ALA D 2 25 ? -14.891 31.033 48.102 1.00 21.85 25 ALA B C 1
ATOM 4988 O O . ALA D 2 25 ? -15.547 31.779 48.840 1.00 22.18 25 ALA B O 1
ATOM 4990 N N . SER D 2 26 ? -14.204 31.462 47.046 1.00 21.83 26 SER B N 1
ATOM 4991 C CA . SER D 2 26 ? -14.139 32.887 46.693 1.00 23.80 26 SER B CA 1
ATOM 4992 C C . SER D 2 26 ? -15.472 33.451 46.162 1.00 26.15 26 SER B C 1
ATOM 4993 O O . SER D 2 26 ? -15.675 34.662 46.123 1.00 23.30 26 SER B O 1
ATOM 4996 N N . GLN D 2 27 ? -16.368 32.563 45.741 1.00 25.77 27 GLN B N 1
ATOM 4997 C CA . GLN D 2 27 ? -17.728 32.948 45.400 1.00 27.04 27 GLN B CA 1
ATOM 4998 C C . GLN D 2 27 ? -18.625 31.757 45.699 1.00 25.87 27 GLN B C 1
ATOM 4999 O O . GLN D 2 27 ? -18.124 30.653 45.932 1.00 22.03 27 GLN B O 1
ATOM 5005 N N . SER D 2 28 ? -19.935 31.989 45.710 1.00 25.26 28 SER B N 1
ATOM 5006 C CA . SER D 2 28 ? -20.900 30.930 46.005 1.00 25.93 28 SER B CA 1
ATOM 5007 C C . SER D 2 28 ? -20.779 29.733 45.072 1.00 24.83 28 SER B C 1
ATOM 5008 O O . SER D 2 28 ? -20.632 29.872 43.847 1.00 26.20 28 SER B O 1
ATOM 5011 N N . VAL D 2 29 ? -20.838 28.555 45.683 1.00 22.20 29 VAL B N 1
ATOM 5012 C CA . VAL D 2 29 ? -20.751 27.278 45.003 1.00 21.20 29 VAL B CA 1
ATOM 5013 C C . VAL D 2 29 ? -21.994 26.497 45.416 1.00 18.64 29 VAL B C 1
ATOM 5014 O O . VAL D 2 29 ? -22.270 26.372 46.598 1.00 19.18 29 VAL B O 1
ATOM 5018 N N . SER D 2 30 ? -22.756 25.987 44.455 1.00 17.61 30 SER B N 1
ATOM 5019 C CA . SER D 2 30 ? -23.815 25.030 44.807 1.00 16.51 30 SER B CA 1
ATOM 5020 C C . SER D 2 30 ? -23.229 23.901 45.658 1.00 16.49 30 SER B C 1
ATOM 5021 O O . SER D 2 30 ? -22.231 23.277 45.276 1.00 15.77 30 SER B O 1
ATOM 5024 N N . SER D 2 31 ? -23.857 23.645 46.797 1.00 15.68 31 SER B N 1
ATOM 5025 C CA . SER D 2 31 ? -23.412 22.600 47.710 1.00 17.86 31 SER B CA 1
ATOM 5026 C C . SER D 2 31 ? -23.390 21.186 47.084 1.00 17.94 31 SER B C 1
ATOM 5027 O O . SER D 2 31 ? -22.618 20.344 47.528 1.00 18.80 31 SER B O 1
ATOM 5030 N N . SER D 2 32 ? -24.182 20.954 46.028 1.00 17.67 32 SER B N 1
ATOM 5031 C CA . SER D 2 32 ? -24.171 19.684 45.281 1.00 17.45 32 SER B CA 1
ATOM 5032 C C . SER D 2 32 ? -22.800 19.378 44.641 1.00 18.02 32 SER B C 1
ATOM 5033 O O . SER D 2 32 ? -22.504 18.220 44.326 1.00 18.39 32 SER B O 1
ATOM 5036 N N . TYR D 2 33 ? -21.985 20.410 44.455 1.00 16.60 33 TYR B N 1
ATOM 5037 C CA . TYR D 2 33 ? -20.720 20.323 43.693 1.00 17.57 33 TYR B CA 1
ATOM 5038 C C . TYR D 2 33 ? -19.456 20.464 44.543 1.00 18.05 33 TYR B C 1
ATOM 5039 O O . TYR D 2 33 ? -18.376 20.654 44.003 1.00 20.01 33 TYR B O 1
ATOM 5048 N N . LEU D 2 34 ? -19.602 20.375 45.858 1.00 16.81 34 LEU B N 1
ATOM 5049 C CA . LEU D 2 34 ? -18.480 20.519 46.781 1.00 17.42 34 LEU B CA 1
ATOM 5050 C C . LEU D 2 34 ? -18.226 19.180 47.482 1.00 16.73 34 LEU B C 1
ATOM 5051 O O . LEU D 2 34 ? -19.110 18.629 48.151 1.00 17.15 34 LEU B O 1
ATOM 5056 N N . ALA D 2 35 ? -17.013 18.655 47.331 1.00 16.38 35 ALA B N 1
ATOM 5057 C CA . ALA D 2 35 ? -16.702 17.321 47.856 1.00 16.95 35 ALA B CA 1
ATOM 5058 C C . ALA D 2 35 ? -15.439 17.372 48.698 1.00 17.19 35 ALA B C 1
ATOM 5059 O O . ALA D 2 35 ? -14.637 18.286 48.548 1.00 17.17 35 ALA B O 1
ATOM 5061 N N . TRP D 2 36 ? -15.280 16.379 49.575 1.00 16.75 36 TRP B N 1
ATOM 5062 C CA . TRP D 2 36 ? -14.096 16.251 50.420 1.00 17.31 36 TRP B CA 1
ATOM 5063 C C . TRP D 2 36 ? -13.411 14.928 50.150 1.00 16.73 36 TRP B C 1
ATOM 5064 O O . TRP D 2 36 ? -14.092 13.886 49.978 1.00 16.51 36 TRP B O 1
ATOM 5075 N N . TYR D 2 37 ? -12.077 14.983 50.085 1.00 17.47 37 TYR B N 1
ATOM 5076 C CA . TYR D 2 37 ? -11.223 13.799 49.873 1.00 17.65 37 TYR B CA 1
ATOM 5077 C C . TYR D 2 37 ? -10.217 13.660 50.992 1.00 19.12 37 TYR B C 1
ATOM 5078 O O . TYR D 2 37 ? -9.746 14.655 51.545 1.00 19.02 37 TYR B O 1
ATOM 5087 N N . GLN D 2 38 ? -9.894 12.408 51.309 1.00 20.32 38 GLN B N 1
ATOM 5088 C CA . GLN D 2 38 ? -8.836 12.093 52.257 1.00 19.79 38 GLN B CA 1
ATOM 5089 C C . GLN D 2 38 ? -7.694 11.515 51.433 1.00 19.04 38 GLN B C 1
ATOM 5090 O O . GLN D 2 38 ? -7.926 10.756 50.493 1.00 21.41 38 GLN B O 1
ATOM 5096 N N . GLN D 2 39 ? -6.468 11.889 51.765 1.00 17.75 39 GLN B N 1
ATOM 5097 C CA . GLN D 2 39 ? -5.318 11.258 51.135 1.00 20.25 39 GLN B CA 1
ATOM 5098 C C . GLN D 2 39 ? -4.207 10.967 52.133 1.00 20.87 39 GLN B C 1
ATOM 5099 O O . GLN D 2 39 ? -3.833 11.825 52.924 1.00 21.33 39 GLN B O 1
ATOM 5105 N N . LYS D 2 40 ? -3.692 9.743 52.052 1.00 23.19 40 LYS B N 1
ATOM 5106 C CA . LYS D 2 40 ? -2.575 9.251 52.856 1.00 24.78 40 LYS B CA 1
ATOM 5107 C C . LYS D 2 40 ? -1.368 9.075 51.937 1.00 25.86 40 LYS B C 1
ATOM 5108 O O . LYS D 2 40 ? -1.542 8.780 50.753 1.00 24.63 40 LYS B O 1
ATOM 5114 N N . PRO D 2 41 ? -0.142 9.246 52.465 1.00 29.56 41 PRO B N 1
ATOM 5115 C CA . PRO D 2 41 ? 1.073 9.089 51.643 1.00 30.61 41 PRO B CA 1
ATOM 5116 C C . PRO D 2 41 ? 1.090 7.841 50.765 1.00 32.60 41 PRO B C 1
ATOM 5117 O O . PRO D 2 41 ? 0.726 6.758 51.224 1.00 34.79 41 PRO B O 1
ATOM 5121 N N . GLY D 2 42 ? 1.472 8.012 49.496 1.00 33.25 42 GLY B N 1
ATOM 5122 C CA . GLY D 2 42 ? 1.568 6.906 48.545 1.00 30.30 42 GLY B CA 1
ATOM 5123 C C . GLY D 2 42 ? 0.241 6.400 48.013 1.00 32.72 42 GLY B C 1
ATOM 5124 O O . GLY D 2 42 ? 0.204 5.422 47.268 1.00 33.51 42 GLY B O 1
ATOM 5125 N N . GLN D 2 43 ? -0.855 7.063 48.381 1.00 28.10 43 GLN B N 1
ATOM 5126 C CA . GLN D 2 43 ? -2.170 6.607 47.974 1.00 28.19 43 GLN B CA 1
ATOM 5127 C C . GLN D 2 43 ? -2.902 7.669 47.177 1.00 27.27 43 GLN B C 1
ATOM 5128 O O . GLN D 2 43 ? -2.648 8.865 47.336 1.00 22.70 43 GLN B O 1
ATOM 5134 N N . ALA D 2 44 ? -3.804 7.206 46.317 1.00 27.48 44 ALA B N 1
ATOM 5135 C CA . ALA D 2 44 ? -4.739 8.069 45.619 1.00 27.59 44 ALA B CA 1
ATOM 5136 C C . ALA D 2 44 ? -5.731 8.672 46.627 1.00 26.60 44 ALA B C 1
ATOM 5137 O O . ALA D 2 44 ? -5.979 8.077 47.677 1.00 25.07 44 ALA B O 1
ATOM 5139 N N . PRO D 2 45 ? -6.283 9.862 46.316 1.00 23.86 45 PRO B N 1
ATOM 5140 C CA . PRO D 2 45 ? -7.354 10.465 47.112 1.00 22.88 45 PRO B CA 1
ATOM 5141 C C . PRO D 2 45 ? -8.540 9.518 47.235 1.00 23.93 45 PRO B C 1
ATOM 5142 O O . PRO D 2 45 ? -8.839 8.767 46.308 1.00 27.76 45 PRO B O 1
ATOM 5146 N N . ARG D 2 46 ? -9.191 9.549 48.388 1.00 23.18 46 ARG B N 1
ATOM 5147 C CA . ARG D 2 46 ? -10.388 8.770 48.624 1.00 23.68 46 ARG B CA 1
ATOM 5148 C C . ARG D 2 46 ? -11.528 9.745 48.896 1.00 22.03 46 ARG B C 1
ATOM 5149 O O . ARG D 2 46 ? -11.406 10.622 49.764 1.00 22.08 46 ARG B O 1
ATOM 5157 N N . LEU D 2 47 ? -12.623 9.582 48.162 1.00 21.18 47 LEU B N 1
ATOM 5158 C CA . LEU D 2 47 ? -13.837 10.366 48.388 1.00 21.47 47 LEU B CA 1
ATOM 5159 C C . LEU D 2 47 ? -14.436 10.100 49.774 1.00 22.06 47 LEU B C 1
ATOM 5160 O O . LEU D 2 47 ? -14.656 8.945 50.164 1.00 21.28 47 LEU B O 1
ATOM 5165 N N . LEU D 2 48 ? -14.721 11.174 50.507 1.00 20.83 48 LEU B N 1
ATOM 5166 C CA . LEU D 2 48 ? -15.322 11.058 51.830 1.00 21.75 48 LEU B CA 1
ATOM 5167 C C . LEU D 2 48 ? -16.750 11.537 51.833 1.00 22.31 48 LEU B C 1
ATOM 5168 O O . LEU D 2 48 ? -17.653 10.849 52.304 1.00 23.85 48 LEU B O 1
ATOM 5173 N N . ILE D 2 49 ? -16.934 12.734 51.297 1.00 20.58 49 ILE B N 1
ATOM 5174 C CA . ILE D 2 49 ? -18.203 13.428 51.359 1.00 20.57 49 ILE B CA 1
ATOM 5175 C C . ILE D 2 49 ? -18.419 14.025 49.988 1.00 19.23 49 ILE B C 1
ATOM 5176 O O . ILE D 2 49 ? -17.508 14.650 49.446 1.00 20.77 49 ILE B O 1
ATOM 5181 N N . TYR D 2 50 ? -19.604 13.817 49.421 1.00 19.17 50 TYR B N 1
ATOM 5182 C CA . TYR D 2 50 ? -19.977 14.503 48.189 1.00 19.88 50 TYR B CA 1
ATOM 5183 C C . TYR D 2 50 ? -21.223 15.355 48.416 1.00 19.99 50 TYR B C 1
ATOM 5184 O O . TYR D 2 50 ? -21.996 15.100 49.336 1.00 19.76 50 TYR B O 1
ATOM 5193 N N . GLY D 2 51 ? -21.401 16.385 47.597 1.00 19.88 51 GLY B N 1
ATOM 5194 C CA . GLY D 2 51 ? -22.570 17.261 47.749 1.00 19.31 51 GLY B CA 1
ATOM 5195 C C . GLY D 2 51 ? -22.632 17.924 49.113 1.00 18.51 51 GLY B C 1
ATOM 5196 O O . GLY D 2 51 ? -23.699 18.029 49.734 1.00 19.33 51 GLY B O 1
ATOM 5197 N N . ALA D 2 52 ? -21.472 18.367 49.579 1.00 17.36 52 ALA B N 1
ATOM 5198 C CA . ALA D 2 52 ? -21.294 18.999 50.888 1.00 16.82 52 ALA B CA 1
ATOM 5199 C C . ALA D 2 52 ? -21.540 18.143 52.134 1.00 17.47 52 ALA B C 1
ATOM 5200 O O . ALA D 2 52 ? -20.831 18.303 53.109 1.00 16.49 52 ALA B O 1
ATOM 5202 N N . SER D 2 53 ? -22.521 17.237 52.104 1.00 16.19 53 SER B N 1
ATOM 5203 C CA . SER D 2 53 ? -22.996 16.593 53.331 1.00 18.00 53 SER B CA 1
ATOM 5204 C C . SER D 2 53 ? -23.229 15.079 53.244 1.00 19.53 53 SER B C 1
ATOM 5205 O O . SER D 2 53 ? -23.520 14.455 54.248 1.00 19.66 53 SER B O 1
ATOM 5208 N N . SER D 2 54 ? -23.102 14.494 52.061 1.00 21.71 54 SER B N 1
ATOM 5209 C CA . SER D 2 54 ? -23.401 13.074 51.876 1.00 24.25 54 SER B CA 1
ATOM 5210 C C . SER D 2 54 ? -22.143 12.225 52.008 1.00 27.86 54 SER B C 1
ATOM 5211 O O . SER D 2 54 ? -21.129 12.502 51.357 1.00 26.68 54 SER B O 1
ATOM 5214 N N . ARG D 2 55 ? -22.217 11.199 52.853 1.00 28.88 55 ARG B N 1
ATOM 5215 C CA . ARG D 2 55 ? -21.088 10.274 53.049 1.00 31.22 55 ARG B CA 1
ATOM 5216 C C . ARG D 2 55 ? -21.016 9.312 51.897 1.00 29.56 55 ARG B C 1
ATOM 5217 O O . ARG D 2 55 ? -22.030 8.755 51.485 1.00 30.68 55 ARG B O 1
ATOM 5225 N N . ALA D 2 56 ? -19.813 9.136 51.362 1.00 30.28 56 ALA B N 1
ATOM 5226 C CA . ALA D 2 56 ? -19.564 8.124 50.347 1.00 30.37 56 ALA B CA 1
ATOM 5227 C C . ALA D 2 56 ? -19.707 6.747 51.012 1.00 32.74 56 ALA B C 1
ATOM 5228 O O . ALA D 2 56 ? -19.509 6.613 52.231 1.00 32.15 56 ALA B O 1
ATOM 5230 N N . THR D 2 57 ? -20.087 5.744 50.227 1.00 37.77 57 THR B N 1
ATOM 5231 C CA . THR D 2 57 ? -20.268 4.387 50.758 1.00 40.40 57 THR B CA 1
ATOM 5232 C C . THR D 2 57 ? -18.963 3.873 51.381 1.00 40.69 57 THR B C 1
ATOM 5233 O O . THR D 2 57 ? -17.905 3.969 50.772 1.00 43.42 57 THR B O 1
ATOM 5237 N N . GLY D 2 58 ? -19.041 3.384 52.618 1.00 42.30 58 GLY B N 1
ATOM 5238 C CA . GLY D 2 58 ? -17.856 2.904 53.342 1.00 40.12 58 GLY B CA 1
ATOM 5239 C C . GLY D 2 58 ? -17.255 3.886 54.335 1.00 41.37 58 GLY B C 1
ATOM 5240 O O . GLY D 2 58 ? -16.429 3.507 55.165 1.00 45.16 58 GLY B O 1
ATOM 5241 N N . VAL D 2 59 ? -17.662 5.153 54.253 1.00 36.42 59 VAL B N 1
ATOM 5242 C CA . VAL D 2 59 ? -17.160 6.202 55.154 1.00 35.29 59 VAL B CA 1
ATOM 5243 C C . VAL D 2 59 ? -17.912 6.178 56.504 1.00 33.61 59 VAL B C 1
ATOM 5244 O O . VAL D 2 59 ? -19.140 6.264 56.528 1.00 34.46 59 VAL B O 1
ATOM 5248 N N . PRO D 2 60 ? -17.175 6.070 57.627 1.00 35.36 60 PRO B N 1
ATOM 5249 C CA . PRO D 2 60 ? -17.761 6.053 58.978 1.00 35.90 60 PRO B CA 1
ATOM 5250 C C . PRO D 2 60 ? -18.550 7.310 59.370 1.00 36.33 60 PRO B C 1
ATOM 5251 O O . PRO D 2 60 ? -18.256 8.406 58.895 1.00 29.61 60 PRO B O 1
ATOM 5255 N N . ALA D 2 61 ? -19.522 7.140 60.265 1.00 36.16 61 ALA B N 1
ATOM 5256 C CA . ALA D 2 61 ? -20.424 8.226 60.655 1.00 33.82 61 ALA B CA 1
ATOM 5257 C C . ALA D 2 61 ? -19.722 9.391 61.354 1.00 32.39 61 ALA B C 1
ATOM 5258 O O . ALA D 2 61 ? -20.285 10.480 61.476 1.00 33.27 61 ALA B O 1
ATOM 5260 N N . ARG D 2 62 ? -18.492 9.174 61.805 1.00 31.05 62 ARG B N 1
ATOM 5261 C CA . ARG D 2 62 ? -17.762 10.228 62.502 1.00 28.87 62 ARG B CA 1
ATOM 5262 C C . ARG D 2 62 ? -17.349 11.373 61.561 1.00 26.01 62 ARG B C 1
ATOM 5263 O O . ARG D 2 62 ? -17.039 12.470 62.016 1.00 25.01 62 ARG B O 1
ATOM 5271 N N . PHE D 2 63 ? -17.368 11.107 60.258 1.00 27.72 63 PHE B N 1
ATOM 5272 C CA . PHE D 2 63 ? -17.131 12.133 59.247 1.00 25.29 63 PHE B CA 1
ATOM 5273 C C . PHE D 2 63 ? -18.447 12.779 58.866 1.00 25.97 63 PHE B C 1
ATOM 5274 O O . PHE D 2 63 ? -19.402 12.097 58.474 1.00 23.93 63 PHE B O 1
ATOM 5282 N N . SER D 2 64 ? -18.504 14.093 58.974 1.00 25.04 64 SER B N 1
ATOM 5283 C CA . SER D 2 64 ? -19.677 14.798 58.476 1.00 26.77 64 SER B CA 1
ATOM 5284 C C . SER D 2 64 ? -19.298 16.107 57.801 1.00 25.82 64 SER B C 1
ATOM 5285 O O . SER D 2 64 ? -18.364 16.798 58.212 1.00 25.27 64 SER B O 1
ATOM 5288 N N . GLY D 2 65 ? -20.043 16.440 56.758 1.00 24.36 65 GLY B N 1
ATOM 5289 C CA . GLY D 2 65 ? -19.785 17.648 56.016 1.00 23.65 65 GLY B CA 1
ATOM 5290 C C . GLY D 2 65 ? -21.011 18.520 56.125 1.00 23.00 65 GLY B C 1
ATOM 5291 O O . GLY D 2 65 ? -22.127 18.018 56.230 1.00 20.47 65 GLY B O 1
ATOM 5292 N N . SER D 2 66 ? -20.800 19.825 56.142 1.00 22.82 66 SER B N 1
ATOM 5293 C CA . SER D 2 66 ? -21.913 20.767 56.157 1.00 24.86 66 SER B CA 1
ATOM 5294 C C . SER D 2 66 ? -21.510 22.056 55.464 1.00 24.65 66 SER B C 1
ATOM 5295 O O . SER D 2 66 ? -20.358 22.211 55.031 1.00 21.49 66 SER B O 1
ATOM 5298 N N . GLY D 2 67 ? -22.467 22.980 55.360 1.00 26.21 67 GLY B N 1
ATOM 5299 C CA . GLY D 2 67 ? -22.192 24.312 54.860 1.00 24.52 67 GLY B CA 1
ATOM 5300 C C . GLY D 2 67 ? -22.856 24.584 53.535 1.00 24.54 67 GLY B C 1
ATOM 5301 O O . GLY D 2 67 ? -23.435 23.691 52.915 1.00 25.47 67 GLY B O 1
ATOM 5302 N N . SER D 2 68 ? -22.772 25.836 53.104 1.00 23.77 68 SER B N 1
ATOM 5303 C CA . SER D 2 68 ? -23.429 26.289 51.891 1.00 24.22 68 SER B CA 1
ATOM 5304 C C . SER D 2 68 ? -22.820 27.628 51.508 1.00 25.98 68 SER B C 1
ATOM 5305 O O . SER D 2 68 ? -22.084 28.230 52.304 1.00 26.34 68 SER B O 1
ATOM 5308 N N . GLY D 2 69 ? -23.140 28.096 50.305 1.00 23.46 69 GLY B N 1
ATOM 5309 C CA . GLY D 2 69 ? -22.707 29.389 49.834 1.00 24.73 69 GLY B CA 1
ATOM 5310 C C . GLY D 2 69 ? -21.209 29.395 49.615 1.00 24.68 69 GLY B C 1
ATOM 5311 O O . GLY D 2 69 ? -20.717 28.809 48.653 1.00 23.95 69 GLY B O 1
ATOM 5312 N N . THR D 2 70 ? -20.489 30.034 50.534 1.00 24.06 70 THR B N 1
ATOM 5313 C CA . THR D 2 70 ? -19.035 30.135 50.434 1.00 25.81 70 THR B CA 1
ATOM 5314 C C . THR D 2 70 ? -18.312 29.399 51.552 1.00 25.36 70 THR B C 1
ATOM 5315 O O . THR D 2 70 ? -17.084 29.321 51.544 1.00 28.11 70 THR B O 1
ATOM 5319 N N . ASP D 2 71 ? -19.055 28.883 52.527 1.00 23.24 71 ASP B N 1
ATOM 5320 C CA . ASP D 2 71 ? -18.441 28.366 53.735 1.00 25.79 71 ASP B CA 1
ATOM 5321 C C . ASP D 2 71 ? -18.799 26.902 53.979 1.00 23.89 71 ASP B C 1
ATOM 5322 O O . ASP D 2 71 ? -19.952 26.584 54.298 1.00 22.33 71 ASP B O 1
ATOM 5327 N N . PHE D 2 72 ? -17.802 26.022 53.850 1.00 19.85 72 PHE B N 1
ATOM 5328 C CA . PHE D 2 72 ? -18.019 24.576 53.984 1.00 18.58 72 PHE B CA 1
ATOM 5329 C C . PHE D 2 72 ? -17.116 23.992 55.058 1.00 19.66 72 PHE B C 1
ATOM 5330 O O . PHE D 2 72 ? -15.996 24.469 55.266 1.00 19.77 72 PHE B O 1
ATOM 5338 N N . THR D 2 73 ? -17.614 22.955 55.728 1.00 17.94 73 THR B N 1
ATOM 5339 C CA . THR D 2 73 ? -16.946 22.399 56.875 1.00 19.93 73 THR B CA 1
ATOM 5340 C C . THR D 2 73 ? -16.935 20.892 56.827 1.00 20.21 73 THR B C 1
ATOM 5341 O O . THR D 2 73 ? -17.938 20.244 56.489 1.00 20.66 73 THR B O 1
ATOM 5345 N N . LEU D 2 74 ? -15.789 20.325 57.172 1.00 19.27 74 LEU B N 1
ATOM 5346 C CA . LEU D 2 74 ? -15.706 18.903 57.394 1.00 19.73 74 LEU B CA 1
ATOM 5347 C C . LEU D 2 74 ? -15.410 18.706 58.870 1.00 21.72 74 LEU B C 1
ATOM 5348 O O . LEU D 2 74 ? -14.465 19.299 59.424 1.00 21.26 74 LEU B O 1
ATOM 5353 N N . THR D 2 75 ? -16.234 17.887 59.505 1.00 21.28 75 THR B N 1
ATOM 5354 C CA . THR D 2 75 ? -16.068 17.605 60.923 1.00 24.21 75 THR B CA 1
ATOM 5355 C C . THR D 2 75 ? -15.775 16.132 61.108 1.00 23.10 75 THR B C 1
ATOM 5356 O O . THR D 2 75 ? -16.469 15.271 60.553 1.00 27.12 75 THR B O 1
ATOM 5360 N N . ILE D 2 76 ? -14.721 15.853 61.864 1.00 26.36 76 ILE B N 1
ATOM 5361 C CA . ILE D 2 76 ? -14.465 14.520 62.360 1.00 26.48 76 ILE B CA 1
ATOM 5362 C C . ILE D 2 76 ? -14.751 14.614 63.858 1.00 26.49 76 ILE B C 1
ATOM 5363 O O . ILE D 2 76 ? -14.046 15.308 64.588 1.00 29.97 76 ILE B O 1
ATOM 5368 N N . SER D 2 77 ? -15.823 13.959 64.288 1.00 28.64 77 SER B N 1
ATOM 5369 C CA . SER D 2 77 ? -16.338 14.105 65.659 1.00 30.05 77 SER B CA 1
ATOM 5370 C C . SER D 2 77 ? -15.328 13.655 66.713 1.00 32.90 77 SER B C 1
ATOM 5371 O O . SER D 2 77 ? -15.112 14.349 67.705 1.00 33.95 77 SER B O 1
ATOM 5374 N N . SER D 2 78 ? -14.712 12.500 66.475 1.00 36.74 78 SER B N 1
ATOM 5375 C CA . SER D 2 78 ? -13.707 11.925 67.365 1.00 37.21 78 SER B CA 1
ATOM 5376 C C . SER D 2 78 ? -12.664 11.214 66.505 1.00 36.64 78 SER B C 1
ATOM 5377 O O . SER D 2 78 ? -12.960 10.189 65.891 1.00 35.09 78 SER B O 1
ATOM 5380 N N . LEU D 2 79 ? -11.454 11.772 66.460 1.00 34.68 79 LEU B N 1
ATOM 5381 C CA . LEU D 2 79 ? -10.371 11.276 65.601 1.00 32.50 79 LEU B CA 1
ATOM 5382 C C . LEU D 2 79 ? -9.912 9.875 65.971 1.00 34.78 79 LEU B C 1
ATOM 5383 O O . LEU D 2 79 ? -9.684 9.579 67.146 1.00 38.35 79 LEU B O 1
ATOM 5388 N N . GLU D 2 80 ? -9.804 9.021 64.962 1.00 34.48 80 GLU B N 1
ATOM 5389 C CA . GLU D 2 80 ? -9.229 7.686 65.106 1.00 35.27 80 GLU B CA 1
ATOM 5390 C C . GLU D 2 80 ? -7.825 7.695 64.494 1.00 37.14 80 GLU B C 1
ATOM 5391 O O . GLU D 2 80 ? -7.531 8.549 63.657 1.00 36.84 80 GLU B O 1
ATOM 5397 N N . PRO D 2 81 ? -6.943 6.760 64.912 1.00 36.11 81 PRO B N 1
ATOM 5398 C CA . PRO D 2 81 ? -5.597 6.713 64.327 1.00 35.04 81 PRO B CA 1
ATOM 5399 C C . PRO D 2 81 ? -5.578 6.772 62.795 1.00 33.87 81 PRO B C 1
ATOM 5400 O O . PRO D 2 81 ? -4.764 7.502 62.230 1.00 33.90 81 PRO B O 1
ATOM 5404 N N . GLU D 2 82 ? -6.475 6.040 62.140 1.00 32.61 82 GLU B N 1
ATOM 5405 C CA . GLU D 2 82 ? -6.525 6.010 60.673 1.00 33.03 82 GLU B CA 1
ATOM 5406 C C . GLU D 2 82 ? -7.029 7.313 60.013 1.00 33.42 82 GLU B C 1
ATOM 5407 O O . GLU D 2 82 ? -7.045 7.417 58.790 1.00 36.10 82 GLU B O 1
ATOM 5413 N N . ASP D 2 83 ? -7.443 8.290 60.815 1.00 28.35 83 ASP B N 1
ATOM 5414 C CA . ASP D 2 83 ? -7.980 9.537 60.275 1.00 26.69 83 ASP B CA 1
ATOM 5415 C C . ASP D 2 83 ? -6.901 10.591 60.078 1.00 25.89 83 ASP B C 1
ATOM 5416 O O . ASP D 2 83 ? -7.174 11.669 59.551 1.00 25.08 83 ASP B O 1
ATOM 5421 N N . PHE D 2 84 ? -5.684 10.305 60.532 1.00 25.35 84 PHE B N 1
ATOM 5422 C CA . PHE D 2 84 ? -4.618 11.279 60.391 1.00 25.03 84 PHE B CA 1
ATOM 5423 C C . PHE D 2 84 ? -4.092 11.179 58.972 1.00 25.50 84 PHE B C 1
ATOM 5424 O O . PHE D 2 84 ? -3.640 10.119 58.533 1.00 28.20 84 PHE B O 1
ATOM 5432 N N . ALA D 2 85 ? -4.254 12.279 58.243 1.00 23.44 85 ALA B N 1
ATOM 5433 C CA . ALA D 2 85 ? -4.159 12.287 56.789 1.00 21.98 85 ALA B CA 1
ATOM 5434 C C . ALA D 2 85 ? -4.286 13.725 56.310 1.00 22.59 85 ALA B C 1
ATOM 5435 O O . ALA D 2 85 ? -4.448 14.635 57.124 1.00 24.64 85 ALA B O 1
ATOM 5437 N N . THR D 2 86 ? -4.211 13.939 54.996 1.00 21.98 86 THR B N 1
ATOM 5438 C CA . THR D 2 86 ? -4.458 15.271 54.441 1.00 21.41 86 THR B CA 1
ATOM 5439 C C . THR D 2 86 ? -5.851 15.248 53.807 1.00 19.47 86 THR B C 1
ATOM 5440 O O . THR D 2 86 ? -6.252 14.243 53.233 1.00 20.59 86 THR B O 1
ATOM 5444 N N . TYR D 2 87 ? -6.588 16.345 53.944 1.00 18.92 87 TYR B N 1
ATOM 5445 C CA . TYR D 2 87 ? -7.969 16.432 53.454 1.00 17.67 87 TYR B CA 1
ATOM 5446 C C . TYR D 2 87 ? -8.092 17.579 52.454 1.00 16.72 87 TYR B C 1
ATOM 5447 O O . TYR D 2 87 ? -7.623 18.681 52.722 1.00 18.07 87 TYR B O 1
ATOM 5456 N N . TYR D 2 88 ? -8.691 17.306 51.294 1.00 16.51 88 TYR B N 1
ATOM 5457 C CA . TYR D 2 88 ? -8.853 18.319 50.254 1.00 16.32 88 TYR B CA 1
ATOM 5458 C C . TYR D 2 88 ? -10.310 18.499 49.943 1.00 18.41 88 TYR B C 1
ATOM 5459 O O . TYR D 2 88 ? -11.071 17.514 49.848 1.00 18.82 88 TYR B O 1
ATOM 5468 N N . CYS D 2 89 ? -10.691 19.754 49.756 1.00 16.91 89 CYS B N 1
ATOM 5469 C CA . CYS D 2 89 ? -12.003 20.048 49.227 1.00 16.87 89 CYS B CA 1
ATOM 5470 C C . CYS D 2 89 ? -11.882 20.261 47.723 1.00 15.24 89 CYS B C 1
ATOM 5471 O O . CYS D 2 89 ? -10.814 20.609 47.208 1.00 15.17 89 CYS B O 1
ATOM 5474 N N . LEU D 2 90 ? -12.967 19.982 47.013 1.00 15.65 90 LEU B N 1
ATOM 5475 C CA . LEU D 2 90 ? -12.996 20.084 45.558 1.00 15.73 90 LEU B CA 1
ATOM 5476 C C . LEU D 2 90 ? -14.317 20.682 45.116 1.00 15.50 90 LEU B C 1
ATOM 5477 O O . LEU D 2 90 ? -15.364 20.331 45.656 1.00 16.58 90 LEU B O 1
ATOM 5482 N N . GLN D 2 91 ? -14.259 21.560 44.123 1.00 16.41 91 GLN B N 1
ATOM 5483 C CA . GLN D 2 91 ? -15.480 22.060 43.484 1.00 16.94 91 GLN B CA 1
ATOM 5484 C C . GLN D 2 91 ? -15.457 21.748 41.998 1.00 16.46 91 GLN B C 1
ATOM 5485 O O . GLN D 2 91 ? -14.445 21.940 41.335 1.00 16.05 91 GLN B O 1
ATOM 5491 N N . ILE D 2 92 ? -16.579 21.252 41.489 1.00 16.81 92 ILE B N 1
ATOM 5492 C CA . ILE D 2 92 ? -16.740 21.042 40.045 1.00 19.09 92 ILE B CA 1
ATOM 5493 C C . ILE D 2 92 ? -17.960 21.854 39.562 1.00 19.93 92 ILE B C 1
ATOM 5494 O O . ILE D 2 92 ? -18.577 21.549 38.534 1.00 20.19 92 ILE B O 1
ATOM 5499 N N . TYR D 2 93 ? -18.282 22.901 40.318 1.00 20.91 93 TYR B N 1
ATOM 5500 C CA . TYR D 2 93 ? -19.392 23.809 39.993 1.00 21.11 93 TYR B CA 1
ATOM 5501 C C . TYR D 2 93 ? -19.142 24.632 38.739 1.00 22.02 93 TYR B C 1
ATOM 5502 O O . TYR D 2 93 ? -20.069 24.878 37.954 1.00 25.54 93 TYR B O 1
ATOM 5511 N N . ASN D 2 94 ? -17.910 25.083 38.543 1.00 24.60 94 ASN B N 1
ATOM 5512 C CA . ASN D 2 94 ? -17.576 25.817 37.322 1.00 25.59 94 ASN B CA 1
ATOM 5513 C C . ASN D 2 94 ? -16.115 25.613 36.939 1.00 26.15 94 ASN B C 1
ATOM 5514 O O . ASN D 2 94 ? -15.251 25.482 37.808 1.00 26.30 94 ASN B O 1
ATOM 5519 N N . MET D 2 95 ? -15.851 25.566 35.640 1.00 24.19 95 MET B N 1
ATOM 5520 C CA . MET D 2 95 ? -14.484 25.487 35.125 1.00 22.74 95 MET B CA 1
ATOM 5521 C C . MET D 2 95 ? -13.767 26.804 35.371 1.00 22.19 95 MET B C 1
ATOM 5522 O O . MET D 2 95 ? -14.378 27.857 35.231 1.00 24.88 95 MET B O 1
ATOM 5527 N N . PRO D 2 96 ? -12.475 26.760 35.741 1.00 21.65 96 PRO B N 1
ATOM 5528 C CA . PRO D 2 96 ? -11.696 25.535 35.965 1.00 20.45 96 PRO B CA 1
ATOM 5529 C C . PRO D 2 96 ? -12.037 24.841 37.286 1.00 20.18 96 PRO B C 1
ATOM 5530 O O . PRO D 2 96 ? -12.308 25.500 38.300 1.00 19.57 96 PRO B O 1
ATOM 5534 N N . ILE D 2 97 ? -12.035 23.514 37.246 1.00 17.88 97 ILE B N 1
ATOM 5535 C CA . ILE D 2 97 ? -12.177 22.690 38.431 1.00 18.90 97 ILE B CA 1
ATOM 5536 C C . ILE D 2 97 ? -11.030 23.094 39.349 1.00 18.26 97 ILE B C 1
ATOM 5537 O O . ILE D 2 97 ? -9.898 23.259 38.886 1.00 18.62 97 ILE B O 1
ATOM 5542 N N . THR D 2 98 ? -11.326 23.290 40.631 1.00 18.30 98 THR B N 1
ATOM 5543 C CA . THR D 2 98 ? -10.298 23.693 41.598 1.00 19.25 98 THR B CA 1
ATOM 5544 C C . THR D 2 98 ? -10.383 22.884 42.887 1.00 17.78 98 THR B C 1
ATOM 5545 O O . THR D 2 98 ? -11.465 22.451 43.279 1.00 15.41 98 THR B O 1
ATOM 5549 N N . PHE D 2 99 ? -9.223 22.672 43.520 1.00 18.79 99 PHE B N 1
ATOM 5550 C CA . PHE D 2 99 ? -9.121 22.004 44.825 1.00 18.08 99 PHE B CA 1
ATOM 5551 C C . PHE D 2 99 ? -8.632 23.047 45.822 1.00 18.51 99 PHE B C 1
ATOM 5552 O O . PHE D 2 99 ? -7.872 23.954 45.456 1.00 18.65 99 PHE B O 1
ATOM 5560 N N . GLY D 2 100 ? -9.005 22.878 47.090 1.00 17.86 100 GLY B N 1
ATOM 5561 C CA . GLY D 2 100 ? -8.324 23.600 48.164 1.00 18.64 100 GLY B CA 1
ATOM 5562 C C . GLY D 2 100 ? -6.898 23.078 48.251 1.00 20.41 100 GLY B C 1
ATOM 5563 O O . GLY D 2 100 ? -6.577 22.029 47.670 1.00 18.36 100 GLY B O 1
ATOM 5564 N N . GLN D 2 101 ? -6.039 23.800 48.962 1.00 21.35 101 GLN B N 1
ATOM 5565 C CA . GLN D 2 101 ? -4.637 23.393 49.057 1.00 23.67 101 GLN B CA 1
ATOM 5566 C C . GLN D 2 101 ? -4.368 22.346 50.144 1.00 22.75 101 GLN B C 1
ATOM 5567 O O . GLN D 2 101 ? -3.233 21.906 50.329 1.00 22.55 101 GLN B O 1
ATOM 5573 N N . GLY D 2 102 ? -5.417 21.929 50.844 1.00 21.19 102 GLY B N 1
ATOM 5574 C CA . GLY D 2 102 ? -5.311 20.830 51.786 1.00 20.46 102 GLY B CA 1
ATOM 5575 C C . GLY D 2 102 ? -5.120 21.227 53.238 1.00 19.82 102 GLY B C 1
ATOM 5576 O O . GLY D 2 102 ? -4.557 22.268 53.542 1.00 23.67 102 GLY B O 1
ATOM 5577 N N . THR D 2 103 ? -5.640 20.399 54.134 1.00 20.15 103 THR B N 1
ATOM 5578 C CA . THR D 2 103 ? -5.336 20.516 55.553 1.00 20.06 103 THR B CA 1
ATOM 5579 C C . THR D 2 103 ? -4.740 19.173 55.973 1.00 20.36 103 THR B C 1
ATOM 5580 O O . THR D 2 103 ? -5.359 18.126 55.763 1.00 21.85 103 THR B O 1
ATOM 5584 N N . LYS D 2 104 ? -3.546 19.206 56.552 1.00 20.50 104 LYS B N 1
ATOM 5585 C CA . LYS D 2 104 ? -2.905 17.999 57.039 1.00 21.78 104 LYS B CA 1
ATOM 5586 C C . LYS D 2 104 ? -3.158 17.851 58.540 1.00 22.15 104 LYS B C 1
ATOM 5587 O O . LYS D 2 104 ? -2.812 18.724 59.329 1.00 26.20 104 LYS B O 1
ATOM 5593 N N . VAL D 2 105 ? -3.773 16.741 58.908 1.00 23.22 105 VAL B N 1
ATOM 5594 C CA . VAL D 2 105 ? -4.142 16.478 60.292 1.00 24.34 105 VAL B CA 1
ATOM 5595 C C . VAL D 2 105 ? -3.080 15.541 60.840 1.00 24.33 105 VAL B C 1
ATOM 5596 O O . VAL D 2 105 ? -2.953 14.414 60.370 1.00 23.51 105 VAL B O 1
ATOM 5600 N N . GLU D 2 106 ? -2.328 16.036 61.820 1.00 27.63 106 GLU B N 1
ATOM 5601 C CA . GLU D 2 106 ? -1.210 15.311 62.429 1.00 30.43 106 GLU B CA 1
ATOM 5602 C C . GLU D 2 106 ? -1.488 14.974 63.904 1.00 29.86 106 GLU B C 1
ATOM 5603 O O . GLU D 2 106 ? -2.321 15.626 64.545 1.00 26.16 106 GLU B O 1
ATOM 5609 N N . ILE D 2 107 ? -0.787 13.961 64.419 1.00 28.66 107 ILE B N 1
ATOM 5610 C CA . ILE D 2 107 ? -0.980 13.473 65.787 1.00 29.05 107 ILE B CA 1
ATOM 5611 C C . ILE D 2 107 ? -0.185 14.328 66.763 1.00 28.97 107 ILE B C 1
ATOM 5612 O O . ILE D 2 107 ? 1.017 14.534 66.582 1.00 24.93 107 ILE B O 1
ATOM 5617 N N . LYS D 2 108 ? -0.876 14.841 67.778 1.00 27.35 108 LYS B N 1
ATOM 5618 C CA . LYS D 2 108 ? -0.224 15.511 68.902 1.00 29.92 108 LYS B CA 1
ATOM 5619 C C . LYS D 2 108 ? 0.228 14.437 69.892 1.00 26.87 108 LYS B C 1
ATOM 5620 O O . LYS D 2 108 ? -0.538 13.534 70.231 1.00 26.91 108 LYS B O 1
ATOM 5626 N N . ARG D 2 109 ? 1.487 14.501 70.305 1.00 25.58 109 ARG B N 1
ATOM 5627 C CA . ARG D 2 109 ? 2.016 13.587 71.321 1.00 22.79 109 ARG B CA 1
ATOM 5628 C C . ARG D 2 109 ? 2.987 14.369 72.206 1.00 22.76 109 ARG B C 1
ATOM 5629 O O . ARG D 2 109 ? 3.150 15.575 72.020 1.00 21.78 109 ARG B O 1
ATOM 5637 N N . THR D 2 110 ? 3.639 13.693 73.157 1.00 23.80 110 THR B N 1
ATOM 5638 C CA . THR D 2 110 ? 4.562 14.369 74.090 1.00 22.87 110 THR B CA 1
ATOM 5639 C C . THR D 2 110 ? 5.913 14.683 73.449 1.00 22.37 110 THR B C 1
ATOM 5640 O O . THR D 2 110 ? 6.296 14.041 72.478 1.00 22.29 110 THR B O 1
ATOM 5644 N N . VAL D 2 111 ? 6.635 15.645 74.018 1.00 21.33 111 VAL B N 1
ATOM 5645 C CA . VAL D 2 111 ? 7.990 15.974 73.570 1.00 23.51 111 VAL B CA 1
ATOM 5646 C C . VAL D 2 111 ? 8.870 14.737 73.718 1.00 23.62 111 VAL B C 1
ATOM 5647 O O . VAL D 2 111 ? 8.786 14.039 74.728 1.00 23.12 111 VAL B O 1
ATOM 5651 N N . ALA D 2 112 ? 9.681 14.450 72.695 1.00 22.00 112 ALA B N 1
ATOM 5652 C CA . ALA D 2 112 ? 10.638 13.341 72.749 1.00 20.85 112 ALA B CA 1
ATOM 5653 C C . ALA D 2 112 ? 11.959 13.780 72.131 1.00 21.31 112 ALA B C 1
ATOM 5654 O O . ALA D 2 112 ? 11.992 14.261 70.994 1.00 19.98 112 ALA B O 1
ATOM 5656 N N . ALA D 2 113 ? 1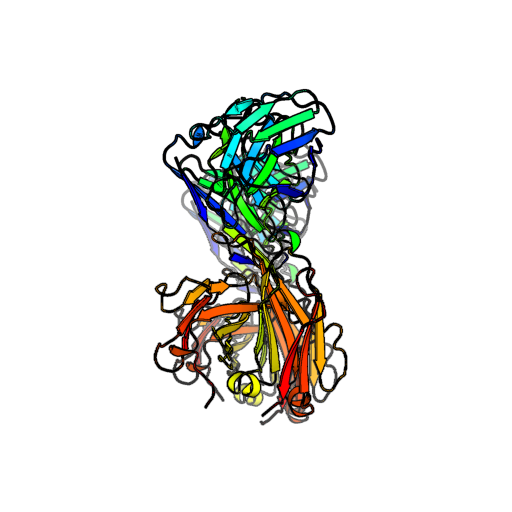3.043 13.645 72.893 1.00 21.44 113 ALA B N 1
ATOM 5657 C CA . ALA D 2 113 ? 14.371 14.024 72.411 1.00 20.60 113 ALA B CA 1
ATOM 5658 C C . ALA D 2 113 ? 14.857 13.019 71.359 1.00 19.35 113 ALA B C 1
ATOM 5659 O O . ALA D 2 113 ? 14.567 11.829 71.457 1.00 22.04 113 ALA B O 1
ATOM 5661 N N . PRO D 2 114 ? 15.611 13.495 70.353 1.00 18.55 114 PRO B N 1
ATOM 5662 C CA . PRO D 2 114 ? 16.168 12.566 69.363 1.00 18.93 114 PRO B CA 1
ATOM 5663 C C . PRO D 2 114 ? 17.278 11.706 69.953 1.00 18.49 114 PRO B C 1
ATOM 5664 O O . PRO D 2 114 ? 18.007 12.180 70.831 1.00 19.28 114 PRO B O 1
ATOM 5668 N N . SER D 2 115 ? 17.382 10.462 69.502 1.00 18.07 115 SER B N 1
ATOM 5669 C CA . SER D 2 115 ? 18.609 9.678 69.698 1.00 18.94 115 SER B CA 1
ATOM 5670 C C . SER D 2 115 ? 19.471 9.959 68.480 1.00 18.73 115 SER B C 1
ATOM 5671 O O . SER D 2 115 ? 19.002 9.829 67.351 1.00 18.13 115 SER B O 1
ATOM 5674 N N . VAL D 2 116 ? 20.712 10.377 68.714 1.00 16.05 116 VAL B N 1
ATOM 5675 C CA . VAL D 2 116 ? 21.574 10.869 67.647 1.00 15.27 116 VAL B CA 1
ATOM 5676 C C . VAL D 2 116 ? 22.701 9.860 67.342 1.00 15.74 116 VAL B C 1
ATOM 5677 O O . VAL D 2 116 ? 23.297 9.302 68.273 1.00 16.49 116 VAL B O 1
ATOM 5681 N N . PHE D 2 117 ? 22.969 9.637 66.056 1.00 15.50 117 PHE B N 1
ATOM 5682 C CA . PHE D 2 117 ? 24.019 8.713 65.591 1.00 16.76 117 PHE B CA 1
ATOM 5683 C C . PHE D 2 117 ? 24.752 9.376 64.443 1.00 17.23 117 PHE B C 1
ATOM 5684 O O . PHE D 2 117 ? 24.129 10.027 63.598 1.00 16.77 117 PHE B O 1
ATOM 5692 N N . ILE D 2 118 ? 26.071 9.220 64.415 1.00 15.81 118 ILE B N 1
ATOM 5693 C CA . ILE D 2 118 ? 26.875 9.739 63.312 1.00 15.30 118 ILE B CA 1
ATOM 5694 C C . ILE D 2 118 ? 27.560 8.575 62.604 1.00 15.87 118 ILE B C 1
ATOM 5695 O O . ILE D 2 118 ? 27.948 7.597 63.246 1.00 14.53 118 ILE B O 1
ATOM 5700 N N . PHE D 2 119 ? 27.629 8.656 61.282 1.00 16.00 119 PHE B N 1
ATOM 5701 C CA . PHE D 2 119 ? 28.183 7.585 60.457 1.00 17.11 119 PHE B CA 1
ATOM 5702 C C . PHE D 2 119 ? 29.269 8.155 59.568 1.00 16.98 119 PHE B C 1
ATOM 5703 O O . PHE D 2 119 ? 29.001 9.045 58.760 1.00 17.37 119 PHE B O 1
ATOM 5711 N N . PRO D 2 120 ? 30.497 7.617 59.680 1.00 18.53 120 PRO B N 1
ATOM 5712 C CA . PRO D 2 120 ? 31.547 7.995 58.735 1.00 18.00 120 PRO B CA 1
ATOM 5713 C C . PRO D 2 120 ? 31.248 7.481 57.338 1.00 17.77 120 PRO B C 1
ATOM 5714 O O . PRO D 2 120 ? 30.416 6.585 57.166 1.00 17.74 120 PRO B O 1
ATOM 5718 N N . PRO D 2 121 ? 31.930 8.028 56.327 1.00 16.94 121 PRO B N 1
ATOM 5719 C CA . PRO D 2 121 ? 31.838 7.422 55.012 1.00 17.86 121 PRO B CA 1
ATOM 5720 C C . PRO D 2 121 ? 32.504 6.051 55.026 1.00 17.95 121 PRO B C 1
ATOM 5721 O O . PRO D 2 121 ? 33.465 5.828 55.787 1.00 19.11 121 PRO B O 1
ATOM 5725 N N . SER D 2 122 ? 31.975 5.137 54.219 1.00 19.54 122 SER B N 1
ATOM 5726 C CA . SER D 2 122 ? 32.566 3.807 54.085 1.00 19.81 122 SER B CA 1
ATOM 5727 C C . SER D 2 122 ? 33.817 3.857 53.212 1.00 20.53 122 SER B C 1
ATOM 5728 O O . SER D 2 122 ? 33.941 4.713 52.346 1.00 18.45 122 SER B O 1
ATOM 5731 N N . ASP D 2 123 ? 34.738 2.918 53.425 1.00 24.00 123 ASP B N 1
ATOM 5732 C CA . ASP D 2 123 ? 35.912 2.794 52.554 1.00 26.70 123 ASP B CA 1
ATOM 5733 C C . ASP D 2 123 ? 35.514 2.614 51.094 1.00 25.36 123 ASP B C 1
ATOM 5734 O O . ASP D 2 123 ? 36.165 3.158 50.201 1.00 25.89 123 ASP B O 1
ATOM 5739 N N . GLU D 2 124 ? 34.437 1.861 50.860 1.00 24.69 124 GLU B N 1
ATOM 5740 C CA . GLU D 2 124 ? 33.902 1.679 49.510 1.00 27.10 124 GLU B CA 1
ATOM 5741 C C . GLU D 2 124 ? 33.599 3.003 48.822 1.00 25.40 124 GLU B C 1
ATOM 5742 O O . GLU D 2 124 ? 33.999 3.218 47.669 1.00 24.03 124 GLU B O 1
ATOM 5748 N N . GLN D 2 125 ? 32.882 3.890 49.514 1.00 22.89 125 GLN B N 1
ATOM 5749 C CA . GLN D 2 125 ? 32.543 5.176 48.908 1.00 20.49 125 GLN B CA 1
ATOM 5750 C C . GLN D 2 125 ? 33.789 6.017 48.645 1.00 20.82 125 GLN B C 1
ATOM 5751 O O . GLN D 2 125 ? 33.874 6.695 47.628 1.00 22.50 125 GLN B O 1
ATOM 5757 N N . LEU D 2 126 ? 34.755 5.956 49.554 1.00 23.48 126 LEU B N 1
ATOM 5758 C CA . LEU D 2 126 ? 35.989 6.736 49.411 1.00 27.69 126 LEU B CA 1
ATOM 5759 C C . LEU D 2 126 ? 36.776 6.409 48.136 1.00 33.63 126 LEU B C 1
ATOM 5760 O O . LEU D 2 126 ? 37.411 7.294 47.553 1.00 33.59 126 LEU B O 1
ATOM 5765 N N . LYS D 2 127 ? 36.714 5.152 47.697 1.00 37.10 127 LYS B N 1
ATOM 5766 C CA . LYS D 2 127 ? 37.276 4.743 46.401 1.00 42.41 127 LYS B CA 1
ATOM 5767 C C . LYS D 2 127 ? 36.695 5.528 45.208 1.00 45.27 127 LYS B C 1
ATOM 5768 O O . LYS D 2 127 ? 37.351 5.661 44.171 1.00 47.26 127 LYS B O 1
ATOM 5774 N N . SER D 2 128 ? 35.475 6.044 45.357 1.00 45.32 128 SER B N 1
ATOM 5775 C CA . SER D 2 128 ? 34.810 6.812 44.301 1.00 44.77 128 SER B CA 1
ATOM 5776 C C . SER D 2 128 ? 35.163 8.311 44.317 1.00 44.48 128 SER B C 1
ATOM 5777 O O . SER D 2 128 ? 34.797 9.051 43.398 1.00 47.18 128 SER B O 1
ATOM 5780 N N . GLY D 2 129 ? 35.856 8.756 45.364 1.00 40.51 129 GLY B N 1
ATOM 5781 C CA . GLY D 2 129 ? 36.344 10.136 45.441 1.00 37.86 129 GLY B CA 1
ATOM 5782 C C . GLY D 2 129 ? 35.452 11.128 46.172 1.00 35.82 129 GLY B C 1
ATOM 5783 O O . GLY D 2 129 ? 35.812 12.302 46.310 1.00 33.89 129 GLY B O 1
ATOM 5784 N N . THR D 2 130 ? 34.290 10.659 46.628 1.00 34.70 130 THR B N 1
ATOM 5785 C CA . THR D 2 130 ? 33.351 11.467 47.415 1.00 32.89 130 THR B CA 1
ATOM 5786 C C . THR D 2 130 ? 33.162 10.817 48.782 1.00 29.80 130 THR B C 1
ATOM 5787 O O . THR D 2 130 ? 33.261 9.595 48.915 1.00 28.97 130 THR B O 1
ATOM 5791 N N . ALA D 2 131 ? 32.923 11.644 49.799 1.00 23.64 131 ALA B N 1
ATOM 5792 C CA . ALA D 2 131 ? 32.624 11.159 51.137 1.00 21.48 131 ALA B CA 1
ATOM 5793 C C . ALA D 2 131 ? 31.277 11.732 51.579 1.00 20.75 131 ALA B C 1
ATOM 5794 O O . ALA D 2 131 ? 31.019 12.931 51.431 1.00 22.26 131 ALA B O 1
ATOM 5796 N N . SER D 2 132 ? 30.410 10.859 52.075 1.00 19.07 132 SER B N 1
ATOM 5797 C CA . SER D 2 132 ? 29.163 11.282 52.704 1.00 18.77 132 SER B CA 1
ATOM 5798 C C . SER D 2 132 ? 29.257 10.980 54.187 1.00 19.82 132 SER B C 1
ATOM 5799 O O . SER D 2 132 ? 29.528 9.831 54.581 1.00 20.64 132 SER B O 1
ATOM 5802 N N . VAL D 2 133 ? 29.053 12.012 55.009 1.00 17.22 133 VAL B N 1
ATOM 5803 C CA . VAL D 2 133 ? 28.934 11.831 56.449 1.00 16.64 133 VAL B CA 1
ATOM 5804 C C . VAL D 2 133 ? 27.469 11.963 56.828 1.00 16.51 133 VAL B C 1
ATOM 5805 O O . VAL D 2 133 ? 26.811 12.927 56.424 1.00 16.59 133 VAL B O 1
ATOM 5809 N N . VAL D 2 134 ? 26.955 10.989 57.578 1.00 16.59 134 VAL B N 1
ATOM 5810 C CA . VAL D 2 134 ? 25.514 10.967 57.897 1.00 15.47 134 VAL B CA 1
ATOM 5811 C C . VAL D 2 134 ? 25.251 11.143 59.390 1.00 15.95 134 VAL B C 1
ATOM 5812 O O . VAL D 2 134 ? 25.871 10.485 60.230 1.00 16.00 134 VAL B O 1
ATOM 5816 N N . CYS D 2 135 ? 24.346 12.064 59.713 1.00 15.97 135 CYS B N 1
ATOM 5817 C CA . CYS D 2 135 ? 23.891 12.265 61.086 1.00 17.19 135 CYS B CA 1
ATOM 5818 C C . CYS D 2 135 ? 22.421 11.913 61.126 1.00 18.17 135 CYS B C 1
ATOM 5819 O O . CYS D 2 135 ? 21.627 12.463 60.351 1.00 18.22 135 CYS B O 1
ATOM 5822 N N . LEU D 2 136 ? 22.077 10.994 62.021 1.00 15.74 136 LEU B N 1
ATOM 5823 C CA . LEU D 2 136 ? 20.721 10.523 62.217 1.00 15.07 136 LEU B CA 1
ATOM 5824 C C . LEU D 2 136 ? 20.167 11.017 63.559 1.00 14.45 136 LEU B C 1
ATOM 5825 O O . LEU D 2 136 ? 20.798 10.857 64.615 1.00 14.60 136 LEU B O 1
ATOM 5830 N N . LEU D 2 137 ? 18.989 11.629 63.494 1.00 15.18 137 LEU B N 1
ATOM 5831 C CA . LEU D 2 137 ? 18.222 12.040 64.660 1.00 15.83 137 LEU B CA 1
ATOM 5832 C C . LEU D 2 137 ? 17.007 11.138 64.638 1.00 17.63 137 LEU B C 1
ATOM 5833 O O . LEU D 2 137 ? 16.172 11.227 63.741 1.00 17.66 137 LEU B O 1
ATOM 5838 N N . ASN D 2 138 ? 16.914 10.259 65.623 1.00 16.95 138 ASN B N 1
ATOM 5839 C CA . ASN D 2 138 ? 15.903 9.229 65.585 1.00 18.65 138 ASN B CA 1
ATOM 5840 C C . ASN D 2 138 ? 14.796 9.429 66.608 1.00 18.80 138 ASN B C 1
ATOM 5841 O O . ASN D 2 138 ? 15.081 9.735 67.761 1.00 18.09 138 ASN B O 1
ATOM 5846 N N . ASN D 2 139 ? 13.549 9.251 66.161 1.00 18.40 139 ASN B N 1
ATOM 5847 C CA . ASN D 2 139 ? 12.346 9.197 67.035 1.00 19.53 139 ASN B CA 1
ATOM 5848 C C . ASN D 2 139 ? 12.158 10.400 67.969 1.00 20.03 139 ASN B C 1
ATOM 5849 O O . ASN D 2 139 ? 12.178 10.261 69.199 1.00 20.23 139 ASN B O 1
ATOM 5854 N N . PHE D 2 140 ? 11.966 11.577 67.385 1.00 18.02 140 PHE B N 1
ATOM 5855 C CA . PHE D 2 140 ? 11.808 12.788 68.173 1.00 18.27 140 PHE B CA 1
ATOM 5856 C C . PHE D 2 140 ? 10.485 13.488 67.874 1.00 18.48 140 PHE B C 1
ATOM 5857 O O . PHE D 2 140 ? 9.802 13.164 66.897 1.00 17.75 140 PHE B O 1
ATOM 5865 N N . TYR D 2 141 ? 10.154 14.453 68.724 1.00 18.29 141 TYR B N 1
ATOM 5866 C CA . TYR D 2 141 ? 8.916 15.216 68.620 1.00 19.30 141 TYR B CA 1
ATOM 5867 C C . TYR D 2 141 ? 9.064 16.439 69.516 1.00 20.46 141 TYR B C 1
ATOM 5868 O O . TYR D 2 141 ? 9.474 16.291 70.662 1.00 21.68 141 TYR B O 1
ATOM 5877 N N . PRO D 2 142 ? 8.710 17.641 69.026 1.00 21.26 142 PRO B N 1
ATOM 5878 C CA . PRO D 2 142 ? 8.098 17.995 67.743 1.00 23.80 142 PRO B CA 1
ATOM 5879 C C . PRO D 2 142 ? 9.086 17.960 66.580 1.00 24.64 142 PRO B C 1
ATOM 5880 O O . PRO D 2 142 ? 10.270 17.669 66.773 1.00 21.07 142 PRO B O 1
ATOM 5884 N N . ARG D 2 143 ? 8.587 18.271 65.386 1.00 24.14 143 ARG B N 1
ATOM 5885 C CA . ARG D 2 143 ? 9.347 18.091 64.148 1.00 25.82 143 ARG B CA 1
ATOM 5886 C C . ARG D 2 143 ? 10.582 18.993 64.075 1.00 25.19 143 ARG B C 1
ATOM 5887 O O . ARG D 2 143 ? 11.597 18.628 63.456 1.00 24.16 143 ARG B O 1
ATOM 5895 N N . GLU D 2 144 ? 10.496 20.158 64.713 1.00 26.08 144 GLU B N 1
ATOM 5896 C CA . GLU D 2 144 ? 11.524 21.187 64.603 1.00 27.65 144 GLU B CA 1
ATOM 5897 C C . GLU D 2 144 ? 12.812 20.732 65.272 1.00 26.90 144 GLU B C 1
ATOM 5898 O O . GLU D 2 144 ? 12.803 20.332 66.429 1.00 23.73 144 GLU B O 1
ATOM 5904 N N . ALA D 2 145 ? 13.909 20.786 64.524 1.00 25.47 145 ALA B N 1
ATOM 5905 C CA . ALA D 2 145 ? 15.212 20.357 65.024 1.00 26.00 145 ALA B CA 1
ATOM 5906 C C . ALA D 2 145 ? 16.281 21.034 64.210 1.00 25.93 145 ALA B C 1
ATOM 5907 O O . ALA D 2 145 ? 16.095 21.265 63.022 1.00 29.26 145 ALA B O 1
ATOM 5909 N N . LYS D 2 146 ? 17.399 21.355 64.847 1.00 25.31 146 LYS B N 1
ATOM 5910 C CA . LYS D 2 146 ? 18.515 21.964 64.142 1.00 27.30 146 LYS B CA 1
ATOM 5911 C C . LYS D 2 146 ? 19.719 21.053 64.237 1.00 23.69 146 LYS B C 1
ATOM 5912 O O . LYS D 2 146 ? 20.004 20.496 65.287 1.00 22.95 146 LYS B O 1
ATOM 5918 N N . VAL D 2 147 ? 20.401 20.903 63.115 1.00 22.59 147 VAL B N 1
ATOM 5919 C CA . VAL D 2 147 ? 21.626 20.119 63.042 1.00 22.91 147 VAL B CA 1
ATOM 5920 C C . VAL D 2 147 ? 22.714 21.062 62.551 1.00 22.85 147 VAL B C 1
ATOM 5921 O O . VAL D 2 147 ? 22.519 21.762 61.564 1.00 21.02 147 VAL B O 1
ATOM 5925 N N . GLN D 2 148 ? 23.833 21.109 63.257 1.00 21.28 148 GLN B N 1
ATOM 5926 C CA . GLN D 2 148 ? 24.983 21.864 62.778 1.00 22.82 148 GLN B CA 1
ATOM 5927 C C . GLN D 2 148 ? 26.169 20.918 62.634 1.00 20.55 148 GLN B C 1
ATOM 5928 O O . GLN D 2 148 ? 26.478 20.148 63.546 1.00 20.35 148 GLN B O 1
ATOM 5934 N N . TRP D 2 149 ? 26.802 20.957 61.466 1.00 18.52 149 TRP B N 1
ATOM 5935 C CA . TRP D 2 149 ? 27.987 20.139 61.191 1.00 17.58 149 TRP B CA 1
ATOM 5936 C C . TRP D 2 149 ? 29.268 20.920 61.437 1.00 19.19 149 TRP B C 1
ATOM 5937 O O . TRP D 2 149 ? 29.349 22.075 61.049 1.00 17.61 149 TRP B O 1
ATOM 5948 N N . LYS D 2 150 ? 30.259 20.292 62.079 1.00 19.35 150 LYS B N 1
ATOM 5949 C CA . LYS D 2 150 ? 31.586 20.884 62.237 1.00 20.34 150 LYS B CA 1
ATOM 5950 C C . LYS D 2 150 ? 32.641 19.860 61.850 1.00 20.91 150 LYS B C 1
ATOM 5951 O O . LYS D 2 150 ? 32.514 18.663 62.161 1.00 22.05 150 LYS B O 1
ATOM 5957 N N . VAL D 2 151 ? 33.659 20.328 61.134 1.00 20.57 151 VAL B N 1
ATOM 5958 C CA . VAL D 2 151 ? 34.769 19.491 60.696 1.00 19.33 151 VAL B CA 1
ATOM 5959 C C . VAL D 2 151 ? 36.016 20.198 61.196 1.00 21.41 151 VAL B C 1
ATOM 5960 O O . VAL D 2 151 ? 36.291 21.305 60.754 1.00 20.03 151 VAL B O 1
ATOM 5964 N N . ASP D 2 152 ? 36.757 19.568 62.119 1.00 21.72 152 ASP B N 1
ATOM 5965 C CA . ASP D 2 152 ? 37.818 20.261 62.895 1.00 23.95 152 ASP B CA 1
ATOM 5966 C C . ASP D 2 152 ? 37.407 21.670 63.357 1.00 25.09 152 ASP B C 1
ATOM 5967 O O . ASP D 2 152 ? 38.128 22.653 63.132 1.00 25.99 152 ASP B O 1
ATOM 5972 N N . ASN D 2 153 ? 36.238 21.745 63.984 1.00 24.43 153 ASN B N 1
ATOM 5973 C CA . ASN D 2 153 ? 35.670 22.985 64.504 1.00 25.72 153 ASN B CA 1
ATOM 5974 C C . ASN D 2 153 ? 35.207 24.009 63.458 1.00 24.63 153 ASN B C 1
ATOM 5975 O O . ASN D 2 153 ? 34.729 25.078 63.824 1.00 25.07 153 ASN B O 1
ATOM 5980 N N . ALA D 2 154 ? 35.332 23.691 62.170 1.00 21.91 154 ALA B N 1
ATOM 5981 C CA . ALA D 2 154 ? 34.825 24.586 61.134 1.00 21.04 154 ALA B CA 1
ATOM 5982 C C . ALA D 2 154 ? 33.341 24.323 60.890 1.00 21.52 154 ALA B C 1
ATOM 5983 O O . ALA D 2 154 ? 32.949 23.214 60.529 1.00 19.45 154 ALA B O 1
ATOM 5985 N N . LEU D 2 155 ? 32.518 25.345 61.102 1.00 21.76 155 LEU B N 1
ATOM 5986 C CA . LEU D 2 155 ? 31.093 25.245 60.813 1.00 21.06 155 LEU B CA 1
ATOM 5987 C C . LEU D 2 155 ? 30.881 25.037 59.310 1.00 21.09 155 LEU B C 1
ATOM 5988 O O . LEU D 2 155 ? 31.398 25.802 58.482 1.00 20.15 155 LEU B O 1
ATOM 5993 N N . GLN D 2 156 ? 30.130 23.989 58.971 1.00 18.74 156 GLN B N 1
ATOM 5994 C CA . GLN D 2 156 ? 29.835 23.671 57.574 1.00 18.39 156 GLN B CA 1
ATOM 5995 C C . GLN D 2 156 ? 28.529 24.344 57.190 1.00 19.81 156 GLN B C 1
ATOM 5996 O O . GLN D 2 156 ? 27.497 24.099 57.800 1.00 23.32 156 GLN B O 1
ATOM 6002 N N . SER D 2 157 ? 28.569 25.184 56.174 1.00 18.64 157 SER B N 1
ATOM 6003 C CA . SER D 2 157 ? 27.372 25.907 55.790 1.00 19.61 157 SER B CA 1
ATOM 6004 C C . SER D 2 157 ? 27.108 25.735 54.291 1.00 18.12 157 SER B C 1
ATOM 6005 O O . SER D 2 157 ? 27.887 26.200 53.466 1.00 19.42 157 SER B O 1
ATOM 6008 N N . GLY D 2 158 ? 26.028 25.038 53.947 1.00 18.28 158 GLY B N 1
ATOM 6009 C CA . GLY D 2 158 ? 25.585 24.926 52.560 1.00 18.48 158 GLY B CA 1
ATOM 6010 C C . GLY D 2 158 ? 25.907 23.621 51.851 1.00 19.44 158 GLY B C 1
ATOM 6011 O O . GLY D 2 158 ? 25.485 23.401 50.708 1.00 18.57 158 GLY B O 1
ATOM 6012 N N . ASN D 2 159 ? 26.664 22.756 52.513 1.00 19.33 159 ASN B N 1
ATOM 6013 C CA . ASN D 2 159 ? 27.087 21.501 51.907 1.00 21.50 159 ASN B CA 1
ATOM 6014 C C . ASN D 2 159 ? 26.449 20.281 52.571 1.00 21.78 159 ASN B C 1
ATOM 6015 O O . ASN D 2 159 ? 26.956 19.153 52.476 1.00 21.71 159 ASN B O 1
ATOM 6020 N N . SER D 2 160 ? 25.332 20.509 53.245 1.00 20.48 160 SER B N 1
ATOM 6021 C CA . SER D 2 160 ? 24.558 19.391 53.783 1.00 20.69 160 SER B CA 1
ATOM 6022 C C . SER D 2 160 ? 23.134 19.433 53.282 1.00 21.43 160 SER B C 1
ATOM 6023 O O . SER D 2 160 ? 22.632 20.491 52.885 1.00 21.35 160 SER B O 1
ATOM 6026 N N . GLN D 2 161 ? 22.478 18.280 53.280 1.00 19.65 161 GLN B N 1
ATOM 6027 C CA . GLN D 2 161 ? 21.059 18.223 52.977 1.00 20.28 161 GLN B CA 1
ATOM 6028 C C . GLN D 2 161 ? 20.389 17.328 53.989 1.00 19.95 161 GLN B C 1
ATOM 6029 O O . GLN D 2 161 ? 20.995 16.365 54.477 1.00 18.07 161 GLN B O 1
ATOM 6035 N N . GLU D 2 162 ? 19.152 17.666 54.340 1.00 18.92 162 GLU B N 1
ATOM 6036 C CA . GLU D 2 162 ? 18.432 16.847 55.292 1.00 20.83 162 GLU B CA 1
ATOM 6037 C C . GLU D 2 162 ? 17.084 16.422 54.785 1.00 19.39 162 GLU B C 1
ATOM 6038 O O . GLU D 2 162 ? 16.508 17.062 53.909 1.00 19.03 162 GLU B O 1
ATOM 6044 N N . SER D 2 163 ? 16.595 15.310 55.309 1.00 18.32 163 SER B N 1
ATOM 6045 C CA . SER D 2 163 ? 15.211 14.961 55.102 1.00 19.35 163 SER B CA 1
ATOM 6046 C C . SER D 2 163 ? 14.610 14.290 56.330 1.00 18.24 163 SER B C 1
ATOM 6047 O O . SER D 2 163 ? 15.324 13.786 57.208 1.00 16.94 163 SER B O 1
ATOM 6050 N N . VAL D 2 164 ? 13.289 14.313 56.372 1.00 16.91 164 VAL B N 1
ATOM 6051 C CA . VAL D 2 164 ? 12.545 14.033 57.582 1.00 18.51 164 VAL B CA 1
ATOM 6052 C C . VAL D 2 164 ? 11.422 13.065 57.214 1.00 19.13 164 VAL B C 1
ATOM 6053 O O . VAL D 2 164 ? 10.763 13.242 56.182 1.00 19.16 164 VAL B O 1
ATOM 6057 N N . THR D 2 165 ? 11.229 12.031 58.027 1.00 19.74 165 THR B N 1
ATOM 6058 C CA . THR D 2 165 ? 10.159 11.069 57.774 1.00 20.78 165 THR B CA 1
ATOM 6059 C C . THR D 2 165 ? 8.792 11.680 58.151 1.00 22.62 165 THR B C 1
ATOM 6060 O O . THR D 2 165 ? 8.720 12.741 58.772 1.00 21.86 165 THR B O 1
ATOM 6064 N N . GLU D 2 166 ? 7.719 11.012 57.737 1.00 23.65 166 GLU B N 1
ATOM 6065 C CA . GLU D 2 166 ? 6.374 11.302 58.235 1.00 26.48 166 GLU B CA 1
ATOM 6066 C C . GLU D 2 166 ? 6.272 10.720 59.637 1.00 24.39 166 GLU B C 1
ATOM 6067 O O . GLU D 2 166 ? 7.125 9.939 60.040 1.00 22.79 166 GLU B O 1
ATOM 6073 N N . GLN D 2 167 ? 5.227 11.080 60.379 1.00 23.99 167 GLN B N 1
ATOM 6074 C CA . GLN D 2 167 ? 5.067 10.558 61.733 1.00 25.86 167 GLN B CA 1
ATOM 6075 C C . GLN D 2 167 ? 5.038 9.051 61.761 1.00 27.32 167 GLN B C 1
ATOM 6076 O O . GLN D 2 167 ? 4.375 8.425 60.943 1.00 28.36 167 GLN B O 1
ATOM 6082 N N . ASP D 2 168 ? 5.784 8.481 62.703 1.00 29.16 168 ASP B N 1
ATOM 6083 C CA . ASP D 2 168 ? 5.943 7.036 62.828 1.00 33.66 168 ASP B CA 1
ATOM 6084 C C . ASP D 2 168 ? 4.585 6.398 63.098 1.00 34.46 168 ASP B C 1
ATOM 6085 O O . ASP D 2 168 ? 3.766 6.974 63.807 1.00 30.75 168 ASP B O 1
ATOM 6090 N N . SER D 2 169 ? 4.346 5.220 62.521 1.00 39.71 169 SER B N 1
ATOM 6091 C CA . SER D 2 169 ? 3.071 4.513 62.695 1.00 45.30 169 SER B CA 1
ATOM 6092 C C . SER D 2 169 ? 2.822 4.133 64.145 1.00 46.28 169 SER B C 1
ATOM 6093 O O . SER D 2 169 ? 1.686 4.151 64.609 1.00 51.71 169 SER B O 1
ATOM 6096 N N . LYS D 2 170 ? 3.893 3.805 64.859 1.00 45.97 170 LYS B N 1
ATOM 6097 C CA . LYS D 2 170 ? 3.762 3.234 66.186 1.00 45.23 170 LYS B CA 1
ATOM 6098 C C . LYS D 2 170 ? 3.917 4.227 67.338 1.00 40.74 170 LYS B C 1
ATOM 6099 O O . LYS D 2 170 ? 3.302 4.038 68.381 1.00 38.72 170 LYS B O 1
ATOM 6105 N N . ASP D 2 171 ? 4.725 5.274 67.167 1.00 34.14 171 ASP B N 1
ATOM 6106 C CA . ASP D 2 171 ? 4.929 6.228 68.263 1.00 29.69 171 ASP B CA 1
ATOM 6107 C C . ASP D 2 171 ? 4.759 7.703 67.890 1.00 25.55 171 ASP B C 1
ATOM 6108 O O . ASP D 2 171 ? 5.066 8.569 68.700 1.00 24.81 171 ASP B O 1
ATOM 6113 N N . SER D 2 172 ? 4.308 7.972 66.658 1.00 23.76 172 SER B N 1
ATOM 6114 C CA . SER D 2 172 ? 4.033 9.344 66.147 1.00 22.72 172 SER B CA 1
ATOM 6115 C C . SER D 2 172 ? 5.210 10.337 66.210 1.00 20.49 172 SER B C 1
ATOM 6116 O O . SER D 2 172 ? 5.014 11.553 66.247 1.00 20.79 172 SER B O 1
ATOM 6119 N N . THR D 2 173 ? 6.426 9.800 66.203 1.00 19.32 173 THR B N 1
ATOM 6120 C CA . THR D 2 173 ? 7.631 10.618 66.212 1.00 18.99 173 THR B CA 1
ATOM 6121 C C . THR D 2 173 ? 8.152 10.853 64.797 1.00 18.77 173 THR B C 1
ATOM 6122 O O . THR D 2 173 ? 7.720 10.205 63.846 1.00 19.09 173 THR B O 1
ATOM 6126 N N . TYR D 2 174 ? 9.099 11.775 64.681 1.00 17.56 174 TYR B N 1
ATOM 6127 C CA . TYR D 2 174 ? 9.803 12.014 63.423 1.00 18.42 174 TYR B CA 1
ATOM 6128 C C . TYR D 2 174 ? 11.218 11.486 63.531 1.00 16.96 174 TYR B C 1
ATOM 6129 O O . TYR D 2 174 ? 11.730 11.299 64.627 1.00 15.34 174 TYR B O 1
ATOM 6138 N N . SER D 2 175 ? 11.836 11.236 62.387 1.00 16.57 175 SER B N 1
ATOM 6139 C CA . SER D 2 175 ? 13.280 11.001 62.331 1.00 16.45 175 SER B CA 1
ATOM 6140 C C . SER D 2 175 ? 13.846 11.865 61.217 1.00 16.46 175 SER B C 1
ATOM 6141 O O . SER D 2 175 ? 13.134 12.226 60.273 1.00 16.30 175 SER B O 1
ATOM 6144 N N . LEU D 2 176 ? 15.122 12.222 61.341 1.00 17.16 176 LEU B N 1
ATOM 6145 C CA . LEU D 2 176 ? 15.753 13.133 60.402 1.00 15.79 176 LEU B CA 1
ATOM 6146 C C . LEU D 2 176 ? 17.126 12.592 60.059 1.00 15.97 176 LEU B C 1
ATOM 6147 O O . LEU D 2 176 ? 17.839 12.102 60.934 1.00 16.09 176 LEU B O 1
ATOM 6152 N N . SER D 2 177 ? 17.484 12.684 58.790 1.00 15.67 177 SER B N 1
ATOM 6153 C CA . SER D 2 177 ? 18.827 12.345 58.329 1.00 18.50 177 SER B CA 1
ATOM 6154 C C . SER D 2 177 ? 19.451 13.603 57.753 1.00 19.28 177 SER B C 1
ATOM 6155 O O . SER D 2 177 ? 18.833 14.253 56.897 1.00 21.24 177 SER B O 1
ATOM 6158 N N . SER D 2 178 ? 20.654 13.952 58.199 1.00 20.16 178 SER B N 1
ATOM 6159 C CA . SER D 2 178 ? 21.422 15.009 57.541 1.00 18.94 178 SER B CA 1
ATOM 6160 C C . SER D 2 178 ? 22.693 14.425 56.935 1.00 19.28 178 SER B C 1
ATOM 6161 O O . SER D 2 178 ? 23.401 13.664 57.591 1.00 18.96 178 SER B O 1
ATOM 6164 N N . THR D 2 179 ? 22.974 14.779 55.684 1.00 18.18 179 THR B N 1
ATOM 6165 C CA . THR D 2 179 ? 24.118 14.218 54.971 1.00 18.94 179 THR B CA 1
ATOM 6166 C C . THR D 2 179 ? 25.057 15.340 54.562 1.00 18.07 179 THR B C 1
ATOM 6167 O O . THR D 2 179 ? 24.657 16.281 53.877 1.00 17.72 179 THR B O 1
ATOM 6171 N N . LEU D 2 180 ? 26.296 15.237 55.020 1.00 16.95 180 LEU B N 1
ATOM 6172 C CA . LEU D 2 180 ? 27.343 16.196 54.677 1.00 17.88 180 LEU B CA 1
ATOM 6173 C C . LEU D 2 180 ? 28.158 15.628 53.539 1.00 20.52 180 LEU B C 1
ATOM 6174 O O . LEU D 2 180 ? 28.664 14.502 53.638 1.00 18.42 180 LEU B O 1
ATOM 6179 N N . THR D 2 181 ? 28.285 16.397 52.463 1.00 19.26 181 THR B N 1
ATOM 6180 C CA . THR D 2 181 ? 29.061 15.946 51.305 1.00 20.72 181 THR B CA 1
ATOM 6181 C C . THR D 2 181 ? 30.451 16.596 51.283 1.00 21.78 181 THR B C 1
ATOM 6182 O O . THR D 2 181 ? 30.569 17.819 51.401 1.00 20.17 181 THR B O 1
ATOM 6186 N N . LEU D 2 182 ? 31.494 15.775 51.151 1.00 19.51 182 LEU B N 1
ATOM 6187 C CA . LEU D 2 182 ? 32.871 16.280 50.996 1.00 23.01 182 LEU B CA 1
ATOM 6188 C C . LEU D 2 182 ? 33.617 15.457 49.951 1.00 23.15 182 LEU B C 1
ATOM 6189 O O . LEU D 2 182 ? 33.276 14.301 49.705 1.00 22.48 182 LEU B O 1
ATOM 6194 N N . SER D 2 183 ? 34.648 16.032 49.337 1.00 23.43 183 SER B N 1
ATOM 6195 C CA . SER D 2 183 ? 35.525 15.227 48.481 1.00 22.33 183 SER B CA 1
ATOM 6196 C C . SER D 2 183 ? 36.372 14.309 49.367 1.00 23.86 183 SER B C 1
ATOM 6197 O O . SER D 2 183 ? 36.535 14.585 50.554 1.00 21.55 183 SER B O 1
ATOM 6200 N N . LYS D 2 184 ? 36.901 13.218 48.810 1.00 24.90 184 LYS B N 1
ATOM 6201 C CA . LYS D 2 184 ? 37.816 12.361 49.561 1.00 24.42 184 LYS B CA 1
ATOM 6202 C C . LYS D 2 184 ? 39.027 13.146 50.074 1.00 24.40 184 LYS B C 1
ATOM 6203 O O . LYS D 2 184 ? 39.373 13.052 51.248 1.00 25.51 184 LYS B O 1
ATOM 6209 N N . ALA D 2 185 ? 39.667 13.915 49.195 1.00 25.58 185 ALA B N 1
ATOM 6210 C CA . ALA D 2 185 ? 40.858 14.679 49.591 1.00 26.04 185 ALA B CA 1
ATOM 6211 C C . ALA D 2 185 ? 40.562 15.565 50.801 1.00 26.60 185 ALA B C 1
ATOM 6212 O O . ALA D 2 185 ? 41.372 15.660 51.727 1.00 26.00 185 ALA B O 1
ATOM 6214 N N . ASP D 2 186 ? 39.395 16.204 50.799 1.00 26.23 186 ASP B N 1
ATOM 6215 C CA . ASP D 2 186 ? 39.020 17.077 51.913 1.00 26.74 186 ASP B CA 1
ATOM 6216 C C . ASP D 2 186 ? 38.687 16.305 53.160 1.00 23.86 186 ASP B C 1
ATOM 6217 O O . ASP D 2 186 ? 39.096 16.686 54.251 1.00 22.38 186 ASP B O 1
ATOM 6222 N N . TYR D 2 187 ? 37.958 15.206 52.982 1.00 22.36 187 TYR B N 1
ATOM 6223 C CA . TYR D 2 187 ? 37.688 14.306 54.082 1.00 22.41 187 TYR B CA 1
ATOM 6224 C C . TYR D 2 187 ? 38.997 13.867 54.764 1.00 24.08 187 TYR B C 1
ATOM 6225 O O . TYR D 2 187 ? 39.098 13.885 55.998 1.00 22.87 187 TYR B O 1
ATOM 6234 N N . GLU D 2 188 ? 40.010 13.525 53.967 1.00 27.78 188 GLU B N 1
ATOM 6235 C CA . GLU D 2 188 ? 41.310 13.047 54.500 1.00 29.00 188 GLU B CA 1
ATOM 6236 C C . GLU D 2 188 ? 42.160 14.148 55.127 1.00 29.55 188 GLU B C 1
ATOM 6237 O O . GLU D 2 188 ? 43.068 13.873 55.897 1.00 29.79 188 GLU B O 1
ATOM 6243 N N . LYS D 2 189 ? 41.860 15.392 54.785 1.00 28.49 189 LYS B N 1
ATOM 6244 C CA . LYS D 2 189 ? 42.570 16.553 55.319 1.00 28.40 189 LYS B CA 1
ATOM 6245 C C . LYS D 2 189 ? 42.203 16.840 56.787 1.00 27.57 189 LYS B C 1
ATOM 6246 O O . LYS D 2 189 ? 42.938 17.524 57.493 1.00 27.39 189 LYS B O 1
ATOM 6252 N N . HIS D 2 190 ? 41.066 16.320 57.250 1.00 26.59 190 HIS B N 1
ATOM 6253 C CA . HIS D 2 190 ? 40.567 16.669 58.586 1.00 25.49 190 HIS B CA 1
ATOM 6254 C C . HIS D 2 190 ? 40.352 15.482 59.509 1.00 24.23 190 HIS B C 1
ATOM 6255 O O . HIS D 2 190 ? 40.155 14.361 59.051 1.00 24.89 190 HIS B O 1
ATOM 6262 N N . LYS D 2 191 ? 40.356 15.753 60.807 1.00 24.24 191 LYS B N 1
ATOM 6263 C CA . LYS D 2 191 ? 40.270 14.703 61.821 1.00 27.00 191 LYS B CA 1
ATOM 6264 C C . LYS D 2 191 ? 38.870 14.565 62.430 1.00 25.45 191 LYS B C 1
ATOM 6265 O O . LYS D 2 191 ? 38.250 13.511 62.321 1.00 23.10 191 LYS B O 1
ATOM 6271 N N . VAL D 2 192 ? 38.368 15.635 63.046 1.00 22.64 192 VAL B N 1
ATOM 6272 C CA . VAL D 2 192 ? 37.172 15.531 63.883 1.00 21.61 192 VAL B CA 1
ATOM 6273 C C . VAL D 2 192 ? 35.915 15.879 63.098 1.00 21.08 192 VAL B C 1
ATOM 6274 O O . VAL D 2 192 ? 35.797 16.984 62.562 1.00 21.88 192 VAL B O 1
ATOM 6278 N N . TYR D 2 193 ? 34.988 14.926 63.028 1.00 18.82 193 TYR B N 1
ATOM 6279 C CA . TYR D 2 193 ? 33.708 15.130 62.352 1.00 19.01 193 TYR B CA 1
ATOM 6280 C C . TYR D 2 193 ? 32.573 15.104 63.364 1.00 18.72 193 TYR B C 1
ATOM 6281 O O . TYR D 2 193 ? 32.413 14.131 64.091 1.00 19.28 193 TYR B O 1
ATOM 6290 N N . ALA D 2 194 ? 31.772 16.165 63.405 1.00 19.68 194 ALA B N 1
ATOM 6291 C CA . ALA D 2 194 ? 30.798 16.315 64.497 1.00 18.76 194 ALA B CA 1
ATOM 6292 C C . ALA D 2 194 ? 29.459 16.841 64.021 1.00 19.49 194 ALA B C 1
ATOM 6293 O O . ALA D 2 194 ? 29.399 17.763 63.207 1.00 18.04 194 ALA B O 1
ATOM 6295 N N . CYS D 2 195 ? 28.401 16.256 64.575 1.00 19.06 195 CYS B N 1
ATOM 6296 C CA . CYS D 2 195 ? 27.028 16.643 64.299 1.00 22.23 195 CYS B CA 1
ATOM 6297 C C . CYS D 2 195 ? 26.484 17.158 65.628 1.00 21.31 195 CYS B C 1
ATOM 6298 O O . CYS D 2 195 ? 26.489 16.405 66.608 1.00 20.25 195 CYS B O 1
ATOM 6301 N N . GLU D 2 196 ? 26.036 18.418 65.677 1.00 20.69 196 GLU B N 1
ATOM 6302 C CA . GLU D 2 196 ? 25.471 18.985 66.914 1.00 21.89 196 GLU B CA 1
ATOM 6303 C C . GLU D 2 196 ? 23.997 19.247 66.723 1.00 20.88 196 GLU B C 1
ATOM 6304 O O . GLU D 2 196 ? 23.600 19.931 65.762 1.00 20.00 196 GLU B O 1
ATOM 6310 N N . VAL D 2 197 ? 23.192 18.687 67.628 1.00 19.68 197 VAL B N 1
ATOM 6311 C CA . VAL D 2 197 ? 21.736 18.682 67.495 1.00 19.26 197 VAL B CA 1
ATOM 6312 C C . VAL D 2 197 ? 21.058 19.491 68.594 1.00 19.54 197 VAL B C 1
ATOM 6313 O O . VAL D 2 197 ? 21.301 19.279 69.785 1.00 19.08 197 VAL B O 1
ATOM 6317 N N . THR D 2 198 ? 20.203 20.418 68.165 1.00 21.56 198 THR B N 1
ATOM 6318 C CA . THR D 2 198 ? 19.372 21.212 69.058 1.00 22.33 198 THR B CA 1
ATOM 6319 C C . THR D 2 198 ? 17.910 20.810 68.871 1.00 22.49 198 THR B C 1
ATOM 6320 O O . THR D 2 198 ? 17.403 20.721 67.744 1.00 22.82 198 THR B O 1
ATOM 6324 N N . HIS D 2 199 ? 17.241 20.552 69.987 1.00 21.85 199 HIS B N 1
ATOM 6325 C CA . HIS D 2 199 ? 15.840 20.154 69.971 1.00 21.39 199 HIS B CA 1
ATOM 6326 C C . HIS D 2 199 ? 15.210 20.489 71.319 1.00 22.44 199 HIS B C 1
ATOM 6327 O O . HIS D 2 199 ? 15.891 20.455 72.351 1.00 22.21 199 HIS B O 1
ATOM 6334 N N . GLN D 2 200 ? 13.908 20.782 71.298 1.00 26.25 200 GLN B N 1
ATOM 6335 C CA . GLN D 2 200 ? 13.145 21.107 72.507 1.00 28.00 200 GLN B CA 1
ATOM 6336 C C . GLN D 2 200 ? 13.305 20.064 73.608 1.00 28.38 200 GLN B C 1
ATOM 6337 O O . GLN D 2 200 ? 13.373 20.412 74.787 1.00 31.17 200 GLN B O 1
ATOM 6343 N N . GLY D 2 201 ? 13.365 18.791 73.225 1.00 25.53 201 GLY B N 1
ATOM 6344 C CA . GLY D 2 201 ? 13.517 17.697 74.181 1.00 26.95 201 GLY B CA 1
ATOM 6345 C C . GLY D 2 201 ? 14.870 17.545 74.851 1.00 27.95 201 GLY B C 1
ATOM 6346 O O . GLY D 2 201 ? 15.018 16.724 75.763 1.00 29.75 201 GLY B O 1
ATOM 6347 N N . LEU D 2 202 ? 15.864 18.315 74.404 1.00 28.51 202 LEU B N 1
ATOM 6348 C CA . LEU D 2 202 ? 17.221 18.237 74.959 1.00 29.04 202 LEU B CA 1
ATOM 6349 C C . LEU D 2 202 ? 17.504 19.502 75.758 1.00 30.47 202 LEU B C 1
ATOM 6350 O O . LEU D 2 202 ? 17.393 20.601 75.222 1.00 30.79 202 LEU B O 1
ATOM 6355 N N . SER D 2 203 ? 17.883 19.360 77.028 1.00 31.13 203 SER B N 1
ATOM 6356 C CA . SER D 2 203 ? 18.161 20.548 77.856 1.00 33.27 203 SER B CA 1
ATOM 6357 C C . SER D 2 203 ? 19.327 21.370 77.304 1.00 34.11 203 SER B C 1
ATOM 6358 O O . SER D 2 203 ? 19.332 22.594 77.410 1.00 37.90 203 SER B O 1
ATOM 6361 N N . SER D 2 204 ? 20.306 20.692 76.706 1.00 33.37 204 SER B N 1
ATOM 6362 C CA . SER D 2 204 ? 21.380 21.365 75.968 1.00 34.76 204 SER B CA 1
ATOM 6363 C C . SER D 2 204 ? 21.678 20.575 74.688 1.00 30.90 204 SER B C 1
ATOM 6364 O O . SER D 2 204 ? 21.311 19.397 74.598 1.00 27.46 204 SER B O 1
ATOM 6367 N N . PRO D 2 205 ? 22.327 21.216 73.698 1.00 30.62 205 PRO B N 1
ATOM 6368 C CA . PRO D 2 205 ? 22.672 20.516 72.446 1.00 30.09 205 PRO B CA 1
ATOM 6369 C C . PRO D 2 205 ? 23.458 19.224 72.673 1.00 28.53 205 PRO B C 1
ATOM 6370 O O . PRO D 2 205 ? 24.306 19.163 73.560 1.00 31.37 205 PRO B O 1
ATOM 6374 N N . VAL D 2 206 ? 23.146 18.189 71.898 1.00 25.77 206 VAL B N 1
ATOM 6375 C CA . VAL D 2 206 ? 23.913 16.946 71.932 1.00 25.02 206 VAL B CA 1
ATOM 6376 C C . VAL D 2 206 ? 24.865 16.937 70.740 1.00 23.29 206 VAL B C 1
ATOM 6377 O O . VAL D 2 206 ? 24.466 17.301 69.644 1.00 22.06 206 VAL B O 1
ATOM 6381 N N . THR D 2 207 ? 26.111 16.522 70.949 1.00 22.19 207 THR B N 1
ATOM 6382 C CA . THR D 2 207 ? 27.068 16.383 69.842 1.00 21.51 207 THR B CA 1
ATOM 6383 C C . THR D 2 207 ? 27.498 14.933 69.712 1.00 21.79 207 THR B C 1
ATOM 6384 O O . THR D 2 207 ? 27.864 14.308 70.706 1.00 22.02 207 THR B O 1
ATOM 6388 N N . LYS D 2 208 ? 27.423 14.383 68.504 1.00 19.28 208 LYS B N 1
ATOM 6389 C CA . LYS D 2 208 ? 28.059 13.091 68.234 1.00 19.37 208 LYS B CA 1
ATOM 6390 C C . LYS D 2 208 ? 29.194 13.313 67.275 1.00 19.60 208 LYS B C 1
ATOM 6391 O O . LYS D 2 208 ? 29.079 14.105 66.346 1.00 19.33 208 LYS B O 1
ATOM 6397 N N . SER D 2 209 ? 30.302 12.620 67.499 1.00 20.69 209 SER B N 1
ATOM 6398 C CA . SER D 2 209 ? 31.466 12.856 66.685 1.00 21.38 209 SER B CA 1
ATOM 6399 C C . SER D 2 209 ? 32.264 11.588 66.452 1.00 21.56 209 SER B C 1
ATOM 6400 O O . SER D 2 209 ? 32.075 10.580 67.130 1.00 20.44 209 SER B O 1
ATOM 6403 N N . PHE D 2 210 ? 33.152 11.646 65.469 1.00 21.01 210 PHE B N 1
ATOM 6404 C CA . PHE D 2 210 ? 34.173 10.614 65.318 1.00 21.43 210 PHE B CA 1
ATOM 6405 C C . PHE D 2 210 ? 35.460 11.253 64.827 1.00 22.30 210 PHE B C 1
ATOM 6406 O O . PHE D 2 210 ? 35.446 12.349 64.252 1.00 19.77 210 PHE B O 1
ATOM 6414 N N . ASN D 2 211 ? 36.574 10.571 65.078 1.00 23.36 211 ASN B N 1
ATOM 6415 C CA . ASN D 2 211 ? 37.842 10.939 64.475 1.00 25.19 211 ASN B CA 1
ATOM 6416 C C . ASN D 2 211 ? 38.073 10.043 63.271 1.00 25.13 211 ASN B C 1
ATOM 6417 O O . ASN D 2 211 ? 37.967 8.811 63.373 1.00 25.71 211 ASN B O 1
ATOM 6422 N N . ARG D 2 212 ? 38.355 10.652 62.123 1.00 25.40 212 ARG B N 1
ATOM 6423 C CA . ARG D 2 212 ? 38.612 9.891 60.914 1.00 27.23 212 ARG B CA 1
ATOM 6424 C C . ARG D 2 212 ? 39.738 8.909 61.211 1.00 30.74 212 ARG B C 1
ATOM 6425 O O . ARG D 2 212 ? 40.771 9.298 61.765 1.00 27.36 212 ARG B O 1
ATOM 6433 N N . GLY D 2 213 ? 39.512 7.648 60.864 1.00 32.86 213 GLY B N 1
ATOM 6434 C CA . GLY D 2 213 ? 40.539 6.619 60.999 1.00 41.80 213 GLY B CA 1
ATOM 6435 C C . GLY D 2 213 ? 40.349 5.738 62.216 1.00 45.08 213 GLY B C 1
ATOM 6436 O O . GLY D 2 213 ? 40.528 4.523 62.131 1.00 50.33 213 GLY B O 1
ATOM 6437 N N . GLU D 2 214 ? 39.979 6.345 63.344 1.00 48.81 214 GLU B N 1
ATOM 6438 C CA . GLU D 2 214 ? 39.809 5.624 64.614 1.00 53.13 214 GLU B CA 1
ATOM 6439 C C . GLU D 2 214 ? 38.487 4.867 64.684 1.00 52.94 214 GLU B C 1
ATOM 6440 O O . GLU D 2 214 ? 38.042 4.279 63.700 1.00 51.96 214 GLU B O 1
ATOM 6446 N N . ASP E 3 1 ? -32.418 9.275 87.376 1.00 43.31 1 ASP D N 1
ATOM 6447 C CA . ASP E 3 1 ? -31.036 8.704 87.363 1.00 41.51 1 ASP D CA 1
ATOM 6448 C C . ASP E 3 1 ? -30.259 9.094 86.106 1.00 36.48 1 ASP D C 1
ATOM 6449 O O . ASP E 3 1 ? -29.066 8.798 85.987 1.00 31.48 1 ASP D O 1
ATOM 6454 N N . ALA E 3 2 ? -30.941 9.757 85.177 1.00 35.86 2 ALA D N 1
ATOM 6455 C CA . ALA E 3 2 ? -30.493 9.825 83.789 1.00 31.33 2 ALA D CA 1
ATOM 6456 C C . ALA E 3 2 ? -29.814 11.123 83.336 1.00 28.78 2 ALA D C 1
ATOM 6457 O O . ALA E 3 2 ? -29.023 11.101 82.403 1.00 27.10 2 ALA D O 1
ATOM 6459 N N . GLU E 3 3 ? -30.115 12.245 83.986 1.00 29.99 3 GLU D N 1
ATOM 6460 C CA . GLU E 3 3 ? -29.642 13.553 83.518 1.00 28.72 3 GLU D CA 1
ATOM 6461 C C . GLU E 3 3 ? -29.148 14.431 84.679 1.00 25.75 3 GLU D C 1
ATOM 6462 O O . GLU E 3 3 ? -29.611 14.279 85.795 1.00 26.47 3 GLU D O 1
ATOM 6468 N N . PHE E 3 4 ? -28.216 15.334 84.400 1.00 26.01 4 PHE D N 1
ATOM 6469 C CA . PHE E 3 4 ? -27.777 16.325 85.386 1.00 26.34 4 PHE D CA 1
ATOM 6470 C C . PHE E 3 4 ? -28.476 17.667 85.211 1.00 27.22 4 PHE D C 1
ATOM 6471 O O . PHE E 3 4 ? -28.704 18.123 84.088 1.00 27.68 4 PHE D O 1
ATOM 6479 N N . ARG E 3 5 ? -28.798 18.295 86.337 1.00 27.16 5 ARG D N 1
ATOM 6480 C CA . ARG E 3 5 ? -29.418 19.614 86.349 1.00 25.46 5 ARG D CA 1
ATOM 6481 C C . ARG E 3 5 ? -28.389 20.651 85.933 1.00 26.27 5 ARG D C 1
ATOM 6482 O O . ARG E 3 5 ? -27.274 20.676 86.450 1.00 24.53 5 ARG D O 1
ATOM 6490 N N . HIS E 3 6 ? -28.746 21.501 84.970 1.00 25.17 6 HIS D N 1
ATOM 6491 C CA . HIS E 3 6 ? -27.809 22.510 84.488 1.00 27.23 6 HIS D CA 1
ATOM 6492 C C . HIS E 3 6 ? -28.530 23.658 83.794 1.00 29.81 6 HIS D C 1
ATOM 6493 O O . HIS E 3 6 ? -29.638 23.474 83.281 1.00 30.89 6 HIS D O 1
ATOM 6500 N N . ASP E 3 7 ? -27.887 24.825 83.790 1.00 32.29 7 ASP D N 1
ATOM 6501 C CA . ASP E 3 7 ? -28.297 25.965 82.970 1.00 37.57 7 ASP D CA 1
ATOM 6502 C C . ASP E 3 7 ? -27.956 25.665 81.515 1.00 39.86 7 ASP D C 1
ATOM 6503 O O . ASP E 3 7 ? -26.925 25.042 81.243 1.00 38.24 7 ASP D O 1
ATOM 6508 N N . SER E 3 8 ? -28.805 26.115 80.588 1.00 41.31 8 SER D N 1
ATOM 6509 C CA . SER E 3 8 ? -28.551 25.964 79.142 1.00 40.54 8 SER D CA 1
ATOM 6510 C C . SER E 3 8 ? -27.187 26.500 78.762 1.00 37.19 8 SER D C 1
ATOM 6511 O O . SER E 3 8 ? -26.784 27.562 79.230 1.00 36.23 8 SER D O 1
ATOM 6514 N N . GLY E 3 9 ? -26.477 25.753 77.922 1.00 37.73 9 GLY D N 1
ATOM 6515 C CA . GLY E 3 9 ? -25.170 26.179 77.425 1.00 35.42 9 GLY D CA 1
ATOM 6516 C C . GLY E 3 9 ? -23.965 25.753 78.252 1.00 35.36 9 GLY D C 1
ATOM 6517 O O . GLY E 3 9 ? -22.823 25.951 77.834 1.00 34.60 9 GLY D O 1
ATOM 6518 N N . TYR E 3 10 ? -24.198 25.176 79.428 1.00 34.73 10 TYR D N 1
ATOM 6519 C CA . TYR E 3 10 ? -23.073 24.816 80.284 1.00 32.76 10 TYR D CA 1
ATOM 6520 C C . TYR E 3 10 ? -22.136 23.825 79.572 1.00 32.72 10 TYR D C 1
ATOM 6521 O O . TYR E 3 10 ? -22.586 22.801 79.049 1.00 32.69 10 TYR D O 1
ATOM 6530 N N . GLU E 3 11 ? -20.845 24.142 79.556 1.00 32.50 11 GLU D N 1
ATOM 6531 C CA . GLU E 3 11 ? -19.846 23.279 78.932 1.00 37.81 11 GLU D CA 1
ATOM 6532 C C . GLU E 3 11 ? -19.099 22.380 79.944 1.00 33.77 11 GLU D C 1
ATOM 6533 O O . GLU E 3 11 ? -18.365 22.877 80.810 1.00 34.81 11 GLU D O 1
ATOM 6539 N N . ASP F 3 1 ? -22.091 10.496 35.158 1.00 50.44 1 ASP E N 1
ATOM 6540 C CA . ASP F 3 1 ? -22.630 11.670 34.414 1.00 44.02 1 ASP E CA 1
ATOM 6541 C C . ASP F 3 1 ? -21.634 12.135 33.352 1.00 39.91 1 ASP E C 1
ATOM 6542 O O . ASP F 3 1 ? -20.431 11.880 33.453 1.00 33.79 1 ASP E O 1
ATOM 6547 N N . ALA F 3 2 ? -22.155 12.848 32.359 1.00 36.40 2 ALA E N 1
ATOM 6548 C CA . ALA F 3 2 ? -21.506 12.972 31.071 1.00 34.08 2 ALA E CA 1
ATOM 6549 C C . ALA F 3 2 ? -20.792 14.290 30.793 1.00 32.06 2 ALA E C 1
ATOM 6550 O O . ALA F 3 2 ? -19.899 14.322 29.951 1.00 30.53 2 ALA E O 1
ATOM 6552 N N . GLU F 3 3 ? -21.181 15.364 31.475 1.00 29.34 3 GLU E N 1
ATOM 6553 C CA . GLU F 3 3 ? -20.708 16.709 31.119 1.00 28.52 3 GLU E CA 1
ATOM 6554 C C . GLU F 3 3 ? -20.305 17.564 32.334 1.00 28.21 3 GLU E C 1
ATOM 6555 O O . GLU F 3 3 ? -20.802 17.364 33.449 1.00 27.76 3 GLU E O 1
ATOM 6561 N N . PHE F 3 4 ? -19.375 18.490 32.100 1.00 25.51 4 PHE E N 1
ATOM 6562 C CA . PHE F 3 4 ? -18.932 19.434 33.120 1.00 26.26 4 PHE E CA 1
ATOM 6563 C C . PHE F 3 4 ? -19.635 20.764 32.965 1.00 26.91 4 PHE E C 1
ATOM 6564 O O . PHE F 3 4 ? -19.829 21.255 31.850 1.00 28.70 4 PHE E O 1
ATOM 6572 N N . ARG F 3 5 ? -20.011 21.344 34.100 1.00 26.07 5 ARG E N 1
ATOM 6573 C CA . ARG F 3 5 ? -20.632 22.653 34.134 1.00 25.46 5 ARG E CA 1
ATOM 6574 C C . ARG F 3 5 ? -19.589 23.711 33.796 1.00 27.38 5 ARG E C 1
ATOM 6575 O O . ARG F 3 5 ? -18.479 23.709 34.337 1.00 25.86 5 ARG E O 1
ATOM 6583 N N . HIS F 3 6 ? -19.937 24.612 32.885 1.00 27.54 6 HIS E N 1
ATOM 6584 C CA . HIS F 3 6 ? -18.965 25.565 32.366 1.00 31.54 6 HIS E CA 1
ATOM 6585 C C . HIS F 3 6 ? -19.653 26.725 31.676 1.00 33.48 6 HIS E C 1
ATOM 6586 O O . HIS F 3 6 ? -20.748 26.564 31.144 1.00 34.28 6 HIS E O 1
ATOM 6593 N N . ASP F 3 7 ? -18.993 27.880 31.694 1.00 35.80 7 ASP E N 1
ATOM 6594 C CA . ASP F 3 7 ? -19.375 29.022 30.873 1.00 40.13 7 ASP E CA 1
ATOM 6595 C C . ASP F 3 7 ? -19.048 28.735 29.420 1.00 42.58 7 ASP E C 1
ATOM 6596 O O . ASP F 3 7 ? -18.042 28.081 29.112 1.00 39.66 7 ASP E O 1
ATOM 6601 N N . SER F 3 8 ? -19.900 29.244 28.536 1.00 42.64 8 SER E N 1
ATOM 6602 C CA . SER F 3 8 ? -19.741 29.075 27.103 1.00 42.22 8 SER E CA 1
ATOM 6603 C C . SER F 3 8 ? -18.353 29.543 26.666 1.00 41.74 8 SER E C 1
ATOM 6604 O O . SER F 3 8 ? -17.896 30.616 27.061 1.00 44.20 8 SER E O 1
ATOM 6607 N N . GLY F 3 9 ? -17.673 28.705 25.888 1.00 43.13 9 GLY E N 1
ATOM 6608 C CA . GLY F 3 9 ? -16.356 29.035 25.340 1.00 44.46 9 GLY E CA 1
ATOM 6609 C C . GLY F 3 9 ? -15.179 28.932 26.299 1.00 48.67 9 GLY E C 1
ATOM 6610 O O . GLY F 3 9 ? -14.116 29.502 26.038 1.00 51.10 9 GLY E O 1
ATOM 6611 N N . TYR F 3 10 ? -15.344 28.197 27.399 1.00 43.09 10 TYR E N 1
ATOM 6612 C CA . TYR F 3 10 ? -14.280 28.116 28.409 1.00 40.92 10 TYR E CA 1
ATOM 6613 C C . TYR F 3 10 ? -12.944 27.644 27.819 1.00 37.93 10 TYR E C 1
ATOM 6614 O O . TYR F 3 10 ? -12.843 26.525 27.322 1.00 41.18 10 TYR E O 1
#

CATH classification: 2.60.40.10 (+1 more: 2.60.40.10)